Protein AF-L1KXN4-F1 (afdb_monomer_lite)

Foldseek 3Di:
DVVVVVVCVVVCVVVLAADEDDDAACLVPQVVLLVVLQVRLVVDGAAEYEHCLLSLVSNDVSSQVSHQEYAHEDAFPDQVLSCVVPVDGCVSSVVNVVVCVVVVHHYAYDYDDDPPRRVDVCRVPVNPPDDPPDDHDPPDPDDDDDDDDDDDDDDDDDDDDDDDDDDDDDDDDDDDDDDDDDDDDDDDDDDDDDDDDDDDDDDDDDDDDDDDDDDDDDDDDDDDDPPPDPCPDDDPQQDPLNLVLLLLLLLQLLLLLLLQQFALDDSLCPDADALVRTDPAGWAWQQCQSVLSNVQSLLLQVCAVPVAAEAEQDLCQSNVSNLLSQCVQLCLLCVQVVCLHQFRNSSSLSNNQRCHVVHDDSGCALNFQRDLYGNPPHQLQLLLQLLQFAQPQRYEYEGEHELQSCVDPNNVVSLLSLQQAFLARTHAYAYEYQLQQDDQAGGGDLNPDDPVVNCVVLVVSLAHEQEQADQDSSRSSSSSNSLVVVQVVVSVVSSCCVHPVVPLARHHHYYYYYHYHGSRLAPQDDPNHGCTSHSNSTIPVQRQLSPDVVSVVSSSVSSCVSVVCVQADPRNHGDVSSCVSGHDACSGSSRPCLQQQLVVADAQPQDDCVVLWDDPPAFFPDKDQQQLSVLLSVLVSLQSCVVVLQEAEEEAQCCVVLNNCSNLVNFFERGSDDDDPPDPRYDVSGRYYYHNDLSSRQSSQSSSQSSHGDYEYEYAQLCNVVCLPVVQVLLVSLVVLVVSPVRRWTQEHHYEHECAQLRVQPFKQSSHANCSVVSQVVGDLVAEWEFADQHNLLSSLLVVCNSRDTSHHYYYYAYRGIAIDGDGNVRSNVCVVLQKDWDPVLWLDPPPDDFLEEEEEGHRVLLVQSSLLSVLCCVQPVVGGYIYMYGTTLQLLADCVRHVNHDHLCRNCVRGNLDHAYEYEYAHDFVVSLVRNVPHNNSVRYDYFYDDSFMTNAESQVSCLRRLSGSLSSNLVSCVRRPPSCVVCVVSNVVSVVQSVVQVVCCVVPVYGDCCVVVPGRDD

Radius of gyration: 36.79 Å; chains: 1; bounding box: 131×95×92 Å

Sequence (1020 aa):
MMTEIDKYRPFITTADGGVTLTGGEPLLQPAFTGAVLRRCKEAGPHTALDTSGSLGARATDALLADTDLVLLDIKSFDVAAYRRLTGGSFAPTLSFATRLDRLGLPLHVRYILVPGWTDDPEAMTASAPSWPGWATSTGSTSCRSTSSEPTSTTPSACPSFCATTRRPTGNRPSACASSSGNTACGHCDPPRVVRTALSGTRERAEGGKNGPHAPPTDAPTRKGLSMSVDTRQAPAALADEELKTLDAHWRAANYLAVGQIYLMANPLLTEPLRPEHVKPRLLGHWGTSPGLNLVYTHLNRVIKARDLDALCIWGPGHGGPAVVANSWLEGSYTQTYPDVTRDADGMARLFKQFSFPGGVPSHVAPETPGSIHEGGELGYALSHAYGAAFDNPGLLVACVIGDGEAETGPLAASWHSDKFLDPVHDGAVLPILHLNGYKIANPTVLARLPESELDELLRGYGHEPLHVTGDEPATVHRAMARAMDTAVERIAAIQRAAREEDVTQRPRWPMIVLRTPKGWTGPAEVDGLPVEGTWRSHQVPLAAVRDNPEHLRQLEDWLRSYRPEELFDEHGGPRPHVLACVPDNSRRLGATPHANGGLLLRELPLPPLERYAVEVDKPGATLHEPTRVLGDMLEDVMRATADRRDFRLVGPDETASNRLQAVYAASGKAWQAGTLDVDEHLDRHGRVMEILSEHTCQGWLEGYLLTGRHGLFSCYEAFVHIVDSMVNQHIKWLRVTRRLPWRAPIASLNYLLTSHVWRQDHNGFSHQDPGFVDHILNKSPEAVRVYLPPDANTLLSVAEHALRSRDYVNVIVAGKQPCFDWLSMEQATVHCARGAGIWDWAGTEDGSREPDAVLACAGDVPTQEVLAAAQLLRRHLPELCVRVVNVVDIARLMPREEHPHGMTDFEYDGLFTADKPVVFAYHGYPWLIHRLAYRRTGHQHVHVRGYKEIGTTTTPFDMVVRNDLDRYRLVMDVIDRVPGLAVRAAAVRQRMEDVRLRHHDWIRVHGTDLPEVADWTWDG

Structure (mmCIF, N/CA/C/O backbone):
data_AF-L1KXN4-F1
#
_entry.id   AF-L1KXN4-F1
#
loop_
_atom_site.group_PDB
_atom_site.id
_atom_site.type_symbol
_atom_site.label_atom_id
_atom_site.label_alt_id
_atom_site.label_comp_id
_atom_site.label_asym_id
_atom_site.label_entity_id
_atom_site.label_seq_id
_atom_site.pdbx_PDB_ins_code
_atom_site.Cartn_x
_atom_site.Cartn_y
_atom_site.Cartn_z
_atom_site.occupancy
_atom_site.B_iso_or_equiv
_atom_site.auth_seq_id
_atom_site.auth_comp_id
_atom_site.auth_asym_id
_atom_site.auth_atom_id
_atom_site.pdbx_PDB_model_num
ATOM 1 N N . MET A 1 1 ? 26.985 12.124 17.632 1.00 84.19 1 MET A N 1
ATOM 2 C CA . MET A 1 1 ? 27.385 13.149 16.644 1.00 84.19 1 MET A CA 1
ATOM 3 C C . MET A 1 1 ? 28.810 12.923 16.161 1.00 84.19 1 MET A C 1
ATOM 5 O O . MET A 1 1 ? 28.918 12.315 15.114 1.00 84.19 1 MET A O 1
ATOM 9 N N . MET A 1 2 ? 29.882 13.267 16.897 1.00 90.75 2 MET A N 1
ATOM 10 C CA . MET A 1 2 ? 31.261 12.998 16.417 1.00 90.75 2 MET A CA 1
ATOM 11 C C . MET A 1 2 ? 31.479 11.533 16.003 1.00 90.75 2 MET A C 1
ATOM 13 O O . MET A 1 2 ? 31.871 11.283 14.878 1.00 90.75 2 MET A O 1
ATOM 17 N N . THR A 1 3 ? 31.044 10.572 16.825 1.00 90.50 3 THR A N 1
ATOM 18 C CA . THR A 1 3 ? 31.072 9.123 16.529 1.00 90.50 3 THR A CA 1
ATOM 19 C C . THR A 1 3 ? 30.309 8.698 15.261 1.00 90.50 3 THR A C 1
ATOM 21 O O . THR A 1 3 ? 30.517 7.597 14.768 1.00 90.50 3 THR A O 1
ATOM 24 N N . GLU A 1 4 ? 29.418 9.543 14.734 1.00 89.38 4 GLU A N 1
ATOM 25 C CA . GLU A 1 4 ? 28.760 9.335 13.436 1.00 89.38 4 GLU A CA 1
ATOM 26 C C . GLU A 1 4 ? 29.577 9.972 12.307 1.00 89.38 4 GLU A C 1
ATOM 28 O O . GLU A 1 4 ? 29.833 9.317 11.305 1.00 89.38 4 GLU A O 1
ATOM 33 N N . ILE A 1 5 ? 30.055 11.207 12.501 1.00 88.12 5 ILE A N 1
ATOM 34 C CA . ILE A 1 5 ? 30.943 11.923 11.567 1.00 88.12 5 ILE A CA 1
ATOM 35 C C . ILE A 1 5 ? 32.223 11.111 11.302 1.00 88.12 5 ILE A C 1
ATOM 37 O O . ILE A 1 5 ? 32.634 10.961 10.153 1.00 88.12 5 ILE A O 1
ATOM 41 N N . ASP A 1 6 ? 32.808 10.509 12.341 1.00 85.69 6 ASP A N 1
ATOM 42 C CA . ASP A 1 6 ? 34.013 9.679 12.251 1.00 85.69 6 ASP A CA 1
ATOM 43 C C . ASP A 1 6 ? 33.841 8.437 11.356 1.00 85.69 6 ASP A C 1
ATOM 45 O O . ASP A 1 6 ? 34.822 7.988 10.766 1.00 85.69 6 ASP A O 1
ATOM 49 N N . LYS A 1 7 ? 32.616 7.917 11.169 1.00 91.00 7 LYS A N 1
ATOM 50 C CA . LYS A 1 7 ? 32.350 6.808 10.226 1.00 91.00 7 LYS A CA 1
ATOM 51 C C . LYS A 1 7 ? 32.603 7.221 8.775 1.00 91.00 7 LYS A C 1
ATOM 53 O O . LYS A 1 7 ? 33.029 6.403 7.968 1.00 91.00 7 LYS A O 1
ATOM 58 N N . TYR A 1 8 ? 32.375 8.496 8.462 1.00 88.19 8 TYR A N 1
ATOM 59 C CA . TYR A 1 8 ? 32.579 9.079 7.136 1.00 88.19 8 TYR A CA 1
ATOM 60 C C . TYR A 1 8 ? 33.971 9.698 6.967 1.00 88.19 8 TYR A C 1
ATOM 62 O O . TYR A 1 8 ? 34.303 10.137 5.868 1.00 88.19 8 TYR A O 1
ATOM 70 N N . ARG A 1 9 ? 34.815 9.704 8.012 1.00 84.31 9 ARG A N 1
ATOM 71 C CA . ARG A 1 9 ? 36.174 10.268 7.971 1.00 84.31 9 ARG A CA 1
ATOM 72 C C . ARG A 1 9 ? 37.007 9.786 6.771 1.00 84.31 9 ARG A C 1
ATOM 74 O O . ARG A 1 9 ? 37.610 10.653 6.148 1.00 84.31 9 ARG A O 1
ATOM 81 N N . PRO A 1 10 ? 37.027 8.491 6.379 1.00 83.25 10 PRO A N 1
ATOM 82 C CA . PRO A 1 10 ? 37.775 8.061 5.196 1.00 83.25 10 PRO A CA 1
ATOM 83 C C . PRO A 1 10 ? 37.299 8.763 3.918 1.00 83.25 10 PRO A C 1
ATOM 85 O O . PRO A 1 10 ? 38.115 9.305 3.184 1.00 83.25 10 PRO A O 1
ATOM 88 N N . PHE A 1 11 ? 35.982 8.837 3.698 1.00 86.50 11 PHE A N 1
ATOM 89 C CA . PHE A 1 11 ? 35.392 9.529 2.548 1.00 86.50 11 PHE A CA 1
ATOM 90 C C . PHE A 1 11 ? 35.696 11.035 2.567 1.00 86.50 11 PHE A C 1
ATOM 92 O O . PHE A 1 11 ? 36.148 11.579 1.564 1.00 86.50 11 PHE A O 1
ATOM 99 N N . ILE A 1 12 ? 35.513 11.691 3.719 1.00 86.56 12 ILE A N 1
ATOM 100 C CA . ILE A 1 12 ? 35.782 13.126 3.895 1.00 86.56 12 ILE A CA 1
ATOM 101 C C . ILE A 1 12 ? 37.258 13.438 3.600 1.00 86.56 12 ILE A C 1
ATOM 103 O O . ILE A 1 12 ? 37.541 14.386 2.876 1.00 86.56 12 ILE A O 1
ATOM 107 N N . THR A 1 13 ? 38.198 12.627 4.094 1.00 79.44 13 THR A N 1
ATOM 108 C CA . THR A 1 13 ? 39.636 12.818 3.840 1.00 79.44 13 THR A CA 1
ATOM 109 C C . THR A 1 13 ? 40.038 12.478 2.400 1.00 79.44 13 THR A C 1
ATOM 111 O O . THR A 1 13 ? 40.861 13.186 1.831 1.00 79.44 13 THR A O 1
ATOM 114 N N . THR A 1 14 ? 39.462 11.447 1.772 1.00 82.31 14 THR A N 1
ATOM 115 C CA . THR A 1 14 ? 39.746 11.114 0.360 1.00 82.31 14 THR A CA 1
ATOM 116 C C . THR A 1 14 ? 39.189 12.154 -0.620 1.00 82.31 14 THR A C 1
ATOM 118 O O . THR A 1 14 ? 39.760 12.333 -1.692 1.00 82.31 14 THR A O 1
ATOM 121 N N . ALA A 1 15 ? 38.108 12.852 -0.265 1.00 78.31 15 ALA A N 1
ATOM 122 C CA . ALA A 1 15 ? 37.477 13.878 -1.097 1.00 78.31 15 ALA A CA 1
ATOM 123 C C . ALA A 1 15 ? 37.996 15.315 -0.856 1.00 78.31 15 ALA A C 1
ATOM 125 O O . ALA A 1 15 ? 37.424 16.245 -1.419 1.00 78.31 15 ALA A O 1
ATOM 126 N N . ASP A 1 16 ? 39.012 15.504 0.002 1.00 82.00 16 ASP A N 1
ATOM 127 C CA . ASP A 1 16 ? 39.456 16.816 0.530 1.00 82.00 16 ASP A CA 1
ATOM 128 C C . ASP A 1 16 ? 38.283 17.673 1.063 1.00 82.00 16 ASP A C 1
ATOM 130 O O . ASP A 1 16 ? 38.155 18.874 0.826 1.00 82.00 16 ASP A O 1
ATOM 134 N N . GLY A 1 17 ? 37.342 16.994 1.726 1.00 83.56 17 GLY A N 1
ATOM 135 C CA . GLY A 1 17 ? 36.028 17.513 2.081 1.00 83.56 17 GLY A CA 1
ATOM 136 C C . GLY A 1 17 ? 35.914 18.066 3.502 1.00 83.56 17 GLY A C 1
ATOM 137 O O . GLY A 1 17 ? 36.846 18.065 4.309 1.00 83.56 17 GLY A O 1
ATOM 138 N N . GLY A 1 18 ? 34.699 18.501 3.836 1.00 92.38 18 GLY A N 1
ATOM 139 C CA . GLY A 1 18 ? 34.385 19.108 5.125 1.00 92.38 18 GLY A CA 1
ATOM 140 C C . GLY A 1 18 ? 33.033 18.703 5.704 1.00 92.38 18 GLY A C 1
ATOM 141 O O . GLY A 1 18 ? 32.212 18.059 5.052 1.00 92.38 18 GLY A O 1
ATOM 142 N N . VAL A 1 19 ? 32.801 19.114 6.950 1.00 94.06 19 VAL A N 1
ATOM 143 C CA . VAL A 1 19 ? 31.538 18.940 7.673 1.00 94.06 19 VAL A CA 1
ATOM 144 C C . VAL A 1 19 ? 30.748 20.245 7.618 1.00 94.06 19 VAL A C 1
ATOM 146 O O . VAL A 1 19 ? 31.140 21.240 8.230 1.00 94.06 19 VAL A O 1
ATOM 149 N N . THR A 1 20 ? 29.609 20.226 6.925 1.00 95.19 20 THR A N 1
ATOM 150 C CA . THR A 1 20 ? 28.641 21.333 6.920 1.00 95.19 20 THR A CA 1
ATOM 151 C C . THR A 1 20 ? 27.549 21.080 7.952 1.00 95.19 20 THR A C 1
ATOM 153 O O . THR A 1 20 ? 26.843 20.074 7.871 1.00 95.19 20 THR A O 1
ATOM 156 N N . LEU A 1 21 ? 27.358 22.001 8.898 1.00 94.56 21 LEU A N 1
ATOM 157 C CA . LEU A 1 21 ? 26.180 22.002 9.765 1.00 94.56 21 LEU A CA 1
ATOM 158 C C . LEU A 1 21 ? 25.050 22.784 9.098 1.00 94.56 21 LEU A C 1
ATOM 160 O O . LEU A 1 21 ? 25.175 23.984 8.872 1.00 94.56 21 LEU A O 1
ATOM 164 N N . THR A 1 22 ? 23.962 22.076 8.799 1.00 89.19 22 THR A N 1
ATOM 165 C CA . THR A 1 22 ? 22.744 22.552 8.125 1.00 89.19 22 THR A CA 1
ATOM 166 C C . THR A 1 22 ? 21.505 21.888 8.754 1.00 89.19 22 THR A C 1
ATOM 168 O O . THR A 1 22 ? 21.629 21.155 9.738 1.00 89.19 22 THR A O 1
ATOM 171 N N . GLY A 1 23 ? 20.313 22.138 8.208 1.00 68.88 23 GLY A N 1
ATOM 172 C CA . GLY A 1 23 ? 19.037 21.597 8.691 1.00 68.88 23 GLY A CA 1
ATOM 173 C C . GLY A 1 23 ? 18.215 22.632 9.460 1.00 68.88 23 GLY A C 1
ATOM 174 O O . GLY A 1 23 ? 18.159 22.620 10.689 1.00 68.88 23 GLY A O 1
ATOM 175 N N . GLY A 1 24 ? 17.563 23.538 8.727 1.00 80.88 24 GLY A N 1
ATOM 176 C CA . GLY A 1 24 ? 16.800 24.646 9.303 1.00 80.88 24 GLY A CA 1
ATOM 177 C C . GLY A 1 24 ? 17.697 25.843 9.611 1.00 80.88 24 GLY A C 1
ATOM 178 O O . GLY A 1 24 ? 18.089 26.563 8.701 1.00 80.88 24 GLY A O 1
ATOM 179 N N . GLU A 1 25 ? 18.007 26.073 10.888 1.00 91.88 25 GLU A N 1
ATOM 180 C CA . GLU A 1 25 ? 18.867 27.181 11.326 1.00 91.88 25 GLU A CA 1
ATOM 181 C C . GLU A 1 25 ? 19.748 26.736 12.512 1.00 91.88 25 GLU A C 1
ATOM 183 O O . GLU A 1 25 ? 19.285 26.733 13.659 1.00 91.88 25 GLU A O 1
ATOM 188 N N . PRO A 1 26 ? 21.022 26.360 12.282 1.00 94.88 26 PRO A N 1
ATOM 189 C CA . PRO A 1 26 ? 21.930 25.886 13.331 1.00 94.88 26 PRO A CA 1
ATOM 190 C C . PRO A 1 26 ? 22.189 26.903 14.452 1.00 94.88 26 PRO A C 1
ATOM 192 O O . PRO A 1 26 ? 22.537 26.515 15.572 1.00 94.88 26 PRO A O 1
ATOM 195 N N . LEU A 1 27 ? 21.983 28.202 14.207 1.00 95.25 27 LEU A N 1
ATOM 196 C CA . LEU A 1 27 ? 22.088 29.241 15.239 1.00 95.25 27 LEU A CA 1
ATOM 197 C C . LEU A 1 27 ? 20.867 29.298 16.185 1.00 95.25 27 LEU A C 1
ATOM 199 O O . LEU A 1 27 ? 20.845 30.094 17.129 1.00 95.25 27 LEU A O 1
ATOM 203 N N . LEU A 1 28 ? 19.881 28.407 16.022 1.00 95.00 28 LEU A N 1
ATOM 204 C CA . LEU A 1 28 ? 18.921 28.083 17.085 1.00 95.00 28 LEU A CA 1
ATOM 205 C C . LEU A 1 28 ? 19.582 27.331 18.254 1.00 95.00 28 LEU A C 1
ATOM 207 O O . LEU A 1 28 ? 19.151 27.515 19.391 1.00 95.00 28 LEU A O 1
ATOM 211 N N . GLN A 1 29 ? 20.643 26.552 18.003 1.00 94.81 29 GLN A N 1
ATOM 212 C CA . GLN A 1 29 ? 21.349 25.736 19.005 1.00 94.81 29 GLN A CA 1
ATOM 213 C C . GLN A 1 29 ? 22.859 26.068 19.072 1.00 94.81 29 GLN A C 1
ATOM 215 O O . GLN A 1 29 ? 23.698 25.171 18.974 1.00 94.81 29 GLN A O 1
ATOM 220 N N . PRO A 1 30 ? 23.256 27.345 19.255 1.00 94.25 30 PRO A N 1
ATOM 221 C CA . PRO A 1 30 ? 24.624 27.812 18.998 1.00 94.25 30 PRO A CA 1
ATOM 222 C C . PRO A 1 30 ? 25.695 27.103 19.845 1.00 94.25 30 PRO A C 1
ATOM 224 O O . PRO A 1 30 ? 26.805 26.886 19.369 1.00 94.25 30 PRO A O 1
ATOM 227 N N . ALA A 1 31 ? 25.364 26.683 21.072 1.00 93.31 31 ALA A N 1
ATOM 228 C CA . ALA A 1 31 ? 26.278 25.931 21.933 1.00 93.31 31 ALA A CA 1
ATOM 229 C C . ALA A 1 31 ? 26.578 24.514 21.404 1.00 93.31 31 ALA A C 1
ATOM 231 O O . ALA A 1 31 ? 27.713 24.053 21.506 1.00 93.31 31 ALA A O 1
ATOM 232 N N . PHE A 1 32 ? 25.590 23.836 20.808 1.00 94.75 32 PHE A N 1
ATOM 233 C CA . PHE A 1 32 ? 25.787 22.539 20.154 1.00 94.75 32 PHE A CA 1
ATOM 234 C C . PHE A 1 32 ? 26.562 22.712 18.844 1.00 94.75 32 PHE A C 1
ATOM 236 O O . PHE A 1 32 ? 27.570 22.041 18.633 1.00 94.75 32 PHE A O 1
ATOM 243 N N . THR A 1 33 ? 26.137 23.667 18.014 1.00 96.19 33 THR A N 1
ATOM 244 C CA . THR A 1 33 ? 26.753 24.006 16.723 1.00 96.19 33 THR A CA 1
ATOM 245 C C . THR A 1 33 ? 28.246 24.314 16.886 1.00 96.19 33 THR A C 1
ATOM 247 O O . THR A 1 33 ? 29.072 23.666 16.247 1.00 96.19 33 THR A O 1
ATOM 250 N N . GLY A 1 34 ? 28.621 25.193 17.825 1.00 96.06 34 GLY A N 1
ATOM 251 C CA . GLY A 1 34 ? 30.028 25.480 18.131 1.00 96.06 34 GLY A CA 1
ATOM 252 C C . GLY A 1 34 ? 30.796 24.278 18.691 1.00 96.06 34 GLY A C 1
ATOM 253 O O . GLY A 1 34 ? 31.924 24.030 18.280 1.00 96.06 34 GLY A O 1
ATOM 254 N N . ALA A 1 35 ? 30.188 23.477 19.575 1.00 96.19 35 ALA A N 1
ATOM 255 C CA . ALA A 1 35 ? 30.838 22.289 20.137 1.00 96.19 35 ALA A CA 1
ATOM 256 C C . ALA A 1 35 ? 31.085 21.167 19.108 1.00 96.19 35 ALA A C 1
ATOM 258 O O . ALA A 1 35 ? 31.990 20.355 19.309 1.00 96.19 35 ALA A O 1
ATOM 259 N N . VAL A 1 36 ? 30.302 21.102 18.024 1.00 95.81 36 VAL A N 1
ATOM 260 C CA . VAL A 1 36 ? 30.531 20.169 16.909 1.00 95.81 36 VAL A CA 1
ATOM 261 C C . VAL A 1 36 ? 31.548 20.735 15.920 1.00 95.81 36 VAL A C 1
ATOM 263 O O . VAL A 1 36 ? 32.497 20.024 15.598 1.00 95.81 36 VAL A O 1
ATOM 266 N N . LEU A 1 37 ? 31.412 22.001 15.499 1.00 96.44 37 LEU A N 1
ATOM 267 C CA . LEU A 1 37 ? 32.368 22.666 14.598 1.00 96.44 37 LEU A CA 1
ATOM 268 C C . LEU A 1 37 ? 33.790 22.604 15.162 1.00 96.44 37 LEU A C 1
ATOM 270 O O . LEU A 1 37 ? 34.678 22.053 14.516 1.00 96.44 37 LEU A O 1
ATOM 274 N N . ARG A 1 38 ? 33.974 23.005 16.426 1.00 96.50 38 ARG A N 1
ATOM 275 C CA . ARG A 1 38 ? 35.261 22.926 17.126 1.00 96.50 38 ARG A CA 1
ATOM 276 C C . ARG A 1 38 ? 35.869 21.526 17.106 1.00 96.50 38 ARG A C 1
ATOM 278 O O . ARG A 1 38 ? 37.051 21.371 16.832 1.00 96.50 38 ARG A O 1
ATOM 285 N N . ARG A 1 39 ? 35.070 20.490 17.373 1.00 95.69 39 ARG A N 1
ATOM 286 C CA . ARG A 1 39 ? 35.558 19.101 17.378 1.00 95.69 39 ARG A CA 1
ATOM 287 C C . ARG A 1 39 ? 35.838 18.558 15.979 1.00 95.69 39 ARG A C 1
ATOM 289 O O . ARG A 1 39 ? 36.599 17.606 15.865 1.00 95.69 39 ARG A O 1
ATOM 296 N N . CYS A 1 40 ? 35.249 19.137 14.932 1.00 94.00 40 CYS A N 1
ATOM 297 C CA . CYS A 1 40 ? 35.631 18.868 13.545 1.00 94.00 40 CYS A CA 1
ATOM 298 C C . CYS A 1 40 ? 36.953 19.580 13.205 1.00 94.00 40 CYS A C 1
ATOM 300 O O . CYS A 1 40 ? 37.860 18.944 12.677 1.00 94.00 40 CYS A O 1
ATOM 302 N N . LYS A 1 41 ? 37.111 20.841 13.628 1.00 92.44 41 LYS A N 1
ATOM 303 C CA . LYS A 1 41 ? 38.340 21.641 13.501 1.00 92.44 41 LYS A CA 1
ATOM 304 C C . LYS A 1 41 ? 39.542 20.970 14.182 1.00 92.44 41 LYS A C 1
ATOM 306 O O . LYS A 1 41 ? 40.568 20.741 13.553 1.00 92.44 41 LYS A O 1
ATOM 311 N N . GLU A 1 42 ? 39.377 20.557 15.442 1.00 92.81 42 GLU A N 1
ATOM 312 C CA . GLU A 1 42 ? 40.351 19.775 16.227 1.00 92.81 42 GLU A CA 1
ATOM 313 C C . GLU A 1 42 ? 40.647 18.391 15.605 1.00 92.81 42 GLU A C 1
ATOM 315 O O . GLU A 1 42 ? 41.668 17.781 15.916 1.00 92.81 42 GLU A O 1
ATOM 320 N N . ALA A 1 43 ? 39.768 17.889 14.730 1.00 87.69 43 ALA A N 1
ATOM 321 C CA . ALA A 1 43 ? 39.870 16.582 14.086 1.00 87.69 43 ALA A CA 1
ATOM 322 C C . ALA A 1 43 ? 40.461 16.601 12.664 1.00 87.69 43 ALA A C 1
ATOM 324 O O . ALA A 1 43 ? 40.741 15.513 12.146 1.00 87.69 43 ALA A O 1
ATOM 325 N N . GLY A 1 44 ? 40.615 17.769 12.030 1.00 87.00 44 GLY A N 1
ATOM 326 C CA . GLY A 1 44 ? 41.202 17.937 10.693 1.00 87.00 44 GLY A CA 1
ATOM 327 C C . GLY A 1 44 ? 40.257 18.368 9.554 1.00 87.00 44 GLY A C 1
ATOM 328 O O . GLY A 1 44 ? 40.695 19.188 8.750 1.00 87.00 44 GLY A O 1
ATOM 329 N N . PRO A 1 45 ? 39.006 17.868 9.428 1.00 90.06 45 PRO A N 1
ATOM 330 C CA . PRO A 1 45 ? 38.104 18.278 8.348 1.00 90.06 45 PRO A CA 1
ATOM 331 C C . PRO A 1 45 ? 37.785 19.776 8.320 1.00 90.06 45 PRO A C 1
ATOM 333 O O . PRO A 1 45 ? 37.546 20.388 9.362 1.00 90.06 45 PRO A O 1
ATOM 336 N N . HIS A 1 46 ? 37.668 20.322 7.107 1.00 94.50 46 HIS A N 1
ATOM 337 C CA . HIS A 1 46 ? 37.149 21.668 6.860 1.00 94.50 46 HIS A CA 1
ATOM 338 C C . HIS A 1 46 ? 35.738 21.827 7.457 1.00 94.50 46 HIS A C 1
ATOM 340 O O . HIS A 1 46 ? 34.921 20.904 7.417 1.00 94.50 46 HIS A O 1
ATOM 346 N N . THR A 1 47 ? 35.418 23.000 7.998 1.00 96.75 47 THR A N 1
ATOM 347 C CA . THR A 1 47 ? 34.181 23.242 8.759 1.00 96.75 47 THR A CA 1
ATOM 348 C C . THR A 1 47 ? 33.290 24.293 8.097 1.00 96.75 47 THR A C 1
ATOM 350 O O . THR A 1 47 ? 33.751 25.374 7.739 1.00 96.75 47 THR A O 1
ATOM 353 N N . ALA A 1 48 ? 31.996 24.005 7.930 1.00 97.00 48 ALA A N 1
ATOM 354 C CA . ALA A 1 48 ? 31.065 24.935 7.292 1.00 97.00 48 ALA A CA 1
ATOM 355 C C . ALA A 1 48 ? 29.764 25.140 8.084 1.00 97.00 48 ALA A C 1
ATOM 357 O O . ALA A 1 48 ? 29.187 24.197 8.632 1.00 97.00 48 ALA A O 1
ATOM 358 N N . LEU A 1 49 ? 29.283 26.384 8.105 1.00 97.38 49 LEU A N 1
ATOM 359 C CA . LEU A 1 49 ? 28.022 26.792 8.725 1.00 97.38 49 LEU A CA 1
ATOM 360 C C . LEU A 1 49 ? 27.023 27.228 7.647 1.00 97.38 49 LEU A C 1
ATOM 362 O O . LEU A 1 49 ? 27.229 28.232 6.969 1.00 97.38 49 LEU A O 1
ATOM 366 N N . ASP A 1 50 ? 25.922 26.498 7.525 1.00 96.50 50 ASP A N 1
ATOM 367 C CA . ASP A 1 50 ? 24.772 26.848 6.691 1.00 96.50 50 ASP A CA 1
ATOM 368 C C . ASP A 1 50 ? 23.752 27.628 7.535 1.00 96.50 50 ASP A C 1
ATOM 370 O O . ASP A 1 50 ? 23.345 27.158 8.597 1.00 96.50 50 ASP A O 1
ATOM 374 N N . THR A 1 51 ? 23.394 28.852 7.135 1.00 94.50 51 THR A N 1
ATOM 375 C CA . THR A 1 51 ? 22.529 29.728 7.946 1.00 94.50 51 THR A CA 1
ATOM 376 C C . THR A 1 51 ? 21.814 30.796 7.114 1.00 94.50 51 THR A C 1
ATOM 378 O O . THR A 1 51 ? 22.316 31.276 6.096 1.00 94.50 51 THR A O 1
ATOM 381 N N . SER A 1 52 ? 20.651 31.244 7.594 1.00 92.44 52 SER A N 1
ATOM 382 C CA . SER A 1 52 ? 19.955 32.436 7.081 1.00 92.44 52 SER A CA 1
ATOM 383 C C . SER A 1 52 ? 20.623 33.755 7.497 1.00 92.44 52 SER A C 1
ATOM 385 O O . SER A 1 52 ? 20.187 34.837 7.099 1.00 92.44 52 SER A O 1
ATOM 387 N N . GLY A 1 53 ? 21.601 33.700 8.409 1.00 92.56 53 GLY A N 1
ATOM 388 C CA . GLY A 1 53 ? 22.227 34.859 9.051 1.00 92.56 53 GLY A CA 1
ATOM 389 C C . GLY A 1 53 ? 21.307 35.667 9.972 1.00 92.56 53 GLY A C 1
ATOM 390 O O . GLY A 1 53 ? 21.795 36.517 10.716 1.00 92.56 53 GLY A O 1
ATOM 391 N N . SER A 1 54 ? 19.999 35.391 9.991 1.00 92.81 54 SER A N 1
ATOM 392 C CA . SER A 1 54 ? 19.011 36.140 10.779 1.00 92.81 54 SER A CA 1
ATOM 393 C C . SER A 1 54 ? 19.267 36.047 12.288 1.00 92.81 54 SER A C 1
ATOM 395 O O . SER A 1 54 ? 19.012 36.992 13.035 1.00 92.81 54 SER A O 1
ATOM 397 N N . LEU A 1 55 ? 19.852 34.927 12.725 1.00 94.44 55 LEU A N 1
ATOM 398 C CA . LEU A 1 55 ? 20.315 34.675 14.088 1.00 94.44 55 LEU A CA 1
ATOM 399 C C . LEU A 1 55 ? 21.830 34.878 14.265 1.00 94.44 55 LEU A C 1
ATOM 401 O O . LEU A 1 55 ? 22.379 34.466 15.284 1.00 94.44 55 LEU A O 1
ATOM 405 N N . GLY A 1 56 ? 22.515 35.550 13.334 1.00 93.19 56 GLY A N 1
ATOM 406 C CA . GLY A 1 56 ? 23.972 35.752 13.326 1.00 93.19 56 GLY A CA 1
ATOM 407 C C . GLY A 1 56 ? 24.566 36.417 14.577 1.00 93.19 56 GLY A C 1
ATOM 408 O O . GLY A 1 56 ? 25.742 36.231 14.887 1.00 93.19 56 GLY A O 1
ATOM 409 N N . ALA A 1 57 ? 23.749 37.126 15.364 1.00 94.25 57 ALA A N 1
ATOM 410 C CA . ALA A 1 57 ? 24.126 37.633 16.688 1.00 94.25 57 ALA A CA 1
ATOM 411 C C . ALA A 1 57 ? 24.375 36.521 17.736 1.00 94.25 57 ALA A C 1
ATOM 413 O O . ALA A 1 57 ? 25.003 36.775 18.759 1.00 94.25 57 ALA A O 1
ATOM 414 N N . ARG A 1 58 ? 23.897 35.292 17.491 1.00 96.06 58 ARG A N 1
ATOM 415 C CA . ARG A 1 58 ? 24.105 34.106 18.341 1.00 96.06 58 ARG A CA 1
ATOM 416 C C . ARG A 1 58 ? 25.367 33.315 17.987 1.00 96.06 58 ARG A C 1
ATOM 418 O O . ARG A 1 58 ? 25.791 32.483 18.786 1.00 96.06 58 ARG A O 1
ATOM 425 N N . ALA A 1 59 ? 25.968 33.557 16.821 1.00 95.69 59 ALA A N 1
ATOM 426 C CA . ALA A 1 59 ? 27.281 33.014 16.492 1.00 95.69 59 ALA A CA 1
ATOM 427 C C . ALA A 1 59 ? 28.337 33.746 17.335 1.00 95.69 59 ALA A C 1
ATOM 429 O O . ALA A 1 59 ? 28.558 34.945 17.152 1.00 95.69 59 ALA A O 1
ATOM 430 N N . THR A 1 60 ? 28.967 33.064 18.288 1.00 94.56 60 THR A N 1
ATOM 431 C CA . THR A 1 60 ? 30.068 33.636 19.079 1.00 94.56 60 THR A CA 1
ATOM 432 C C . THR A 1 60 ? 31.343 33.713 18.239 1.00 94.56 60 THR A C 1
ATOM 434 O O . THR A 1 60 ? 31.499 32.952 17.287 1.00 94.56 60 THR A O 1
ATOM 437 N N . ASP A 1 61 ? 32.280 34.602 18.580 1.00 92.06 61 ASP A N 1
ATOM 438 C CA . ASP A 1 61 ? 33.549 34.689 17.835 1.00 92.06 61 ASP A CA 1
ATOM 439 C C . ASP A 1 61 ? 34.367 33.387 17.931 1.00 92.06 61 ASP A C 1
ATOM 441 O O . ASP A 1 61 ? 35.071 33.039 16.992 1.00 92.06 61 ASP A O 1
ATOM 445 N N . ALA A 1 62 ? 34.198 32.612 19.012 1.00 92.19 62 ALA A N 1
ATOM 446 C CA . ALA A 1 62 ? 34.761 31.266 19.130 1.00 92.19 62 ALA A CA 1
ATOM 447 C C . ALA A 1 62 ? 34.163 30.292 18.096 1.00 92.19 62 ALA A C 1
ATOM 449 O O . ALA A 1 62 ? 34.909 29.632 17.385 1.00 92.19 62 ALA A O 1
ATOM 450 N N . LEU A 1 63 ? 32.829 30.264 17.943 1.00 96.31 63 LEU A N 1
ATOM 451 C CA . LEU A 1 63 ? 32.158 29.446 16.923 1.00 96.31 63 LEU A CA 1
ATOM 452 C C . LEU A 1 63 ? 32.632 29.815 15.511 1.00 96.31 63 LEU A C 1
ATOM 454 O O . LEU A 1 63 ? 32.840 28.930 14.686 1.00 96.31 63 LEU A O 1
ATOM 458 N N . LEU A 1 64 ? 32.820 31.110 15.241 1.00 96.25 64 LEU A N 1
ATOM 459 C CA . LEU A 1 64 ? 33.293 31.596 13.943 1.00 96.25 64 LEU A CA 1
ATOM 460 C C . LEU A 1 64 ? 34.780 31.288 13.698 1.00 96.25 64 LEU A C 1
ATOM 462 O O . LEU A 1 64 ? 35.130 30.965 12.572 1.00 96.25 64 LEU A O 1
ATOM 466 N N . ALA A 1 65 ? 35.639 31.309 14.723 1.00 94.56 65 ALA A N 1
ATOM 467 C CA . ALA A 1 65 ? 37.029 30.848 14.608 1.00 94.56 65 ALA A CA 1
ATOM 468 C C . ALA A 1 65 ? 37.123 29.330 14.334 1.00 94.56 65 ALA A C 1
ATOM 470 O O . ALA A 1 65 ? 37.992 28.872 13.590 1.00 94.56 65 ALA A O 1
ATOM 471 N N . ASP A 1 66 ? 36.181 28.562 14.885 1.00 97.19 66 ASP A N 1
ATOM 472 C CA . ASP A 1 66 ? 35.988 27.134 14.621 1.00 97.19 66 ASP A CA 1
ATOM 473 C C . ASP A 1 66 ? 35.220 26.851 13.303 1.00 97.19 66 ASP A C 1
ATOM 475 O O . ASP A 1 66 ? 34.822 25.713 13.070 1.00 97.19 66 ASP A O 1
ATOM 479 N N . THR A 1 67 ? 35.017 27.854 12.432 1.00 97.12 67 THR A N 1
ATOM 480 C CA . THR A 1 67 ? 34.361 27.746 11.109 1.00 97.12 67 THR A CA 1
ATOM 481 C C . THR A 1 67 ? 35.347 28.127 9.990 1.00 97.12 67 THR A C 1
ATOM 483 O O . THR A 1 67 ? 36.099 29.083 10.142 1.00 97.12 67 THR A O 1
ATOM 486 N N . ASP A 1 68 ? 35.376 27.406 8.865 1.00 96.44 68 ASP A N 1
ATOM 487 C CA . ASP A 1 68 ? 36.175 27.752 7.670 1.00 96.44 68 ASP A CA 1
ATOM 488 C C . ASP A 1 68 ? 35.350 28.473 6.593 1.00 96.44 68 ASP A C 1
ATOM 490 O O . ASP A 1 68 ? 35.880 29.322 5.884 1.00 96.44 68 ASP A O 1
ATOM 494 N N . LEU A 1 69 ? 34.052 28.167 6.477 1.00 96.12 69 LEU A N 1
ATOM 495 C CA . LEU A 1 69 ? 33.153 28.733 5.464 1.00 96.12 69 LEU A CA 1
ATOM 496 C C . LEU A 1 69 ? 31.742 28.971 6.014 1.00 96.12 69 LEU A C 1
ATOM 498 O O . LEU A 1 69 ? 31.168 28.104 6.673 1.00 96.12 69 LEU A O 1
ATOM 502 N N . VAL A 1 70 ? 31.127 30.100 5.665 1.00 96.94 70 VAL A N 1
ATOM 503 C CA . VAL A 1 70 ? 29.684 30.315 5.858 1.00 96.94 70 VAL A CA 1
ATOM 504 C C . VAL A 1 70 ? 28.950 30.230 4.521 1.00 96.94 70 VAL A C 1
ATOM 506 O O . VAL A 1 70 ? 29.285 30.933 3.567 1.00 96.94 70 VAL A O 1
ATOM 509 N N . LEU A 1 71 ? 27.909 29.397 4.467 1.00 96.19 71 LEU A N 1
ATOM 510 C CA . LEU A 1 71 ? 26.923 29.366 3.388 1.00 96.19 71 LEU A CA 1
ATOM 511 C C . LEU A 1 71 ? 25.730 30.230 3.820 1.00 96.19 71 LEU A C 1
ATOM 513 O O . LEU A 1 71 ? 24.863 29.778 4.570 1.00 96.19 71 LEU A O 1
ATOM 517 N N . LEU A 1 72 ? 25.715 31.492 3.388 1.00 94.50 72 LEU A N 1
ATOM 518 C CA . LEU A 1 72 ? 24.734 32.486 3.821 1.00 94.50 72 LEU A CA 1
ATOM 519 C C . LEU A 1 72 ? 23.570 32.572 2.835 1.00 94.50 72 LEU A C 1
ATOM 521 O O . LEU A 1 72 ? 23.746 32.967 1.685 1.00 94.50 72 LEU A O 1
ATOM 525 N N . ASP A 1 73 ? 22.374 32.228 3.291 1.00 91.00 73 ASP A N 1
ATOM 526 C CA . ASP A 1 73 ? 21.157 32.262 2.481 1.00 91.00 73 ASP A CA 1
ATOM 527 C C . ASP A 1 73 ? 20.486 33.649 2.529 1.00 91.00 73 ASP A C 1
ATOM 529 O O . ASP A 1 73 ? 20.000 34.080 3.579 1.00 91.00 73 ASP A O 1
ATOM 533 N N . ILE A 1 74 ? 20.460 34.357 1.394 1.00 88.88 74 ILE A N 1
ATOM 534 C CA . ILE A 1 74 ? 19.811 35.668 1.246 1.00 88.88 74 ILE A CA 1
ATOM 535 C C . ILE A 1 74 ? 18.560 35.516 0.376 1.00 88.88 74 ILE A C 1
ATOM 537 O O . ILE A 1 74 ? 18.641 35.284 -0.826 1.00 88.88 74 ILE A O 1
ATOM 541 N N . LYS A 1 75 ? 17.383 35.696 0.990 1.00 87.19 75 LYS A N 1
ATOM 542 C CA . LYS A 1 75 ? 16.076 35.530 0.322 1.00 87.19 75 LYS A CA 1
ATOM 543 C C . LYS A 1 75 ? 15.674 36.686 -0.596 1.00 87.19 75 LYS A C 1
ATOM 545 O O . LYS A 1 75 ? 14.878 36.488 -1.499 1.00 87.19 75 LYS A O 1
ATOM 550 N N . SER A 1 76 ? 16.185 37.890 -0.351 1.00 85.62 76 SER A N 1
ATOM 551 C CA . SER A 1 76 ? 16.111 39.038 -1.261 1.00 85.62 76 SER A CA 1
ATOM 552 C C . SER A 1 76 ? 17.054 40.137 -0.771 1.00 85.62 76 SER A C 1
ATOM 554 O O . SER A 1 76 ? 17.324 40.222 0.426 1.00 85.62 76 SER A O 1
ATOM 556 N N . PHE A 1 77 ? 17.528 40.987 -1.680 1.00 82.44 77 PHE A N 1
ATOM 557 C CA . PHE A 1 77 ? 18.252 42.212 -1.333 1.00 82.44 77 PHE A CA 1
ATOM 558 C C . PHE A 1 77 ? 17.322 43.435 -1.236 1.00 82.44 77 PHE A C 1
ATOM 560 O O . PHE A 1 77 ? 17.660 44.396 -0.545 1.00 82.44 77 PHE A O 1
ATOM 567 N N . ASP A 1 78 ? 16.134 43.394 -1.856 1.00 83.25 78 ASP A N 1
ATOM 568 C CA . ASP A 1 78 ? 15.082 44.376 -1.578 1.00 83.25 78 ASP A CA 1
ATOM 569 C C . ASP A 1 78 ? 14.449 44.082 -0.212 1.00 83.25 78 ASP A C 1
ATOM 571 O O . ASP A 1 78 ? 13.958 42.984 0.060 1.00 83.25 78 ASP A O 1
ATOM 575 N N . VAL A 1 79 ? 14.413 45.099 0.647 1.00 84.00 79 VAL A N 1
ATOM 576 C CA . VAL A 1 79 ? 13.885 45.007 2.012 1.00 84.00 79 VAL A CA 1
ATOM 577 C C . VAL A 1 79 ? 12.377 44.724 2.016 1.00 84.00 79 VAL A C 1
ATOM 579 O O . VAL A 1 79 ? 11.891 44.025 2.911 1.00 84.00 79 VAL A O 1
ATOM 582 N N . ALA A 1 80 ? 11.621 45.216 1.027 1.00 82.88 80 ALA A N 1
ATOM 583 C CA . ALA A 1 80 ? 10.179 44.979 0.952 1.00 82.88 80 ALA A CA 1
ATOM 584 C C . ALA A 1 80 ? 9.853 43.550 0.480 1.00 82.88 80 ALA A C 1
ATOM 586 O O . ALA A 1 80 ? 8.957 42.906 1.029 1.00 82.88 80 ALA A O 1
ATOM 587 N N . ALA A 1 81 ? 10.573 43.021 -0.509 1.00 83.19 81 ALA A N 1
ATOM 588 C CA . ALA A 1 81 ? 10.512 41.627 -0.940 1.00 83.19 81 ALA A CA 1
ATOM 589 C C . ALA A 1 81 ? 10.985 40.683 0.172 1.00 83.19 81 ALA A C 1
ATOM 591 O O . ALA A 1 81 ? 10.241 39.774 0.528 1.00 83.19 81 ALA A O 1
ATOM 592 N N . TYR A 1 82 ? 12.133 40.947 0.810 1.00 87.56 82 TYR A N 1
ATOM 593 C CA . TYR A 1 82 ? 12.632 40.140 1.932 1.00 87.56 82 TYR A CA 1
ATOM 594 C C . TYR A 1 82 ? 11.588 40.021 3.048 1.00 87.56 82 TYR A C 1
ATOM 596 O O . TYR A 1 82 ? 11.318 38.924 3.540 1.00 87.56 82 TYR A O 1
ATOM 604 N N . ARG A 1 83 ? 10.950 41.139 3.425 1.00 88.62 83 ARG A N 1
ATOM 605 C CA . ARG A 1 83 ? 9.912 41.151 4.465 1.00 88.62 83 ARG A CA 1
ATOM 606 C C . ARG A 1 83 ? 8.627 40.433 4.041 1.00 88.62 83 ARG A C 1
ATOM 608 O O . ARG A 1 83 ? 8.001 39.804 4.888 1.00 88.62 83 ARG A O 1
ATOM 615 N N . ARG A 1 84 ? 8.241 40.492 2.759 1.00 87.69 84 ARG A N 1
ATOM 616 C CA . ARG A 1 84 ? 7.109 39.718 2.207 1.00 87.69 84 ARG A CA 1
ATOM 617 C C . ARG A 1 84 ? 7.396 38.212 2.186 1.00 87.69 84 ARG A C 1
ATOM 619 O O . ARG A 1 84 ? 6.525 37.438 2.556 1.00 87.69 84 ARG A O 1
ATOM 626 N N . LEU A 1 85 ? 8.611 37.819 1.801 1.00 86.50 85 LEU A N 1
ATOM 627 C CA . LEU A 1 85 ? 9.052 36.424 1.672 1.00 86.50 85 LEU A CA 1
ATOM 628 C C . LEU A 1 85 ? 9.284 35.726 3.019 1.00 86.50 85 LEU A C 1
ATOM 630 O O . LEU A 1 85 ? 9.000 34.543 3.155 1.00 86.50 85 LEU A O 1
ATOM 634 N N . THR A 1 86 ? 9.831 36.440 4.008 1.00 87.06 86 THR A N 1
ATOM 635 C CA . THR A 1 86 ? 10.286 35.841 5.280 1.00 87.06 86 THR A CA 1
ATOM 636 C C . THR A 1 86 ? 9.446 36.232 6.497 1.00 87.06 86 THR A C 1
ATOM 638 O O . THR A 1 86 ? 9.645 35.682 7.577 1.00 87.06 86 THR A O 1
ATOM 641 N N . GLY A 1 87 ? 8.589 37.253 6.379 1.00 88.56 87 GLY A N 1
ATOM 642 C CA . GLY A 1 87 ? 7.967 37.944 7.518 1.00 88.56 87 GLY A CA 1
ATOM 643 C C . GLY A 1 87 ? 8.941 38.764 8.386 1.00 88.56 87 GLY A C 1
ATOM 644 O O . GLY A 1 87 ? 8.501 39.558 9.220 1.00 88.56 87 GLY A O 1
ATOM 645 N N . GLY A 1 88 ? 10.255 38.600 8.198 1.00 87.12 88 GLY A N 1
ATOM 646 C CA . GLY A 1 88 ? 11.310 39.155 9.040 1.00 87.12 88 GLY A CA 1
ATOM 647 C C . GLY A 1 88 ? 11.914 40.468 8.537 1.00 87.12 88 GLY A C 1
ATOM 648 O O . GLY A 1 88 ? 11.455 41.093 7.582 1.00 87.12 88 GLY A O 1
ATOM 649 N N . SER A 1 89 ? 12.989 40.889 9.206 1.00 89.94 89 SER A N 1
ATOM 650 C CA . SER A 1 89 ? 13.838 42.010 8.788 1.00 89.94 89 SER A CA 1
ATOM 651 C C . SER A 1 89 ? 15.113 41.487 8.131 1.00 89.94 89 SER A C 1
ATOM 653 O O . SER A 1 89 ? 15.673 40.496 8.594 1.00 89.94 89 SER A O 1
ATOM 655 N N . PHE A 1 90 ? 15.598 42.176 7.097 1.00 90.69 90 PHE A N 1
ATOM 656 C CA . PHE A 1 90 ? 16.870 41.865 6.434 1.00 90.69 90 PHE A CA 1
ATOM 657 C C . PHE A 1 90 ? 18.095 42.318 7.254 1.00 90.69 90 PHE A C 1
ATOM 659 O O . PHE A 1 90 ? 19.180 41.749 7.143 1.00 90.69 90 PHE A O 1
ATOM 666 N N . ALA A 1 91 ? 17.925 43.320 8.125 1.00 91.06 91 ALA A N 1
ATOM 667 C CA . ALA A 1 91 ? 19.027 43.960 8.846 1.00 91.06 91 ALA A CA 1
ATOM 668 C C . ALA A 1 91 ? 19.902 43.017 9.713 1.00 91.06 91 ALA A C 1
ATOM 670 O O . ALA A 1 91 ? 21.112 43.242 9.743 1.00 91.06 91 ALA A O 1
ATOM 671 N N . PRO A 1 92 ? 19.382 41.967 10.389 1.00 93.06 92 PRO A N 1
ATOM 672 C CA . PRO A 1 92 ? 20.218 41.021 11.135 1.00 93.06 92 PRO A CA 1
ATOM 673 C C . PRO A 1 92 ? 21.138 40.193 10.226 1.00 93.06 92 PRO A C 1
ATOM 675 O O . PRO A 1 92 ? 22.336 40.114 10.489 1.00 93.06 92 PRO A O 1
ATOM 678 N N . THR A 1 93 ? 20.601 39.657 9.123 1.00 92.38 93 THR A N 1
ATOM 679 C CA . THR A 1 93 ? 21.360 38.927 8.090 1.00 92.38 93 THR A CA 1
ATOM 680 C C . THR A 1 93 ? 22.439 39.814 7.472 1.00 92.38 93 THR A C 1
ATOM 682 O O . THR A 1 93 ? 23.589 39.396 7.349 1.00 92.38 93 THR A O 1
ATOM 685 N N . LEU A 1 94 ? 22.105 41.073 7.173 1.00 89.56 94 LEU A N 1
ATOM 686 C CA . LEU A 1 94 ? 23.049 42.050 6.633 1.00 89.56 94 LEU A CA 1
ATOM 687 C C . LEU A 1 94 ? 24.162 42.395 7.638 1.00 89.56 94 LEU A C 1
ATOM 689 O O . LEU A 1 94 ? 25.342 42.387 7.297 1.00 89.56 94 LEU A O 1
ATOM 693 N N . SER A 1 95 ? 23.797 42.627 8.903 1.00 91.06 95 SER A N 1
ATOM 694 C CA . SER A 1 95 ? 24.743 42.885 9.996 1.00 91.06 95 SER A CA 1
ATOM 695 C C . SER A 1 95 ? 25.693 41.704 10.229 1.00 91.06 95 SER A C 1
ATOM 697 O O . SER A 1 95 ? 26.874 41.912 10.524 1.00 91.06 95 SER A O 1
ATOM 699 N N . PHE A 1 96 ? 25.203 40.473 10.049 1.00 95.00 96 PHE A N 1
ATOM 700 C CA . PHE A 1 96 ? 26.021 39.267 10.104 1.00 95.00 96 PHE A CA 1
ATOM 701 C C . PHE A 1 96 ? 26.978 39.166 8.911 1.00 95.00 96 PHE A C 1
ATOM 703 O O . PHE A 1 96 ? 28.169 38.980 9.141 1.00 95.00 96 PHE A O 1
ATOM 710 N N . ALA A 1 97 ? 26.523 39.403 7.675 1.00 91.31 97 ALA A N 1
ATOM 711 C CA . ALA A 1 97 ? 27.399 39.456 6.498 1.00 91.31 97 ALA A CA 1
ATOM 712 C C . ALA A 1 97 ? 28.551 40.463 6.693 1.00 91.31 97 ALA A C 1
ATOM 714 O O . ALA A 1 97 ? 29.720 40.099 6.591 1.00 91.31 97 ALA A O 1
ATOM 715 N N . THR A 1 98 ? 28.243 41.694 7.121 1.00 88.62 98 THR A N 1
ATOM 716 C CA . THR A 1 98 ? 29.252 42.721 7.448 1.00 88.62 98 THR A CA 1
ATOM 717 C C . THR A 1 98 ? 30.128 42.354 8.657 1.00 88.62 98 THR A C 1
ATOM 719 O O . THR A 1 98 ? 31.179 42.955 8.862 1.00 88.62 98 THR A O 1
ATOM 722 N N . ARG A 1 99 ? 29.739 41.403 9.516 1.00 93.25 99 ARG A N 1
ATOM 723 C CA . ARG A 1 99 ? 30.604 40.875 10.589 1.00 93.25 99 ARG A CA 1
ATOM 724 C C . ARG A 1 99 ? 31.556 39.797 10.071 1.00 93.25 99 ARG A C 1
ATOM 726 O O . ARG A 1 99 ? 32.718 39.842 10.450 1.00 93.25 99 ARG A O 1
ATOM 733 N N . LEU A 1 100 ? 31.094 38.885 9.216 1.00 93.75 100 LEU A N 1
ATOM 734 C CA . LEU A 1 100 ? 31.934 37.853 8.594 1.00 93.75 100 LEU A CA 1
ATOM 735 C C . LEU A 1 100 ? 33.024 38.480 7.717 1.00 93.75 100 LEU A C 1
ATOM 737 O O . LEU A 1 100 ? 34.198 38.158 7.872 1.00 93.75 100 LEU A O 1
ATOM 741 N N . ASP A 1 101 ? 32.633 39.463 6.906 1.00 88.12 101 ASP A N 1
ATOM 742 C CA . ASP A 1 101 ? 33.505 40.304 6.082 1.00 88.12 101 ASP A CA 1
ATOM 743 C C . ASP A 1 101 ? 34.643 40.948 6.904 1.00 88.12 101 ASP A C 1
ATOM 745 O O . ASP A 1 101 ? 35.823 40.727 6.636 1.00 88.12 101 ASP A O 1
ATOM 749 N N . ARG A 1 102 ? 34.303 41.626 8.012 1.00 88.81 102 ARG A N 1
ATOM 750 C CA . ARG A 1 102 ? 35.281 42.220 8.948 1.00 88.81 102 ARG A CA 1
ATOM 751 C C . ARG A 1 102 ? 36.146 41.208 9.707 1.00 88.81 102 ARG A C 1
ATOM 753 O O . ARG A 1 102 ? 37.177 41.603 10.245 1.00 88.81 102 ARG A O 1
ATOM 760 N N . LEU A 1 103 ? 35.725 39.947 9.795 1.00 89.50 103 LEU A N 1
ATOM 761 C CA . LEU A 1 103 ? 36.516 38.852 10.369 1.00 89.50 103 LEU A CA 1
ATOM 762 C C . LEU A 1 103 ? 37.397 38.155 9.316 1.00 89.50 103 LEU A C 1
ATOM 764 O O . LEU A 1 103 ? 38.194 37.297 9.682 1.00 89.50 103 LEU A O 1
ATOM 768 N N . GLY A 1 104 ? 37.267 38.507 8.030 1.00 89.00 104 GLY A N 1
ATOM 769 C CA . GLY A 1 104 ? 37.947 37.829 6.926 1.00 89.00 104 GLY A CA 1
ATOM 770 C C . GLY A 1 104 ? 37.468 36.392 6.701 1.00 89.00 104 GLY A C 1
ATOM 771 O O . GLY A 1 104 ? 38.202 35.597 6.117 1.00 89.00 104 GLY A O 1
ATOM 772 N N . LEU A 1 105 ? 36.274 36.036 7.191 1.00 91.44 105 LEU A N 1
ATOM 773 C CA . LEU A 1 105 ? 35.771 34.665 7.137 1.00 91.44 105 LEU A CA 1
ATOM 774 C C . LEU A 1 105 ? 35.189 34.362 5.741 1.00 91.44 105 LEU A C 1
ATOM 776 O O . LEU A 1 105 ? 34.319 35.115 5.292 1.00 91.44 105 LEU A O 1
ATOM 780 N N . PRO A 1 106 ? 35.610 33.277 5.060 1.00 92.94 106 PRO A N 1
ATOM 781 C CA . PRO A 1 106 ? 35.062 32.896 3.762 1.00 92.94 106 PRO A CA 1
ATOM 782 C C . PRO A 1 106 ? 33.534 32.768 3.768 1.00 92.94 106 PRO A C 1
ATOM 784 O O . PRO A 1 106 ? 32.927 32.200 4.681 1.00 92.94 106 PRO A O 1
ATOM 787 N N . LEU A 1 107 ? 32.912 33.307 2.720 1.00 90.56 107 LEU A N 1
ATOM 788 C CA . LEU A 1 107 ? 31.470 33.501 2.624 1.00 90.56 107 LEU A CA 1
ATOM 789 C C . LEU A 1 107 ? 30.980 33.169 1.212 1.00 90.56 107 LEU A C 1
ATOM 791 O O . LEU A 1 107 ? 31.344 33.844 0.252 1.00 90.56 107 LEU A O 1
ATOM 795 N N . HIS A 1 108 ? 30.100 32.177 1.091 1.00 92.06 108 HIS A N 1
ATOM 796 C CA . HIS A 1 108 ? 29.321 31.944 -0.124 1.00 92.06 108 HIS A CA 1
ATOM 797 C C . HIS A 1 108 ? 27.882 32.403 0.108 1.00 92.06 108 HIS A C 1
ATOM 799 O O . HIS A 1 108 ? 27.139 31.793 0.880 1.00 92.06 108 HIS A O 1
ATOM 805 N N . VAL A 1 109 ? 27.481 33.475 -0.576 1.00 88.50 109 VAL A N 1
ATOM 806 C CA . VAL A 1 109 ? 26.080 33.905 -0.616 1.00 88.50 109 VAL A CA 1
ATOM 807 C C . VAL A 1 109 ? 25.304 32.974 -1.544 1.00 88.50 109 VAL A C 1
ATOM 809 O O . VAL A 1 109 ? 25.672 32.793 -2.703 1.00 88.50 109 VAL A O 1
ATOM 812 N N . ARG A 1 110 ? 24.210 32.402 -1.042 1.00 88.62 110 ARG A N 1
ATOM 813 C CA . ARG A 1 110 ? 23.246 31.620 -1.821 1.00 88.62 110 ARG A CA 1
ATOM 814 C C . ARG A 1 110 ? 21.961 32.423 -1.971 1.00 88.62 110 ARG A C 1
ATOM 816 O O . ARG A 1 110 ? 21.493 33.035 -1.013 1.00 88.62 110 ARG A O 1
ATOM 823 N N . TYR A 1 111 ? 21.393 32.382 -3.168 1.00 83.38 111 TYR A N 1
ATOM 824 C CA . TYR A 1 111 ? 20.176 33.092 -3.540 1.00 83.38 111 TYR A CA 1
ATOM 825 C C . TYR A 1 111 ? 19.308 32.131 -4.357 1.00 83.38 111 TYR A C 1
ATOM 827 O O . TYR A 1 111 ? 19.800 31.521 -5.305 1.00 83.38 111 TYR A O 1
ATOM 835 N N . ILE A 1 112 ? 18.048 31.943 -3.964 1.00 82.31 112 ILE A N 1
ATOM 836 C CA . ILE A 1 112 ? 17.141 30.982 -4.609 1.00 82.31 112 ILE A CA 1
ATOM 837 C C . ILE A 1 112 ? 16.249 31.738 -5.590 1.00 82.31 112 ILE A C 1
ATOM 839 O O . ILE A 1 112 ? 15.558 32.671 -5.185 1.00 82.31 112 ILE A O 1
ATOM 843 N N . LEU A 1 113 ? 16.237 31.311 -6.853 1.00 83.75 113 LEU A N 1
ATOM 844 C CA . LEU A 1 113 ? 15.350 31.846 -7.886 1.00 83.75 113 LEU A CA 1
ATOM 845 C C . LEU A 1 113 ? 13.995 31.131 -7.827 1.00 83.75 113 LEU A C 1
ATOM 847 O O . LEU A 1 113 ? 13.927 29.912 -7.976 1.00 83.75 113 LEU A O 1
ATOM 851 N N . VAL A 1 114 ? 12.924 31.890 -7.607 1.00 82.38 114 VAL A N 1
ATOM 852 C CA . VAL A 1 114 ? 11.537 31.412 -7.554 1.00 82.38 114 VAL A CA 1
ATOM 853 C C . VAL A 1 114 ? 10.710 32.265 -8.522 1.00 82.38 114 VAL A C 1
ATOM 855 O O . VAL A 1 114 ? 10.643 33.481 -8.314 1.00 82.38 114 VAL A O 1
ATOM 858 N N . PRO A 1 115 ? 10.084 31.670 -9.558 1.00 83.19 115 PRO A N 1
ATOM 859 C CA . PRO A 1 115 ? 9.327 32.414 -10.563 1.00 83.19 115 PRO A CA 1
ATOM 860 C C . PRO A 1 115 ? 8.231 33.313 -9.976 1.00 83.19 115 PRO A C 1
ATOM 862 O O . PRO A 1 115 ? 7.399 32.856 -9.189 1.00 83.19 115 PRO A O 1
ATOM 865 N N . GLY A 1 116 ? 8.225 34.588 -10.361 1.00 80.31 116 GLY A N 1
ATOM 866 C CA . GLY A 1 116 ? 7.313 35.621 -9.861 1.00 80.31 116 GLY A CA 1
ATOM 867 C C . GLY A 1 116 ? 7.596 36.134 -8.440 1.00 80.31 116 GLY A C 1
ATOM 868 O O . GLY A 1 116 ? 6.764 36.867 -7.901 1.00 80.31 116 GLY A O 1
ATOM 869 N N . TRP A 1 117 ? 8.721 35.760 -7.818 1.00 78.44 117 TRP A N 1
ATOM 870 C CA . TRP A 1 117 ? 9.038 36.092 -6.416 1.00 78.44 117 TRP A CA 1
ATOM 871 C C . TRP A 1 117 ? 10.486 36.548 -6.184 1.00 78.44 117 TRP A C 1
ATOM 873 O O . TRP A 1 117 ? 10.707 37.488 -5.416 1.00 78.44 117 TRP A O 1
ATOM 883 N N . THR A 1 118 ? 11.462 35.883 -6.806 1.00 81.69 118 THR A N 1
ATOM 884 C CA . THR A 1 118 ? 12.911 36.158 -6.673 1.00 81.69 118 THR A CA 1
ATOM 885 C C . THR A 1 118 ? 13.676 35.915 -7.982 1.00 81.69 118 THR A C 1
ATOM 887 O O . THR A 1 118 ? 14.874 35.661 -7.979 1.00 81.69 118 THR A O 1
ATOM 890 N N . ASP A 1 119 ? 12.988 35.969 -9.117 1.00 83.25 119 ASP A N 1
ATOM 891 C CA . ASP A 1 119 ? 13.517 35.796 -10.475 1.00 83.25 119 ASP A CA 1
ATOM 892 C C . ASP A 1 119 ? 13.750 37.124 -11.226 1.00 83.25 119 ASP A C 1
ATOM 894 O O . ASP A 1 119 ? 14.233 37.110 -12.355 1.00 83.25 119 ASP A O 1
ATOM 898 N N . ASP A 1 120 ? 13.431 38.263 -10.601 1.00 79.62 120 ASP A N 1
ATOM 899 C CA . ASP A 1 120 ? 13.594 39.613 -11.154 1.00 79.62 120 ASP A CA 1
ATOM 900 C C . ASP A 1 120 ? 15.081 39.954 -11.436 1.00 79.62 120 ASP A C 1
ATOM 902 O O . ASP A 1 120 ? 15.867 40.139 -10.494 1.00 79.62 120 ASP A O 1
ATOM 906 N N . PRO A 1 121 ? 15.488 40.105 -12.716 1.00 72.00 121 PRO A N 1
ATOM 907 C CA . PRO A 1 121 ? 16.871 40.413 -13.072 1.00 72.00 121 PRO A CA 1
ATOM 908 C C . PRO A 1 121 ? 17.336 41.801 -12.610 1.00 72.00 121 PRO A C 1
ATOM 910 O O . PRO A 1 121 ? 18.535 41.989 -12.381 1.00 72.00 121 PRO A O 1
ATOM 913 N N . GLU A 1 122 ? 16.434 42.778 -12.449 1.00 68.25 122 GLU A N 1
ATOM 914 C CA . GLU A 1 122 ? 16.786 44.098 -11.910 1.00 68.25 122 GLU A CA 1
ATOM 915 C C . GLU A 1 122 ? 17.081 44.001 -10.408 1.00 68.25 122 GLU A C 1
ATOM 917 O O . GLU A 1 122 ? 18.115 44.497 -9.959 1.00 68.25 122 GLU A O 1
ATOM 922 N N . ALA A 1 123 ? 16.279 43.262 -9.634 1.00 64.75 123 ALA A N 1
ATOM 923 C CA . ALA A 1 123 ? 16.571 42.988 -8.221 1.00 64.75 123 ALA A CA 1
ATOM 924 C C . ALA A 1 123 ? 17.889 42.202 -8.012 1.00 64.75 123 ALA A C 1
ATOM 926 O O . ALA A 1 123 ? 18.623 42.444 -7.044 1.00 64.75 123 ALA A O 1
ATOM 927 N N . MET A 1 124 ? 18.229 41.292 -8.932 1.00 62.12 124 MET A N 1
ATOM 928 C CA . MET A 1 124 ? 19.496 40.544 -8.916 1.00 62.12 124 MET A CA 1
ATOM 929 C C . MET A 1 124 ? 20.719 41.396 -9.289 1.00 62.12 124 MET A C 1
ATOM 931 O O . MET A 1 124 ? 21.820 41.104 -8.829 1.00 62.12 124 MET A O 1
ATOM 935 N N . THR A 1 125 ? 20.559 42.439 -10.110 1.00 58.75 125 THR A N 1
ATOM 936 C CA . THR A 1 125 ? 21.685 43.267 -10.591 1.00 58.75 125 THR A CA 1
ATOM 937 C C . THR A 1 125 ? 21.863 44.565 -9.807 1.00 58.75 125 THR A C 1
ATOM 939 O O . THR A 1 125 ? 22.999 44.975 -9.564 1.00 58.75 125 THR A O 1
ATOM 942 N N . ALA A 1 126 ? 20.782 45.176 -9.319 1.00 53.44 126 ALA A N 1
ATOM 943 C CA . ALA A 1 126 ? 20.820 46.378 -8.483 1.00 53.44 126 ALA A CA 1
ATOM 944 C C . ALA A 1 126 ? 21.433 46.144 -7.087 1.00 53.44 126 ALA A C 1
ATOM 946 O O . ALA A 1 126 ? 21.795 47.099 -6.403 1.00 53.44 126 ALA A O 1
ATOM 947 N N . SER A 1 127 ? 21.571 44.885 -6.663 1.00 52.72 127 SER A N 1
ATOM 948 C CA . SER A 1 127 ? 22.137 44.496 -5.365 1.00 52.72 127 SER A CA 1
ATOM 949 C C . SER A 1 127 ? 23.669 44.373 -5.342 1.00 52.72 127 SER A C 1
ATOM 951 O O . SER A 1 127 ? 24.268 44.419 -4.267 1.00 52.72 127 SER A O 1
ATOM 953 N N . ALA A 1 128 ? 24.317 44.261 -6.506 1.00 43.44 128 ALA A N 1
ATOM 954 C CA . ALA A 1 128 ? 25.764 44.071 -6.624 1.00 43.44 128 ALA A CA 1
ATOM 955 C C . ALA A 1 128 ? 26.649 45.342 -6.467 1.00 43.44 128 ALA A C 1
ATOM 957 O O . ALA A 1 128 ? 27.722 45.242 -5.863 1.00 43.44 128 ALA A O 1
ATOM 958 N N . PRO A 1 129 ? 26.292 46.538 -6.990 1.00 35.75 129 PRO A N 1
ATOM 959 C CA . PRO A 1 129 ? 27.253 47.631 -7.159 1.00 35.75 129 PRO A CA 1
ATOM 960 C C . PRO A 1 129 ? 27.439 48.499 -5.899 1.00 35.75 129 PRO A C 1
ATOM 962 O O . PRO A 1 129 ? 26.962 49.631 -5.852 1.00 35.75 129 PRO A O 1
ATOM 965 N N . SER A 1 130 ? 28.156 47.989 -4.887 1.00 41.06 130 SER A N 1
ATOM 966 C CA . SER A 1 130 ? 28.983 48.786 -3.933 1.00 41.06 130 SER A CA 1
ATOM 967 C C . SER A 1 130 ? 29.615 47.995 -2.766 1.00 41.06 130 SER A C 1
ATOM 969 O O . SER A 1 130 ? 30.261 48.607 -1.918 1.00 41.06 130 SER A O 1
ATOM 971 N N . TRP A 1 131 ? 29.502 46.662 -2.710 1.00 50.06 131 TRP A N 1
ATOM 972 C CA . TRP A 1 131 ? 30.100 45.843 -1.639 1.00 50.06 131 TRP A CA 1
ATOM 973 C C . TRP A 1 131 ? 31.596 45.556 -1.902 1.00 50.06 131 TRP A C 1
ATOM 975 O O . TRP A 1 131 ? 31.908 44.815 -2.839 1.00 50.06 131 TRP A O 1
ATOM 985 N N . PRO A 1 132 ? 32.555 46.131 -1.142 1.00 33.50 132 PRO A N 1
ATOM 986 C CA . PRO A 1 132 ? 33.971 46.045 -1.499 1.00 33.50 132 PRO A CA 1
ATOM 987 C C . PRO A 1 132 ? 34.580 44.697 -1.090 1.00 33.50 132 PRO A C 1
ATOM 989 O O . PRO A 1 132 ? 34.754 44.433 0.092 1.00 33.50 132 PRO A O 1
ATOM 992 N N . GLY A 1 133 ? 34.969 43.879 -2.073 1.00 43.44 133 GLY A N 1
ATOM 993 C CA . GLY A 1 133 ? 35.743 42.644 -1.863 1.00 43.44 133 GLY A CA 1
ATOM 994 C C . GLY A 1 133 ? 35.021 41.335 -2.199 1.00 43.44 133 GLY A C 1
ATOM 995 O O . GLY A 1 133 ? 35.645 40.278 -2.165 1.00 43.44 133 GLY A O 1
ATOM 996 N N . TRP A 1 134 ? 33.734 41.375 -2.551 1.00 48.19 134 TRP A N 1
ATOM 997 C CA . TRP A 1 134 ? 32.933 40.164 -2.756 1.00 48.19 134 TRP A CA 1
ATOM 998 C C . TRP A 1 134 ? 33.047 39.618 -4.187 1.00 48.19 134 TRP A C 1
ATOM 1000 O O . TRP A 1 134 ? 32.529 40.207 -5.136 1.00 48.19 134 TRP A O 1
ATOM 1010 N N . ALA A 1 135 ? 33.686 38.456 -4.340 1.00 35.44 135 ALA A N 1
ATOM 1011 C CA . ALA A 1 135 ? 33.680 37.695 -5.587 1.00 35.44 135 ALA A CA 1
ATOM 1012 C C . ALA A 1 135 ? 32.386 36.869 -5.695 1.00 35.44 135 ALA A C 1
ATOM 1014 O O . ALA A 1 135 ? 32.163 35.944 -4.917 1.00 35.44 135 ALA A O 1
ATOM 1015 N N . THR A 1 136 ? 31.524 37.197 -6.658 1.00 35.97 136 THR A N 1
ATOM 1016 C CA . THR A 1 136 ? 30.258 36.488 -6.896 1.00 35.97 136 THR A CA 1
ATOM 1017 C C . THR A 1 136 ? 30.429 35.366 -7.919 1.00 35.97 136 THR A C 1
ATOM 1019 O O . THR A 1 136 ? 30.660 35.609 -9.101 1.00 35.97 136 THR A O 1
ATOM 1022 N N . SER A 1 137 ? 30.274 34.118 -7.477 1.00 33.75 137 SER A N 1
ATOM 1023 C CA . SER A 1 137 ? 30.165 32.944 -8.347 1.00 33.75 137 SER A CA 1
ATOM 1024 C C . SER A 1 137 ? 28.694 32.663 -8.672 1.00 33.75 137 SER A C 1
ATOM 1026 O O . SER A 1 137 ? 27.978 31.994 -7.927 1.00 33.75 137 SER A O 1
ATOM 1028 N N . THR A 1 138 ? 28.213 33.174 -9.807 1.00 32.03 138 THR A N 1
ATOM 1029 C CA . THR A 1 138 ? 26.870 32.861 -10.318 1.00 32.03 138 THR A CA 1
ATOM 1030 C C . THR A 1 138 ? 26.812 31.418 -10.826 1.00 32.03 138 THR A C 1
ATOM 1032 O O . THR A 1 138 ? 27.131 31.124 -11.976 1.00 32.03 138 THR A O 1
ATOM 1035 N N . GLY A 1 139 ? 26.398 30.501 -9.949 1.00 27.03 139 GLY A N 1
ATOM 1036 C CA . GLY A 1 139 ? 26.249 29.071 -10.233 1.00 27.03 139 GLY A CA 1
ATOM 1037 C C . GLY A 1 139 ? 25.093 28.741 -11.185 1.00 27.03 139 GLY A C 1
ATOM 1038 O O . GLY A 1 139 ? 24.129 28.097 -10.785 1.00 27.03 139 GLY A O 1
ATOM 1039 N N . SER A 1 140 ? 25.184 29.163 -12.447 1.00 24.78 140 SER A N 1
ATOM 1040 C CA . SER A 1 140 ? 24.290 28.711 -13.517 1.00 24.78 140 SER A CA 1
ATOM 1041 C C . SER A 1 140 ? 24.690 27.307 -13.975 1.00 24.78 140 SER A C 1
ATOM 1043 O O . SER A 1 140 ? 25.737 27.139 -14.608 1.00 24.78 140 SER A O 1
ATOM 1045 N N . THR A 1 141 ? 23.855 26.304 -13.704 1.00 24.33 141 THR A N 1
ATOM 1046 C CA . THR A 1 141 ? 24.074 24.914 -14.135 1.00 24.33 141 THR A CA 1
ATOM 1047 C C . THR A 1 141 ? 23.889 24.767 -15.651 1.00 24.33 141 THR A C 1
ATOM 1049 O O . THR A 1 141 ? 22.867 24.286 -16.130 1.00 24.33 141 THR A O 1
ATOM 1052 N N . SER A 1 142 ? 24.889 25.191 -16.425 1.00 23.09 142 SER A N 1
ATOM 1053 C CA . SER A 1 142 ? 24.969 24.950 -17.869 1.00 23.09 142 SER A CA 1
ATOM 1054 C C . SER A 1 142 ? 26.016 23.875 -18.160 1.00 23.09 142 SER A C 1
ATOM 1056 O O . SER A 1 142 ? 27.130 23.904 -17.639 1.00 23.09 142 SER A O 1
ATOM 1058 N N . CYS A 1 143 ? 25.638 22.874 -18.951 1.00 22.50 143 CYS A N 1
ATOM 1059 C CA . CYS A 1 143 ? 26.466 21.695 -19.173 1.00 22.50 143 CYS A CA 1
ATOM 1060 C C . CYS A 1 143 ? 27.494 21.936 -20.291 1.00 22.50 143 CYS A C 1
ATOM 1062 O O . CYS A 1 143 ? 27.101 22.106 -21.453 1.00 22.50 143 CYS A O 1
ATOM 1064 N N . ARG A 1 144 ? 28.800 21.885 -19.971 1.00 23.05 144 ARG A N 1
ATOM 1065 C CA . ARG A 1 144 ? 29.832 21.512 -20.956 1.00 23.05 144 ARG A CA 1
ATOM 1066 C C . ARG A 1 144 ? 31.194 21.111 -20.363 1.00 23.05 144 ARG A C 1
ATOM 1068 O O . ARG A 1 144 ? 31.835 21.890 -19.674 1.00 23.05 144 ARG A O 1
ATOM 1075 N N . SER A 1 145 ? 31.611 19.896 -20.727 1.00 23.50 145 SER A N 1
ATOM 1076 C CA . SER A 1 145 ? 32.988 19.444 -21.010 1.00 23.50 145 SER A CA 1
ATOM 1077 C C . SER A 1 145 ? 34.165 20.031 -20.213 1.00 23.50 145 SER A C 1
ATOM 1079 O O . SER A 1 145 ? 34.644 21.129 -20.502 1.00 23.50 145 SER A O 1
ATOM 1081 N N . THR A 1 146 ? 34.777 19.197 -19.373 1.00 22.09 146 THR A N 1
ATOM 1082 C CA . THR A 1 146 ? 36.215 19.279 -19.096 1.00 22.09 146 THR A CA 1
ATOM 1083 C C . THR A 1 146 ? 37.020 18.784 -20.303 1.00 22.09 146 THR A C 1
ATOM 1085 O O . THR A 1 146 ? 36.766 17.706 -20.835 1.00 22.09 146 THR A O 1
ATOM 1088 N N . SER A 1 147 ? 38.032 19.548 -20.712 1.00 24.19 147 SER A N 1
ATOM 1089 C CA . SER A 1 147 ? 39.117 19.083 -21.585 1.00 24.19 147 SER A CA 1
ATOM 1090 C C . SER A 1 147 ? 40.439 19.601 -21.023 1.00 24.19 147 SER A C 1
ATOM 1092 O O . SER A 1 147 ? 40.725 20.796 -21.098 1.00 24.19 147 SER A O 1
ATOM 1094 N N . SER A 1 148 ? 41.212 18.717 -20.402 1.00 24.66 148 SER A N 1
ATOM 1095 C CA . SER A 1 148 ? 42.512 19.015 -19.797 1.00 24.66 148 SER A CA 1
ATOM 1096 C C . SER A 1 148 ? 43.653 18.758 -20.776 1.00 24.66 148 SER A C 1
ATOM 1098 O O . SER A 1 148 ? 43.637 17.697 -21.390 1.00 24.66 148 SER A O 1
ATOM 1100 N N . GLU A 1 149 ? 44.629 19.675 -20.859 1.00 24.83 149 GLU A N 1
ATOM 1101 C CA . GLU A 1 149 ? 46.094 19.475 -21.019 1.00 24.83 149 GLU A CA 1
ATOM 1102 C C . GLU A 1 149 ? 46.785 20.819 -21.417 1.00 24.83 149 GLU A C 1
ATOM 1104 O O . GLU A 1 149 ? 46.079 21.821 -21.556 1.00 24.83 149 GLU A O 1
ATOM 1109 N N . PRO A 1 150 ? 48.127 20.989 -21.332 1.00 29.59 150 PRO A N 1
ATOM 1110 C CA . PRO A 1 150 ? 48.705 21.563 -20.117 1.00 29.59 150 PRO A CA 1
ATOM 1111 C C . PRO A 1 150 ? 49.526 22.851 -20.357 1.00 29.59 150 PRO A C 1
ATOM 1113 O O . PRO A 1 150 ? 49.708 23.337 -21.472 1.00 29.59 150 PRO A O 1
ATOM 1116 N N . THR A 1 151 ? 50.054 23.423 -19.274 1.00 26.06 151 THR A N 1
ATOM 1117 C CA . THR A 1 151 ? 50.839 24.668 -19.280 1.00 26.06 151 THR A CA 1
ATOM 1118 C C . THR A 1 151 ? 52.200 24.551 -19.976 1.00 26.06 151 THR A C 1
ATOM 1120 O O . THR A 1 151 ? 52.993 23.673 -19.642 1.00 26.06 151 THR A O 1
ATOM 1123 N N . SER A 1 152 ? 52.545 25.541 -20.808 1.00 23.53 152 SER A N 1
ATOM 1124 C CA . SER A 1 152 ? 53.935 25.885 -21.157 1.00 23.53 152 SER A CA 1
ATOM 1125 C C . SER A 1 152 ? 54.105 27.412 -21.279 1.00 23.53 152 SER A C 1
ATOM 1127 O O . SER A 1 152 ? 53.116 28.147 -21.325 1.00 23.53 152 SER A O 1
ATOM 1129 N N . THR A 1 153 ? 55.342 27.917 -21.235 1.00 25.44 153 THR A N 1
ATOM 1130 C CA . THR A 1 153 ? 55.635 29.276 -20.740 1.00 25.44 153 THR A CA 1
ATOM 1131 C C . THR A 1 153 ? 56.256 30.255 -21.752 1.00 25.44 153 THR A C 1
ATOM 1133 O O . THR A 1 153 ? 57.434 30.109 -22.064 1.00 25.44 153 THR A O 1
ATOM 1136 N N . THR A 1 154 ? 55.559 31.376 -22.031 1.00 24.86 154 THR A N 1
ATOM 1137 C CA . THR A 1 154 ? 56.112 32.749 -22.288 1.00 24.86 154 THR A CA 1
ATOM 1138 C C . THR A 1 154 ? 57.067 32.964 -23.500 1.00 24.86 154 THR A C 1
ATOM 1140 O O . THR A 1 154 ? 57.515 31.980 -24.076 1.00 24.86 154 THR A O 1
ATOM 1143 N N . PRO A 1 155 ? 57.449 34.209 -23.913 1.00 38.47 155 PRO A N 1
ATOM 1144 C CA . PRO A 1 155 ? 57.060 35.567 -23.474 1.00 38.47 155 PRO A CA 1
ATOM 1145 C C . PRO A 1 155 ? 56.606 36.523 -24.636 1.00 38.47 155 PRO A C 1
ATOM 1147 O O . PRO A 1 155 ? 56.236 36.080 -25.714 1.00 38.47 155 PRO A O 1
ATOM 1150 N N . SER A 1 156 ? 56.690 37.847 -24.391 1.00 22.97 156 SER A N 1
ATOM 1151 C CA . SER A 1 156 ? 56.781 39.005 -25.330 1.00 22.97 156 SER A CA 1
ATOM 1152 C C . SER A 1 156 ? 55.544 39.581 -26.068 1.00 22.97 156 SER A C 1
ATOM 1154 O O . SER A 1 156 ? 55.351 39.360 -27.255 1.00 22.97 156 SER A O 1
ATOM 1156 N N . ALA A 1 157 ? 54.809 40.444 -25.351 1.00 25.45 157 ALA A N 1
ATOM 1157 C CA . ALA A 1 157 ? 54.509 41.873 -25.624 1.00 25.45 157 ALA A CA 1
ATOM 1158 C C . ALA A 1 157 ? 54.142 42.451 -27.029 1.00 25.45 157 ALA A C 1
ATOM 1160 O O . ALA A 1 157 ? 54.813 42.219 -28.028 1.00 25.45 157 ALA A O 1
ATOM 1161 N N . CYS A 1 158 ? 53.240 43.456 -26.971 1.00 21.81 158 CYS A N 1
ATOM 1162 C CA . CYS A 1 158 ? 52.879 44.494 -27.969 1.00 21.81 158 CYS A CA 1
ATOM 1163 C C . CYS A 1 158 ? 51.969 44.098 -29.161 1.00 21.81 158 CYS A C 1
ATOM 1165 O O . CYS A 1 158 ? 51.943 42.933 -29.542 1.00 21.81 158 CYS A O 1
ATOM 1167 N N . PRO A 1 159 ? 51.244 45.067 -29.786 1.00 37.62 159 PRO A N 1
ATOM 1168 C CA . PRO A 1 159 ? 51.213 46.517 -29.515 1.00 37.62 159 PRO A CA 1
ATOM 1169 C C . PRO A 1 159 ? 49.836 47.097 -29.112 1.00 37.62 159 PRO A C 1
ATOM 1171 O O . PRO A 1 159 ? 48.785 46.642 -29.555 1.00 37.62 159 PRO A O 1
ATOM 1174 N N . SER A 1 160 ? 49.860 48.212 -28.375 1.00 28.88 160 SER A N 1
ATOM 1175 C CA . SER A 1 160 ? 48.731 49.155 -28.273 1.00 28.88 160 SER A CA 1
ATOM 1176 C C . SER A 1 160 ? 48.879 50.245 -29.343 1.00 28.88 160 SER A C 1
ATOM 1178 O O . SER A 1 160 ? 49.990 50.732 -29.548 1.00 28.88 160 SER A O 1
ATOM 1180 N N . PHE A 1 161 ? 47.794 50.668 -30.001 1.00 23.22 161 PHE A N 1
ATOM 1181 C CA . PHE A 1 161 ? 47.837 51.698 -31.056 1.00 23.22 161 PHE A CA 1
ATOM 1182 C C . PHE A 1 161 ? 46.752 52.775 -30.896 1.00 23.22 161 PHE A C 1
ATOM 1184 O O . PHE A 1 161 ? 45.778 52.585 -30.172 1.00 23.22 161 PHE A O 1
ATOM 1191 N N . CYS A 1 162 ? 46.937 53.926 -31.553 1.00 23.31 162 CYS A N 1
ATOM 1192 C CA . CYS A 1 162 ? 46.134 55.134 -31.344 1.00 23.31 162 CYS A CA 1
ATOM 1193 C C . CYS A 1 162 ? 45.828 55.892 -32.659 1.00 23.31 162 CYS A C 1
ATOM 1195 O O . CYS A 1 162 ? 46.581 55.791 -33.622 1.00 23.31 162 CYS A O 1
ATOM 1197 N N . ALA A 1 163 ? 44.774 56.720 -32.613 1.00 27.58 163 ALA A N 1
ATOM 1198 C CA . ALA A 1 163 ? 44.464 57.877 -33.473 1.00 27.58 163 ALA A CA 1
ATOM 1199 C C . ALA A 1 163 ? 43.890 57.704 -34.913 1.00 27.58 163 ALA A C 1
ATOM 1201 O O . ALA A 1 163 ? 44.579 57.381 -35.870 1.00 27.58 163 ALA A O 1
ATOM 1202 N N . THR A 1 164 ? 42.656 58.223 -35.070 1.00 26.06 164 THR A N 1
ATOM 1203 C CA . THR A 1 164 ? 42.132 59.047 -36.198 1.00 26.06 164 THR A CA 1
ATOM 1204 C C . THR A 1 164 ? 41.912 58.471 -37.611 1.00 26.06 164 THR A C 1
ATOM 1206 O O . THR A 1 164 ? 42.855 58.124 -38.310 1.00 26.06 164 THR A O 1
ATOM 1209 N N . THR A 1 165 ? 40.683 58.633 -38.141 1.00 23.86 165 THR A N 1
ATOM 1210 C CA . THR A 1 165 ? 40.343 59.624 -39.211 1.00 23.86 165 THR A CA 1
ATOM 1211 C C . THR A 1 165 ? 38.806 59.726 -39.448 1.00 23.86 165 THR A C 1
ATOM 1213 O O . THR A 1 165 ? 38.057 59.527 -38.495 1.00 23.86 165 THR A O 1
ATOM 1216 N N . ARG A 1 166 ? 38.307 60.200 -40.612 1.00 25.62 166 ARG A N 1
ATOM 1217 C CA . ARG A 1 166 ? 36.989 60.874 -40.798 1.00 25.62 166 ARG A CA 1
ATOM 1218 C C . ARG A 1 166 ? 36.056 60.220 -41.852 1.00 25.62 166 ARG A C 1
ATOM 1220 O O . ARG A 1 166 ? 36.562 59.751 -42.856 1.00 25.62 166 ARG A O 1
ATOM 1227 N N . ARG A 1 167 ? 34.723 60.340 -41.622 1.00 24.45 167 ARG A N 1
ATOM 1228 C CA . ARG A 1 167 ? 33.549 60.719 -42.497 1.00 24.45 167 ARG A CA 1
ATOM 1229 C C . ARG A 1 167 ? 33.644 60.693 -44.055 1.00 24.45 167 ARG A C 1
ATOM 1231 O O . ARG A 1 167 ? 34.744 60.860 -44.560 1.00 24.45 167 ARG A O 1
ATOM 1238 N N . PRO A 1 168 ? 32.510 60.782 -44.822 1.00 49.59 168 PRO A N 1
ATOM 1239 C CA . PRO A 1 168 ? 31.068 60.812 -44.449 1.00 49.59 168 PRO A CA 1
ATOM 1240 C C . PRO A 1 168 ? 30.154 59.818 -45.225 1.00 49.59 168 PRO A C 1
ATOM 1242 O O . PRO A 1 168 ? 30.499 59.339 -46.298 1.00 49.59 168 PRO A O 1
ATOM 1245 N N . THR A 1 169 ? 28.948 59.501 -44.730 1.00 29.58 169 THR A N 1
ATOM 1246 C CA . THR A 1 169 ? 27.600 60.064 -45.087 1.00 29.58 169 THR A CA 1
ATOM 1247 C C . THR A 1 169 ? 26.523 59.269 -44.289 1.00 29.58 169 THR A C 1
ATOM 1249 O O . THR A 1 169 ? 26.924 58.431 -43.489 1.00 29.58 169 THR A O 1
ATOM 1252 N N . GLY A 1 170 ? 25.185 59.423 -44.337 1.00 26.41 170 GLY A N 1
ATOM 1253 C CA . GLY A 1 170 ? 24.173 60.286 -45.002 1.00 26.41 170 GLY A CA 1
ATOM 1254 C C . GLY A 1 170 ? 22.792 59.570 -44.909 1.00 26.41 170 GLY A C 1
ATOM 1255 O O . GLY A 1 170 ? 22.786 58.368 -44.685 1.00 26.41 170 GLY A O 1
ATOM 1256 N N . ASN A 1 171 ? 21.593 60.164 -45.024 1.00 25.20 171 ASN A N 1
ATOM 1257 C CA . ASN A 1 171 ? 21.145 61.559 -45.175 1.00 25.20 171 ASN A CA 1
ATOM 1258 C C . ASN A 1 171 ? 19.838 61.798 -44.342 1.00 25.20 171 ASN A C 1
ATOM 1260 O O . ASN A 1 171 ? 19.314 60.869 -43.737 1.00 25.20 171 ASN A O 1
ATOM 1264 N N . ARG A 1 172 ? 19.337 63.041 -44.260 1.00 25.22 172 ARG A N 1
ATOM 1265 C CA . ARG A 1 172 ? 18.164 63.508 -43.453 1.00 25.22 172 ARG A CA 1
ATOM 1266 C C . ARG A 1 172 ? 16.809 63.408 -44.227 1.00 25.22 172 ARG A C 1
ATOM 1268 O O . ARG A 1 172 ? 16.916 63.118 -45.418 1.00 25.22 172 ARG A O 1
ATOM 1275 N N . PRO A 1 173 ? 15.585 63.673 -43.659 1.00 40.66 173 PRO A N 1
ATOM 1276 C CA . PRO A 1 173 ? 15.274 64.671 -42.600 1.00 40.66 173 PRO A CA 1
ATOM 1277 C C . PRO A 1 173 ? 14.100 64.451 -41.582 1.00 40.66 173 PRO A C 1
ATOM 1279 O O . PRO A 1 173 ? 13.197 63.656 -41.791 1.00 40.66 173 PRO A O 1
ATOM 1282 N N . SER A 1 174 ? 14.074 65.348 -40.568 1.00 25.50 174 SER A N 1
ATOM 1283 C CA . SER A 1 174 ? 12.907 66.026 -39.911 1.00 25.50 174 SER A CA 1
ATOM 1284 C C . SER A 1 174 ? 11.833 65.270 -39.088 1.00 25.50 174 SER A C 1
ATOM 1286 O O . SER A 1 174 ? 11.543 64.123 -39.381 1.00 25.50 174 SER A O 1
ATOM 1288 N N . ALA A 1 175 ? 11.107 65.891 -38.130 1.00 26.42 175 ALA A N 1
ATOM 1289 C CA . ALA A 1 175 ? 11.338 67.061 -37.235 1.00 26.42 175 ALA A CA 1
ATOM 1290 C C . ALA A 1 175 ? 10.137 67.262 -36.254 1.00 26.42 175 ALA A C 1
ATOM 1292 O O . ALA A 1 175 ? 9.038 66.823 -36.570 1.00 26.42 175 ALA A O 1
ATOM 1293 N N . CYS A 1 176 ? 10.331 68.052 -35.174 1.00 23.12 176 CYS A N 1
ATOM 1294 C CA . CYS A 1 176 ? 9.294 68.696 -34.318 1.00 23.12 176 CYS A CA 1
ATOM 1295 C C . CYS A 1 176 ? 8.407 67.790 -33.413 1.00 23.12 176 CYS A C 1
ATOM 1297 O O . CYS A 1 176 ? 8.280 66.605 -33.679 1.00 23.12 176 CYS A O 1
ATOM 1299 N N . ALA A 1 177 ? 7.737 68.272 -32.344 1.00 25.33 177 ALA A N 1
ATOM 1300 C CA . ALA A 1 177 ? 7.981 69.404 -31.415 1.00 25.33 177 ALA A CA 1
ATOM 1301 C C . ALA A 1 177 ? 7.011 69.362 -30.186 1.00 25.33 177 ALA A C 1
ATOM 1303 O O . ALA A 1 177 ? 6.061 68.590 -30.170 1.00 25.33 177 ALA A O 1
ATOM 1304 N N . SER A 1 178 ? 7.238 70.256 -29.205 1.00 26.19 178 SER A N 1
ATOM 1305 C CA . SER A 1 178 ? 6.265 70.856 -28.248 1.00 26.19 178 SER A CA 1
ATOM 1306 C C . SER A 1 178 ? 5.424 69.996 -27.273 1.00 26.19 178 SER A C 1
ATOM 1308 O O . SER A 1 178 ? 4.313 69.583 -27.574 1.00 26.19 178 SER A O 1
ATOM 1310 N N . SER A 1 179 ? 5.913 69.905 -26.030 1.00 26.61 179 SER A N 1
ATOM 1311 C CA . SER A 1 179 ? 5.323 70.472 -24.789 1.00 26.61 179 SER A CA 1
ATOM 1312 C C . SER A 1 179 ? 3.800 70.653 -24.565 1.00 26.61 179 SER A C 1
ATOM 1314 O O . SER A 1 179 ? 3.111 71.286 -25.362 1.00 26.61 179 SER A O 1
ATOM 1316 N N . SER A 1 180 ? 3.436 70.448 -23.285 1.00 27.80 180 SER A N 1
ATOM 1317 C CA . SER A 1 180 ? 2.360 71.090 -22.484 1.00 27.80 180 SER A CA 1
ATOM 1318 C C . SER A 1 180 ? 0.915 70.572 -22.614 1.00 27.80 180 SER A C 1
ATOM 1320 O O . SER A 1 180 ? 0.551 69.962 -23.609 1.00 27.80 180 SER A O 1
ATOM 1322 N N . GLY A 1 181 ? 0.090 70.867 -21.595 1.00 25.48 181 GLY A N 1
ATOM 1323 C CA . GLY A 1 181 ? -1.375 70.713 -21.626 1.00 25.48 181 GLY A CA 1
ATOM 1324 C C . GLY A 1 181 ? -1.958 70.057 -20.369 1.00 25.48 181 GLY A C 1
ATOM 1325 O O . GLY A 1 181 ? -1.668 68.902 -20.082 1.00 25.48 181 GLY A O 1
ATOM 1326 N N . ASN A 1 182 ? -2.781 70.791 -19.616 1.00 27.28 182 ASN A N 1
ATOM 1327 C CA . ASN A 1 182 ? -3.431 70.319 -18.387 1.00 27.28 182 ASN A CA 1
ATOM 1328 C C . ASN A 1 182 ? -4.914 69.956 -18.639 1.00 27.28 182 ASN A C 1
ATOM 1330 O O . ASN A 1 182 ? -5.545 70.539 -19.516 1.00 27.28 182 ASN A O 1
ATOM 1334 N N . THR A 1 183 ? -5.480 69.097 -17.782 1.00 27.19 183 THR A N 1
ATOM 1335 C CA . THR A 1 183 ? -6.929 68.937 -17.474 1.00 27.19 183 THR A CA 1
ATOM 1336 C C . THR A 1 183 ? -7.973 68.525 -18.546 1.00 27.19 183 THR A C 1
ATOM 1338 O O . THR A 1 183 ? -8.370 69.320 -19.386 1.00 27.19 183 THR A O 1
ATOM 1341 N N . ALA A 1 184 ? -8.610 67.374 -18.256 1.00 26.61 184 ALA A N 1
ATOM 1342 C CA . ALA A 1 184 ? -10.072 67.147 -18.150 1.00 26.61 184 ALA A CA 1
ATOM 1343 C C . ALA A 1 184 ? -10.929 66.584 -19.324 1.00 26.61 184 ALA A C 1
ATOM 1345 O O . ALA A 1 184 ? -11.017 67.144 -20.406 1.00 26.61 184 ALA A O 1
ATOM 1346 N N . CYS A 1 185 ? -11.710 65.550 -18.952 1.00 24.05 185 CYS A N 1
ATOM 1347 C CA . CYS A 1 185 ? -12.997 65.060 -19.493 1.00 24.05 185 CYS A CA 1
ATOM 1348 C C . CYS A 1 185 ? -13.101 64.507 -20.937 1.00 24.05 185 CYS A C 1
ATOM 1350 O O . CYS A 1 185 ? -13.155 65.251 -21.908 1.00 24.05 185 CYS A O 1
ATOM 1352 N N . GLY A 1 186 ? -13.348 63.190 -21.042 1.00 24.81 186 GLY A N 1
ATOM 1353 C CA . GLY A 1 186 ? -13.852 62.498 -22.241 1.00 24.81 186 GLY A CA 1
ATOM 1354 C C . GLY A 1 186 ? -14.295 61.058 -21.918 1.00 24.81 186 GLY A C 1
ATOM 1355 O O . GLY A 1 186 ? -13.554 60.334 -21.263 1.00 24.81 186 GLY A O 1
ATOM 1356 N N . HIS A 1 187 ? -15.517 60.666 -22.299 1.00 27.38 187 HIS A N 1
ATOM 1357 C CA . HIS A 1 187 ? -16.121 59.346 -22.010 1.00 27.38 187 HIS A CA 1
ATOM 1358 C C . HIS A 1 187 ? -15.532 58.194 -22.851 1.00 27.38 187 HIS A C 1
ATOM 1360 O O . HIS A 1 187 ? -15.161 58.425 -24.001 1.00 27.38 187 HIS A O 1
ATOM 1366 N N . CYS A 1 188 ? -15.596 56.951 -22.345 1.00 25.78 188 CYS A N 1
ATOM 1367 C CA . CYS A 1 188 ? -16.492 55.887 -22.865 1.00 25.78 188 CYS A CA 1
ATOM 1368 C C . CYS A 1 188 ? -16.450 54.607 -21.994 1.00 25.78 188 CYS A C 1
ATOM 1370 O O . CYS A 1 188 ? -15.495 54.381 -21.253 1.00 25.78 188 CYS A O 1
ATOM 1372 N N . ASP A 1 189 ? -17.521 53.808 -22.052 1.00 27.78 189 ASP A N 1
ATOM 1373 C CA . ASP A 1 189 ? -17.916 52.841 -21.012 1.00 27.78 189 ASP A CA 1
ATOM 1374 C C . ASP A 1 189 ? -17.307 51.424 -21.093 1.00 27.78 189 ASP A C 1
ATOM 1376 O O . ASP A 1 189 ? -17.057 50.902 -22.182 1.00 27.78 189 ASP A O 1
ATOM 1380 N N . PRO A 1 190 ? -17.239 50.716 -19.946 1.00 30.06 190 PRO A N 1
ATOM 1381 C CA . PRO A 1 190 ? -17.344 49.262 -19.852 1.00 30.06 190 PRO A CA 1
ATOM 1382 C C . PRO A 1 190 ? -18.741 48.816 -19.342 1.00 30.06 190 PRO A C 1
ATOM 1384 O O . PRO A 1 190 ? -19.275 49.413 -18.403 1.00 30.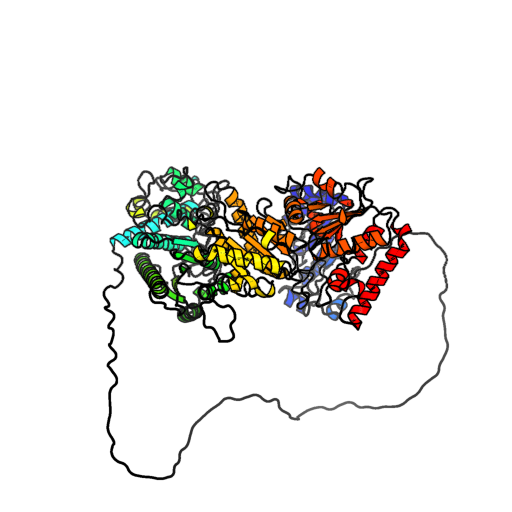06 190 PRO A O 1
ATOM 1387 N N . PRO A 1 191 ? -19.340 47.727 -19.862 1.00 33.28 191 PRO A N 1
ATOM 1388 C CA . PRO A 1 191 ? -20.633 47.243 -19.375 1.00 33.28 191 PRO A CA 1
ATOM 1389 C C . PRO A 1 191 ? -20.519 46.440 -18.063 1.00 33.28 191 PRO A C 1
ATOM 1391 O O . PRO A 1 191 ? -19.705 45.524 -17.938 1.00 33.28 191 PRO A O 1
ATOM 1394 N N . ARG A 1 192 ? -21.415 46.711 -17.104 1.00 28.02 192 ARG A N 1
ATOM 1395 C CA . ARG A 1 192 ? -21.725 45.825 -15.963 1.00 28.02 192 ARG A CA 1
ATOM 1396 C C . ARG A 1 192 ? -23.232 45.578 -15.878 1.00 28.02 192 ARG A C 1
ATOM 1398 O O . ARG A 1 192 ? -24.028 46.490 -16.071 1.00 28.02 192 ARG A O 1
ATOM 1405 N N . VAL A 1 193 ? -23.611 44.341 -15.558 1.00 26.50 193 VAL A N 1
ATOM 1406 C CA . VAL A 1 193 ? -25.013 43.914 -15.408 1.00 26.50 193 VAL A CA 1
ATOM 1407 C C . VAL A 1 193 ? -25.576 44.370 -14.055 1.00 26.50 193 VAL A C 1
ATOM 1409 O O . VAL A 1 193 ? -24.874 44.339 -13.044 1.00 26.50 193 VAL A O 1
ATOM 1412 N N . VAL A 1 194 ? -26.851 44.771 -14.030 1.00 25.84 194 VAL A N 1
ATOM 1413 C CA . VAL A 1 194 ? -27.550 45.316 -12.852 1.00 25.84 194 VAL A CA 1
ATOM 1414 C C . VAL A 1 194 ? -28.766 44.455 -12.487 1.00 25.84 194 VAL A C 1
ATOM 1416 O O . VAL A 1 194 ? -29.509 44.013 -13.359 1.00 25.84 194 VAL A O 1
ATOM 1419 N N . ARG A 1 195 ? -28.993 44.252 -11.181 1.00 26.59 195 ARG A N 1
ATOM 1420 C CA . ARG A 1 195 ? -30.261 43.767 -10.603 1.00 26.59 195 ARG A CA 1
ATOM 1421 C C . ARG A 1 195 ? -31.089 44.951 -10.096 1.00 26.59 195 ARG A C 1
ATOM 1423 O O . ARG A 1 195 ? -30.540 45.729 -9.324 1.00 26.59 195 ARG A O 1
ATOM 1430 N N . THR A 1 196 ? -32.398 44.950 -10.354 1.00 25.42 196 THR A N 1
ATOM 1431 C CA . THR A 1 196 ? -33.473 45.263 -9.378 1.00 25.42 196 THR A CA 1
ATOM 1432 C C . THR A 1 196 ? -34.849 44.938 -9.982 1.00 25.42 196 THR A C 1
ATOM 1434 O O . THR A 1 196 ? -34.950 44.599 -11.158 1.00 25.42 196 THR A O 1
ATOM 1437 N N . ALA A 1 197 ? -35.909 44.984 -9.170 1.00 27.61 197 ALA A N 1
ATOM 1438 C CA . ALA A 1 197 ? -37.297 44.722 -9.566 1.00 27.61 197 ALA A CA 1
ATOM 1439 C C . ALA A 1 197 ? -38.224 45.843 -9.063 1.00 27.61 197 ALA A C 1
ATOM 1441 O O . ALA A 1 197 ? -37.826 46.538 -8.129 1.00 27.61 197 ALA A O 1
ATOM 1442 N N . LEU A 1 198 ? -39.450 45.961 -9.612 1.00 27.53 198 LEU A N 1
ATOM 1443 C CA . LEU A 1 198 ? -40.716 46.100 -8.849 1.00 27.53 198 LEU A CA 1
ATOM 1444 C C . LEU A 1 198 ? -41.986 46.303 -9.725 1.00 27.53 198 LEU A C 1
ATOM 1446 O O . LEU A 1 198 ? -41.952 46.927 -10.777 1.00 27.53 198 LEU A O 1
ATOM 1450 N N . SER A 1 199 ? -43.109 45.767 -9.224 1.00 27.42 199 SER A N 1
ATOM 1451 C CA . SER A 1 199 ? -44.527 46.187 -9.382 1.00 27.42 199 SER A CA 1
ATOM 1452 C C . SER A 1 199 ? -45.086 46.766 -10.710 1.00 27.42 199 SER A C 1
ATOM 1454 O O . SER A 1 199 ? -45.097 47.975 -10.908 1.00 27.42 199 SER A O 1
ATOM 1456 N N . GLY A 1 200 ? -45.762 45.914 -11.498 1.00 25.42 200 GLY A N 1
ATOM 1457 C CA . GLY A 1 200 ? -47.242 45.827 -11.576 1.00 25.42 200 GLY A CA 1
ATOM 1458 C C . GLY A 1 200 ? -48.123 46.975 -12.132 1.00 25.42 200 GLY A C 1
ATOM 1459 O O . GLY A 1 200 ? -48.089 48.107 -11.662 1.00 25.42 200 GLY A O 1
ATOM 1460 N N . THR A 1 201 ? -49.072 46.625 -13.018 1.00 27.44 201 THR A N 1
ATOM 1461 C CA . THR A 1 201 ? -50.378 47.313 -13.223 1.00 27.44 201 THR A CA 1
ATOM 1462 C C . THR A 1 201 ? -51.388 46.381 -13.938 1.00 27.44 201 THR A C 1
ATOM 1464 O O . THR A 1 201 ? -51.069 45.216 -14.178 1.00 27.44 201 THR A O 1
ATOM 1467 N N . ARG A 1 202 ? -52.631 46.827 -14.200 1.00 27.94 202 ARG A N 1
ATOM 1468 C CA . ARG A 1 202 ? -53.758 46.016 -14.728 1.00 27.94 202 ARG A CA 1
ATOM 1469 C C . ARG A 1 202 ? -54.263 46.518 -16.090 1.00 27.94 202 ARG A C 1
ATOM 1471 O O . ARG A 1 202 ? -54.191 47.715 -16.318 1.00 27.94 202 ARG A O 1
ATOM 1478 N N . GLU A 1 203 ? -54.895 45.610 -16.854 1.00 27.41 203 GLU A N 1
ATOM 1479 C CA . GLU A 1 203 ? -56.177 45.715 -17.613 1.00 27.41 203 GLU A CA 1
ATOM 1480 C C . GLU A 1 203 ? -56.133 44.956 -18.964 1.00 27.41 203 GLU A C 1
ATOM 1482 O O . GLU A 1 203 ? -55.051 44.664 -19.456 1.00 27.41 203 GLU A O 1
ATOM 1487 N N . ARG A 1 204 ? -57.237 44.688 -19.688 1.00 29.19 204 ARG A N 1
ATOM 1488 C CA . ARG A 1 204 ? -58.498 43.922 -19.454 1.00 29.19 204 ARG A CA 1
ATOM 1489 C C . ARG A 1 204 ? -59.429 44.166 -20.671 1.00 29.19 204 ARG A C 1
ATOM 1491 O O . ARG A 1 204 ? -59.889 45.290 -20.808 1.00 29.19 204 ARG A O 1
ATOM 1498 N N . ALA A 1 205 ? -59.744 43.145 -21.484 1.00 28.98 205 ALA A N 1
ATOM 1499 C CA . ALA A 1 205 ? -60.904 43.032 -22.413 1.00 28.98 205 ALA A CA 1
ATOM 1500 C C . ALA A 1 205 ? -60.687 41.842 -23.389 1.00 28.98 205 ALA A C 1
ATOM 1502 O O . ALA A 1 205 ? -59.539 41.578 -23.725 1.00 28.98 205 ALA A O 1
ATOM 1503 N N . GLU A 1 206 ? -61.678 41.094 -23.902 1.00 31.59 206 GLU A N 1
ATOM 1504 C CA . GLU A 1 206 ? -63.081 40.871 -23.492 1.00 31.59 206 GLU A CA 1
ATOM 1505 C C . GLU A 1 206 ? -63.646 39.559 -24.115 1.00 31.59 206 GLU A C 1
ATOM 1507 O O . GLU A 1 206 ? -63.125 39.087 -25.120 1.00 31.59 206 GLU A O 1
ATOM 1512 N N . GLY A 1 207 ? -64.749 39.017 -23.565 1.00 25.88 207 GLY A N 1
ATOM 1513 C CA . GLY A 1 207 ? -65.605 37.978 -24.192 1.00 25.88 207 GLY A CA 1
ATOM 1514 C C . GLY A 1 207 ? -65.192 36.491 -24.027 1.00 25.88 207 GLY A C 1
ATOM 1515 O O . GLY A 1 207 ? -64.019 36.157 -24.087 1.00 25.88 207 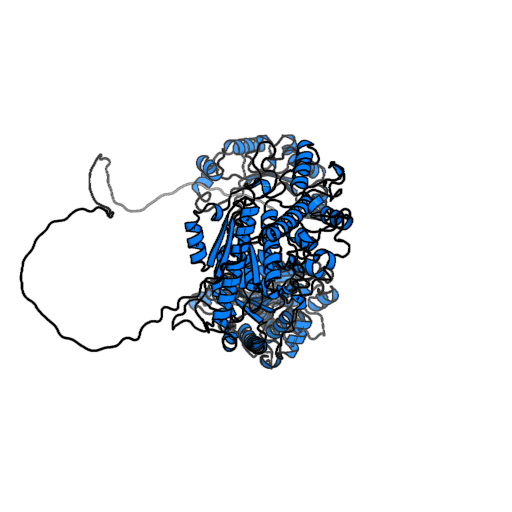GLY A O 1
ATOM 1516 N N . GLY A 1 208 ? -66.108 35.525 -23.819 1.00 26.61 208 GLY A N 1
ATOM 1517 C CA . GLY A 1 208 ? -67.533 35.668 -23.478 1.00 26.61 208 GLY A CA 1
ATOM 1518 C C . GLY A 1 208 ? -68.370 34.364 -23.401 1.00 26.61 208 GLY A C 1
ATOM 1519 O O . GLY A 1 208 ? -68.559 33.705 -24.411 1.00 26.61 208 GLY A O 1
ATOM 1520 N N . LYS A 1 209 ? -68.996 34.130 -22.229 1.00 31.64 209 LYS A N 1
ATOM 1521 C CA . LYS A 1 209 ? -70.273 33.405 -21.952 1.00 31.64 209 LYS A CA 1
ATOM 1522 C C . LYS A 1 209 ? -70.451 31.874 -22.190 1.00 31.64 209 LYS A C 1
ATOM 1524 O O . LYS A 1 209 ? -70.122 31.329 -23.229 1.00 31.64 209 LYS A O 1
ATOM 1529 N N . ASN A 1 210 ? -71.225 31.297 -21.249 1.00 29.34 210 ASN A N 1
ATOM 1530 C CA . ASN A 1 210 ? -72.062 30.073 -21.278 1.00 29.34 210 ASN A CA 1
ATOM 1531 C C . ASN A 1 210 ? -71.431 28.667 -21.082 1.00 29.34 210 ASN A C 1
ATOM 1533 O O . ASN A 1 210 ? -70.488 28.275 -21.755 1.00 29.34 210 ASN A O 1
ATOM 1537 N N . GLY A 1 211 ? -72.066 27.879 -20.196 1.00 27.17 211 GLY A N 1
ATOM 1538 C CA . GLY A 1 211 ? -72.121 26.398 -20.205 1.00 27.17 211 GLY A CA 1
ATOM 1539 C C . GLY A 1 211 ? -73.564 25.935 -20.526 1.00 27.17 211 GLY A C 1
ATOM 1540 O O . GLY A 1 211 ? -74.276 26.743 -21.130 1.00 27.17 211 GLY A O 1
ATOM 1541 N N . PRO A 1 212 ? -74.070 24.750 -20.088 1.00 52.03 212 PRO A N 1
ATOM 1542 C CA . PRO A 1 212 ? -73.495 23.755 -19.158 1.00 52.03 212 PRO A CA 1
ATOM 1543 C C . PRO A 1 212 ? -73.620 22.259 -19.613 1.00 52.03 212 PRO A C 1
ATOM 1545 O O . PRO A 1 212 ? -74.074 21.977 -20.712 1.00 52.03 212 PRO A O 1
ATOM 1548 N N . HIS A 1 213 ? -73.316 21.326 -18.690 1.00 29.20 213 HIS A N 1
ATOM 1549 C CA . HIS A 1 213 ? -73.665 19.879 -18.639 1.00 29.20 213 HIS A CA 1
ATOM 1550 C C . HIS A 1 213 ? -72.998 18.829 -19.573 1.00 29.20 213 HIS A C 1
ATOM 1552 O O . HIS A 1 213 ? -73.220 18.823 -20.772 1.00 29.20 213 HIS A O 1
ATOM 1558 N N . ALA A 1 214 ? -72.361 17.839 -18.911 1.00 31.64 214 ALA A N 1
ATOM 1559 C CA . ALA A 1 214 ? -72.267 16.381 -19.187 1.00 31.64 214 ALA A CA 1
ATOM 1560 C C . ALA A 1 214 ? -71.739 15.854 -20.550 1.00 31.64 214 ALA A C 1
ATOM 1562 O O . ALA A 1 214 ? -72.143 16.309 -21.615 1.00 31.64 214 ALA A O 1
ATOM 1563 N N . PRO A 1 215 ? -70.890 14.803 -20.515 1.00 34.19 215 PRO A N 1
ATOM 1564 C CA . PRO A 1 215 ? -71.412 13.426 -20.651 1.00 34.19 215 PRO A CA 1
ATOM 1565 C C . PRO A 1 215 ? -70.805 12.395 -19.652 1.00 34.19 215 PRO A C 1
ATOM 1567 O O . PRO A 1 215 ? -69.909 12.757 -18.888 1.00 34.19 215 PRO A O 1
ATOM 1570 N N . PRO A 1 216 ? -71.293 11.131 -19.612 1.00 44.03 216 PRO A N 1
ATOM 1571 C CA . PRO A 1 216 ? -70.880 10.103 -18.640 1.00 44.03 216 PRO A CA 1
ATOM 1572 C C . PRO A 1 216 ? -70.111 8.895 -19.237 1.00 44.03 216 PRO A C 1
ATOM 1574 O O . PRO A 1 216 ? -70.084 8.716 -20.451 1.00 44.03 216 PRO A O 1
ATOM 1577 N N . THR A 1 217 ?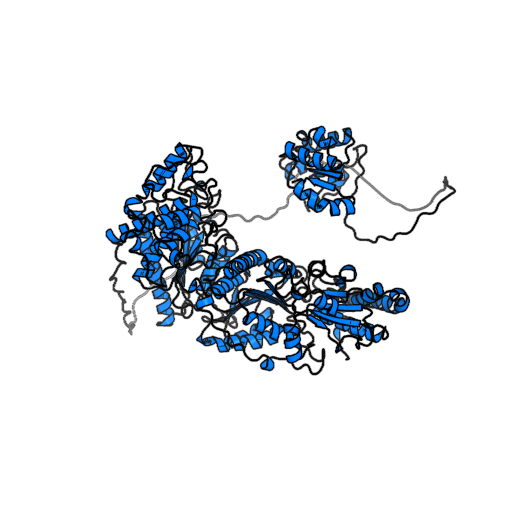 -69.654 7.994 -18.343 1.00 30.80 217 THR A N 1
ATOM 1578 C CA . THR A 1 217 ? -69.260 6.569 -18.566 1.00 30.80 217 THR A CA 1
ATOM 1579 C C . THR A 1 217 ? -68.028 6.285 -19.462 1.00 30.80 217 THR A C 1
ATOM 1581 O O . THR A 1 217 ? -67.735 7.038 -20.379 1.00 30.80 217 THR A O 1
ATOM 1584 N N . ASP A 1 218 ? -67.223 5.233 -19.241 1.00 27.64 218 ASP A N 1
ATOM 1585 C CA . ASP A 1 218 ? -67.383 4.080 -18.331 1.00 27.64 218 ASP A CA 1
ATOM 1586 C C . ASP A 1 218 ? -66.072 3.632 -17.624 1.00 27.64 218 ASP A C 1
ATOM 1588 O O . ASP A 1 218 ? -64.993 4.169 -17.877 1.00 27.64 218 ASP A O 1
ATOM 1592 N N . ALA A 1 219 ? -66.184 2.685 -16.685 1.00 29.05 219 ALA A N 1
ATOM 1593 C CA . ALA A 1 219 ? -65.154 2.278 -15.703 1.00 29.05 219 ALA A CA 1
ATOM 1594 C C . ALA A 1 219 ? -64.475 0.909 -16.055 1.00 29.05 219 ALA A C 1
ATOM 1596 O O . ALA A 1 219 ? -64.809 0.353 -17.101 1.00 29.05 219 ALA A O 1
ATOM 1597 N N . PRO A 1 220 ? -63.583 0.285 -15.228 1.00 33.91 220 PRO A N 1
ATOM 1598 C CA . PRO A 1 220 ? -63.064 0.696 -13.912 1.00 33.91 220 PRO A CA 1
ATOM 1599 C C . PRO A 1 220 ? -61.545 0.507 -13.658 1.00 33.91 220 PRO A C 1
ATOM 1601 O O . PRO A 1 220 ? -60.926 -0.483 -14.048 1.00 33.91 220 PRO A O 1
ATOM 1604 N N . THR A 1 221 ? -60.962 1.371 -12.821 1.00 27.86 221 THR A N 1
ATOM 1605 C CA . THR A 1 221 ? -59.687 1.084 -12.140 1.00 27.86 221 THR A CA 1
ATOM 1606 C C . THR A 1 221 ? -59.894 0.119 -10.964 1.00 27.86 221 THR A C 1
ATOM 1608 O O . THR A 1 221 ? -60.786 0.299 -10.132 1.00 27.86 221 THR A O 1
ATOM 1611 N N . ARG A 1 222 ? -59.060 -0.927 -10.856 1.00 31.31 222 ARG A N 1
ATOM 1612 C CA . ARG A 1 222 ? -59.059 -1.810 -9.677 1.00 31.31 222 ARG A CA 1
ATOM 1613 C C . ARG A 1 222 ? -58.249 -1.186 -8.540 1.00 31.31 222 ARG A C 1
ATOM 1615 O O . ARG A 1 222 ? -57.094 -0.827 -8.720 1.00 31.31 222 ARG A O 1
ATOM 1622 N N . LYS A 1 223 ? -58.898 -1.110 -7.373 1.00 29.00 223 LYS A N 1
ATOM 1623 C CA . LYS A 1 223 ? -58.368 -0.718 -6.057 1.00 29.00 223 LYS A CA 1
ATOM 1624 C C . LYS A 1 223 ? -56.876 -1.032 -5.880 1.00 29.00 223 LYS A C 1
ATOM 1626 O O . LYS A 1 223 ? -56.503 -2.203 -5.879 1.00 29.00 223 LYS A O 1
ATOM 1631 N N . GLY A 1 224 ? -56.069 -0.011 -5.590 1.00 27.67 224 GLY A N 1
ATOM 1632 C CA . GLY A 1 224 ? -54.801 -0.234 -4.903 1.00 27.67 224 GLY A CA 1
ATOM 1633 C C . GLY A 1 224 ? -55.082 -0.784 -3.504 1.00 27.67 224 GLY A C 1
ATOM 1634 O O . GLY A 1 224 ? -55.860 -0.189 -2.754 1.00 27.67 224 GLY A O 1
ATOM 1635 N N . LEU A 1 225 ? -54.486 -1.925 -3.154 1.00 28.50 225 LEU A N 1
ATOM 1636 C CA . LEU A 1 225 ? -54.429 -2.349 -1.760 1.00 28.50 225 LEU A CA 1
ATOM 1637 C C . LEU A 1 225 ? -53.414 -1.460 -1.044 1.00 28.50 225 LEU A C 1
ATOM 1639 O O . LEU A 1 225 ? -52.238 -1.448 -1.400 1.00 28.50 225 LEU A O 1
ATOM 1643 N N . SER A 1 226 ? -53.867 -0.760 -0.006 1.00 28.56 226 SER A N 1
ATOM 1644 C CA . SER A 1 226 ? -52.954 -0.267 1.020 1.00 28.56 226 SER A CA 1
ATOM 1645 C C . SER A 1 226 ? -52.381 -1.485 1.743 1.00 28.56 226 SER A C 1
ATOM 1647 O O . SER A 1 226 ? -53.056 -2.090 2.576 1.00 28.56 226 SER A O 1
ATOM 1649 N N . MET A 1 227 ? -51.163 -1.882 1.374 1.00 28.48 227 MET A N 1
ATOM 1650 C CA . MET A 1 227 ? -50.375 -2.861 2.119 1.00 28.48 227 MET A CA 1
ATOM 1651 C C . MET A 1 227 ? -49.907 -2.193 3.412 1.00 28.48 227 MET A C 1
ATOM 1653 O O . MET A 1 227 ? -48.823 -1.616 3.479 1.00 28.48 227 MET A O 1
ATOM 1657 N N . SER A 1 228 ? -50.756 -2.231 4.439 1.00 27.34 228 SER A N 1
ATOM 1658 C CA . SER A 1 228 ? -50.380 -1.835 5.792 1.00 27.34 228 SER A CA 1
ATOM 1659 C C . SER A 1 228 ? -49.323 -2.808 6.311 1.00 27.34 228 SER A C 1
ATOM 1661 O O . SER A 1 228 ? -49.662 -3.902 6.766 1.00 27.34 228 SER A O 1
ATOM 1663 N N . VAL A 1 229 ? -48.052 -2.418 6.212 1.00 30.70 229 VAL A N 1
ATOM 1664 C CA . VAL A 1 229 ? -46.931 -3.136 6.829 1.00 30.70 229 VAL A CA 1
ATOM 1665 C C . VAL A 1 229 ? -47.220 -3.256 8.323 1.00 30.70 229 VAL A C 1
ATOM 1667 O O . VAL A 1 229 ? -47.430 -2.247 8.996 1.00 30.70 229 VAL A O 1
ATOM 1670 N N . ASP A 1 230 ? -47.284 -4.485 8.834 1.00 28.17 230 ASP A N 1
ATOM 1671 C CA . ASP A 1 230 ? -47.641 -4.732 10.229 1.00 28.17 230 ASP A CA 1
ATOM 1672 C C . ASP A 1 230 ? -46.466 -4.346 11.137 1.00 28.17 230 ASP A C 1
ATOM 1674 O O . ASP A 1 230 ? -45.470 -5.063 11.245 1.00 28.17 230 ASP A O 1
ATOM 1678 N N . THR A 1 231 ? -46.552 -3.168 11.759 1.00 38.12 231 THR A N 1
ATOM 1679 C CA . THR A 1 231 ? -45.500 -2.587 12.603 1.00 38.12 231 THR A CA 1
ATOM 1680 C C . THR A 1 231 ? -45.408 -3.312 13.950 1.00 38.12 231 THR A C 1
ATOM 1682 O O . THR A 1 231 ? -45.801 -2.772 14.987 1.00 38.12 231 THR A O 1
ATOM 1685 N N . ARG A 1 232 ? -44.916 -4.558 13.939 1.00 41.91 232 ARG A N 1
ATOM 1686 C CA . ARG A 1 232 ? -44.853 -5.446 15.112 1.00 41.91 232 ARG A CA 1
ATOM 1687 C C . ARG A 1 232 ? -43.511 -6.155 15.314 1.00 41.91 232 ARG A C 1
ATOM 1689 O O . ARG A 1 232 ? -43.465 -7.340 15.612 1.00 41.91 232 ARG A O 1
ATOM 1696 N N . GLN A 1 233 ? -42.442 -5.367 15.330 1.00 31.34 233 GLN A N 1
ATOM 1697 C CA . GLN A 1 233 ? -41.741 -5.085 16.591 1.00 31.34 233 GLN A CA 1
ATOM 1698 C C . GLN A 1 233 ? -40.823 -3.872 16.401 1.00 31.34 233 GLN A C 1
ATOM 1700 O O . GLN A 1 233 ? -40.121 -3.770 15.401 1.00 31.34 233 GLN A O 1
ATOM 1705 N N . ALA A 1 234 ? -40.830 -2.939 17.355 1.00 37.91 234 ALA A N 1
ATOM 1706 C CA . ALA A 1 234 ? -39.693 -2.035 17.502 1.00 37.91 234 ALA A CA 1
ATOM 1707 C C . ALA A 1 234 ? -38.513 -2.855 18.060 1.00 37.91 234 ALA A C 1
ATOM 1709 O O . ALA A 1 234 ? -38.779 -3.740 18.884 1.00 37.91 234 ALA A O 1
ATOM 1710 N N . PRO A 1 235 ? -37.251 -2.575 17.675 1.00 49.44 235 PRO A N 1
ATOM 1711 C CA . PRO A 1 235 ? -36.089 -3.221 18.278 1.00 49.44 235 PRO A CA 1
ATOM 1712 C C . PRO A 1 235 ? -36.194 -3.152 19.801 1.00 49.44 235 PRO A C 1
ATOM 1714 O O . PRO A 1 235 ? -36.430 -2.073 20.357 1.00 49.44 235 PRO A O 1
ATOM 1717 N N . ALA A 1 236 ? -36.111 -4.311 20.460 1.00 57.50 236 ALA A N 1
ATOM 1718 C CA . ALA A 1 236 ? -36.378 -4.416 21.888 1.00 57.50 236 ALA A CA 1
ATOM 1719 C C . ALA A 1 236 ? -35.477 -3.436 22.651 1.00 57.50 236 ALA A C 1
ATOM 1721 O O . ALA A 1 236 ? -34.265 -3.398 22.443 1.00 57.50 236 ALA A O 1
ATOM 1722 N N . ALA A 1 237 ? -36.075 -2.600 23.503 1.00 67.81 237 ALA A N 1
ATOM 1723 C CA . ALA A 1 237 ? -35.314 -1.609 24.247 1.00 67.81 237 ALA A CA 1
ATOM 1724 C C . ALA A 1 237 ? -34.302 -2.327 25.152 1.00 67.81 237 ALA A C 1
ATOM 1726 O O . ALA A 1 237 ? -34.715 -3.081 26.032 1.00 67.81 237 ALA A O 1
ATOM 1727 N N . LEU A 1 238 ? -33.008 -2.081 24.900 1.00 82.69 238 LEU A N 1
ATOM 1728 C CA . LEU A 1 238 ? -31.864 -2.669 25.605 1.00 82.69 238 LEU A CA 1
ATOM 1729 C C . LEU A 1 238 ? -32.150 -2.768 27.110 1.00 82.69 238 LEU A C 1
ATOM 1731 O O . LEU A 1 238 ? -32.334 -1.739 27.770 1.00 82.69 238 LEU A O 1
ATOM 1735 N N . ALA A 1 239 ? -32.221 -3.996 27.622 1.00 87.12 239 ALA A N 1
ATOM 1736 C CA . ALA A 1 239 ? -32.665 -4.249 28.987 1.00 87.12 239 ALA A CA 1
ATOM 1737 C C . ALA A 1 239 ? -31.655 -3.696 30.002 1.00 87.12 239 ALA A C 1
ATOM 1739 O O . ALA A 1 239 ? -30.450 -3.719 29.760 1.00 87.12 239 ALA A O 1
ATOM 1740 N N . ASP A 1 240 ? -32.119 -3.248 31.170 1.00 88.38 240 ASP A N 1
ATOM 1741 C CA . ASP A 1 240 ? -31.227 -2.612 32.151 1.00 88.38 240 ASP A CA 1
ATOM 1742 C C . ASP A 1 240 ? -30.158 -3.569 32.716 1.00 88.38 240 ASP A C 1
ATOM 1744 O O . ASP A 1 240 ? -29.088 -3.114 33.107 1.00 88.38 240 ASP A O 1
ATOM 1748 N N . GLU A 1 241 ? -30.386 -4.889 32.708 1.00 88.56 241 GLU A N 1
ATOM 1749 C CA . GLU A 1 241 ? -29.332 -5.871 33.019 1.00 88.56 241 GLU A CA 1
ATOM 1750 C C . GLU A 1 241 ? -28.322 -6.031 31.870 1.00 88.56 241 GLU A C 1
ATOM 1752 O O . GLU A 1 241 ? -27.120 -6.099 32.113 1.00 88.56 241 GLU A O 1
ATOM 1757 N N . GLU A 1 242 ? -28.779 -6.024 30.614 1.00 93.06 242 GLU A N 1
ATOM 1758 C CA . GLU A 1 242 ? -27.897 -6.077 29.441 1.00 93.06 242 GLU A CA 1
ATOM 1759 C C . GLU A 1 242 ? -27.003 -4.829 29.387 1.00 93.06 242 GLU A C 1
ATOM 1761 O O . GLU A 1 242 ? -25.786 -4.941 29.232 1.00 93.06 242 GLU A O 1
ATOM 1766 N N . LEU A 1 243 ? -27.579 -3.649 29.638 1.00 96.06 243 LEU A N 1
ATOM 1767 C CA . LEU A 1 243 ? -26.854 -2.385 29.746 1.00 96.06 243 LEU A CA 1
ATOM 1768 C C . LEU A 1 243 ? -25.717 -2.446 30.776 1.00 96.06 243 LEU A C 1
ATOM 1770 O O . LEU A 1 243 ? -24.615 -2.003 30.466 1.00 96.06 243 LEU A O 1
ATOM 1774 N N . LYS A 1 244 ? -25.947 -3.030 31.963 1.00 95.75 244 LYS A N 1
ATOM 1775 C CA . LYS A 1 244 ? -24.886 -3.214 32.973 1.00 95.75 244 LYS A CA 1
ATOM 1776 C C . LYS A 1 244 ? -23.751 -4.098 32.461 1.00 95.75 244 LYS A C 1
ATOM 1778 O O . LYS A 1 244 ? -22.596 -3.819 32.763 1.00 95.75 244 LYS A O 1
ATOM 1783 N N . THR A 1 245 ? -24.047 -5.149 31.689 1.00 96.62 245 THR A N 1
ATOM 1784 C CA . THR A 1 245 ? -22.987 -6.010 31.128 1.00 96.62 245 THR A CA 1
ATOM 1785 C C . THR A 1 245 ? -22.155 -5.298 30.061 1.00 96.62 245 THR A C 1
ATOM 1787 O O . THR A 1 245 ? -20.939 -5.475 30.024 1.00 96.62 245 THR A O 1
ATOM 1790 N N . LEU A 1 246 ? -22.778 -4.441 29.242 1.00 98.31 246 LEU A N 1
ATOM 1791 C CA . LEU A 1 246 ? -22.074 -3.640 28.235 1.00 98.31 246 LEU A CA 1
ATOM 1792 C C . LEU A 1 246 ? -21.235 -2.527 28.879 1.00 98.31 246 LEU A C 1
ATOM 1794 O O . LEU A 1 246 ? -20.074 -2.370 28.513 1.00 98.31 246 LEU A O 1
ATOM 1798 N N . ASP A 1 247 ? -21.774 -1.822 29.878 1.00 98.50 247 ASP A N 1
ATOM 1799 C CA . ASP A 1 247 ? -21.023 -0.858 30.699 1.00 98.50 247 ASP A CA 1
ATOM 1800 C C . ASP A 1 247 ? -19.804 -1.525 31.358 1.00 98.50 247 ASP A C 1
ATOM 1802 O O . ASP A 1 247 ? -18.685 -1.029 31.245 1.00 98.50 247 ASP A O 1
ATOM 1806 N N . ALA A 1 248 ? -19.984 -2.698 31.972 1.00 98.69 248 ALA A N 1
ATOM 1807 C CA . ALA A 1 248 ? -18.898 -3.443 32.603 1.00 98.69 248 ALA A CA 1
ATOM 1808 C C . ALA A 1 248 ? -17.812 -3.892 31.602 1.00 98.69 248 ALA A C 1
ATOM 1810 O O . ALA A 1 248 ? -16.624 -3.722 31.879 1.00 98.69 248 ALA A O 1
ATOM 1811 N N . HIS A 1 249 ? -18.186 -4.409 30.424 1.00 98.81 249 HIS A N 1
ATOM 1812 C CA . HIS A 1 249 ? -17.225 -4.753 29.365 1.00 98.81 249 HIS A CA 1
ATOM 1813 C C . HIS A 1 249 ? -16.448 -3.521 28.880 1.00 98.81 249 HIS A C 1
ATOM 1815 O O . HIS A 1 249 ? -15.219 -3.548 28.793 1.00 98.81 249 HIS A O 1
ATOM 1821 N N . TRP A 1 250 ? -17.155 -2.416 28.635 1.00 98.81 250 TRP A N 1
ATOM 1822 C CA . TRP A 1 250 ? -16.567 -1.165 28.164 1.00 98.81 250 TRP A CA 1
ATOM 1823 C C . TRP A 1 250 ? -15.607 -0.548 29.191 1.00 98.81 250 TRP A C 1
ATOM 1825 O O . TRP A 1 250 ? -14.476 -0.194 28.851 1.00 98.81 250 TRP A O 1
ATOM 1835 N N . ARG A 1 251 ? -16.006 -0.502 30.468 1.00 98.81 251 ARG A N 1
ATOM 1836 C CA . ARG A 1 251 ? -15.160 -0.067 31.592 1.00 98.81 251 ARG A CA 1
ATOM 1837 C C . ARG A 1 251 ? -13.935 -0.959 31.771 1.00 98.81 251 ARG A C 1
ATOM 1839 O O . ARG A 1 251 ? -12.853 -0.431 32.014 1.00 98.81 251 ARG A O 1
ATOM 1846 N N . ALA A 1 252 ? -14.064 -2.277 31.604 1.00 98.88 252 ALA A N 1
ATOM 1847 C CA . ALA A 1 252 ? -12.927 -3.197 31.672 1.00 98.88 252 ALA A CA 1
ATOM 1848 C C . ALA A 1 252 ? -11.932 -2.939 30.531 1.00 98.88 252 ALA A C 1
ATOM 1850 O O . ALA A 1 252 ? -10.730 -2.834 30.773 1.00 98.88 252 ALA A O 1
ATOM 1851 N N . ALA A 1 253 ? -12.420 -2.751 29.302 1.00 98.88 253 ALA A N 1
ATOM 1852 C CA . ALA A 1 253 ? -11.578 -2.408 28.159 1.00 98.88 253 ALA A CA 1
ATOM 1853 C C . ALA A 1 253 ? -10.910 -1.024 28.313 1.00 98.88 253 ALA A C 1
ATOM 1855 O O . ALA A 1 253 ? -9.740 -0.861 27.961 1.00 98.88 253 ALA A O 1
ATOM 1856 N N . ASN A 1 254 ? -11.610 -0.038 28.889 1.00 98.88 254 ASN A N 1
ATOM 1857 C CA . ASN A 1 254 ? -11.047 1.278 29.213 1.00 98.88 254 ASN A CA 1
ATOM 1858 C C . ASN A 1 254 ? -9.951 1.169 30.287 1.00 98.88 254 ASN A C 1
ATOM 1860 O O . ASN A 1 254 ? -8.840 1.649 30.064 1.00 98.88 254 ASN A O 1
ATOM 1864 N N . TYR A 1 255 ? -10.213 0.475 31.398 1.00 98.88 255 TYR A N 1
ATOM 1865 C CA . TYR A 1 255 ? -9.240 0.220 32.467 1.00 98.88 255 TYR A CA 1
ATOM 1866 C C . TYR A 1 255 ? -7.960 -0.443 31.932 1.00 98.88 255 TYR A C 1
ATOM 1868 O O . TYR A 1 255 ? -6.853 0.046 32.167 1.00 98.88 255 TYR A O 1
ATOM 1876 N N . LEU A 1 256 ? -8.105 -1.507 31.134 1.00 98.88 256 LEU A N 1
ATOM 1877 C CA . LEU A 1 256 ? -6.980 -2.209 30.511 1.00 98.88 256 LEU A CA 1
ATOM 1878 C C . LEU A 1 256 ? -6.215 -1.328 29.506 1.00 98.88 256 LEU A C 1
ATOM 1880 O O . LEU A 1 256 ? -4.999 -1.472 29.367 1.00 98.88 256 LEU A O 1
ATOM 1884 N N . ALA A 1 257 ? -6.887 -0.409 28.805 1.00 98.75 257 ALA A N 1
ATOM 1885 C CA . ALA A 1 257 ? -6.239 0.548 27.907 1.00 98.75 257 ALA A CA 1
ATOM 1886 C C . ALA A 1 257 ? -5.409 1.598 28.674 1.00 98.75 257 ALA A C 1
ATOM 1888 O O . ALA A 1 257 ? -4.289 1.906 28.264 1.00 98.75 257 ALA A O 1
ATOM 1889 N N . VAL A 1 258 ? -5.897 2.100 29.816 1.00 98.69 258 VAL A N 1
ATOM 1890 C CA . VAL A 1 258 ? -5.118 2.995 30.696 1.00 98.69 258 VAL A CA 1
ATOM 1891 C C . VAL A 1 258 ? -3.937 2.242 31.319 1.00 98.69 258 VAL A C 1
ATOM 1893 O O . VAL A 1 258 ? -2.805 2.727 31.267 1.00 98.69 258 VAL A O 1
ATOM 1896 N N . GLY A 1 259 ? -4.158 1.022 31.819 1.00 98.62 259 GLY A N 1
ATOM 1897 C CA . GLY A 1 259 ? -3.100 0.160 32.353 1.00 98.62 259 GLY A CA 1
ATOM 1898 C C . GLY A 1 259 ? -1.962 -0.077 31.354 1.00 98.62 259 GLY A C 1
ATOM 1899 O O . GLY A 1 259 ? -0.795 0.093 31.701 1.00 98.62 259 GLY A O 1
ATOM 1900 N N . GLN A 1 260 ? -2.286 -0.347 30.085 1.00 98.75 260 GLN A N 1
ATOM 1901 C CA . GLN A 1 260 ? -1.302 -0.454 28.999 1.00 98.75 260 GLN A CA 1
ATOM 1902 C C . GLN A 1 260 ? -0.508 0.833 28.739 1.00 98.75 260 GLN A C 1
ATOM 1904 O O . GLN A 1 260 ? 0.680 0.748 28.429 1.00 98.75 260 GLN A O 1
ATOM 1909 N N . ILE A 1 261 ? -1.102 2.021 28.866 1.00 98.56 261 ILE A N 1
ATOM 1910 C CA . ILE A 1 261 ? -0.384 3.286 28.625 1.00 98.56 261 ILE A CA 1
ATOM 1911 C C . ILE A 1 261 ? 0.563 3.621 29.792 1.00 98.56 261 ILE A C 1
ATOM 1913 O O . ILE A 1 261 ? 1.691 4.060 29.555 1.00 98.56 261 ILE A O 1
ATOM 1917 N N . TYR A 1 262 ? 0.135 3.395 31.040 1.00 98.62 262 TYR A N 1
ATOM 1918 C CA . TYR A 1 262 ? 0.821 3.921 32.229 1.00 98.62 262 TYR A CA 1
ATOM 1919 C C . TYR A 1 262 ? 1.581 2.889 33.076 1.00 98.62 262 TYR A C 1
ATOM 1921 O O . TYR A 1 262 ? 2.637 3.226 33.616 1.00 98.62 262 TYR A O 1
ATOM 1929 N N . LEU A 1 263 ? 1.084 1.658 33.232 1.00 98.56 263 LEU A N 1
ATOM 1930 C CA . LEU A 1 263 ? 1.545 0.733 34.279 1.00 98.56 263 LEU A CA 1
ATOM 1931 C C . LEU A 1 263 ? 2.545 -0.321 33.780 1.00 98.56 263 LEU A C 1
ATOM 1933 O O . LEU A 1 263 ? 2.498 -0.792 32.647 1.00 98.56 263 LEU A O 1
ATOM 1937 N N . MET A 1 264 ? 3.447 -0.733 34.670 1.00 97.75 264 MET A N 1
ATOM 1938 C CA . MET A 1 264 ? 4.359 -1.872 34.489 1.00 97.75 264 MET A CA 1
ATOM 1939 C C . MET A 1 264 ? 4.405 -2.834 35.692 1.00 97.75 264 MET A C 1
ATOM 1941 O O . MET A 1 264 ? 5.143 -3.820 35.648 1.00 97.75 264 MET A O 1
ATOM 1945 N N . ALA A 1 265 ? 3.634 -2.548 36.746 1.00 97.62 265 ALA A N 1
ATOM 1946 C CA . ALA A 1 265 ? 3.356 -3.401 37.905 1.00 97.62 265 ALA A CA 1
ATOM 1947 C C . ALA A 1 265 ? 2.035 -2.949 38.574 1.00 97.62 265 ALA A C 1
ATOM 1949 O O . ALA A 1 265 ? 1.464 -1.942 38.158 1.00 97.62 265 ALA A O 1
ATOM 1950 N N . ASN A 1 266 ? 1.570 -3.671 39.605 1.00 97.88 266 ASN A N 1
ATOM 1951 C CA . ASN A 1 266 ? 0.324 -3.394 40.350 1.00 97.88 266 ASN A CA 1
ATOM 1952 C C . ASN A 1 266 ? -0.931 -3.238 39.448 1.00 97.88 266 ASN A C 1
ATOM 1954 O O . ASN A 1 266 ? -1.609 -2.211 39.496 1.00 97.88 266 ASN A O 1
ATOM 1958 N N . PRO A 1 267 ? -1.261 -4.237 38.602 1.00 97.81 267 PRO A N 1
ATOM 1959 C CA . PRO A 1 267 ? -2.310 -4.109 37.584 1.00 97.81 267 PRO A CA 1
ATOM 1960 C C . PRO A 1 267 ? -3.745 -4.067 38.142 1.00 97.81 267 PRO A C 1
ATOM 1962 O O . PRO A 1 267 ? -4.663 -3.726 37.404 1.00 97.81 267 PRO A O 1
ATOM 1965 N N . LEU A 1 268 ? -3.948 -4.403 39.422 1.00 97.69 268 LEU A N 1
ATOM 1966 C CA . LEU A 1 268 ? -5.258 -4.462 40.094 1.00 97.69 268 LEU A CA 1
ATOM 1967 C C . LEU A 1 268 ? -5.416 -3.427 41.227 1.00 97.69 268 LEU A C 1
ATOM 1969 O O . LEU A 1 268 ? -6.412 -3.454 41.945 1.00 97.69 268 LEU A O 1
ATOM 1973 N N . LEU A 1 269 ? -4.439 -2.530 41.418 1.00 97.06 269 LEU A N 1
ATOM 1974 C CA . LEU A 1 269 ? -4.432 -1.504 42.475 1.00 97.06 269 LEU A CA 1
ATOM 1975 C C . LEU A 1 269 ? -4.647 -2.048 43.905 1.00 97.06 269 LEU A C 1
ATOM 1977 O O . LEU A 1 269 ? -5.272 -1.386 44.745 1.00 97.06 269 LEU A O 1
ATOM 1981 N N . THR A 1 270 ? -4.119 -3.246 44.180 1.00 95.19 270 THR A N 1
ATOM 1982 C CA . THR A 1 270 ? -4.188 -3.934 45.487 1.00 95.19 270 THR A CA 1
ATOM 1983 C C . THR A 1 270 ? -3.415 -3.202 46.585 1.00 95.19 270 THR A C 1
ATOM 1985 O O . THR A 1 270 ? -3.659 -3.401 47.771 1.00 95.19 270 THR A O 1
ATOM 1988 N N . GLU A 1 271 ? -2.486 -2.342 46.181 1.00 96.19 271 GLU A N 1
ATOM 1989 C CA . GLU A 1 271 ? -1.824 -1.329 47.000 1.00 96.19 271 GLU A CA 1
ATOM 1990 C C . GLU A 1 271 ? -1.928 0.039 46.288 1.00 96.19 271 GLU A C 1
ATOM 1992 O O . GLU A 1 271 ? -2.137 0.058 45.068 1.00 96.19 271 GLU A O 1
ATOM 1997 N N . PRO A 1 272 ? -1.788 1.178 46.997 1.00 96.88 272 PRO A N 1
ATOM 1998 C CA . PRO A 1 272 ? -1.746 2.502 46.369 1.00 96.88 272 PRO A CA 1
ATOM 1999 C C . PRO A 1 272 ? -0.640 2.611 45.313 1.00 96.88 272 PRO A C 1
ATOM 2001 O O . PRO A 1 272 ? 0.409 1.962 45.436 1.00 96.88 272 PRO A O 1
ATOM 2004 N N . LEU A 1 273 ? -0.851 3.440 44.290 1.00 97.81 273 LEU A N 1
ATOM 2005 C CA . LEU A 1 273 ? 0.129 3.638 43.230 1.00 97.81 273 LEU A CA 1
ATOM 2006 C C . LEU A 1 273 ? 1.391 4.328 43.753 1.00 97.81 273 LEU A C 1
ATOM 2008 O O . LEU A 1 273 ? 1.360 5.248 44.571 1.00 97.81 273 LEU A O 1
ATOM 2012 N N . ARG A 1 274 ? 2.530 3.885 43.221 1.00 97.88 274 ARG A N 1
ATOM 2013 C CA . ARG A 1 274 ? 3.850 4.473 43.454 1.00 97.88 274 ARG A CA 1
ATOM 2014 C C . ARG A 1 274 ? 4.573 4.715 42.123 1.00 97.88 274 ARG A C 1
ATOM 2016 O O . ARG A 1 274 ? 4.281 4.016 41.147 1.00 97.88 274 ARG A O 1
ATOM 2023 N N . PRO A 1 275 ? 5.555 5.635 42.057 1.00 97.38 275 PRO A N 1
ATOM 2024 C CA . PRO A 1 275 ? 6.321 5.906 40.835 1.00 97.38 275 PRO A CA 1
ATOM 2025 C C . PRO A 1 275 ? 6.981 4.667 40.200 1.00 97.38 275 PRO A C 1
ATOM 2027 O O . PRO A 1 275 ? 7.194 4.631 38.986 1.00 97.38 275 PRO A O 1
ATOM 2030 N N . GLU A 1 276 ? 7.275 3.622 40.980 1.00 97.06 276 GLU A N 1
ATOM 2031 C CA . GLU A 1 276 ? 7.865 2.368 40.489 1.00 97.06 276 GLU A CA 1
ATOM 2032 C C . GLU A 1 276 ? 6.859 1.481 39.739 1.00 97.06 276 GLU A C 1
ATOM 2034 O O . GLU A 1 276 ? 7.271 0.696 38.884 1.00 97.06 276 GLU A O 1
ATOM 2039 N N . HIS A 1 277 ? 5.554 1.614 40.012 1.00 98.31 277 HIS A N 1
ATOM 2040 C CA . HIS A 1 277 ? 4.500 0.920 39.258 1.00 98.31 277 HIS A CA 1
ATOM 2041 C C . HIS A 1 277 ? 4.297 1.526 37.865 1.00 98.31 277 HIS A C 1
ATOM 2043 O O . HIS A 1 277 ? 3.820 0.842 36.960 1.00 98.31 277 HIS A O 1
ATOM 2049 N N . VAL A 1 278 ? 4.678 2.793 37.687 1.00 98.25 278 VAL A N 1
ATOM 2050 C CA . VAL A 1 278 ? 4.513 3.570 36.455 1.00 98.25 278 VAL A CA 1
ATOM 2051 C C . VAL A 1 278 ? 5.712 3.387 35.517 1.00 98.25 278 VAL A C 1
ATOM 2053 O O . VAL A 1 278 ? 6.873 3.410 35.944 1.00 98.25 278 VAL A O 1
ATOM 2056 N N . LYS A 1 279 ? 5.436 3.260 34.213 1.00 98.06 279 LYS A N 1
ATOM 2057 C CA . LYS A 1 279 ? 6.448 3.185 33.148 1.00 98.06 279 LYS A CA 1
ATOM 2058 C C . LYS A 1 279 ? 7.371 4.421 33.155 1.00 98.06 279 LYS A C 1
ATOM 2060 O O . LYS A 1 279 ? 6.875 5.544 33.166 1.00 98.06 279 LYS A O 1
ATOM 2065 N N . PRO A 1 280 ? 8.706 4.261 33.021 1.00 95.19 280 PRO A N 1
ATOM 2066 C CA . PRO A 1 280 ? 9.644 5.387 32.897 1.00 95.19 280 PRO A CA 1
ATOM 2067 C C . PRO A 1 280 ? 9.446 6.261 31.648 1.00 95.19 280 PRO A C 1
ATOM 2069 O O . PRO A 1 280 ? 10.013 7.345 31.562 1.00 95.19 280 PRO A O 1
ATOM 2072 N N . ARG A 1 281 ? 8.703 5.768 30.650 1.00 95.50 281 ARG A N 1
ATOM 2073 C CA . ARG A 1 281 ? 8.296 6.500 29.447 1.00 95.50 281 ARG A CA 1
ATOM 2074 C C . ARG A 1 281 ? 6.851 6.131 29.136 1.00 95.50 281 ARG A C 1
ATOM 2076 O O . ARG A 1 281 ? 6.563 4.958 28.909 1.00 95.50 281 ARG A O 1
ATOM 2083 N N . LEU A 1 282 ? 5.975 7.126 29.118 1.00 96.19 282 LEU A N 1
ATOM 2084 C CA . LEU A 1 282 ? 4.563 6.968 28.782 1.00 96.19 282 LEU A CA 1
ATOM 2085 C C . LEU A 1 282 ? 4.421 7.038 27.259 1.00 96.19 282 LEU A C 1
ATOM 2087 O O . LEU A 1 282 ? 4.879 8.000 26.642 1.00 96.19 282 LEU A O 1
ATOM 2091 N N . LEU A 1 283 ? 3.850 6.001 26.649 1.00 95.31 283 LEU A N 1
ATOM 2092 C CA . LEU A 1 283 ? 3.726 5.859 25.197 1.00 95.31 283 LEU A CA 1
ATOM 2093 C C . LEU A 1 283 ? 2.392 5.181 24.868 1.00 95.31 283 LEU A C 1
ATOM 2095 O O . LEU A 1 283 ? 2.066 4.146 25.445 1.00 95.31 283 LEU A O 1
ATOM 2099 N N . GLY A 1 284 ? 1.631 5.769 23.944 1.00 94.62 284 GLY A N 1
ATOM 2100 C CA . GLY A 1 284 ? 0.292 5.322 23.556 1.00 94.62 284 GLY A CA 1
ATOM 2101 C C . GLY A 1 284 ? -0.661 6.495 23.319 1.00 94.62 284 GLY A C 1
ATOM 2102 O O . GLY A 1 284 ? -0.263 7.657 23.426 1.00 94.62 284 GLY A O 1
ATOM 2103 N N . HIS A 1 285 ? -1.919 6.181 23.002 1.00 98.06 285 HIS A N 1
ATOM 2104 C CA . HIS A 1 285 ? -2.955 7.170 22.698 1.00 98.06 285 HIS A CA 1
ATOM 2105 C C . HIS A 1 285 ? -4.241 6.879 23.473 1.00 98.06 285 HIS A C 1
ATOM 2107 O O . HIS A 1 285 ? -4.932 5.888 23.222 1.00 98.06 285 HIS A O 1
ATOM 2113 N N . TRP A 1 286 ? -4.594 7.768 24.399 1.00 98.38 286 TRP A N 1
ATOM 2114 C CA . TRP A 1 286 ? -5.869 7.695 25.103 1.00 98.38 286 TRP A CA 1
ATOM 2115 C C . TRP A 1 286 ? -7.030 8.163 24.225 1.00 98.38 286 TRP A C 1
ATOM 2117 O O . TRP A 1 286 ? -8.038 7.475 24.136 1.00 98.38 286 TRP A O 1
ATOM 2127 N N . GLY A 1 287 ? -6.891 9.303 23.541 1.00 97.75 287 GLY A N 1
ATOM 2128 C CA . GLY A 1 287 ? -8.034 10.092 23.066 1.00 97.75 287 GLY A CA 1
ATOM 2129 C C . GLY A 1 287 ? -9.037 9.389 22.142 1.00 97.75 287 GLY A C 1
ATOM 2130 O O . GLY A 1 287 ? -10.196 9.791 22.115 1.00 97.75 287 GLY A O 1
ATOM 2131 N N . THR A 1 288 ? -8.631 8.350 21.404 1.00 98.38 288 THR A N 1
ATOM 2132 C CA . THR A 1 288 ? -9.553 7.538 20.584 1.00 98.38 288 THR A CA 1
ATOM 2133 C C . THR A 1 288 ? -10.050 6.271 21.296 1.00 98.38 288 THR A C 1
ATOM 2135 O O . THR A 1 288 ? -11.115 5.755 20.961 1.00 98.38 288 THR A O 1
ATOM 2138 N N . SER A 1 289 ? -9.302 5.758 22.276 1.00 98.56 289 SER A N 1
ATOM 2139 C CA . SER A 1 289 ? -9.488 4.421 22.853 1.00 98.56 289 SER A CA 1
ATOM 2140 C C . SER A 1 289 ? -10.882 4.176 23.467 1.00 98.56 289 SER A C 1
ATOM 2142 O O . SER A 1 289 ? -11.446 3.125 23.169 1.00 98.56 289 SER A O 1
ATOM 2144 N N . PRO A 1 290 ? -11.515 5.119 24.199 1.00 98.56 290 PRO A N 1
ATOM 2145 C CA . PRO A 1 290 ? -12.888 4.962 24.703 1.00 98.56 290 PRO A CA 1
ATOM 2146 C C . PRO A 1 290 ? -13.933 4.703 23.616 1.00 98.56 290 PRO A C 1
ATOM 2148 O O . PRO A 1 290 ? -14.780 3.823 23.767 1.00 98.56 290 PRO A O 1
ATOM 2151 N N . GLY A 1 291 ? -13.860 5.440 22.502 1.00 98.62 291 GLY A N 1
ATOM 2152 C CA . GLY A 1 291 ? -14.777 5.272 21.373 1.00 98.62 291 GLY A CA 1
ATOM 2153 C C . GLY A 1 291 ? -14.545 3.955 20.632 1.00 98.62 291 GLY A C 1
ATOM 2154 O O . GLY A 1 291 ? -15.506 3.276 20.276 1.00 98.62 291 GLY A O 1
ATOM 2155 N N . LEU A 1 292 ? -13.282 3.533 20.480 1.00 98.81 292 LEU A N 1
ATOM 2156 C CA . LEU A 1 292 ? -12.960 2.218 19.910 1.00 98.81 292 LEU A CA 1
ATOM 2157 C C . LEU A 1 292 ? -13.465 1.078 20.810 1.00 98.81 292 LEU A C 1
ATOM 2159 O O . LEU A 1 292 ? -14.087 0.140 20.315 1.00 98.81 292 LEU A O 1
ATOM 2163 N N . ASN A 1 293 ? -13.276 1.192 22.128 1.00 98.88 293 ASN A N 1
ATOM 2164 C CA . ASN A 1 293 ? -13.799 0.245 23.114 1.00 98.88 293 ASN A CA 1
ATOM 2165 C C . ASN A 1 293 ? -15.334 0.178 23.082 1.00 98.88 293 ASN A C 1
ATOM 2167 O O . ASN A 1 293 ? -15.893 -0.915 23.176 1.00 98.88 293 ASN A O 1
ATOM 2171 N N . LEU A 1 294 ? -16.031 1.310 22.915 1.00 98.88 294 LEU A N 1
ATOM 2172 C CA . LEU A 1 294 ? -17.494 1.336 22.784 1.00 98.88 294 LEU A CA 1
ATOM 2173 C C . LEU A 1 294 ? -17.936 0.570 21.529 1.00 98.88 294 LEU A C 1
ATOM 2175 O O . LEU A 1 294 ? -18.839 -0.266 21.600 1.00 98.88 294 LEU A O 1
ATOM 2179 N N . VAL A 1 295 ? -17.282 0.821 20.389 1.00 98.88 295 VAL A N 1
ATOM 2180 C CA . VAL A 1 295 ? -17.562 0.099 19.141 1.00 98.88 295 VAL A CA 1
ATOM 2181 C C . VAL A 1 295 ? -17.319 -1.400 19.319 1.00 98.88 295 VAL A C 1
ATOM 2183 O O . VAL A 1 295 ? -18.221 -2.174 19.018 1.00 98.88 295 VAL A O 1
ATOM 2186 N N . TYR A 1 296 ? -16.174 -1.819 19.870 1.00 98.88 296 TYR A N 1
ATOM 2187 C CA . TYR A 1 296 ? -15.871 -3.239 20.108 1.00 98.88 296 TYR A CA 1
ATOM 2188 C C . TYR A 1 296 ? -16.931 -3.896 21.011 1.00 98.88 296 TYR A C 1
ATOM 2190 O O . TYR A 1 296 ? -17.470 -4.946 20.668 1.00 98.88 296 TYR A O 1
ATOM 2198 N N . THR A 1 297 ? -17.315 -3.232 22.108 1.00 98.88 297 THR A N 1
ATOM 2199 C CA . THR A 1 297 ? -18.357 -3.698 23.044 1.00 98.88 297 THR A CA 1
ATOM 2200 C C . THR A 1 297 ? -19.693 -3.954 22.338 1.00 98.88 297 THR A C 1
ATOM 2202 O O . THR A 1 297 ? -20.324 -4.998 22.523 1.00 98.88 297 THR A O 1
ATOM 2205 N N . HIS A 1 298 ? -20.139 -3.012 21.501 1.00 98.81 298 HIS A N 1
ATOM 2206 C CA . HIS A 1 298 ? -21.413 -3.140 20.796 1.00 98.81 298 HIS A CA 1
ATOM 2207 C C . HIS A 1 298 ? -21.343 -4.070 19.576 1.00 98.81 298 HIS A C 1
ATOM 2209 O O . HIS A 1 298 ? -22.356 -4.715 19.286 1.00 98.81 298 HIS A O 1
ATOM 2215 N N . LEU A 1 299 ? -20.179 -4.203 18.924 1.00 98.81 299 LEU A N 1
ATOM 2216 C CA . LEU A 1 299 ? -19.932 -5.225 17.904 1.00 98.81 299 LEU A CA 1
ATOM 2217 C C . LEU A 1 299 ? -20.023 -6.622 18.524 1.00 98.81 299 LEU A C 1
ATOM 2219 O O . LEU A 1 299 ? -20.814 -7.427 18.045 1.00 98.81 299 LEU A O 1
ATOM 2223 N N . ASN A 1 300 ? -19.325 -6.873 19.637 1.00 98.69 300 ASN A N 1
ATOM 2224 C CA . ASN A 1 300 ? -19.417 -8.120 20.404 1.00 98.69 300 ASN A CA 1
ATOM 2225 C C . ASN A 1 300 ? -20.885 -8.507 20.665 1.00 98.69 300 ASN A C 1
ATOM 2227 O O . ASN A 1 300 ? -21.310 -9.601 20.288 1.00 98.69 300 ASN A O 1
ATOM 2231 N N . ARG A 1 301 ? -21.695 -7.570 21.185 1.00 98.31 301 ARG A N 1
ATOM 2232 C CA . ARG A 1 301 ? -23.143 -7.770 21.390 1.00 98.31 301 ARG A CA 1
ATOM 2233 C C . ARG A 1 301 ? -23.878 -8.186 20.110 1.00 98.31 301 ARG A C 1
ATOM 2235 O O . ARG A 1 301 ? -24.581 -9.191 20.130 1.00 98.31 301 ARG A O 1
ATOM 2242 N N . VAL A 1 302 ? -23.769 -7.419 19.018 1.00 98.06 302 VAL A N 1
ATOM 2243 C CA . VAL A 1 302 ? -24.585 -7.666 17.809 1.00 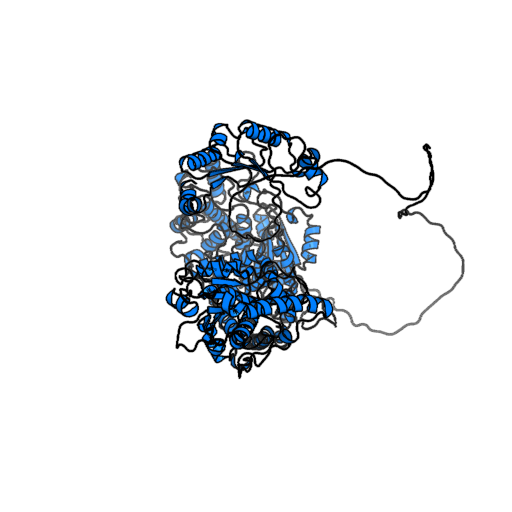98.06 302 VAL A CA 1
ATOM 2244 C C . VAL A 1 302 ? -24.122 -8.908 17.040 1.00 98.06 302 VAL A C 1
ATOM 2246 O O . VAL A 1 302 ? -24.960 -9.637 16.515 1.00 98.06 302 VAL A O 1
ATOM 2249 N N . ILE A 1 303 ? -22.818 -9.203 17.057 1.00 98.56 303 ILE A N 1
ATOM 2250 C CA . ILE A 1 303 ? -22.241 -10.447 16.537 1.00 98.56 303 ILE A CA 1
ATOM 2251 C C . ILE A 1 303 ? -22.801 -11.642 17.311 1.00 98.56 303 ILE A C 1
ATOM 2253 O O . ILE A 1 303 ? -23.335 -12.562 16.699 1.00 98.56 303 ILE A O 1
ATOM 2257 N N . LYS A 1 304 ? -22.750 -11.614 18.651 1.00 97.75 304 LYS A N 1
ATOM 2258 C CA . LYS A 1 304 ? -23.263 -12.703 19.497 1.00 97.75 304 LYS A CA 1
ATOM 2259 C C . LYS A 1 304 ? -24.776 -12.891 19.366 1.00 97.75 304 LYS A C 1
ATOM 2261 O O . LYS A 1 304 ? -25.249 -14.020 19.318 1.00 97.75 304 LYS A O 1
ATOM 2266 N N . ALA A 1 305 ? -25.534 -11.797 19.299 1.00 96.56 305 ALA A N 1
ATOM 2267 C CA . ALA A 1 305 ? -26.994 -11.832 19.231 1.00 96.56 305 ALA A CA 1
ATOM 2268 C C . ALA A 1 305 ? -27.549 -12.310 17.875 1.00 96.56 305 ALA A C 1
ATOM 2270 O O . ALA A 1 305 ? -28.722 -12.676 17.805 1.00 96.56 305 ALA A O 1
ATOM 2271 N N . ARG A 1 306 ? -26.744 -12.280 16.801 1.00 96.25 306 ARG A N 1
ATOM 2272 C CA . ARG A 1 306 ? -27.176 -12.592 15.423 1.00 96.25 306 ARG A CA 1
ATOM 2273 C C . ARG A 1 306 ? -26.277 -13.607 14.690 1.00 96.25 306 ARG A C 1
ATOM 2275 O O . ARG A 1 306 ? -26.488 -13.831 13.506 1.00 96.25 306 ARG A O 1
ATOM 2282 N N . ASP A 1 307 ? -25.303 -14.202 15.385 1.00 97.12 307 ASP A N 1
ATOM 2283 C CA . ASP A 1 307 ? -24.297 -15.157 14.878 1.00 97.12 307 ASP A CA 1
ATOM 2284 C C . ASP A 1 307 ? -23.570 -14.709 13.588 1.00 97.12 307 ASP A C 1
ATOM 2286 O O . ASP A 1 307 ? -23.444 -15.451 12.616 1.00 97.12 307 ASP A O 1
ATOM 2290 N N . LEU A 1 308 ? -23.113 -13.453 13.569 1.00 97.69 308 LEU A N 1
ATOM 2291 C CA . LEU A 1 308 ? -22.535 -12.823 12.375 1.00 97.69 308 LEU A CA 1
ATOM 2292 C C . LEU A 1 308 ? -21.076 -13.239 12.138 1.00 97.69 308 LEU A C 1
ATOM 2294 O O . LEU A 1 308 ? -20.258 -13.166 13.055 1.00 97.69 308 LEU A O 1
ATOM 2298 N N . ASP A 1 309 ? -20.710 -13.532 10.888 1.00 97.94 309 ASP A N 1
ATOM 2299 C CA . ASP A 1 309 ? -19.312 -13.406 10.466 1.00 97.94 309 ASP A CA 1
ATOM 2300 C C . ASP A 1 309 ? -18.953 -11.925 10.356 1.00 97.94 309 ASP A C 1
ATOM 2302 O O . ASP A 1 309 ? -19.607 -11.153 9.650 1.00 97.94 309 ASP A O 1
ATOM 2306 N N . ALA A 1 310 ? -17.913 -11.520 11.083 1.00 98.56 310 ALA A N 1
ATOM 2307 C CA . ALA A 1 310 ? -17.522 -10.126 11.190 1.00 98.56 310 ALA A CA 1
ATOM 2308 C C . ALA A 1 310 ? -16.005 -9.924 11.143 1.00 98.56 310 ALA A C 1
ATOM 2310 O O . ALA A 1 310 ? -15.210 -10.785 11.532 1.00 98.56 310 ALA A O 1
ATOM 2311 N N . LEU A 1 311 ? -15.631 -8.731 10.691 1.00 98.69 311 LEU A N 1
ATOM 2312 C CA . LEU A 1 311 ? -14.287 -8.167 10.719 1.00 98.69 311 LEU A CA 1
ATOM 2313 C C . LEU A 1 311 ? -14.411 -6.684 11.096 1.00 98.69 311 LEU A C 1
ATOM 2315 O O . LEU A 1 311 ? -15.407 -6.044 10.756 1.00 98.69 311 LEU A O 1
ATOM 2319 N N . CYS A 1 312 ? -13.418 -6.120 11.786 1.00 98.75 312 CYS A N 1
ATOM 2320 C CA . CYS A 1 312 ? -13.400 -4.691 12.095 1.00 98.75 312 CYS A CA 1
ATOM 2321 C C . CYS A 1 312 ? -12.087 -4.045 11.646 1.00 98.75 312 CYS A C 1
ATOM 2323 O O . CYS A 1 312 ? -11.009 -4.445 12.083 1.00 98.75 312 CYS A O 1
ATOM 2325 N N . ILE A 1 313 ? -12.193 -3.021 10.800 1.00 98.88 313 ILE A N 1
ATOM 2326 C CA . ILE A 1 313 ? -11.084 -2.155 10.405 1.00 98.88 313 ILE A CA 1
ATOM 2327 C C . ILE A 1 313 ? -11.019 -0.967 11.365 1.00 98.88 313 ILE A C 1
ATOM 2329 O O . ILE A 1 313 ? -12.022 -0.293 11.614 1.00 98.88 313 ILE A O 1
ATOM 2333 N N . TRP A 1 314 ? -9.829 -0.716 11.905 1.00 98.62 314 TRP A N 1
ATOM 2334 C CA . TRP A 1 314 ? -9.573 0.298 12.927 1.00 98.62 314 TRP A CA 1
ATOM 2335 C C . TRP A 1 314 ? -8.729 1.435 12.336 1.00 98.62 314 TRP A C 1
ATOM 2337 O O . TRP A 1 314 ? -7.525 1.495 12.571 1.00 98.62 314 TRP A O 1
ATOM 2347 N N . GLY A 1 315 ? -9.349 2.329 11.559 1.00 98.44 315 GLY A N 1
ATOM 2348 C CA . GLY A 1 315 ? -8.665 3.461 10.913 1.00 98.44 315 GLY A CA 1
ATOM 2349 C C . GLY A 1 315 ? -7.904 4.362 11.896 1.00 98.44 315 GLY A C 1
ATOM 2350 O O . GLY A 1 315 ? -6.721 4.622 11.684 1.00 98.44 315 GLY A O 1
ATOM 2351 N N . PRO A 1 316 ? -8.480 4.718 13.065 1.00 98.12 316 PRO A N 1
ATOM 2352 C CA . PRO A 1 316 ? -7.754 5.287 14.209 1.00 98.12 316 PRO A CA 1
ATOM 2353 C C . PRO A 1 316 ? -6.779 4.307 14.899 1.00 98.12 316 PRO A C 1
ATOM 2355 O O . PRO A 1 316 ? -6.741 4.234 16.128 1.00 98.12 316 PRO A O 1
ATOM 2358 N N . GLY A 1 317 ? -5.991 3.543 14.140 1.00 97.19 317 GLY A N 1
ATOM 2359 C CA . GLY A 1 317 ? -5.194 2.406 14.615 1.00 97.19 317 GLY A CA 1
ATOM 2360 C C . GLY A 1 317 ? -4.087 2.765 15.605 1.00 97.19 317 GLY A C 1
ATOM 2361 O O . GLY A 1 317 ? -3.638 1.911 16.361 1.00 97.19 317 GLY A O 1
ATOM 2362 N N . HIS A 1 318 ? -3.737 4.046 15.732 1.00 97.06 318 HIS A N 1
ATOM 2363 C CA . HIS A 1 318 ? -2.975 4.586 16.866 1.00 97.06 318 HIS A CA 1
ATOM 2364 C C . HIS A 1 318 ? -3.624 4.318 18.246 1.00 97.06 318 HIS A C 1
ATOM 2366 O O . HIS A 1 318 ? -2.946 4.397 19.271 1.00 97.06 318 HIS A O 1
ATOM 2372 N N . GLY A 1 319 ? -4.912 3.958 18.278 1.00 97.31 319 GLY A N 1
ATOM 2373 C CA . GLY A 1 319 ? -5.663 3.424 19.419 1.00 97.31 319 GLY A CA 1
ATOM 2374 C C . GLY A 1 319 ? -5.425 1.939 19.729 1.00 97.31 319 GLY A C 1
ATOM 2375 O O . GLY A 1 319 ? -6.322 1.281 20.255 1.00 97.31 319 GLY A O 1
ATOM 2376 N N . GLY A 1 320 ? -4.228 1.413 19.449 1.00 97.62 320 GLY A N 1
ATOM 2377 C CA . GLY A 1 320 ? -3.822 0.033 19.756 1.00 97.62 320 GLY A CA 1
ATOM 2378 C C . GLY A 1 320 ? -4.231 -0.509 21.143 1.00 97.62 320 GLY A C 1
ATOM 2379 O O . GLY A 1 320 ? -4.725 -1.639 21.188 1.00 97.62 320 GLY A O 1
ATOM 2380 N N . PRO A 1 321 ? -4.137 0.259 22.260 1.00 98.31 321 PRO A N 1
ATOM 2381 C CA . PRO A 1 321 ? -4.535 -0.216 23.590 1.00 98.31 321 PRO A CA 1
ATOM 2382 C C . PRO A 1 321 ? -5.968 -0.745 23.669 1.00 98.31 321 PRO A C 1
ATOM 2384 O O . PRO A 1 321 ? -6.221 -1.692 24.410 1.00 98.31 321 PRO A O 1
ATOM 2387 N N . ALA A 1 322 ? -6.897 -0.150 22.912 1.00 98.56 322 ALA A N 1
ATOM 2388 C CA . ALA A 1 322 ? -8.301 -0.546 22.888 1.00 98.56 322 ALA A CA 1
ATOM 2389 C C . ALA A 1 322 ? -8.484 -1.932 22.254 1.00 98.56 322 ALA A C 1
ATOM 2391 O O . ALA A 1 322 ? -9.043 -2.841 22.867 1.00 98.56 322 ALA A O 1
ATOM 2392 N N . VAL A 1 323 ? -7.963 -2.131 21.041 1.00 98.50 323 VAL A N 1
ATOM 2393 C CA . VAL A 1 323 ? -8.112 -3.404 20.315 1.00 98.50 323 VAL A CA 1
ATOM 2394 C C . VAL A 1 323 ? -7.385 -4.533 21.052 1.00 98.50 323 VAL A C 1
ATOM 2396 O O . VAL A 1 323 ? -7.951 -5.612 21.230 1.00 98.50 323 VAL A O 1
ATOM 2399 N N . VAL A 1 324 ? -6.187 -4.257 21.584 1.00 98.69 324 VAL A N 1
ATOM 2400 C CA . VAL A 1 324 ? -5.433 -5.206 22.415 1.00 98.69 324 VAL A CA 1
ATOM 2401 C C . VAL A 1 324 ? -6.201 -5.557 23.699 1.00 98.69 324 VAL A C 1
ATOM 2403 O O . VAL A 1 324 ? -6.373 -6.743 23.980 1.00 98.69 324 VAL A O 1
ATOM 2406 N N . ALA A 1 325 ? -6.751 -4.575 24.427 1.00 98.75 325 ALA A N 1
ATOM 2407 C CA . ALA A 1 325 ? -7.549 -4.819 25.636 1.00 98.75 325 ALA A CA 1
ATOM 2408 C C . ALA A 1 325 ? -8.755 -5.737 25.378 1.00 98.75 325 ALA A C 1
ATOM 2410 O O . ALA A 1 325 ? -8.958 -6.707 26.108 1.00 98.75 325 ALA A O 1
ATOM 2411 N N . ASN A 1 326 ? -9.531 -5.469 24.323 1.00 98.75 326 ASN A N 1
ATOM 2412 C CA . ASN A 1 326 ? -10.692 -6.294 23.986 1.00 98.75 326 ASN A CA 1
ATOM 2413 C C . ASN A 1 326 ? -10.277 -7.704 23.536 1.00 98.75 326 ASN A C 1
ATOM 2415 O O . ASN A 1 326 ? -10.856 -8.673 24.022 1.00 98.75 326 ASN A O 1
ATOM 2419 N N . SER A 1 327 ? -9.235 -7.836 22.699 1.00 98.38 327 SER A N 1
ATOM 2420 C CA . SER A 1 327 ? -8.706 -9.147 22.272 1.00 98.38 327 SER A CA 1
ATOM 2421 C C . SER A 1 327 ? -8.224 -10.006 23.457 1.00 98.38 327 SER A C 1
ATOM 2423 O O . SER A 1 327 ? -8.355 -11.233 23.449 1.00 98.38 327 SER A O 1
ATOM 2425 N N . TRP A 1 328 ? -7.720 -9.374 24.524 1.00 98.69 328 TRP A N 1
ATOM 2426 C CA . TRP A 1 328 ? -7.376 -10.053 25.774 1.00 98.69 328 TRP A CA 1
ATOM 2427 C C . TRP A 1 328 ? -8.617 -10.432 26.591 1.00 98.69 328 TRP A C 1
ATOM 2429 O O . TRP A 1 328 ? -8.704 -11.575 27.034 1.00 98.69 328 TRP A O 1
ATOM 2439 N N . LEU A 1 329 ? -9.620 -9.552 26.718 1.00 98.62 329 LEU A N 1
ATOM 2440 C CA . LEU A 1 329 ? -10.889 -9.880 27.388 1.00 98.62 329 LEU A CA 1
ATOM 2441 C C . LEU A 1 329 ? -11.581 -11.087 26.736 1.00 98.62 329 LEU A C 1
ATOM 2443 O O . LEU A 1 329 ? -11.906 -12.056 27.425 1.00 98.62 329 LEU A O 1
ATOM 2447 N N . GLU A 1 330 ? -11.739 -11.093 25.410 1.00 97.25 330 GLU A N 1
ATOM 2448 C CA . GLU A 1 330 ? -12.337 -12.223 24.679 1.00 97.25 330 GLU A CA 1
ATOM 2449 C C . GLU A 1 330 ? -11.416 -13.461 24.592 1.00 97.25 330 GLU A C 1
ATOM 2451 O O . GLU A 1 330 ? -11.849 -14.542 24.183 1.00 97.25 330 GLU A O 1
ATOM 2456 N N . GLY A 1 331 ? -10.148 -13.328 24.993 1.00 98.06 331 GLY A N 1
ATOM 2457 C CA . GLY A 1 331 ? -9.166 -14.410 25.067 1.00 98.06 331 GLY A CA 1
ATOM 2458 C C . GLY A 1 331 ? -8.561 -14.841 23.734 1.00 98.06 331 GLY A C 1
ATOM 2459 O O . GLY A 1 331 ? -7.855 -15.847 23.708 1.00 98.06 331 GLY A O 1
ATOM 2460 N N . SER A 1 332 ? -8.794 -14.113 22.639 1.00 98.19 332 SER A N 1
ATOM 2461 C CA . SER A 1 332 ? -8.064 -14.339 21.386 1.00 98.19 332 SER A CA 1
ATOM 2462 C C . SER A 1 332 ? -6.578 -14.007 21.551 1.00 98.19 332 SER A C 1
ATOM 2464 O O . SER A 1 332 ? -5.729 -14.791 21.137 1.00 98.19 332 SER A O 1
ATOM 2466 N N . TYR A 1 333 ? -6.247 -12.936 22.281 1.00 98.50 333 TYR A N 1
ATOM 2467 C CA . TYR A 1 333 ? -4.860 -12.569 22.576 1.00 98.50 333 TYR A CA 1
ATOM 2468 C C . TYR A 1 333 ? -4.100 -13.676 23.315 1.00 98.50 333 TYR A C 1
ATOM 2470 O O . TYR A 1 333 ? -2.985 -14.009 22.932 1.00 98.50 333 TYR A O 1
ATOM 2478 N N . THR A 1 334 ? -4.712 -14.300 24.326 1.00 98.25 334 THR A N 1
ATOM 2479 C CA . THR A 1 334 ? -4.114 -15.427 25.064 1.00 98.25 334 THR A CA 1
ATOM 2480 C C . THR A 1 334 ? -4.017 -16.699 24.214 1.00 98.25 334 THR A C 1
ATOM 2482 O O . THR A 1 334 ? -3.102 -17.491 24.403 1.00 98.25 334 THR A O 1
ATOM 2485 N N . GLN A 1 335 ? -4.922 -16.909 23.252 1.00 97.31 335 GLN A N 1
ATOM 2486 C CA . GLN A 1 335 ? -4.823 -18.031 22.307 1.00 97.31 335 GLN A CA 1
ATOM 2487 C C . GLN A 1 335 ? -3.643 -17.857 21.337 1.00 97.31 335 GLN A C 1
ATOM 2489 O O . GLN A 1 335 ? -2.973 -18.834 21.012 1.00 97.31 335 GLN A O 1
ATOM 2494 N N . THR A 1 336 ? -3.357 -16.622 20.915 1.00 97.31 336 THR A N 1
ATOM 2495 C CA . THR A 1 336 ? -2.196 -16.283 20.075 1.00 97.31 336 THR A CA 1
ATOM 2496 C C . THR A 1 336 ? -0.885 -16.200 20.869 1.00 97.31 336 THR A C 1
ATOM 2498 O O . THR A 1 336 ? 0.169 -16.589 20.367 1.00 97.31 336 THR A O 1
ATOM 2501 N N . TYR A 1 337 ? -0.946 -15.720 22.113 1.00 97.69 337 TYR A N 1
ATOM 2502 C CA . TYR A 1 337 ? 0.189 -15.490 23.008 1.00 97.69 337 TYR A CA 1
ATOM 2503 C C . TYR A 1 337 ? -0.065 -16.155 24.379 1.00 97.69 337 TYR A C 1
ATOM 2505 O O . TYR A 1 337 ? -0.457 -15.466 25.324 1.00 97.69 337 TYR A O 1
ATOM 2513 N N . PRO A 1 338 ? 0.168 -17.480 24.517 1.00 97.69 338 PRO A N 1
ATOM 2514 C CA . PRO A 1 338 ? -0.200 -18.255 25.712 1.00 97.69 338 PRO A CA 1
ATOM 2515 C C . PRO A 1 338 ? 0.366 -17.736 27.038 1.00 97.69 338 PRO A C 1
ATOM 2517 O O . PRO A 1 338 ? -0.305 -17.825 28.062 1.00 97.69 338 PRO A O 1
ATOM 2520 N N . ASP A 1 339 ? 1.562 -17.141 27.022 1.00 97.00 339 ASP A N 1
ATOM 2521 C CA . ASP A 1 339 ? 2.176 -16.515 28.198 1.00 97.00 339 ASP A CA 1
ATOM 2522 C C . ASP A 1 339 ? 1.418 -15.282 28.743 1.00 97.00 339 ASP A C 1
ATOM 2524 O O . ASP A 1 339 ? 1.774 -14.756 29.800 1.00 97.00 339 ASP A O 1
ATOM 2528 N N . VAL A 1 340 ? 0.459 -14.735 27.991 1.00 98.25 340 VAL A N 1
ATOM 2529 C CA . VAL A 1 340 ? -0.316 -13.540 28.358 1.00 98.25 340 VAL A CA 1
ATOM 2530 C C . VAL A 1 340 ? -1.715 -13.995 28.763 1.00 98.25 340 VAL A C 1
ATOM 2532 O O . VAL A 1 340 ? -2.712 -13.791 28.065 1.00 98.25 340 VAL A O 1
ATOM 2535 N N . THR A 1 341 ? -1.740 -14.693 29.894 1.00 98.44 341 THR A N 1
ATOM 2536 C CA . THR A 1 341 ? -2.903 -15.315 30.531 1.00 98.44 341 THR A CA 1
ATOM 2537 C C . THR A 1 341 ? -3.995 -14.306 30.909 1.00 98.44 341 THR A C 1
ATOM 2539 O O . THR A 1 341 ? -3.775 -13.094 30.908 1.00 98.44 341 THR A O 1
ATOM 2542 N N . ARG A 1 342 ? -5.206 -14.794 31.218 1.00 97.62 342 ARG A N 1
ATOM 2543 C CA . ARG A 1 342 ? -6.343 -13.962 31.665 1.00 97.62 342 ARG A CA 1
ATOM 2544 C C . ARG A 1 342 ? -6.465 -13.945 33.189 1.00 97.62 342 ARG A C 1
ATOM 2546 O O . ARG A 1 342 ? -7.479 -14.360 33.739 1.00 97.62 342 ARG A O 1
ATOM 2553 N N . ASP A 1 343 ? -5.392 -13.505 33.830 1.00 98.19 343 ASP A N 1
ATOM 2554 C CA . ASP A 1 343 ? -5.210 -13.380 35.278 1.00 98.19 343 ASP A CA 1
ATOM 2555 C C . ASP A 1 343 ? -4.311 -12.164 35.589 1.00 98.19 343 ASP A C 1
ATOM 2557 O O . ASP A 1 343 ? -3.928 -11.413 34.688 1.00 98.19 343 ASP A O 1
ATOM 2561 N N . ALA A 1 344 ? -3.977 -11.945 36.862 1.00 98.12 344 ALA A N 1
ATOM 2562 C CA . ALA A 1 344 ? -3.181 -10.808 37.317 1.00 98.12 344 ALA A CA 1
ATOM 2563 C C . ALA A 1 344 ? -1.754 -10.766 36.729 1.00 98.12 344 ALA A C 1
ATOM 2565 O O . ALA A 1 344 ? -1.263 -9.676 36.420 1.00 98.12 344 ALA A O 1
ATOM 2566 N N . ASP A 1 345 ? -1.098 -11.914 36.537 1.00 98.25 345 ASP A N 1
ATOM 2567 C CA . ASP A 1 345 ? 0.264 -11.981 35.986 1.00 98.25 345 ASP A CA 1
ATOM 2568 C C . ASP A 1 345 ? 0.254 -11.714 34.475 1.00 98.25 345 ASP A C 1
ATOM 2570 O O . ASP A 1 345 ? 1.054 -10.920 33.962 1.00 98.25 345 ASP A O 1
ATOM 2574 N N . GLY A 1 346 ? -0.712 -12.295 33.762 1.00 98.44 346 GLY A N 1
ATOM 2575 C CA . GLY A 1 346 ? -0.955 -12.014 32.352 1.00 98.44 346 GLY A CA 1
ATOM 2576 C C . GLY A 1 346 ? -1.376 -10.563 32.105 1.00 98.44 346 GLY A C 1
ATOM 2577 O O . GLY A 1 346 ? -0.884 -9.943 31.163 1.00 98.44 346 GLY A O 1
ATOM 2578 N N . MET A 1 347 ? -2.184 -9.968 32.991 1.00 98.69 347 MET A N 1
ATOM 2579 C CA . MET A 1 347 ? -2.542 -8.543 32.954 1.00 98.69 347 MET A CA 1
ATOM 2580 C C . MET A 1 347 ? -1.324 -7.643 33.229 1.00 98.69 347 MET A C 1
ATOM 2582 O O . MET A 1 347 ? -1.113 -6.660 32.516 1.00 98.69 347 MET A O 1
ATOM 2586 N N . ALA A 1 348 ? -0.461 -7.994 34.192 1.00 98.50 348 ALA A N 1
ATOM 2587 C CA . ALA A 1 348 ? 0.800 -7.285 34.424 1.00 98.50 348 ALA A CA 1
ATOM 2588 C C . ALA A 1 348 ? 1.719 -7.338 33.190 1.00 98.50 348 ALA A C 1
ATOM 2590 O O . ALA A 1 348 ? 2.328 -6.325 32.827 1.00 98.50 348 ALA A O 1
ATOM 2591 N N . ARG A 1 349 ? 1.799 -8.495 32.517 1.00 98.50 349 ARG A N 1
ATOM 2592 C CA . ARG A 1 349 ? 2.564 -8.668 31.274 1.00 98.50 349 ARG A CA 1
ATOM 2593 C C . ARG A 1 349 ? 1.958 -7.870 30.117 1.00 98.50 349 ARG A C 1
ATOM 2595 O O . ARG A 1 349 ? 2.707 -7.158 29.449 1.00 98.50 349 ARG A O 1
ATOM 2602 N N . LEU A 1 350 ? 0.634 -7.906 29.943 1.00 98.50 350 LEU A N 1
ATOM 2603 C CA . LEU A 1 350 ? -0.122 -7.112 28.964 1.00 98.50 350 LEU A CA 1
ATOM 2604 C C . LEU A 1 350 ? 0.166 -5.612 29.121 1.00 98.50 350 LEU A C 1
ATOM 2606 O O . LEU A 1 350 ? 0.518 -4.940 28.151 1.00 98.50 350 LEU A O 1
ATOM 2610 N N . PHE A 1 351 ? 0.085 -5.098 30.352 1.00 98.62 351 PHE A N 1
ATOM 2611 C CA . PHE A 1 351 ? 0.363 -3.692 30.644 1.00 98.62 351 PHE A CA 1
ATOM 2612 C C . PHE A 1 351 ? 1.822 -3.353 30.349 1.00 98.62 351 PHE A C 1
ATOM 2614 O O . PHE A 1 351 ? 2.112 -2.446 29.566 1.00 98.62 351 PHE A O 1
ATOM 2621 N N . LYS A 1 352 ? 2.757 -4.127 30.912 1.00 98.19 352 LYS A N 1
ATOM 2622 C CA . LYS A 1 352 ? 4.195 -3.876 30.794 1.00 98.19 352 LYS A CA 1
ATOM 2623 C C . LYS A 1 352 ? 4.701 -3.937 29.352 1.00 98.19 352 LYS A C 1
ATOM 2625 O O . LYS A 1 352 ? 5.545 -3.116 29.011 1.00 98.19 352 LYS A O 1
ATOM 2630 N N . GLN A 1 353 ? 4.212 -4.861 28.521 1.00 97.88 353 GLN A N 1
ATOM 2631 C CA . GLN A 1 353 ? 4.730 -5.070 27.161 1.00 97.88 353 GLN A CA 1
ATOM 2632 C C . GLN A 1 353 ? 4.243 -4.034 26.135 1.00 97.88 353 GLN A C 1
ATOM 2634 O O . GLN A 1 353 ? 4.917 -3.827 25.127 1.00 97.88 353 GLN A O 1
ATOM 2639 N N . PHE A 1 354 ? 3.111 -3.360 26.363 1.00 98.19 354 PHE A N 1
ATOM 2640 C CA . PHE A 1 354 ? 2.596 -2.369 25.413 1.00 98.19 354 PHE A CA 1
ATOM 2641 C C . PHE A 1 354 ? 3.567 -1.185 25.228 1.00 98.19 354 PHE A C 1
ATOM 2643 O O . PHE A 1 354 ? 3.949 -0.533 26.204 1.00 98.19 354 PHE A O 1
ATOM 2650 N N . SER A 1 355 ? 3.959 -0.886 23.985 1.00 96.75 355 SER A N 1
ATOM 2651 C CA . SER A 1 355 ? 4.902 0.193 23.631 1.00 96.75 355 SER A CA 1
ATOM 2652 C C . SER A 1 355 ? 6.244 0.161 24.389 1.00 96.75 355 SER A C 1
ATOM 2654 O O . SER A 1 355 ? 6.875 1.199 24.604 1.00 96.75 355 SER A O 1
ATOM 2656 N N . PHE A 1 356 ? 6.692 -1.023 24.817 1.00 96.62 356 PHE A N 1
ATOM 2657 C CA . PHE A 1 356 ? 7.890 -1.211 25.643 1.00 96.62 356 PHE A CA 1
ATOM 2658 C C . PHE A 1 356 ? 9.025 -1.882 24.842 1.00 96.62 356 PHE A C 1
ATOM 2660 O O . PHE A 1 356 ? 8.739 -2.669 23.939 1.00 96.62 356 PHE A O 1
ATOM 2667 N N . PRO A 1 357 ? 10.318 -1.622 25.134 1.00 95.62 357 PRO A N 1
ATOM 2668 C CA . PRO A 1 357 ? 11.425 -2.302 24.455 1.00 95.62 357 PRO A CA 1
ATOM 2669 C C . PRO A 1 357 ? 11.336 -3.833 24.566 1.00 95.62 357 PRO A C 1
ATOM 2671 O O . PRO A 1 357 ? 11.345 -4.376 25.668 1.00 95.62 357 PRO A O 1
ATOM 2674 N N . GLY A 1 358 ? 11.251 -4.521 23.422 1.00 91.56 358 GLY A N 1
ATOM 2675 C CA . GLY A 1 358 ? 11.050 -5.977 23.354 1.00 91.56 358 GLY A CA 1
ATOM 2676 C C . GLY A 1 358 ? 9.610 -6.450 23.609 1.00 91.56 358 GLY A C 1
ATOM 2677 O O . GLY A 1 358 ? 9.393 -7.650 23.744 1.00 91.56 358 GLY A O 1
ATOM 2678 N N . GLY A 1 359 ? 8.649 -5.527 23.705 1.00 93.75 359 GLY A N 1
ATOM 2679 C CA . GLY A 1 359 ? 7.215 -5.801 23.783 1.00 93.75 359 GLY A CA 1
ATOM 2680 C C . GLY A 1 359 ? 6.500 -5.584 22.444 1.00 93.75 359 GLY A C 1
ATOM 2681 O O . GLY A 1 359 ? 7.069 -5.855 21.389 1.00 93.75 359 GLY A O 1
ATOM 2682 N N . VAL A 1 360 ? 5.256 -5.094 22.486 1.00 94.69 360 VAL A N 1
ATOM 2683 C CA . VAL A 1 360 ? 4.381 -4.942 21.302 1.00 94.69 360 VAL A CA 1
ATOM 2684 C C . VAL A 1 360 ? 4.234 -3.480 20.843 1.00 94.69 360 VAL A C 1
ATOM 2686 O O . VAL A 1 360 ? 4.445 -2.571 21.658 1.00 94.69 360 VAL A O 1
ATOM 2689 N N . PRO A 1 361 ? 3.867 -3.224 19.568 1.00 96.19 361 PRO A N 1
ATOM 2690 C CA . PRO A 1 361 ? 3.683 -1.873 19.030 1.00 96.19 361 PRO A CA 1
ATOM 2691 C C . PRO A 1 361 ? 2.611 -1.027 19.733 1.00 96.19 361 PRO A C 1
ATOM 2693 O O . PRO A 1 361 ? 1.830 -1.502 20.553 1.00 96.19 361 PRO A O 1
ATOM 2696 N N . SER A 1 362 ? 2.567 0.258 19.371 1.00 95.44 362 SER A N 1
ATOM 2697 C CA . SER A 1 362 ? 1.576 1.225 19.864 1.00 95.44 362 SER A CA 1
ATOM 2698 C C . SER A 1 362 ? 0.267 1.263 19.063 1.00 95.44 362 SER A C 1
ATOM 2700 O O . SER A 1 362 ? -0.688 1.911 19.493 1.00 95.44 362 SER A O 1
ATOM 2702 N N . HIS A 1 363 ? 0.242 0.610 17.900 1.00 97.69 363 HIS A N 1
ATOM 2703 C CA . HIS A 1 363 ? -0.849 0.633 16.925 1.00 97.69 363 HIS A CA 1
ATOM 2704 C C . HIS A 1 363 ? -1.547 -0.734 16.825 1.00 97.69 363 HIS A C 1
ATOM 2706 O O . HIS A 1 363 ? -1.101 -1.700 17.444 1.00 97.69 363 HIS A O 1
ATOM 2712 N N . VAL A 1 364 ? -2.605 -0.844 16.013 1.00 97.56 364 VAL A N 1
ATOM 2713 C CA . VAL A 1 364 ? -3.313 -2.104 15.681 1.00 97.56 364 VAL A CA 1
ATOM 2714 C C . VAL A 1 364 ? -2.497 -2.936 14.665 1.00 97.56 364 VAL A C 1
ATOM 2716 O O . VAL A 1 364 ? -2.980 -3.401 13.636 1.00 97.56 364 VAL A O 1
ATOM 2719 N N . ALA A 1 365 ? -1.206 -3.081 14.956 1.00 97.50 365 ALA A N 1
ATOM 2720 C CA . ALA A 1 365 ? -0.157 -3.686 14.139 1.00 97.50 365 ALA A CA 1
ATOM 2721 C C . ALA A 1 365 ? -0.422 -5.179 13.829 1.00 97.50 365 ALA A C 1
ATOM 2723 O O . ALA A 1 365 ? -1.264 -5.785 14.501 1.00 97.50 365 ALA A O 1
ATOM 2724 N N . PRO A 1 366 ? 0.266 -5.802 12.848 1.00 98.00 366 PRO A N 1
ATOM 2725 C CA . PRO A 1 366 ? 0.052 -7.207 12.464 1.00 98.00 366 PRO A CA 1
ATOM 2726 C C . PRO A 1 366 ? 0.180 -8.235 13.602 1.00 98.00 366 PRO A C 1
ATOM 2728 O O . PRO A 1 366 ? -0.417 -9.311 13.505 1.00 98.00 366 PRO A O 1
ATOM 2731 N N . GLU A 1 367 ? 0.890 -7.910 14.685 1.00 97.50 367 GLU A N 1
ATOM 2732 C CA . GLU A 1 367 ? 0.943 -8.672 15.942 1.00 97.50 367 GLU A CA 1
ATOM 2733 C C . GLU A 1 367 ? -0.406 -8.738 16.684 1.00 97.50 367 GLU A C 1
ATOM 2735 O O . GLU A 1 367 ? -0.583 -9.573 17.566 1.00 97.50 367 GLU A O 1
ATOM 2740 N N . THR A 1 368 ? -1.368 -7.877 16.351 1.00 98.31 368 THR A N 1
ATOM 2741 C CA . THR A 1 368 ? -2.689 -7.815 16.992 1.00 98.31 368 THR A CA 1
ATOM 2742 C C . THR A 1 368 ? -3.634 -8.837 16.349 1.00 98.31 368 THR A C 1
ATOM 2744 O O . THR A 1 368 ? -3.929 -8.716 15.152 1.00 98.31 368 THR A O 1
ATOM 2747 N N . PRO A 1 369 ? -4.163 -9.821 17.101 1.00 98.12 369 PRO A N 1
ATOM 2748 C CA . PRO A 1 369 ? -5.208 -10.709 16.599 1.00 98.12 369 PRO A CA 1
ATOM 2749 C C . PRO A 1 369 ? -6.450 -9.901 16.206 1.00 98.12 369 PRO A C 1
ATOM 2751 O O . PRO A 1 369 ? -6.826 -8.953 16.895 1.00 98.12 369 PRO A O 1
ATOM 2754 N N . GLY A 1 370 ? -7.069 -10.240 15.075 1.00 97.38 370 GLY A N 1
ATOM 2755 C CA . GLY A 1 370 ? -8.178 -9.466 14.498 1.00 97.38 370 GLY A CA 1
ATOM 2756 C C . GLY A 1 370 ? -7.768 -8.318 13.570 1.00 97.38 370 GLY A C 1
ATOM 2757 O O . GLY A 1 370 ? -8.625 -7.777 12.876 1.00 97.38 370 GLY A O 1
ATOM 2758 N N . SER A 1 371 ? -6.482 -7.950 13.505 1.00 98.56 371 SER A N 1
ATOM 2759 C CA . SER A 1 371 ? -6.021 -6.901 12.586 1.00 98.56 371 SER A CA 1
ATOM 2760 C C . SER A 1 371 ? -5.740 -7.421 11.173 1.00 98.56 371 SER A C 1
ATOM 2762 O O . SER A 1 371 ? -5.031 -8.419 11.006 1.00 98.56 371 SER A O 1
ATOM 2764 N N . ILE A 1 372 ? -6.204 -6.656 10.177 1.00 98.69 372 ILE A N 1
ATOM 2765 C CA . ILE A 1 372 ? -5.645 -6.587 8.811 1.00 98.69 372 ILE A CA 1
ATOM 2766 C C . ILE A 1 372 ? -5.285 -5.145 8.397 1.00 98.69 372 ILE A C 1
ATOM 2768 O O . ILE A 1 372 ? -5.157 -4.839 7.215 1.00 98.69 372 ILE A O 1
ATOM 2772 N N . HIS A 1 373 ? -5.205 -4.214 9.350 1.00 98.75 373 HIS A N 1
ATOM 2773 C CA . HIS A 1 373 ? -5.011 -2.793 9.063 1.00 98.75 373 HIS A CA 1
ATOM 2774 C C . HIS A 1 373 ? -4.420 -2.086 10.287 1.00 98.75 373 HIS A C 1
ATOM 2776 O O . HIS A 1 373 ? -5.064 -2.010 11.332 1.00 98.75 373 HIS A O 1
ATOM 2782 N N . GLU A 1 374 ? -3.201 -1.555 10.156 1.00 98.56 374 GLU A N 1
ATOM 2783 C CA . GLU A 1 374 ? -2.465 -0.962 11.282 1.00 98.56 374 GLU A CA 1
ATOM 2784 C C . GLU A 1 374 ? -2.967 0.434 11.695 1.00 98.56 374 GLU A C 1
ATOM 2786 O O . GLU A 1 374 ? -2.820 0.812 12.858 1.00 98.56 374 GLU A O 1
ATOM 2791 N N . GLY A 1 375 ? -3.554 1.206 10.769 1.00 96.00 375 GLY A N 1
ATOM 2792 C CA . GLY A 1 375 ? -4.080 2.556 11.031 1.00 96.00 375 GLY A CA 1
ATOM 2793 C C . GLY A 1 375 ? -3.041 3.548 11.580 1.00 96.00 375 GLY A C 1
ATOM 2794 O O . GLY A 1 375 ? -3.371 4.421 12.388 1.00 96.00 375 GLY A O 1
ATOM 2795 N N . GLY A 1 376 ? -1.770 3.374 11.195 1.00 93.75 376 GLY A N 1
ATOM 2796 C CA . GLY A 1 376 ? -0.668 4.293 11.510 1.00 93.75 376 GLY A CA 1
ATOM 2797 C C . GLY A 1 376 ? -0.481 5.381 10.454 1.00 93.75 376 GLY A C 1
ATOM 2798 O O . GLY A 1 376 ? -0.406 6.562 10.783 1.00 93.75 376 GLY A O 1
ATOM 2799 N N . GLU A 1 377 ? -0.471 4.998 9.175 1.00 97.94 377 GLU A N 1
ATOM 2800 C CA . GLU A 1 377 ? -0.705 5.932 8.073 1.00 97.94 377 GLU A CA 1
ATOM 2801 C C . GLU A 1 377 ? -2.208 5.938 7.775 1.00 97.94 377 GLU A C 1
ATOM 2803 O O . GLU A 1 377 ? -2.789 4.899 7.466 1.00 97.94 377 GLU A O 1
ATOM 2808 N N . LEU A 1 378 ? -2.841 7.094 7.973 1.00 97.31 378 LEU A N 1
ATOM 2809 C CA . LEU A 1 378 ? -4.295 7.248 7.947 1.00 97.31 378 LEU A CA 1
ATOM 2810 C C . LEU A 1 378 ? -4.803 7.469 6.518 1.00 97.31 378 LEU A C 1
ATOM 2812 O O . LEU A 1 378 ? -4.200 8.235 5.769 1.00 97.31 378 LEU A O 1
ATOM 2816 N N . GLY A 1 379 ? -5.951 6.875 6.184 1.00 98.00 379 GLY A N 1
ATOM 2817 C CA . GLY A 1 379 ? -6.685 7.172 4.948 1.00 98.00 379 GLY A CA 1
ATOM 2818 C C . GLY A 1 379 ? -7.179 5.951 4.175 1.00 98.00 379 GLY A C 1
ATOM 2819 O O . GLY A 1 379 ? -8.058 6.084 3.329 1.00 98.00 379 GLY A O 1
ATOM 2820 N N . TYR A 1 380 ? -6.653 4.759 4.463 1.00 98.00 380 TYR A N 1
ATOM 2821 C CA . TYR A 1 380 ? -6.937 3.548 3.676 1.00 98.00 380 TYR A CA 1
ATOM 2822 C C . TYR A 1 380 ? -8.004 2.642 4.302 1.00 98.00 380 TYR A C 1
ATOM 2824 O O . TYR A 1 380 ? -8.422 1.670 3.674 1.00 98.00 380 TYR A O 1
ATOM 2832 N N . ALA A 1 381 ? -8.462 2.948 5.521 1.00 98.81 381 ALA A N 1
ATOM 2833 C CA . ALA A 1 381 ? -9.348 2.090 6.307 1.00 98.81 381 ALA A CA 1
ATOM 2834 C C . ALA A 1 381 ? -10.600 1.644 5.534 1.00 98.81 381 ALA A C 1
ATOM 2836 O O . ALA A 1 381 ? -10.909 0.454 5.472 1.00 98.81 381 ALA A O 1
ATOM 2837 N N . LEU A 1 382 ? -11.290 2.587 4.888 1.00 98.88 382 LEU A N 1
ATOM 2838 C CA . LEU A 1 382 ? -12.527 2.288 4.174 1.00 98.88 382 LEU A CA 1
ATOM 2839 C C . LEU A 1 382 ? -12.269 1.517 2.866 1.00 98.88 382 LEU A C 1
ATOM 2841 O O . LEU A 1 382 ? -12.984 0.556 2.595 1.00 98.88 382 LEU A O 1
ATOM 2845 N N . SER A 1 383 ? -11.206 1.827 2.113 1.00 98.88 383 SER A N 1
ATOM 2846 C CA . SER A 1 383 ? -10.805 1.025 0.942 1.00 98.88 383 SER A CA 1
ATOM 2847 C C . SER A 1 383 ? -10.472 -0.422 1.329 1.00 98.88 383 SER A C 1
ATOM 2849 O O . SER A 1 383 ? -10.964 -1.349 0.687 1.00 98.88 383 SER A O 1
ATOM 2851 N N . HIS A 1 384 ? -9.731 -0.634 2.425 1.00 98.94 384 HIS A N 1
ATOM 2852 C CA . HIS A 1 384 ? -9.440 -1.978 2.944 1.00 98.94 384 HIS A CA 1
ATOM 2853 C C . HIS A 1 384 ? -10.725 -2.695 3.390 1.00 98.94 384 HIS A C 1
ATOM 2855 O O . HIS A 1 384 ? -10.853 -3.901 3.186 1.00 98.94 384 HIS A O 1
ATOM 2861 N N . ALA A 1 385 ? -11.699 -1.967 3.952 1.00 98.94 385 ALA A N 1
ATOM 2862 C CA . ALA A 1 385 ? -12.978 -2.535 4.369 1.00 98.94 385 ALA A CA 1
ATOM 2863 C C . ALA A 1 385 ? -13.830 -3.030 3.186 1.00 98.94 385 ALA A C 1
ATOM 2865 O O . ALA A 1 385 ? -14.371 -4.132 3.247 1.00 98.94 385 ALA A O 1
ATOM 2866 N N . TYR A 1 386 ? -13.914 -2.257 2.096 1.00 98.94 386 TYR A N 1
ATOM 2867 C CA . TYR A 1 386 ? -14.583 -2.704 0.868 1.00 98.94 386 TYR A CA 1
ATOM 2868 C C . TYR A 1 386 ? -13.816 -3.845 0.187 1.00 98.94 386 TYR A C 1
ATOM 2870 O O . TYR A 1 386 ? -14.429 -4.844 -0.179 1.00 98.94 386 TYR A O 1
ATOM 2878 N N . GLY A 1 387 ? -12.481 -3.765 0.132 1.00 98.88 387 GLY A N 1
ATOM 2879 C CA . GLY A 1 387 ? -11.612 -4.845 -0.348 1.00 98.88 387 GLY A CA 1
ATOM 2880 C C . GLY A 1 387 ? -11.851 -6.185 0.354 1.00 98.88 387 GLY A C 1
ATOM 2881 O O . GLY A 1 387 ? -11.946 -7.223 -0.295 1.00 98.88 387 GLY A O 1
ATOM 2882 N N . ALA A 1 388 ? -12.013 -6.143 1.679 1.00 98.94 388 ALA A N 1
ATOM 2883 C CA . ALA A 1 388 ? -12.355 -7.293 2.511 1.00 98.94 388 ALA A CA 1
ATOM 2884 C C . ALA A 1 388 ? -13.795 -7.805 2.301 1.00 98.94 388 ALA A C 1
ATOM 2886 O O . ALA A 1 388 ? -14.044 -9.004 2.436 1.00 98.94 388 ALA A O 1
ATOM 2887 N N . ALA A 1 389 ? -14.747 -6.920 1.988 1.00 98.88 389 ALA A N 1
ATOM 2888 C CA . ALA A 1 389 ? -16.150 -7.280 1.774 1.00 98.88 389 ALA A CA 1
ATOM 2889 C C . ALA A 1 389 ? -16.415 -7.902 0.391 1.00 98.88 389 ALA A C 1
ATOM 2891 O O . ALA A 1 389 ? -17.312 -8.741 0.276 1.00 98.88 389 ALA A O 1
ATOM 2892 N N . PHE A 1 390 ? -15.660 -7.523 -0.646 1.00 98.81 390 PHE A N 1
ATOM 2893 C CA . PHE A 1 390 ? -15.827 -8.073 -1.995 1.00 98.81 390 PHE A CA 1
ATOM 2894 C C . PHE A 1 390 ? -15.729 -9.606 -1.996 1.00 98.81 390 PHE A C 1
ATOM 2896 O O . PHE A 1 390 ? -14.868 -10.175 -1.327 1.00 98.81 390 PHE A O 1
ATOM 2903 N N . ASP A 1 391 ? -16.641 -10.249 -2.728 1.00 98.62 391 ASP A N 1
ATOM 2904 C CA . ASP A 1 391 ? -16.986 -11.680 -2.798 1.00 98.62 391 ASP A CA 1
ATOM 2905 C C . ASP A 1 391 ? -16.954 -12.479 -1.472 1.00 98.62 391 ASP A C 1
ATOM 2907 O O . ASP A 1 391 ? -16.728 -13.691 -1.475 1.00 98.62 391 ASP A O 1
ATOM 2911 N N . ASN A 1 392 ? -17.207 -11.824 -0.332 1.00 98.06 392 ASN A N 1
ATOM 2912 C CA . ASN A 1 392 ? -17.422 -12.456 0.976 1.00 98.06 392 ASN A CA 1
ATOM 2913 C C . ASN A 1 392 ? -18.894 -12.264 1.427 1.00 98.06 392 ASN A C 1
ATOM 2915 O O . ASN A 1 392 ? -19.154 -11.490 2.350 1.00 98.06 392 ASN A O 1
ATOM 2919 N N . PRO A 1 393 ? -19.888 -12.952 0.823 1.00 97.50 393 PRO A N 1
ATOM 2920 C CA . PRO A 1 393 ? -21.309 -12.573 0.906 1.00 97.50 393 PRO A CA 1
ATOM 2921 C C . PRO A 1 393 ? -21.952 -12.651 2.300 1.00 97.50 393 PRO A C 1
ATOM 2923 O O . PRO A 1 393 ? -23.020 -12.069 2.511 1.00 97.50 393 PRO A O 1
ATOM 2926 N N . GLY A 1 394 ? -21.335 -13.368 3.244 1.00 96.81 394 GLY A N 1
ATOM 2927 C CA . GLY A 1 394 ? -21.770 -13.453 4.644 1.00 96.81 394 GLY A CA 1
ATOM 2928 C C . GLY A 1 394 ? -21.063 -12.487 5.604 1.00 96.81 394 GLY A C 1
ATOM 2929 O O . GLY A 1 394 ? -21.450 -12.420 6.767 1.00 96.81 394 GLY A O 1
ATOM 2930 N N . LEU A 1 395 ? -20.034 -11.758 5.153 1.00 98.69 395 LEU A N 1
ATOM 2931 C CA . LEU A 1 395 ? -19.155 -10.975 6.024 1.00 98.69 395 LEU A CA 1
ATOM 2932 C C . LEU A 1 395 ? -19.675 -9.548 6.251 1.00 98.69 395 LEU A C 1
ATOM 2934 O O . LEU A 1 395 ? -19.861 -8.778 5.304 1.00 98.69 395 LEU A O 1
ATOM 2938 N N . LEU A 1 396 ? -19.812 -9.167 7.522 1.00 98.88 396 LEU A N 1
ATOM 2939 C CA . LEU A 1 396 ? -19.981 -7.779 7.948 1.00 98.88 396 LEU A CA 1
ATOM 2940 C C . LEU A 1 396 ? -18.615 -7.158 8.277 1.00 98.88 396 LEU A C 1
ATOM 2942 O O . LEU A 1 396 ? -17.992 -7.496 9.284 1.00 98.88 396 LEU A O 1
ATOM 2946 N N . VAL A 1 397 ? -18.167 -6.202 7.466 1.00 98.94 397 VAL A N 1
ATOM 2947 C CA . VAL A 1 397 ? -16.942 -5.437 7.723 1.00 98.94 397 VAL A CA 1
ATOM 2948 C C . VAL A 1 397 ? -17.299 -4.099 8.369 1.00 98.94 397 VAL A C 1
ATOM 2950 O O . VAL A 1 397 ? -17.678 -3.135 7.702 1.00 98.94 397 VAL A O 1
ATOM 2953 N N . ALA A 1 398 ? -17.175 -4.020 9.692 1.00 98.88 398 ALA A N 1
ATOM 2954 C CA . ALA A 1 398 ? -17.244 -2.746 10.396 1.00 98.88 398 ALA A CA 1
ATOM 2955 C C . ALA A 1 398 ? -15.983 -1.921 10.089 1.00 98.88 398 ALA A C 1
ATOM 2957 O O . ALA A 1 398 ? -14.871 -2.446 10.117 1.00 98.88 398 ALA A O 1
ATOM 2958 N N . CYS A 1 399 ? -16.131 -0.630 9.801 1.00 98.94 399 CYS A N 1
ATOM 2959 C CA . CYS A 1 399 ? -15.006 0.248 9.483 1.00 98.94 399 CYS A CA 1
ATOM 2960 C C . CYS A 1 399 ? -15.049 1.502 10.353 1.00 98.94 399 CYS A C 1
ATOM 2962 O O . CYS A 1 399 ? -15.779 2.447 10.050 1.00 98.94 399 CYS A O 1
ATOM 2964 N N . VAL A 1 400 ? -14.263 1.527 11.431 1.00 98.94 400 VAL A N 1
ATOM 2965 C CA . VAL A 1 400 ? -14.131 2.722 12.270 1.00 98.94 400 VAL A CA 1
ATOM 2966 C C . VAL A 1 400 ? -13.198 3.706 11.583 1.00 98.94 400 VAL A C 1
ATOM 2968 O O . VAL A 1 400 ? -12.037 3.395 11.333 1.00 98.94 400 VAL A O 1
ATOM 2971 N N . ILE A 1 401 ? -13.721 4.893 11.298 1.00 98.88 401 ILE A N 1
ATOM 2972 C CA . ILE A 1 401 ? -13.058 5.970 10.562 1.00 98.88 401 ILE A CA 1
ATOM 2973 C C . ILE A 1 401 ? -12.731 7.098 11.530 1.00 98.88 401 ILE A C 1
ATOM 2975 O O . ILE A 1 401 ? -13.612 7.563 12.258 1.00 98.88 401 ILE A O 1
ATOM 2979 N N . GLY A 1 402 ? -11.490 7.582 11.516 1.00 98.69 402 GLY A N 1
ATOM 2980 C CA . GLY A 1 402 ? -11.144 8.806 12.235 1.00 98.69 402 GLY A CA 1
ATOM 2981 C C . GLY A 1 402 ? -11.770 10.030 11.572 1.00 98.69 402 GLY A C 1
ATOM 2982 O O . GLY A 1 402 ? -11.664 10.218 10.365 1.00 98.69 402 GLY A O 1
ATOM 2983 N N . ASP A 1 403 ? -12.351 10.938 12.344 1.00 98.31 403 ASP A N 1
ATOM 2984 C CA . ASP A 1 403 ? -12.819 12.223 11.815 1.00 98.31 403 ASP A CA 1
ATOM 2985 C C . ASP A 1 403 ? -11.686 13.137 11.315 1.00 98.31 403 ASP A C 1
ATOM 2987 O O . ASP A 1 403 ? -11.910 13.969 10.440 1.00 98.31 403 ASP A O 1
ATOM 2991 N N . GLY A 1 404 ? -10.464 12.950 11.822 1.00 98.25 404 GLY A N 1
ATOM 2992 C CA . GLY A 1 404 ? -9.238 13.522 11.251 1.00 98.25 404 GLY A CA 1
ATOM 2993 C C . GLY A 1 404 ? -8.622 12.708 10.105 1.00 98.25 404 GLY A C 1
ATOM 2994 O O . GLY A 1 404 ? -7.830 13.247 9.342 1.00 98.25 404 GLY A O 1
ATOM 2995 N N . GLU A 1 405 ? -8.982 11.431 9.968 1.00 98.69 405 GLU A N 1
ATOM 2996 C CA . GLU A 1 405 ? -8.614 10.579 8.826 1.00 98.69 405 GLU A CA 1
ATOM 2997 C C . GLU A 1 405 ? -9.511 10.879 7.614 1.00 98.69 405 GLU A C 1
ATOM 2999 O O . GLU A 1 405 ? -9.045 10.881 6.477 1.00 98.69 405 GLU A O 1
ATOM 3004 N N . ALA A 1 406 ? -10.773 11.243 7.853 1.00 98.50 406 ALA A N 1
ATOM 3005 C CA . ALA A 1 406 ? -11.732 11.679 6.839 1.00 98.50 406 ALA A CA 1
ATOM 3006 C C . ALA A 1 406 ? -11.392 13.025 6.165 1.00 98.50 406 ALA A C 1
ATOM 3008 O O . ALA A 1 406 ? -12.102 13.451 5.258 1.00 98.50 406 ALA A O 1
ATOM 3009 N N . GLU A 1 407 ? -10.307 13.685 6.581 1.00 98.44 407 GLU A N 1
ATOM 3010 C CA . GLU A 1 407 ? -9.720 14.846 5.897 1.00 98.44 407 GLU A CA 1
ATOM 3011 C C . GLU A 1 407 ? -8.664 14.449 4.846 1.00 98.44 407 GLU A C 1
ATOM 3013 O O . GLU A 1 407 ? -8.168 15.309 4.118 1.00 98.44 407 GLU A O 1
ATOM 3018 N N . THR A 1 408 ? -8.290 13.167 4.763 1.00 98.75 408 THR A N 1
ATOM 3019 C CA . THR A 1 408 ? -7.293 12.667 3.805 1.00 98.75 408 THR A CA 1
ATOM 3020 C C . THR A 1 408 ? -7.913 12.409 2.428 1.00 98.75 408 THR A C 1
ATOM 3022 O O . THR A 1 408 ? -9.042 11.929 2.318 1.00 98.75 408 THR A O 1
ATOM 3025 N N . GLY A 1 409 ? -7.155 12.690 1.361 1.00 98.56 409 GLY A N 1
ATOM 3026 C CA . GLY A 1 409 ? -7.573 12.425 -0.023 1.00 98.56 409 GLY A CA 1
ATOM 3027 C C . GLY A 1 409 ? -7.976 10.964 -0.293 1.00 98.56 409 GLY A C 1
ATOM 3028 O O . GLY A 1 409 ? -9.050 10.751 -0.858 1.00 98.56 409 GLY A O 1
ATOM 3029 N N . PRO A 1 410 ? -7.191 9.959 0.153 1.00 98.62 410 PRO A N 1
ATOM 3030 C CA . PRO A 1 410 ? -7.540 8.547 0.003 1.00 98.62 410 PRO A CA 1
ATOM 3031 C C . PRO A 1 410 ? -8.887 8.192 0.636 1.00 98.62 410 PRO A C 1
ATOM 3033 O O . PRO A 1 410 ? -9.726 7.581 -0.030 1.00 98.62 410 PRO A O 1
ATOM 3036 N N . LEU A 1 411 ? -9.160 8.641 1.872 1.00 98.69 411 LEU A N 1
ATOM 3037 C CA . LEU A 1 411 ? -10.445 8.322 2.492 1.00 98.69 411 LEU A CA 1
ATOM 3038 C C . LEU A 1 411 ? -11.597 9.088 1.830 1.00 98.69 411 LEU A C 1
ATOM 3040 O O . LEU A 1 411 ? -12.663 8.510 1.623 1.00 98.69 411 LEU A O 1
ATOM 3044 N N . ALA A 1 412 ? -11.388 10.353 1.452 1.00 98.44 412 ALA A N 1
ATOM 3045 C CA . ALA A 1 412 ? -12.388 11.148 0.741 1.00 98.44 412 ALA A CA 1
ATOM 3046 C C . ALA A 1 412 ? -12.850 10.465 -0.563 1.00 98.44 412 ALA A C 1
ATOM 3048 O O . ALA A 1 412 ? -14.052 10.384 -0.812 1.00 98.44 412 ALA A O 1
ATOM 3049 N N . ALA A 1 413 ? -11.921 9.895 -1.340 1.00 98.56 413 ALA A N 1
ATOM 3050 C CA . ALA A 1 413 ? -12.240 9.104 -2.531 1.00 98.56 413 ALA A CA 1
ATOM 3051 C C . ALA A 1 413 ? -12.920 7.761 -2.190 1.00 98.56 413 ALA A C 1
ATOM 3053 O O . ALA A 1 413 ? -13.891 7.372 -2.840 1.00 98.56 413 ALA A O 1
ATOM 3054 N N . SER A 1 414 ? -12.466 7.071 -1.138 1.00 98.69 414 SER A N 1
ATOM 3055 C CA . SER A 1 414 ? -12.948 5.727 -0.778 1.00 98.69 414 SER A CA 1
ATOM 3056 C C . SER A 1 414 ? -14.452 5.637 -0.456 1.00 98.69 414 SER A C 1
ATOM 3058 O O . SER A 1 414 ? -15.044 4.568 -0.631 1.00 98.69 414 SER A O 1
ATOM 3060 N N . TRP A 1 415 ? -15.111 6.750 -0.093 1.00 98.69 415 TRP A N 1
ATOM 3061 C CA . TRP A 1 415 ? -16.579 6.853 0.036 1.00 98.69 415 TRP A CA 1
ATOM 3062 C C . TRP A 1 415 ? -17.345 6.626 -1.284 1.00 98.69 415 TRP A C 1
ATOM 3064 O O . TRP A 1 415 ? -18.575 6.626 -1.299 1.00 98.69 415 TRP A O 1
ATOM 3074 N N . HIS A 1 416 ? -16.652 6.434 -2.409 1.00 98.56 416 HIS A N 1
ATOM 3075 C CA . HIS A 1 416 ? -17.246 6.010 -3.678 1.00 98.56 416 HIS A CA 1
ATOM 3076 C C . HIS A 1 416 ? -17.298 4.485 -3.870 1.00 98.56 416 HIS A C 1
ATOM 3078 O O . HIS A 1 416 ? -17.878 4.021 -4.849 1.00 98.56 416 HIS A O 1
ATOM 3084 N N . SER A 1 417 ? -16.776 3.693 -2.931 1.00 98.69 417 SER A N 1
ATOM 3085 C CA . SER A 1 417 ? -16.715 2.228 -3.054 1.00 98.69 417 SER A CA 1
ATOM 3086 C C . SER A 1 417 ? -18.078 1.517 -2.992 1.00 98.69 417 SER A C 1
ATOM 3088 O O . SER A 1 417 ? -18.227 0.434 -3.553 1.00 98.69 417 SER A O 1
ATOM 3090 N N . ASP A 1 418 ? -19.114 2.122 -2.400 1.00 97.69 418 ASP A N 1
ATOM 3091 C CA . ASP A 1 418 ? -20.482 1.571 -2.398 1.00 97.69 418 ASP A CA 1
ATOM 3092 C C . ASP A 1 418 ? -21.109 1.489 -3.801 1.00 97.69 418 ASP A C 1
ATOM 3094 O O . ASP A 1 418 ? -22.053 0.729 -4.013 1.00 97.69 418 ASP A O 1
ATOM 3098 N N . LYS A 1 419 ? -20.584 2.252 -4.773 1.00 98.31 419 LYS A N 1
ATOM 3099 C CA . LYS A 1 419 ? -21.000 2.174 -6.182 1.00 98.31 419 LYS A CA 1
ATOM 3100 C C . LYS A 1 419 ? -20.409 0.950 -6.897 1.00 98.31 419 LYS A C 1
ATOM 3102 O O . LYS A 1 419 ? -20.757 0.723 -8.051 1.00 98.31 419 LYS A O 1
ATOM 3107 N N . PHE A 1 420 ? -19.589 0.154 -6.208 1.00 98.44 420 PHE A N 1
ATOM 3108 C CA . PHE A 1 420 ? -18.948 -1.063 -6.711 1.00 98.44 420 PHE A CA 1
ATOM 3109 C C . PHE A 1 420 ? -19.291 -2.316 -5.881 1.00 98.44 420 PHE A C 1
ATOM 3111 O O . PHE A 1 420 ? -19.076 -3.424 -6.361 1.00 98.44 420 PHE A O 1
ATOM 3118 N N . LEU A 1 421 ? -19.847 -2.155 -4.670 1.00 98.19 421 LEU A N 1
ATOM 3119 C CA . LEU A 1 421 ? -20.228 -3.252 -3.770 1.00 98.19 421 LEU A CA 1
ATOM 3120 C C . LEU A 1 421 ? -21.540 -3.923 -4.215 1.00 98.19 421 LEU A C 1
ATOM 3122 O O . LEU A 1 421 ? -22.611 -3.320 -4.126 1.00 98.19 421 LEU A O 1
ATOM 3126 N N . ASP A 1 422 ? -21.458 -5.174 -4.659 1.00 97.56 422 ASP A N 1
ATOM 3127 C CA . ASP A 1 422 ? -22.587 -6.006 -5.079 1.00 97.56 422 ASP A CA 1
ATOM 3128 C C . ASP A 1 422 ? -23.302 -6.659 -3.880 1.00 97.56 422 ASP A C 1
ATOM 3130 O O . ASP A 1 422 ? -22.754 -7.584 -3.280 1.00 97.56 422 ASP A O 1
ATOM 3134 N N . PRO A 1 423 ? -24.547 -6.275 -3.537 1.00 97.50 423 PRO A N 1
ATOM 3135 C CA . PRO A 1 423 ? -25.277 -6.903 -2.434 1.00 97.50 423 PRO A CA 1
ATOM 3136 C C . PRO A 1 423 ? -25.589 -8.395 -2.659 1.00 97.50 423 PRO A C 1
ATOM 3138 O O . PRO A 1 423 ? -25.965 -9.071 -1.698 1.00 97.50 423 PRO A O 1
ATOM 3141 N N . VAL A 1 424 ? -25.442 -8.936 -3.877 1.00 97.44 424 VAL A N 1
ATOM 3142 C CA . VAL A 1 424 ? -25.589 -10.374 -4.151 1.00 97.44 424 VAL A CA 1
ATOM 3143 C C . VAL A 1 424 ? -24.336 -11.139 -3.722 1.00 97.44 424 VAL A C 1
ATOM 3145 O O . VAL A 1 424 ? -24.416 -11.926 -2.777 1.00 97.44 424 VAL A O 1
ATOM 3148 N N . HIS A 1 425 ? -23.191 -10.912 -4.375 1.00 97.62 425 HIS A N 1
ATOM 3149 C CA . HIS A 1 425 ? -21.975 -11.704 -4.142 1.00 97.62 425 HIS A CA 1
ATOM 3150 C C . HIS A 1 425 ? -21.051 -11.142 -3.058 1.00 97.62 425 HIS A C 1
ATOM 3152 O O . HIS A 1 425 ? -20.305 -11.913 -2.457 1.00 97.62 425 HIS A O 1
ATOM 3158 N N . ASP A 1 426 ? -21.084 -9.839 -2.788 1.00 98.62 426 ASP A N 1
ATOM 3159 C CA . ASP A 1 426 ? -20.232 -9.209 -1.783 1.00 98.62 426 ASP A CA 1
ATOM 3160 C C . ASP A 1 426 ? -20.917 -9.174 -0.404 1.00 98.62 426 ASP A C 1
ATOM 3162 O O . ASP A 1 426 ? -22.130 -9.371 -0.256 1.00 98.62 426 ASP A O 1
ATOM 3166 N N . GLY A 1 427 ? -20.114 -8.957 0.636 1.00 98.44 427 GLY A N 1
ATOM 3167 C CA . GLY A 1 427 ? -20.567 -8.766 2.011 1.00 98.44 427 GLY A CA 1
ATOM 3168 C C . GLY A 1 427 ? -21.213 -7.397 2.226 1.00 98.44 427 GLY A C 1
ATOM 3169 O O . GLY A 1 427 ? -21.910 -6.860 1.365 1.00 98.44 427 GLY A O 1
ATOM 3170 N N . ALA A 1 428 ? -20.993 -6.808 3.398 1.00 98.75 428 ALA A N 1
ATOM 3171 C CA . ALA A 1 428 ? -21.447 -5.453 3.687 1.00 98.75 428 ALA A CA 1
ATOM 3172 C C . ALA A 1 428 ? -20.405 -4.674 4.484 1.00 98.75 428 ALA A C 1
ATOM 3174 O O . ALA A 1 428 ? -19.860 -5.180 5.464 1.00 98.75 428 ALA A O 1
ATOM 3175 N N . VAL A 1 429 ? -20.179 -3.416 4.103 1.00 98.94 429 VAL A N 1
ATOM 3176 C CA . VAL A 1 429 ? -19.379 -2.477 4.895 1.00 98.94 429 VAL A CA 1
ATOM 3177 C C . VAL A 1 429 ? -20.309 -1.631 5.759 1.00 98.94 429 VAL A C 1
ATOM 3179 O O . VAL A 1 429 ? -21.283 -1.068 5.260 1.00 98.94 429 VAL A O 1
ATOM 3182 N N . LEU A 1 430 ? -19.987 -1.509 7.048 1.00 98.94 430 LEU A N 1
ATOM 3183 C CA . LEU A 1 430 ? -20.642 -0.595 7.985 1.00 98.94 430 LEU A CA 1
ATOM 3184 C C . LEU A 1 430 ? -19.641 0.486 8.427 1.00 98.94 430 LEU A C 1
ATOM 3186 O O . LEU A 1 430 ? -18.867 0.252 9.361 1.00 98.94 430 LEU A O 1
ATOM 3190 N N . PRO A 1 431 ? -19.622 1.667 7.778 1.00 98.94 431 PRO A N 1
ATOM 3191 C CA . PRO A 1 431 ? -18.764 2.769 8.195 1.00 98.94 431 PRO A CA 1
ATOM 3192 C C . PRO A 1 431 ? -19.244 3.354 9.527 1.00 98.94 431 PRO A C 1
ATOM 3194 O O . PRO A 1 431 ? -20.434 3.619 9.714 1.00 98.94 431 PRO A O 1
ATOM 3197 N N . ILE A 1 432 ? -18.310 3.590 10.444 1.00 98.94 432 ILE A N 1
ATOM 3198 C CA . ILE A 1 432 ? -18.538 4.218 11.747 1.00 98.94 432 ILE A CA 1
ATOM 3199 C C . ILE A 1 432 ? -17.618 5.439 11.827 1.00 98.94 432 ILE A C 1
ATOM 3201 O O . ILE A 1 432 ? -16.436 5.323 12.153 1.00 98.94 432 ILE A O 1
ATOM 3205 N N . LEU A 1 433 ? -18.151 6.617 11.504 1.00 98.88 433 LEU A N 1
ATOM 3206 C CA . LEU A 1 433 ? -17.429 7.884 11.593 1.00 98.88 433 LEU A CA 1
ATOM 3207 C C . LEU A 1 433 ? -17.280 8.270 13.070 1.00 98.88 433 LEU A C 1
ATOM 3209 O O . LEU A 1 433 ? -18.239 8.710 13.705 1.00 98.88 433 LEU A O 1
ATOM 3213 N N . HIS A 1 434 ? -16.077 8.095 13.615 1.00 98.75 434 HIS A N 1
ATOM 3214 C CA . HIS A 1 434 ? -15.743 8.404 15.002 1.00 98.75 434 HIS A CA 1
ATOM 3215 C C . HIS A 1 434 ? -15.488 9.911 15.160 1.00 98.75 434 HIS A C 1
ATOM 3217 O O . HIS A 1 434 ? -14.352 10.386 15.191 1.00 98.75 434 HIS A O 1
ATOM 3223 N N . LEU A 1 435 ? -16.585 10.660 15.246 1.00 98.50 435 LEU A N 1
ATOM 3224 C CA . LEU A 1 435 ? -16.680 12.117 15.233 1.00 98.50 435 LEU A CA 1
ATOM 3225 C C . LEU A 1 435 ? -16.374 12.745 16.604 1.00 98.50 435 LEU A C 1
ATOM 3227 O O . LEU A 1 435 ? -17.172 13.509 17.149 1.00 98.50 435 LEU A O 1
ATOM 3231 N N . ASN A 1 436 ? -15.209 12.406 17.167 1.00 98.31 436 ASN A N 1
ATOM 3232 C CA . ASN A 1 436 ? -14.789 12.839 18.506 1.00 98.31 436 ASN A CA 1
ATOM 3233 C C . ASN A 1 436 ? -14.341 14.314 18.593 1.00 98.31 436 ASN A C 1
ATOM 3235 O O . ASN A 1 436 ? -14.138 14.851 19.686 1.00 98.31 436 ASN A O 1
ATOM 3239 N N . GLY A 1 437 ? -14.231 14.993 17.451 1.00 98.00 437 GLY A N 1
ATOM 3240 C CA . GLY A 1 437 ? -14.147 16.445 17.338 1.00 98.00 437 GLY A CA 1
ATOM 3241 C C . GLY A 1 437 ? -12.752 17.005 17.094 1.00 98.00 437 GLY A C 1
ATOM 3242 O O . GLY A 1 437 ? -12.634 18.207 16.828 1.00 98.00 437 GLY A O 1
ATOM 3243 N N . TYR A 1 438 ? -11.703 16.181 17.208 1.00 98.62 438 TYR A N 1
ATOM 3244 C CA . TYR A 1 438 ? -10.315 16.641 17.219 1.00 98.62 438 TYR A CA 1
ATOM 3245 C C . TYR A 1 438 ? -9.327 15.624 16.638 1.00 98.62 438 TYR A C 1
ATOM 3247 O O . TYR A 1 438 ? -9.359 14.436 16.943 1.00 98.62 438 TYR A O 1
ATOM 3255 N N . LYS A 1 439 ? -8.330 16.130 15.908 1.00 97.12 439 LYS A N 1
ATOM 3256 C CA . LYS A 1 439 ? -7.128 15.395 15.488 1.00 97.12 439 LYS A CA 1
ATOM 3257 C C . LYS A 1 439 ? -6.001 15.588 16.518 1.00 97.12 439 LYS A C 1
ATOM 3259 O O . LYS A 1 439 ? -6.280 15.493 17.714 1.00 97.12 439 LYS A O 1
ATOM 3264 N N . ILE A 1 440 ? -4.750 15.805 16.099 1.00 95.94 440 ILE A N 1
ATOM 3265 C CA . ILE A 1 440 ? -3.586 15.858 17.013 1.00 95.94 440 ILE A CA 1
ATOM 3266 C C . ILE A 1 440 ? -3.614 17.102 17.915 1.00 95.94 440 ILE A C 1
ATOM 3268 O O . ILE A 1 440 ? -3.546 16.988 19.133 1.00 95.94 440 ILE A O 1
ATOM 3272 N N . ALA A 1 441 ? -3.724 18.287 17.308 1.00 96.25 441 ALA A N 1
ATOM 3273 C CA . ALA A 1 441 ? -3.679 19.589 17.990 1.00 96.25 441 ALA A CA 1
ATOM 3274 C C . ALA A 1 441 ? -4.711 20.590 17.428 1.00 96.25 441 ALA A C 1
ATOM 3276 O O . ALA A 1 441 ? -4.591 21.799 17.595 1.00 96.25 441 ALA A O 1
ATOM 3277 N N . ASN A 1 442 ? -5.710 20.082 16.702 1.00 97.94 442 ASN A N 1
ATOM 3278 C CA . ASN A 1 442 ? -6.711 20.863 15.978 1.00 97.94 442 ASN A CA 1
ATOM 3279 C C . ASN A 1 442 ? -8.083 20.178 16.058 1.00 97.94 442 ASN A C 1
ATOM 3281 O O . ASN A 1 442 ? -8.126 18.954 16.214 1.00 97.94 442 ASN A O 1
ATOM 3285 N N . PRO A 1 443 ? -9.194 20.922 15.905 1.00 98.19 443 PRO A N 1
ATOM 3286 C CA . PRO A 1 443 ? -10.491 20.320 15.620 1.00 98.19 443 PRO A CA 1
ATOM 3287 C C . PRO A 1 443 ? -10.500 19.632 14.246 1.00 98.19 443 PRO A C 1
ATOM 3289 O O . PRO A 1 443 ? -9.588 19.831 13.436 1.00 98.19 443 PRO A O 1
ATOM 3292 N N . THR A 1 444 ? -11.529 18.837 13.976 1.00 98.62 444 THR A N 1
ATOM 3293 C CA . THR A 1 444 ? -11.745 18.146 12.693 1.00 98.62 444 THR A CA 1
ATOM 3294 C C . THR A 1 444 ? -12.824 18.826 11.855 1.00 98.62 444 THR A C 1
ATOM 3296 O O . THR A 1 444 ? -13.773 19.387 12.402 1.00 98.62 444 THR A O 1
ATOM 3299 N N . VAL A 1 445 ? -12.680 18.814 10.526 1.00 98.31 445 VAL A N 1
ATOM 3300 C CA . VAL A 1 445 ? -13.575 19.544 9.604 1.00 98.31 445 VAL A CA 1
ATOM 3301 C C . VAL A 1 445 ? -15.017 19.056 9.748 1.00 98.31 445 VAL A C 1
ATOM 3303 O O . VAL A 1 445 ? -15.900 19.845 10.080 1.00 98.31 445 VAL A O 1
ATOM 3306 N N . LEU A 1 446 ? -15.247 17.747 9.595 1.00 98.25 446 LEU A N 1
ATOM 3307 C CA . LEU A 1 446 ? -16.589 17.154 9.640 1.00 98.25 446 LEU A CA 1
ATOM 3308 C C . LEU A 1 446 ? -17.293 17.353 10.989 1.00 98.25 446 LEU A C 1
ATOM 3310 O O . LEU A 1 446 ? -18.515 17.468 11.037 1.00 98.25 446 LEU A O 1
ATOM 3314 N N . ALA A 1 447 ? -16.546 17.442 12.094 1.00 98.00 447 ALA A N 1
ATOM 3315 C CA . ALA A 1 447 ? -17.138 17.655 13.412 1.00 98.00 447 ALA A CA 1
ATOM 3316 C C . ALA A 1 447 ? -17.627 19.093 13.635 1.00 98.00 447 ALA A C 1
ATOM 3318 O O . ALA A 1 447 ? -18.401 19.325 14.567 1.00 98.00 447 ALA A O 1
ATOM 3319 N N . ARG A 1 448 ? -17.164 20.049 12.815 1.00 98.25 448 ARG A N 1
ATOM 3320 C CA . ARG A 1 448 ? -17.521 21.475 12.884 1.00 98.25 448 ARG A CA 1
ATOM 3321 C C . ARG A 1 448 ? -18.528 21.914 11.821 1.00 98.25 448 ARG A C 1
ATOM 3323 O O . ARG A 1 448 ? -18.982 23.053 11.891 1.00 98.25 448 ARG A O 1
ATOM 3330 N N . LEU A 1 449 ? -18.907 21.027 10.900 1.00 97.75 449 LEU A N 1
ATOM 3331 C CA . LEU A 1 449 ? -20.069 21.231 10.038 1.00 97.75 449 LEU A CA 1
ATOM 3332 C C . LEU A 1 449 ? -21.370 21.185 10.867 1.00 97.75 449 LEU A C 1
ATOM 3334 O O . LEU A 1 449 ? -21.463 20.390 11.813 1.00 97.75 449 LEU A O 1
ATOM 3338 N N . PRO A 1 450 ? -22.397 21.977 10.509 1.00 97.69 450 PRO A N 1
ATOM 3339 C CA . PRO A 1 450 ? -23.773 21.723 10.918 1.00 97.69 450 PRO A CA 1
ATOM 3340 C C . PRO A 1 450 ? -24.193 20.291 10.575 1.00 97.69 450 PRO A C 1
ATOM 3342 O O . PRO A 1 450 ? -23.808 19.749 9.539 1.00 97.69 450 PRO A O 1
ATOM 3345 N N . GLU A 1 451 ? -25.016 19.680 11.428 1.00 97.56 451 GLU A N 1
ATOM 3346 C CA . GLU A 1 451 ? -25.420 18.279 11.258 1.00 97.56 451 GLU A CA 1
ATOM 3347 C C . GLU A 1 451 ? -26.108 18.027 9.910 1.00 97.56 451 GLU A C 1
ATOM 3349 O O . GLU A 1 451 ? -25.829 17.015 9.281 1.00 97.56 451 GLU A O 1
ATOM 3354 N N . SER A 1 452 ? -26.897 18.990 9.415 1.00 98.19 452 SER A N 1
ATOM 3355 C CA . SER A 1 452 ? -27.537 18.949 8.095 1.00 98.19 452 SER A CA 1
ATOM 3356 C C . SER A 1 452 ? -26.551 18.915 6.922 1.00 98.19 452 SER A C 1
ATOM 3358 O O . SER A 1 452 ? -26.793 18.194 5.962 1.00 98.19 452 SER A O 1
ATOM 3360 N N . GLU A 1 453 ? -25.436 19.649 6.990 1.00 98.56 453 GLU A N 1
ATOM 3361 C CA . GLU A 1 453 ? -24.425 19.671 5.918 1.00 98.56 453 GLU A CA 1
ATOM 3362 C C . GLU A 1 453 ? -23.640 18.351 5.875 1.00 98.56 453 GLU A C 1
ATOM 3364 O O . GLU A 1 453 ? -23.366 17.812 4.802 1.00 98.56 453 GLU A O 1
ATOM 3369 N N . LEU A 1 454 ? -23.337 17.782 7.049 1.00 98.50 454 LEU A N 1
ATOM 3370 C CA . LEU A 1 454 ? -22.754 16.444 7.164 1.00 98.50 454 LEU A CA 1
ATOM 3371 C C . LEU A 1 454 ? -23.726 15.361 6.656 1.00 98.50 454 LEU A C 1
ATOM 3373 O O . LEU A 1 454 ? -23.318 14.444 5.944 1.00 98.50 454 LEU A O 1
ATOM 3377 N N . ASP A 1 455 ? -25.013 15.487 6.981 1.00 98.56 455 ASP A N 1
ATOM 3378 C CA . ASP A 1 455 ? -26.090 14.610 6.514 1.00 98.56 455 ASP A CA 1
ATOM 3379 C C . ASP A 1 455 ? -26.272 14.659 4.987 1.00 98.56 455 ASP A C 1
ATOM 3381 O O . ASP A 1 455 ? -26.488 13.622 4.356 1.00 98.56 455 ASP A O 1
ATOM 3385 N N . GLU A 1 456 ? -26.189 15.848 4.382 1.00 98.69 456 GLU A N 1
ATOM 3386 C CA . GLU A 1 456 ? -26.235 16.040 2.928 1.00 98.69 456 GLU A CA 1
ATOM 3387 C C . GLU A 1 456 ? -25.007 15.430 2.244 1.00 98.69 456 GLU A C 1
ATOM 3389 O O . GLU A 1 456 ? -25.168 14.696 1.267 1.00 98.69 456 GLU A O 1
ATOM 3394 N N . LEU A 1 457 ? -23.804 15.637 2.791 1.00 98.56 457 LEU A N 1
ATOM 3395 C CA . LEU A 1 457 ? -22.564 15.038 2.289 1.00 98.56 457 LEU A CA 1
ATOM 3396 C C . LEU A 1 457 ? -22.617 13.500 2.319 1.00 98.56 457 LEU A C 1
ATOM 3398 O O . LEU A 1 457 ? -22.379 12.848 1.302 1.00 98.56 457 LEU A O 1
ATOM 3402 N N . LEU A 1 458 ? -22.984 12.908 3.460 1.00 98.56 458 LEU A N 1
ATOM 3403 C CA . LEU A 1 458 ? -23.048 11.450 3.629 1.00 98.56 458 LEU A CA 1
ATOM 3404 C C . LEU A 1 458 ? -24.147 10.813 2.761 1.00 98.56 458 LEU A C 1
ATOM 3406 O O . LEU A 1 458 ? -23.935 9.744 2.185 1.00 98.56 458 LEU A O 1
ATOM 3410 N N . ARG A 1 459 ? -25.294 11.486 2.588 1.00 98.44 459 ARG A N 1
ATOM 3411 C CA . ARG A 1 459 ? -26.343 11.050 1.646 1.00 98.44 459 ARG A CA 1
ATOM 3412 C C . ARG A 1 459 ? -25.960 11.273 0.182 1.00 98.44 459 ARG A C 1
ATOM 3414 O O . ARG A 1 459 ? -26.413 10.502 -0.663 1.00 98.44 459 ARG A O 1
ATOM 3421 N N . GLY A 1 460 ? -25.114 12.258 -0.118 1.00 98.00 460 GLY A N 1
ATOM 3422 C CA . GLY A 1 460 ? -24.486 12.470 -1.426 1.00 98.00 460 GLY A CA 1
ATOM 3423 C C . GLY A 1 460 ? -23.524 11.337 -1.789 1.00 98.00 460 GLY A C 1
ATOM 3424 O O . GLY A 1 460 ? -23.612 10.782 -2.884 1.00 98.00 460 GLY A O 1
ATOM 3425 N N . TYR A 1 461 ? -22.718 10.877 -0.825 1.00 97.94 461 TYR A N 1
ATOM 3426 C CA . TYR A 1 461 ? -21.973 9.619 -0.935 1.00 97.94 461 TYR A CA 1
ATOM 3427 C C . TYR A 1 461 ? -22.882 8.377 -0.980 1.00 97.94 461 TYR A C 1
ATOM 3429 O O . TYR A 1 461 ? -22.396 7.292 -1.262 1.00 97.94 461 TYR A O 1
ATOM 3437 N N . GLY A 1 462 ? -24.199 8.499 -0.810 1.00 97.31 462 GLY A N 1
ATOM 3438 C CA . GLY A 1 462 ? -25.137 7.383 -0.951 1.00 97.31 462 GLY A CA 1
ATOM 3439 C C . GLY A 1 462 ? -25.366 6.573 0.322 1.00 97.31 462 GLY A C 1
ATOM 3440 O O . GLY A 1 462 ? -26.068 5.570 0.260 1.00 97.31 462 GLY A O 1
ATOM 3441 N N . HIS A 1 463 ? -24.846 7.009 1.468 1.00 98.50 463 HIS A N 1
ATOM 3442 C CA . HIS A 1 463 ? -25.122 6.373 2.751 1.00 98.50 463 HIS A CA 1
ATOM 3443 C C . HIS A 1 463 ? -26.429 6.873 3.392 1.00 98.50 463 HIS A C 1
ATOM 3445 O O . HIS A 1 463 ? -26.992 7.905 3.011 1.00 98.50 463 HIS A O 1
ATOM 3451 N N . GLU A 1 464 ? -26.914 6.146 4.399 1.00 98.31 464 GLU A N 1
ATOM 3452 C CA . GLU A 1 464 ? -27.940 6.635 5.323 1.00 98.31 464 GLU A CA 1
ATOM 3453 C C . GLU A 1 464 ? -27.349 6.783 6.742 1.00 98.31 464 GLU A C 1
ATOM 3455 O O . GLU A 1 464 ? -27.055 5.766 7.377 1.00 98.31 464 GLU A O 1
ATOM 3460 N N . PRO A 1 465 ? -27.132 8.018 7.239 1.00 98.56 465 PRO A N 1
ATOM 3461 C CA . PRO A 1 465 ? -26.482 8.244 8.528 1.00 98.56 465 PRO A CA 1
ATOM 3462 C C . PRO A 1 465 ? -27.408 7.959 9.720 1.00 98.56 465 PRO A C 1
ATOM 3464 O O . PRO A 1 465 ? -28.555 8.408 9.769 1.00 98.56 465 PRO A O 1
ATOM 3467 N N . LEU A 1 466 ? -26.869 7.243 10.706 1.00 98.81 466 LEU A N 1
ATOM 3468 C CA . LEU A 1 466 ? -27.466 6.943 12.006 1.00 98.81 466 LEU A CA 1
ATOM 3469 C C . LEU A 1 466 ? -26.631 7.623 13.101 1.00 98.81 466 LEU A C 1
ATOM 3471 O O . LEU A 1 466 ? -25.515 7.193 13.397 1.00 98.81 466 LEU A O 1
ATOM 3475 N N . HIS A 1 467 ? -27.153 8.696 13.695 1.00 98.62 467 HIS A N 1
ATOM 3476 C CA . HIS A 1 467 ? -26.419 9.485 14.692 1.00 98.62 467 HIS A CA 1
ATOM 3477 C C . HIS A 1 467 ? -26.472 8.863 16.093 1.00 98.62 467 HIS A C 1
ATOM 3479 O O . HIS A 1 467 ? -27.537 8.512 16.606 1.00 98.62 467 HIS A O 1
ATOM 3485 N N . VAL A 1 468 ? -25.306 8.780 16.729 1.00 98.62 468 VAL A N 1
ATOM 3486 C CA . VAL A 1 468 ? -25.095 8.376 18.123 1.00 98.62 468 VAL A CA 1
ATOM 3487 C C . VAL A 1 468 ? -24.300 9.492 18.795 1.00 98.62 468 VAL A C 1
ATOM 3489 O O . VAL A 1 468 ? -23.072 9.519 18.745 1.00 98.62 468 VAL A O 1
ATOM 3492 N N . THR A 1 469 ? -25.021 10.442 19.389 1.00 97.75 469 THR A N 1
ATOM 3493 C CA . THR A 1 469 ? -24.462 11.667 19.979 1.00 97.75 469 THR A CA 1
ATOM 3494 C C . THR A 1 469 ? -24.675 11.677 21.489 1.00 97.75 469 THR A C 1
ATOM 3496 O O . THR A 1 469 ? -25.800 11.469 21.946 1.00 97.75 469 THR A O 1
ATOM 3499 N N . GLY A 1 470 ? -23.619 11.949 22.260 1.00 96.62 470 GLY A N 1
ATOM 3500 C CA . GLY A 1 470 ? -23.711 12.142 23.710 1.00 96.62 470 GLY A CA 1
ATOM 3501 C C . GLY A 1 470 ? -22.423 11.841 24.478 1.00 96.62 470 GLY A C 1
ATOM 3502 O O . GLY A 1 470 ? -21.428 11.385 23.918 1.00 96.62 470 GLY A O 1
ATOM 3503 N N . ASP A 1 471 ? -22.482 12.100 25.778 1.00 95.44 471 ASP A N 1
ATOM 3504 C CA . ASP A 1 471 ? -21.411 11.981 26.774 1.00 95.44 471 ASP A CA 1
ATOM 3505 C C . ASP A 1 471 ? -21.847 11.225 28.051 1.00 95.44 471 ASP A C 1
ATOM 3507 O O . ASP A 1 471 ? -21.001 10.789 28.824 1.00 95.44 471 ASP A O 1
ATOM 3511 N N . GLU A 1 472 ? -23.148 10.997 28.254 1.00 97.56 472 GLU A N 1
ATOM 3512 C CA . GLU A 1 472 ? -23.699 10.160 29.330 1.00 97.56 472 GLU A CA 1
ATOM 3513 C C . GLU A 1 472 ? -23.720 8.664 28.923 1.00 97.56 472 GLU A C 1
ATOM 3515 O O . GLU A 1 472 ? -24.523 8.287 28.052 1.00 97.56 472 GLU A O 1
ATOM 3520 N N . PRO A 1 473 ? -22.892 7.781 29.529 1.00 96.31 473 PRO A N 1
ATOM 3521 C CA . PRO A 1 473 ? -22.726 6.391 29.091 1.00 96.31 473 PRO A CA 1
ATOM 3522 C C . PRO A 1 473 ? -24.026 5.591 28.987 1.00 96.31 473 PRO A C 1
ATOM 3524 O O . PRO A 1 473 ? -24.255 4.912 27.982 1.00 96.31 473 PRO A O 1
ATOM 3527 N N . ALA A 1 474 ? -24.931 5.708 29.964 1.00 96.06 474 ALA A N 1
ATOM 3528 C CA . ALA A 1 474 ? -26.184 4.947 29.972 1.00 96.06 474 ALA A CA 1
ATOM 3529 C C . ALA A 1 474 ? -27.152 5.374 28.848 1.00 96.06 474 ALA A C 1
ATOM 3531 O O . ALA A 1 474 ? -28.065 4.622 28.481 1.00 96.06 474 ALA A O 1
ATOM 3532 N N . THR A 1 475 ? -26.957 6.568 28.283 1.00 96.56 475 THR A N 1
ATOM 3533 C CA . THR A 1 475 ? -27.693 7.066 27.113 1.00 96.56 475 THR A CA 1
ATOM 3534 C C . THR A 1 475 ? -26.999 6.645 25.819 1.00 96.56 475 THR A C 1
ATOM 3536 O O . THR A 1 475 ? -27.656 6.109 24.920 1.00 96.56 475 THR A O 1
ATOM 3539 N N . VAL A 1 476 ? -25.673 6.810 25.746 1.00 98.25 476 VAL A N 1
ATOM 3540 C CA . VAL A 1 476 ? -24.857 6.461 24.572 1.00 98.25 476 VAL A CA 1
ATOM 3541 C C . VAL A 1 476 ? -24.904 4.959 24.278 1.00 98.25 476 VAL A C 1
ATOM 3543 O O . VAL A 1 476 ? -25.163 4.595 23.134 1.00 98.25 476 VAL A O 1
ATOM 3546 N N . HIS A 1 477 ? -24.782 4.076 25.277 1.00 98.50 477 HIS A N 1
ATOM 3547 C CA . HIS A 1 477 ? -24.922 2.624 25.081 1.00 98.50 477 HIS A CA 1
ATOM 3548 C C . HIS A 1 477 ? -26.285 2.247 24.476 1.00 98.50 477 HIS A C 1
ATOM 3550 O O . HIS A 1 477 ? -26.361 1.487 23.508 1.00 98.50 477 HIS A O 1
ATOM 3556 N N . ARG A 1 478 ? -27.386 2.814 24.995 1.00 97.75 478 ARG A N 1
ATOM 3557 C CA . ARG A 1 478 ? -28.736 2.560 24.458 1.00 97.75 478 ARG A CA 1
ATOM 3558 C C . ARG A 1 478 ? -28.910 3.117 23.038 1.00 97.75 478 ARG A C 1
ATOM 3560 O O . ARG A 1 478 ? -29.668 2.542 22.259 1.00 97.75 478 ARG A O 1
ATOM 3567 N N . ALA A 1 479 ? -28.232 4.210 22.686 1.00 98.19 479 ALA A N 1
ATOM 3568 C CA . ALA A 1 479 ? -28.226 4.755 21.328 1.00 98.19 479 ALA A CA 1
ATOM 3569 C C . ALA A 1 479 ? -27.385 3.902 20.361 1.00 98.19 479 ALA A C 1
ATOM 3571 O O . ALA A 1 479 ? -27.885 3.531 19.300 1.00 98.19 479 ALA A O 1
ATOM 3572 N N . MET A 1 480 ? -26.165 3.518 20.751 1.00 98.56 480 MET A N 1
ATOM 3573 C CA . MET A 1 480 ? -25.254 2.698 19.945 1.00 98.56 480 MET A CA 1
ATOM 3574 C C . MET A 1 480 ? -25.812 1.296 19.684 1.00 98.56 480 MET A C 1
ATOM 3576 O O . MET A 1 480 ? -25.683 0.781 18.574 1.00 98.56 480 MET A O 1
ATOM 3580 N N . ALA A 1 481 ? -26.502 0.703 20.667 1.00 98.44 481 ALA A N 1
ATOM 3581 C CA . ALA A 1 481 ? -27.223 -0.554 20.481 1.00 98.44 481 ALA A CA 1
ATOM 3582 C C . ALA A 1 481 ? -28.259 -0.443 19.349 1.00 98.44 481 ALA A C 1
ATOM 3584 O O . ALA A 1 481 ? -28.127 -1.136 18.339 1.00 98.44 481 ALA A O 1
ATOM 3585 N N . ARG A 1 482 ? -29.206 0.504 19.464 1.00 98.19 482 ARG A N 1
ATOM 3586 C CA . ARG A 1 482 ? -30.243 0.753 18.445 1.00 98.19 482 ARG A CA 1
ATOM 3587 C C . ARG A 1 482 ? -29.657 1.077 17.071 1.00 98.19 482 ARG A C 1
ATOM 3589 O O . ARG A 1 482 ? -30.192 0.602 16.074 1.00 98.19 482 ARG A O 1
ATOM 3596 N N . ALA A 1 483 ? -28.585 1.869 17.007 1.00 98.75 483 ALA A N 1
ATOM 3597 C CA . ALA A 1 483 ? -27.933 2.225 15.749 1.00 98.75 483 ALA A CA 1
ATOM 3598 C C . ALA A 1 483 ? -27.326 0.994 15.057 1.00 98.75 483 ALA A C 1
ATOM 3600 O O . ALA A 1 483 ? -27.571 0.793 13.870 1.00 98.75 483 ALA A O 1
ATOM 3601 N N . MET A 1 484 ? -26.612 0.131 15.792 1.00 98.62 484 MET A N 1
ATOM 3602 C CA . MET A 1 484 ? -26.086 -1.119 15.231 1.00 98.62 484 MET A CA 1
ATOM 3603 C C . MET A 1 484 ? -27.190 -2.102 14.831 1.00 98.62 484 MET A C 1
ATOM 3605 O O . MET A 1 484 ? -27.096 -2.687 13.758 1.00 98.62 484 MET A O 1
ATOM 3609 N N . ASP A 1 485 ? -28.238 -2.268 15.645 1.00 98.56 485 ASP A N 1
ATOM 3610 C CA . ASP A 1 485 ? -29.358 -3.157 15.300 1.00 98.56 485 ASP A CA 1
ATOM 3611 C C . ASP A 1 485 ? -30.064 -2.682 14.023 1.00 98.56 485 ASP A C 1
ATOM 3613 O O . ASP A 1 485 ? -30.215 -3.455 13.079 1.00 98.56 485 ASP A O 1
ATOM 3617 N N . THR A 1 486 ? -30.371 -1.383 13.937 1.00 98.69 486 THR A N 1
ATOM 3618 C CA . THR A 1 486 ? -30.970 -0.756 12.745 1.00 98.69 486 THR A CA 1
ATOM 3619 C C . THR A 1 486 ? -30.065 -0.893 11.515 1.00 98.69 486 THR A C 1
ATOM 3621 O O . THR A 1 486 ? -30.554 -1.140 10.413 1.00 98.69 486 THR A O 1
ATOM 3624 N N . ALA A 1 487 ? -28.745 -0.743 11.675 1.00 98.81 487 ALA A N 1
ATOM 3625 C CA . ALA A 1 487 ? -27.789 -0.893 10.581 1.00 98.81 487 ALA A CA 1
ATOM 3626 C C . ALA A 1 487 ? -27.722 -2.340 10.066 1.00 98.81 487 ALA A C 1
ATOM 3628 O O . ALA A 1 487 ? -27.822 -2.558 8.860 1.00 98.81 487 ALA A O 1
ATOM 3629 N N . VAL A 1 488 ? -27.612 -3.328 10.959 1.00 98.62 488 VAL A N 1
ATOM 3630 C CA . VAL A 1 488 ? -27.549 -4.750 10.580 1.00 98.62 488 VAL A CA 1
ATOM 3631 C C . VAL A 1 488 ? -28.877 -5.227 9.985 1.00 98.62 488 VAL A C 1
ATOM 3633 O O . VAL A 1 488 ? -28.870 -5.952 8.994 1.00 98.62 488 VAL A O 1
ATOM 3636 N N . GLU A 1 489 ? -30.020 -4.772 10.504 1.00 98.50 489 GLU A N 1
ATOM 3637 C CA . GLU A 1 489 ? -31.343 -5.077 9.934 1.00 98.50 489 GLU A CA 1
ATOM 3638 C C . GLU A 1 489 ? -31.516 -4.506 8.525 1.00 98.50 489 GLU A C 1
ATOM 3640 O O . GLU A 1 489 ? -32.048 -5.182 7.644 1.00 98.50 489 GLU A O 1
ATOM 3645 N N . ARG A 1 490 ? -31.012 -3.291 8.279 1.00 98.50 490 ARG A N 1
ATOM 3646 C CA . ARG A 1 490 ? -31.002 -2.678 6.944 1.00 98.50 490 ARG A CA 1
ATOM 3647 C C . ARG A 1 490 ? -30.059 -3.395 5.986 1.00 98.50 490 ARG A C 1
ATOM 3649 O O . ARG A 1 490 ? -30.461 -3.650 4.858 1.00 98.50 490 ARG A O 1
ATOM 3656 N N . ILE A 1 491 ? -28.858 -3.766 6.429 1.00 98.69 491 ILE A N 1
ATOM 3657 C CA . ILE A 1 491 ? -27.908 -4.570 5.642 1.00 98.69 491 ILE A CA 1
ATOM 3658 C C . ILE A 1 491 ? -28.538 -5.910 5.241 1.00 98.69 491 ILE A C 1
ATOM 3660 O O . ILE A 1 491 ? -28.558 -6.241 4.058 1.00 98.69 491 ILE A O 1
ATOM 3664 N N . ALA A 1 492 ? -29.134 -6.631 6.194 1.00 98.31 492 ALA A N 1
ATOM 3665 C CA . ALA A 1 492 ? -29.806 -7.900 5.928 1.00 98.31 492 ALA A CA 1
ATOM 3666 C C . ALA A 1 492 ? -31.021 -7.735 4.994 1.00 98.31 492 ALA A C 1
ATOM 3668 O O . ALA A 1 492 ? -31.243 -8.573 4.124 1.00 98.31 492 ALA A O 1
ATOM 3669 N N . ALA A 1 493 ? -31.790 -6.648 5.125 1.00 98.25 493 ALA A N 1
ATOM 3670 C CA . ALA A 1 493 ? -32.897 -6.346 4.219 1.00 98.25 493 ALA A CA 1
ATOM 3671 C C . ALA A 1 493 ? -32.423 -6.007 2.793 1.00 98.25 493 ALA A C 1
ATOM 3673 O O . ALA A 1 493 ? -33.035 -6.474 1.838 1.00 98.25 493 ALA A O 1
ATOM 3674 N N . ILE A 1 494 ? -31.330 -5.248 2.646 1.00 98.25 494 ILE A N 1
ATOM 3675 C CA . ILE A 1 494 ? -30.694 -4.930 1.356 1.00 98.25 494 ILE A CA 1
ATOM 3676 C C . ILE A 1 494 ? -30.196 -6.211 0.676 1.00 98.25 494 ILE A C 1
ATOM 3678 O O . ILE A 1 494 ? -30.535 -6.469 -0.477 1.00 98.25 494 ILE A O 1
ATOM 3682 N N . GLN A 1 495 ? -29.428 -7.032 1.398 1.00 98.06 495 GLN A N 1
ATOM 3683 C CA . GLN A 1 495 ? -28.887 -8.286 0.872 1.00 98.06 495 GLN A CA 1
ATOM 3684 C C . GLN A 1 495 ? -30.005 -9.272 0.514 1.00 98.06 495 GLN A C 1
ATOM 3686 O O . GLN A 1 495 ? -29.957 -9.862 -0.561 1.00 98.06 495 GLN A O 1
ATOM 3691 N N . ARG A 1 496 ? -31.051 -9.412 1.342 1.00 97.75 496 ARG A N 1
ATOM 3692 C CA . ARG A 1 496 ? -32.207 -10.260 1.005 1.00 97.75 496 ARG A CA 1
ATOM 3693 C C . ARG A 1 496 ? -32.945 -9.748 -0.233 1.00 97.75 496 ARG A C 1
ATOM 3695 O O . ARG A 1 496 ? -33.212 -10.532 -1.135 1.00 97.75 496 ARG A O 1
ATOM 3702 N N . ALA A 1 497 ? -33.219 -8.446 -0.319 1.00 97.44 497 ALA A N 1
ATOM 3703 C CA . ALA A 1 497 ? -33.909 -7.869 -1.470 1.00 97.44 497 ALA A CA 1
ATOM 3704 C C . ALA A 1 497 ? -33.131 -8.085 -2.784 1.00 97.44 497 ALA A C 1
ATOM 3706 O O . ALA A 1 497 ? -33.730 -8.383 -3.813 1.00 97.44 497 ALA A O 1
ATOM 3707 N N . ALA A 1 498 ? -31.798 -8.014 -2.750 1.00 97.00 498 ALA A N 1
ATOM 3708 C CA . ALA A 1 498 ? -30.966 -8.328 -3.910 1.00 97.00 498 ALA A CA 1
ATOM 3709 C C . ALA A 1 498 ? -30.916 -9.837 -4.236 1.00 97.00 498 ALA A C 1
ATOM 3711 O O . ALA A 1 498 ? -30.958 -10.209 -5.403 1.00 97.00 498 ALA A O 1
ATOM 3712 N N . ARG A 1 499 ? -30.823 -10.708 -3.219 1.00 96.75 499 ARG A N 1
ATOM 3713 C CA . ARG A 1 499 ? -30.582 -12.160 -3.375 1.00 96.75 499 ARG A CA 1
ATOM 3714 C C . ARG A 1 499 ? -31.848 -13.000 -3.587 1.00 96.75 499 ARG A C 1
ATOM 3716 O O . ARG A 1 499 ? -31.766 -14.065 -4.188 1.00 96.75 499 ARG A O 1
ATOM 3723 N N . GLU A 1 500 ? -32.994 -12.551 -3.077 1.00 97.00 500 GLU A N 1
ATOM 3724 C CA . GLU A 1 500 ? -34.275 -13.281 -3.102 1.00 97.00 500 GLU A CA 1
ATOM 3725 C C . GLU A 1 500 ? -35.378 -12.541 -3.878 1.00 97.00 500 GLU A C 1
ATOM 3727 O O . GLU A 1 500 ? -36.292 -13.181 -4.395 1.00 97.00 500 GLU A O 1
ATOM 3732 N N . GLU A 1 501 ? -35.310 -11.205 -3.960 1.00 94.31 501 GLU A N 1
ATOM 3733 C CA . GLU A 1 501 ? -36.365 -10.348 -4.532 1.00 94.31 501 GLU A CA 1
ATOM 3734 C C . GLU A 1 501 ? -35.932 -9.659 -5.859 1.00 94.31 501 GLU A C 1
ATOM 3736 O O . GLU A 1 501 ? -36.702 -8.878 -6.417 1.00 94.31 501 GLU A O 1
ATOM 3741 N N . ASP A 1 502 ? -34.725 -9.960 -6.373 1.00 91.38 502 ASP A N 1
ATOM 3742 C CA . ASP A 1 502 ? -34.094 -9.415 -7.603 1.00 91.38 502 ASP A CA 1
ATOM 3743 C C . ASP A 1 502 ? -34.060 -7.867 -7.679 1.00 91.38 502 ASP A C 1
ATOM 3745 O O . ASP A 1 502 ? -34.203 -7.232 -8.730 1.00 91.38 502 ASP A O 1
ATOM 3749 N N . VAL A 1 503 ? -33.891 -7.210 -6.525 1.00 92.44 503 VAL A N 1
ATOM 3750 C CA . VAL A 1 503 ? -33.871 -5.742 -6.433 1.00 92.44 503 VAL A CA 1
ATOM 3751 C C . VAL A 1 503 ? -32.508 -5.190 -6.857 1.00 92.44 503 VAL A C 1
ATOM 3753 O O . VAL A 1 503 ? -31.599 -4.996 -6.055 1.00 92.44 503 VAL A O 1
ATOM 3756 N N . THR A 1 504 ? -32.403 -4.855 -8.142 1.00 86.19 504 THR A N 1
ATOM 3757 C CA . THR A 1 504 ? -31.202 -4.293 -8.794 1.00 86.19 504 THR A CA 1
ATOM 3758 C C . THR A 1 504 ? -30.976 -2.786 -8.574 1.00 86.19 504 THR A C 1
ATOM 3760 O O . THR A 1 504 ? -30.047 -2.206 -9.139 1.00 86.19 504 THR A O 1
ATOM 3763 N N . GLN A 1 505 ? -31.801 -2.106 -7.768 1.00 89.88 505 GLN A N 1
ATOM 3764 C CA . GLN A 1 505 ? -31.616 -0.678 -7.469 1.00 89.88 505 GLN A CA 1
ATOM 3765 C C . GLN A 1 505 ? -30.504 -0.471 -6.433 1.00 89.88 505 GLN A C 1
ATOM 3767 O O . GLN A 1 505 ? -30.533 -1.093 -5.373 1.00 89.88 505 GLN A O 1
ATOM 3772 N N . ARG A 1 506 ? -29.559 0.452 -6.689 1.00 92.88 506 ARG A N 1
ATOM 3773 C CA . ARG A 1 506 ? -28.476 0.749 -5.732 1.00 92.88 506 ARG A CA 1
ATOM 3774 C C . ARG A 1 506 ? -29.063 1.190 -4.380 1.00 92.88 506 ARG A C 1
ATOM 3776 O O . ARG A 1 506 ? -29.750 2.217 -4.337 1.00 92.88 506 ARG A O 1
ATOM 3783 N N . PRO A 1 507 ? -28.785 0.466 -3.283 1.00 94.06 507 PRO A N 1
ATOM 3784 C CA . PRO A 1 507 ? -29.315 0.790 -1.966 1.00 94.06 507 PRO A CA 1
ATOM 3785 C C . PRO A 1 507 ? -28.641 2.039 -1.386 1.00 94.06 507 PRO A C 1
ATOM 3787 O O . PRO A 1 507 ? -27.610 2.503 -1.878 1.00 94.06 507 PRO A O 1
ATOM 3790 N N . ARG A 1 508 ? -29.193 2.555 -0.280 1.00 95.81 508 ARG A N 1
ATOM 3791 C CA . ARG A 1 508 ? -28.448 3.447 0.617 1.00 95.81 508 ARG A CA 1
ATOM 3792 C C . ARG A 1 508 ? -27.911 2.642 1.789 1.00 95.81 508 ARG A C 1
ATOM 3794 O O . ARG A 1 508 ? -28.680 2.221 2.649 1.00 95.81 508 ARG A O 1
ATOM 3801 N N . TRP A 1 509 ? -26.604 2.405 1.808 1.00 98.44 509 TRP A N 1
ATOM 3802 C CA . TRP A 1 509 ? -25.975 1.607 2.859 1.00 98.44 509 TRP A CA 1
ATOM 3803 C C . TRP A 1 509 ? -25.957 2.380 4.187 1.00 98.44 509 TRP A C 1
ATOM 3805 O O . TRP A 1 509 ? -25.529 3.540 4.202 1.00 98.44 509 TRP A O 1
ATOM 3815 N N . PRO A 1 510 ? -26.402 1.787 5.308 1.00 98.75 510 PRO A N 1
ATOM 3816 C CA . PRO A 1 510 ? -26.394 2.469 6.596 1.00 98.75 510 PRO A CA 1
ATOM 3817 C C . PRO A 1 510 ? -24.959 2.750 7.052 1.00 98.75 510 PRO A C 1
ATOM 3819 O O . PRO A 1 510 ? -24.058 1.938 6.851 1.00 98.75 510 PRO A O 1
ATOM 3822 N N . MET A 1 511 ? -24.753 3.892 7.700 1.00 98.88 511 MET A N 1
ATOM 3823 C CA . MET A 1 511 ? -23.497 4.230 8.373 1.00 98.88 511 MET A CA 1
ATOM 3824 C C . MET A 1 511 ? -23.793 4.886 9.722 1.00 98.88 511 MET A C 1
ATOM 3826 O O . MET A 1 511 ? -24.876 5.438 9.917 1.00 98.88 511 MET A O 1
ATOM 3830 N N . ILE A 1 512 ? -22.861 4.809 10.670 1.00 98.94 512 ILE A N 1
ATOM 3831 C CA . ILE A 1 512 ? -23.028 5.378 12.014 1.00 98.94 512 ILE A CA 1
ATOM 3832 C C . ILE A 1 512 ? -22.156 6.627 12.154 1.00 98.94 512 ILE A C 1
ATOM 3834 O O . ILE A 1 512 ? -20.960 6.592 11.863 1.00 98.94 512 ILE A O 1
ATOM 3838 N N . VAL A 1 513 ? -22.737 7.717 12.654 1.00 98.88 513 VAL A N 1
ATOM 3839 C CA . VAL A 1 513 ? -22.003 8.913 13.091 1.00 98.88 513 VAL A CA 1
ATOM 3840 C C . VAL A 1 513 ? -21.905 8.869 14.614 1.00 98.88 513 VAL A C 1
ATOM 3842 O O . VAL A 1 513 ? -22.890 9.113 15.308 1.00 98.88 513 VAL A O 1
ATOM 3845 N N . LEU A 1 514 ? -20.728 8.529 15.141 1.00 98.81 514 LEU A N 1
ATOM 3846 C CA . LEU A 1 514 ? -20.476 8.401 16.578 1.00 98.81 514 LEU A CA 1
ATOM 3847 C C . LEU A 1 514 ? -19.843 9.691 17.117 1.00 98.81 514 LEU A C 1
ATOM 3849 O O . LEU A 1 514 ? -18.634 9.890 16.998 1.00 98.81 514 LEU A O 1
ATOM 3853 N N . ARG A 1 515 ? -20.658 10.571 17.706 1.00 98.62 515 ARG A N 1
ATOM 3854 C CA . ARG A 1 515 ? -20.257 11.885 18.230 1.00 98.62 515 ARG A CA 1
ATOM 3855 C C . ARG A 1 515 ? -20.175 11.857 19.765 1.00 98.62 515 ARG A C 1
ATOM 3857 O O . ARG A 1 515 ? -21.077 12.324 20.461 1.00 98.62 515 ARG A O 1
ATOM 3864 N N . THR A 1 516 ? -19.076 11.302 20.271 1.00 98.50 516 THR A N 1
ATOM 3865 C CA . THR A 1 516 ? -18.711 11.200 21.702 1.00 98.50 516 THR A CA 1
ATOM 3866 C C . THR A 1 516 ? -17.445 12.017 22.007 1.00 98.50 516 THR A C 1
ATOM 3868 O O . THR A 1 516 ? -16.636 12.192 21.098 1.00 98.50 516 THR A O 1
ATOM 3871 N N . PRO A 1 517 ? -17.194 12.497 23.241 1.00 98.25 517 PRO A N 1
ATOM 3872 C CA . PRO A 1 517 ? -16.007 13.307 23.546 1.00 98.25 517 PRO A CA 1
ATOM 3873 C C . PRO A 1 517 ? -14.670 12.622 23.201 1.00 98.25 517 PRO A C 1
ATOM 3875 O O . PRO A 1 517 ? -14.491 11.424 23.426 1.00 98.25 517 PRO A O 1
ATOM 3878 N N . LYS A 1 518 ? -13.670 13.376 22.722 1.00 98.56 518 LYS A N 1
ATOM 3879 C CA . LYS A 1 518 ? -12.304 12.835 22.618 1.00 98.56 518 LYS A CA 1
ATOM 3880 C C . LYS A 1 518 ? -11.715 12.608 24.011 1.00 98.56 518 LYS A C 1
ATOM 3882 O O . LYS A 1 518 ? -11.725 13.514 24.843 1.00 98.56 518 LYS A O 1
ATOM 3887 N N . GLY A 1 519 ? -11.204 11.403 24.259 1.00 97.56 519 GLY A N 1
ATOM 3888 C CA . GLY A 1 519 ? -10.686 10.997 25.567 1.00 97.56 519 GLY A CA 1
ATOM 3889 C C . GLY A 1 519 ? -11.750 10.822 26.649 1.00 97.56 519 GLY A C 1
ATOM 3890 O O . GLY A 1 519 ? -11.407 10.939 27.823 1.00 97.56 519 GLY A O 1
ATOM 3891 N N . TRP A 1 520 ? -12.999 10.564 26.250 1.00 97.81 520 TRP A N 1
ATOM 3892 C CA . TRP A 1 520 ? -14.156 10.339 27.121 1.00 97.81 520 TRP A CA 1
ATOM 3893 C C . TRP A 1 520 ? -13.874 9.364 28.278 1.00 97.81 520 TRP A C 1
ATOM 3895 O O . TRP A 1 520 ? -13.202 8.353 28.081 1.00 97.81 520 TRP A O 1
ATOM 3905 N N . THR A 1 521 ? -14.382 9.643 29.480 1.00 97.31 521 THR A N 1
ATOM 3906 C CA . THR A 1 521 ? -14.066 8.954 30.755 1.00 97.31 521 THR A CA 1
ATOM 3907 C C . THR A 1 521 ? -12.612 9.106 31.231 1.00 97.31 521 THR A C 1
ATOM 3909 O O . THR A 1 521 ? -12.185 8.448 32.178 1.00 97.31 521 THR A O 1
ATOM 3912 N N . GLY A 1 522 ? -11.836 9.984 30.587 1.00 96.69 522 GLY A N 1
ATOM 3913 C CA . GLY A 1 522 ? -10.511 10.419 31.033 1.00 96.69 522 GLY A CA 1
ATOM 3914 C C . GLY A 1 522 ? -10.558 11.517 32.106 1.00 96.69 522 GLY A C 1
ATOM 3915 O O . GLY A 1 522 ? -11.633 11.917 32.548 1.00 96.69 522 GLY A O 1
ATOM 3916 N N . PRO A 1 523 ? -9.396 12.069 32.499 1.00 97.00 523 PRO A N 1
ATOM 3917 C CA . PRO A 1 523 ? -9.343 13.287 33.301 1.00 97.00 523 PRO A CA 1
ATOM 3918 C C . PRO A 1 523 ? -9.994 14.457 32.547 1.00 97.00 523 PRO A C 1
ATOM 3920 O O . PRO A 1 523 ? -9.551 14.822 31.453 1.00 97.00 523 PRO A O 1
ATOM 3923 N N . ALA A 1 524 ? -11.035 15.053 33.131 1.00 96.31 524 ALA A N 1
ATOM 3924 C CA . ALA A 1 524 ? -11.744 16.186 32.534 1.00 96.31 524 ALA A CA 1
ATOM 3925 C C . ALA A 1 524 ? -10.856 17.440 32.436 1.00 96.31 524 ALA A C 1
ATOM 3927 O O . ALA A 1 524 ? -10.830 18.120 31.408 1.00 96.31 524 ALA A O 1
ATOM 3928 N N . GLU A 1 525 ? -10.071 17.703 33.482 1.00 97.12 525 GLU A N 1
ATOM 3929 C CA . GLU A 1 525 ? -9.134 18.821 33.594 1.00 97.12 525 GLU A CA 1
ATOM 3930 C C . GLU A 1 525 ? -7.789 18.324 34.144 1.00 97.12 525 GLU A C 1
ATOM 3932 O O . GLU A 1 525 ? -7.758 17.461 35.020 1.00 97.12 525 GLU A O 1
ATOM 3937 N N . VAL A 1 526 ? -6.683 18.876 33.638 1.00 96.94 526 VAL A N 1
ATOM 3938 C CA . VAL A 1 526 ? -5.319 18.663 34.150 1.00 96.94 526 VAL A CA 1
ATOM 3939 C C . VAL A 1 526 ? -4.618 20.021 34.188 1.00 96.94 526 VAL A C 1
ATOM 3941 O O . VAL A 1 526 ? -4.682 20.772 33.216 1.00 96.94 526 VAL A O 1
ATOM 3944 N N . ASP A 1 527 ? -3.973 20.354 35.307 1.00 95.94 527 ASP A N 1
ATOM 3945 C CA . ASP A 1 527 ? -3.241 21.616 35.523 1.00 95.94 527 ASP A CA 1
ATOM 3946 C C . ASP A 1 527 ? -4.044 22.898 35.178 1.00 95.94 527 ASP A C 1
ATOM 3948 O O . ASP A 1 527 ? -3.493 23.884 34.684 1.00 95.94 527 ASP A O 1
ATOM 3952 N N . GLY A 1 528 ? -5.362 22.896 35.424 1.00 95.88 528 GLY A N 1
ATOM 3953 C CA . GLY A 1 528 ? -6.257 24.020 35.108 1.00 95.88 528 GLY A CA 1
ATOM 3954 C C . GLY A 1 528 ? -6.671 24.120 33.633 1.00 95.88 528 GLY A C 1
ATOM 3955 O O . GLY A 1 528 ? -7.170 25.161 33.202 1.00 95.88 528 GLY A O 1
ATOM 3956 N N . LEU A 1 529 ? -6.424 23.079 32.828 1.00 97.38 529 LEU A N 1
ATOM 3957 C CA . LEU A 1 529 ? -6.728 23.034 31.397 1.00 97.38 529 LEU A CA 1
ATOM 3958 C C . LEU A 1 529 ? -7.667 21.861 31.064 1.00 97.38 529 LEU A C 1
ATOM 3960 O O . LEU A 1 529 ? -7.377 20.731 31.457 1.00 97.38 529 LEU A O 1
ATOM 3964 N N . PRO A 1 530 ? -8.741 22.067 30.275 1.00 97.38 530 PRO A N 1
ATOM 3965 C CA . PRO A 1 530 ? -9.631 20.980 29.874 1.00 97.38 530 PRO A CA 1
ATOM 3966 C C . PRO A 1 530 ? -8.910 19.992 28.948 1.00 97.38 530 PRO A C 1
ATOM 3968 O O . PRO A 1 530 ? -8.202 20.406 28.017 1.00 97.38 530 PRO A O 1
ATOM 3971 N N . VAL A 1 531 ? -9.097 18.695 29.198 1.00 97.94 531 VAL A N 1
ATOM 3972 C CA . VAL A 1 531 ? -8.429 17.591 28.492 1.00 97.94 531 VAL A CA 1
ATOM 3973 C C . VAL A 1 531 ? -9.438 16.688 27.788 1.00 97.94 531 VAL A C 1
ATOM 3975 O O . VAL A 1 531 ? -9.349 16.557 26.561 1.00 97.94 531 VAL A O 1
ATOM 3978 N N . GLU A 1 532 ? -10.408 16.129 28.513 1.00 97.75 532 GLU A N 1
ATOM 3979 C CA . GLU A 1 532 ? -11.579 15.460 27.928 1.00 97.75 532 GLU A CA 1
ATOM 3980 C C . GLU A 1 532 ? -12.349 16.414 27.000 1.00 97.75 532 GLU A C 1
ATOM 3982 O O . GLU A 1 532 ? -12.408 17.623 27.227 1.00 97.75 532 GLU A O 1
ATOM 3987 N N . GLY A 1 533 ? -12.889 15.892 25.896 1.00 97.88 533 GLY A N 1
ATOM 3988 C CA . GLY A 1 533 ? -13.566 16.711 24.890 1.00 97.88 533 GLY A CA 1
ATOM 3989 C C . GLY A 1 533 ? -12.629 17.673 24.148 1.00 97.88 533 GLY A C 1
ATOM 3990 O O . GLY A 1 533 ? -13.101 18.593 23.484 1.00 97.88 533 GLY A O 1
ATOM 3991 N N . THR A 1 534 ? -11.305 17.484 24.236 1.00 98.25 534 THR A N 1
ATOM 3992 C CA . THR A 1 534 ? -10.307 18.301 23.528 1.00 98.25 534 THR A CA 1
ATOM 3993 C C . THR A 1 534 ? -9.212 17.457 22.873 1.00 98.25 534 THR A C 1
ATOM 3995 O O . THR A 1 534 ? -9.012 16.281 23.186 1.00 98.25 534 THR A O 1
ATOM 3998 N N . TRP A 1 535 ? -8.424 18.097 22.006 1.00 98.00 535 TRP A N 1
ATOM 3999 C CA . TRP A 1 535 ? -7.221 17.516 21.407 1.00 98.00 535 TRP A CA 1
ATOM 4000 C C . TRP A 1 535 ? -6.139 17.112 22.427 1.00 98.00 535 TRP A C 1
ATOM 4002 O O . TRP A 1 535 ? -5.355 16.216 22.122 1.00 98.00 535 TRP A O 1
ATOM 4012 N N . ARG A 1 536 ? -6.096 17.696 23.639 1.00 97.81 536 ARG A N 1
ATOM 4013 C CA . ARG A 1 536 ? -5.062 17.368 24.648 1.00 97.81 536 ARG A CA 1
ATOM 4014 C C . ARG A 1 536 ? -5.099 15.901 25.075 1.00 97.81 536 ARG A C 1
ATOM 4016 O O . ARG A 1 536 ? -4.060 15.324 25.373 1.00 97.81 536 ARG A O 1
ATOM 4023 N N . SER A 1 537 ? -6.278 15.282 25.041 1.00 97.38 537 SER A N 1
ATOM 4024 C CA . SER A 1 537 ? -6.458 13.861 25.353 1.00 97.38 537 SER A CA 1
ATOM 4025 C C . SER A 1 537 ? -5.803 12.897 24.351 1.00 97.38 537 SER A C 1
ATOM 4027 O O . SER A 1 537 ? -5.733 11.701 24.624 1.00 97.38 537 SER A O 1
ATOM 4029 N N . HIS A 1 538 ? -5.353 13.369 23.180 1.00 97.38 538 HIS A N 1
ATOM 4030 C CA . HIS A 1 538 ? -4.993 12.510 22.050 1.00 97.38 538 HIS A CA 1
ATOM 4031 C C . HIS A 1 538 ? -3.875 11.498 22.345 1.00 97.38 538 HIS A C 1
ATOM 4033 O O . HIS A 1 538 ? -4.037 10.333 21.987 1.00 97.38 538 HIS A O 1
ATOM 4039 N N . GLN A 1 539 ? -2.783 11.923 22.989 1.00 94.00 539 GLN A N 1
ATOM 4040 C CA . GLN A 1 539 ? -1.670 11.046 23.377 1.00 94.00 539 GLN A CA 1
ATOM 4041 C C . GLN A 1 539 ? -1.824 10.579 24.831 1.00 94.00 539 GLN A C 1
ATOM 4043 O O . GLN A 1 539 ? -2.633 9.695 25.109 1.00 94.00 539 GLN A O 1
ATOM 4048 N N . VAL A 1 540 ? -1.078 11.179 25.760 1.00 96.06 540 VAL A N 1
ATOM 4049 C CA . VAL A 1 540 ? -1.036 10.808 27.180 1.00 96.06 540 VAL A CA 1
ATOM 4050 C C . VAL A 1 540 ? -1.576 11.983 28.010 1.00 96.06 540 VAL A C 1
ATOM 4052 O O . VAL A 1 540 ? -0.875 12.986 28.130 1.00 96.06 540 VAL A O 1
ATOM 4055 N N . PRO A 1 541 ? -2.801 11.891 28.573 1.00 94.56 541 PRO A N 1
ATOM 4056 C CA . PRO A 1 541 ? -3.414 12.957 29.375 1.00 94.56 541 PRO A CA 1
ATOM 4057 C C . PRO A 1 541 ? -2.570 13.477 30.548 1.00 94.56 541 PRO A C 1
ATOM 4059 O O . PRO A 1 541 ? -2.548 14.679 30.791 1.00 94.56 541 PRO A O 1
ATOM 4062 N N . LEU A 1 542 ? -1.878 12.586 31.267 1.00 95.88 542 LEU A N 1
ATOM 4063 C CA . LEU A 1 542 ? -1.122 12.905 32.481 1.00 95.88 542 LEU A CA 1
ATOM 4064 C C . LEU A 1 542 ? 0.375 12.666 32.235 1.00 95.88 542 LEU A C 1
ATOM 4066 O O . LEU A 1 542 ? 0.910 11.593 32.507 1.00 95.88 542 LEU A O 1
ATOM 4070 N N . ALA A 1 543 ? 1.067 13.656 31.672 1.00 91.69 543 ALA A N 1
ATOM 4071 C CA . ALA A 1 543 ? 2.440 13.476 31.191 1.00 91.69 543 ALA A CA 1
ATOM 4072 C C . ALA A 1 543 ? 3.499 13.278 32.301 1.00 91.69 543 ALA A C 1
ATOM 4074 O O . ALA A 1 543 ? 4.553 12.710 32.022 1.00 91.69 543 ALA A O 1
ATOM 4075 N N . ALA A 1 544 ? 3.240 13.733 33.536 1.00 92.31 544 ALA A N 1
ATOM 4076 C CA . ALA A 1 544 ? 4.233 13.791 34.618 1.00 92.31 544 ALA A CA 1
ATOM 4077 C C . ALA A 1 544 ? 3.887 12.935 35.857 1.00 92.31 544 ALA A C 1
ATOM 4079 O O . ALA A 1 544 ? 4.425 13.175 36.936 1.00 92.31 544 ALA A O 1
ATOM 4080 N N . VAL A 1 545 ? 3.041 11.902 35.718 1.00 94.25 545 VAL A N 1
ATOM 4081 C CA . VAL A 1 545 ? 2.588 11.007 36.819 1.00 94.25 545 VAL A CA 1
ATOM 4082 C C . VAL A 1 545 ? 3.697 10.375 37.670 1.00 94.25 545 VAL A C 1
ATOM 4084 O O . VAL A 1 545 ? 3.417 9.864 38.747 1.00 94.25 545 VAL A O 1
ATOM 4087 N N . ARG A 1 546 ? 4.948 10.359 37.203 1.00 94.25 546 ARG A N 1
ATOM 4088 C CA . ARG A 1 546 ? 6.076 9.759 37.928 1.00 94.25 546 ARG A CA 1
ATOM 4089 C C . ARG A 1 546 ? 6.792 10.739 38.859 1.00 94.25 546 ARG A C 1
ATOM 4091 O O . ARG A 1 546 ? 7.335 10.315 39.874 1.00 94.25 546 ARG A O 1
ATOM 4098 N N . ASP A 1 547 ? 6.752 12.024 38.515 1.00 94.81 547 ASP A N 1
ATOM 4099 C CA . ASP A 1 547 ? 7.496 13.102 39.177 1.00 94.81 547 ASP A CA 1
ATOM 4100 C C . ASP A 1 547 ? 6.561 14.105 39.886 1.00 94.81 547 ASP A C 1
ATOM 4102 O O . ASP A 1 547 ? 6.995 14.844 40.769 1.00 94.81 547 ASP A O 1
ATOM 4106 N N . ASN A 1 548 ? 5.269 14.116 39.532 1.00 96.62 548 ASN A N 1
ATOM 4107 C CA . ASN A 1 548 ? 4.224 14.929 40.151 1.00 96.62 548 ASN A CA 1
ATOM 4108 C C . ASN A 1 548 ? 3.228 14.044 40.941 1.00 96.62 548 ASN A C 1
ATOM 4110 O O . ASN A 1 548 ? 2.416 13.349 40.320 1.00 96.62 548 ASN A O 1
ATOM 4114 N N . PRO A 1 549 ? 3.220 14.098 42.290 1.00 96.69 549 PRO A N 1
ATOM 4115 C CA . PRO A 1 549 ? 2.295 13.324 43.124 1.00 96.69 549 PRO A CA 1
ATOM 4116 C C . PRO A 1 549 ? 0.808 13.593 42.858 1.00 96.69 549 PRO A C 1
ATOM 4118 O O . PRO A 1 549 ? -0.010 12.697 43.043 1.00 96.69 549 PRO A O 1
ATOM 4121 N N . GLU A 1 550 ? 0.442 14.795 42.403 1.00 96.75 550 GLU A N 1
ATOM 4122 C CA . GLU A 1 550 ? -0.950 15.119 42.067 1.00 96.75 550 GLU A CA 1
ATOM 4123 C C . GLU A 1 550 ? -1.381 14.444 40.756 1.00 96.75 550 GLU A C 1
ATOM 4125 O O . GLU A 1 550 ? -2.484 13.911 40.674 1.00 96.75 550 GLU A O 1
ATOM 4130 N N . HIS A 1 551 ? -0.494 14.360 39.757 1.00 97.81 551 HIS A N 1
ATOM 4131 C CA . HIS A 1 551 ? -0.768 13.568 38.549 1.00 97.81 551 HIS A CA 1
ATOM 4132 C C . HIS A 1 551 ? -0.827 12.069 38.876 1.00 97.81 551 HIS A C 1
ATOM 4134 O O . HIS A 1 551 ? -1.693 11.377 38.348 1.00 97.81 551 HIS A O 1
ATOM 4140 N N . LEU A 1 552 ? 0.033 11.565 39.773 1.00 98.06 552 LEU A N 1
ATOM 4141 C CA . LEU A 1 552 ? -0.028 10.172 40.242 1.00 98.06 552 LEU A CA 1
ATOM 4142 C C . LEU A 1 552 ? -1.376 9.857 40.910 1.00 98.06 552 LEU A C 1
ATOM 4144 O O . LEU A 1 552 ? -1.982 8.829 40.611 1.00 98.06 552 LEU A O 1
ATOM 4148 N N . ARG A 1 553 ? -1.868 10.765 41.763 1.00 97.62 553 ARG A N 1
ATOM 4149 C CA . ARG A 1 553 ? -3.188 10.661 42.397 1.00 97.62 553 ARG A CA 1
ATOM 4150 C C . ARG A 1 553 ? -4.311 10.671 41.359 1.00 97.62 553 ARG A C 1
ATOM 4152 O O . ARG A 1 553 ? -5.162 9.792 41.398 1.00 97.62 553 ARG A O 1
ATOM 4159 N N . GLN A 1 554 ? -4.280 11.597 40.397 1.00 98.06 554 GLN A N 1
ATOM 4160 C CA . GLN A 1 554 ? -5.265 11.648 39.308 1.00 98.06 554 GLN A CA 1
ATOM 4161 C C . GLN A 1 554 ? -5.264 10.371 38.452 1.00 98.06 554 GLN A C 1
ATOM 4163 O O . GLN A 1 554 ? -6.328 9.942 38.017 1.00 98.06 554 GLN A O 1
ATOM 4168 N N . LEU A 1 555 ? -4.106 9.732 38.239 1.00 98.56 555 LEU A N 1
ATOM 4169 C CA . LEU A 1 555 ? -4.021 8.428 37.574 1.00 98.56 555 LEU A CA 1
ATOM 4170 C C . LEU A 1 555 ? -4.656 7.308 38.416 1.00 98.56 555 LEU A C 1
ATOM 4172 O O . LEU A 1 555 ? -5.360 6.467 37.858 1.00 98.56 555 LEU A O 1
ATOM 4176 N N . GLU A 1 556 ? -4.434 7.286 39.735 1.00 98.50 556 GLU A N 1
ATOM 4177 C CA . GLU A 1 556 ? -5.064 6.294 40.615 1.00 98.50 556 GLU A CA 1
ATOM 4178 C C . GLU A 1 556 ? -6.585 6.490 40.689 1.00 98.50 556 GLU A C 1
ATOM 4180 O O . GLU A 1 556 ? -7.326 5.534 40.470 1.00 98.50 556 GLU A O 1
ATOM 4185 N N . ASP A 1 557 ? -7.057 7.718 40.915 1.00 98.38 557 ASP A N 1
ATOM 4186 C CA . ASP A 1 557 ? -8.486 8.054 40.966 1.00 98.38 557 ASP A CA 1
ATOM 4187 C C . ASP A 1 557 ? -9.194 7.715 39.642 1.00 98.38 557 ASP A C 1
ATOM 4189 O O . ASP A 1 557 ? -10.304 7.181 39.640 1.00 98.38 557 ASP A O 1
ATOM 4193 N N . TRP A 1 558 ? -8.533 7.964 38.507 1.00 98.56 558 TRP A N 1
ATOM 4194 C CA . TRP A 1 558 ? -9.038 7.626 37.176 1.00 98.56 558 TRP A CA 1
ATOM 4195 C C . TRP A 1 558 ? -9.083 6.115 36.919 1.00 98.56 558 TRP A C 1
ATOM 4197 O O . TRP A 1 558 ? -10.077 5.614 36.401 1.00 98.56 558 TRP A O 1
ATOM 4207 N N . LEU A 1 559 ? -8.060 5.353 37.312 1.00 98.69 559 LEU A N 1
ATOM 4208 C CA . LEU A 1 559 ? -8.117 3.892 37.216 1.00 98.69 559 LEU A CA 1
ATOM 4209 C C . LEU A 1 559 ? -9.180 3.305 38.166 1.00 98.69 559 LEU A C 1
ATOM 4211 O O . LEU A 1 559 ? -9.871 2.354 37.798 1.00 98.69 559 LEU A O 1
ATOM 4215 N N . ARG A 1 560 ? -9.363 3.887 39.359 1.00 98.56 560 ARG A N 1
ATOM 4216 C CA . ARG A 1 560 ? -10.397 3.475 40.324 1.00 98.56 560 ARG A CA 1
ATOM 4217 C C . ARG A 1 560 ? -11.816 3.876 39.908 1.00 98.56 560 ARG A C 1
ATOM 4219 O O . ARG A 1 560 ? -12.748 3.178 40.299 1.00 98.56 560 ARG A O 1
ATOM 4226 N N . SER A 1 561 ? -12.019 4.909 39.085 1.00 98.44 561 SER A N 1
ATOM 4227 C CA . SER A 1 561 ? -13.369 5.315 38.643 1.00 98.44 561 SER A CA 1
ATOM 4228 C C . SER A 1 561 ? -14.082 4.237 37.809 1.00 98.44 561 SER A C 1
ATOM 4230 O O . SER A 1 561 ? -15.309 4.121 37.860 1.00 98.44 561 SER A O 1
ATOM 4232 N N . TYR A 1 562 ? -13.324 3.369 37.129 1.00 98.62 562 TYR A N 1
ATOM 4233 C CA . TYR A 1 562 ? -13.862 2.193 36.438 1.00 98.62 562 TYR A CA 1
ATOM 4234 C C . TYR A 1 562 ? -14.344 1.080 37.385 1.00 98.62 562 TYR A C 1
ATOM 4236 O O . TYR A 1 562 ? -15.069 0.197 36.918 1.00 98.62 562 TYR A O 1
ATOM 4244 N N . ARG A 1 563 ? -14.003 1.129 38.685 1.00 98.38 563 ARG A N 1
ATOM 4245 C CA . ARG A 1 563 ? -14.299 0.115 39.721 1.00 98.38 563 ARG A CA 1
ATOM 4246 C C . ARG A 1 563 ? -13.778 -1.285 39.345 1.00 98.38 563 ARG A C 1
ATOM 4248 O O . ARG A 1 563 ? -14.582 -2.196 39.133 1.00 98.38 563 ARG A O 1
ATOM 4255 N N . PRO A 1 564 ? -12.451 -1.473 39.179 1.00 98.06 564 PRO A N 1
ATOM 4256 C CA . PRO A 1 564 ? -11.863 -2.734 38.711 1.00 98.06 564 PRO A CA 1
ATOM 4257 C C . PRO A 1 564 ? -12.222 -3.953 39.573 1.00 98.06 564 PRO A C 1
ATOM 4259 O O . PRO A 1 564 ? -12.289 -5.058 39.046 1.00 98.06 564 PRO A O 1
ATOM 4262 N N . GLU A 1 565 ? -12.522 -3.770 40.857 1.00 97.19 565 GLU A N 1
ATOM 4263 C CA . GLU A 1 565 ? -12.988 -4.809 41.781 1.00 97.19 565 GLU A CA 1
ATOM 4264 C C . GLU A 1 565 ? -14.357 -5.415 41.409 1.00 97.19 565 GLU A C 1
ATOM 4266 O O . GLU A 1 565 ? -14.622 -6.587 41.703 1.00 97.19 565 GLU A O 1
ATOM 4271 N N . GLU A 1 566 ? -15.214 -4.657 40.713 1.00 97.94 566 GLU A N 1
ATOM 4272 C CA . GLU A 1 566 ? -16.444 -5.181 40.106 1.00 97.94 566 GLU A CA 1
ATOM 4273 C C . GLU A 1 566 ? -16.138 -6.023 38.858 1.00 97.94 566 GLU A C 1
ATOM 4275 O O . GLU A 1 566 ? -16.863 -6.970 38.563 1.00 97.94 566 GLU A O 1
ATOM 4280 N N . LEU A 1 567 ? -15.068 -5.692 38.133 1.00 98.62 567 LEU A N 1
ATOM 4281 C CA . LEU A 1 567 ? -14.791 -6.171 36.775 1.00 98.62 567 LEU A CA 1
ATOM 4282 C C . LEU A 1 567 ? -13.874 -7.400 36.743 1.00 98.62 567 LEU A C 1
ATOM 4284 O O . LEU A 1 567 ? -14.050 -8.292 35.910 1.00 98.62 567 LEU A O 1
ATOM 4288 N N . PHE A 1 568 ? -12.922 -7.466 37.671 1.00 98.69 568 PHE A N 1
ATOM 4289 C CA . PHE A 1 568 ? -11.953 -8.547 37.812 1.00 98.69 568 PHE A CA 1
ATOM 4290 C C . PHE A 1 568 ? -12.092 -9.219 39.178 1.00 98.69 568 PHE A C 1
ATOM 4292 O O . PHE A 1 568 ? -12.492 -8.588 40.159 1.00 98.69 568 PHE A O 1
ATOM 4299 N N . ASP A 1 569 ? -11.797 -10.513 39.237 1.00 97.81 569 ASP A N 1
ATOM 4300 C CA . ASP A 1 569 ? -11.714 -11.265 40.485 1.00 97.81 569 ASP A CA 1
ATOM 4301 C C . ASP A 1 569 ? -10.379 -11.068 41.221 1.00 97.81 569 ASP A C 1
ATOM 4303 O O . ASP A 1 569 ? -9.453 -10.405 40.753 1.00 97.81 569 ASP A O 1
ATOM 4307 N N . GLU A 1 570 ? -10.300 -11.640 42.417 1.00 95.38 570 GLU A N 1
ATOM 4308 C CA . GLU A 1 570 ? -9.131 -11.663 43.300 1.00 95.38 570 GLU A CA 1
ATOM 4309 C C . GLU A 1 570 ? -7.882 -12.345 42.697 1.00 95.38 570 GLU A C 1
ATOM 4311 O O . GLU A 1 570 ? -6.793 -12.240 43.264 1.00 95.38 570 GLU A O 1
ATOM 4316 N N . HIS A 1 571 ? -8.014 -13.008 41.546 1.00 96.56 571 HIS A N 1
ATOM 4317 C CA . HIS A 1 571 ? -6.920 -13.566 40.749 1.00 96.56 571 HIS A CA 1
ATOM 4318 C C . HIS A 1 571 ? -6.662 -12.769 39.455 1.00 96.56 571 HIS A C 1
ATOM 4320 O O . HIS A 1 571 ? -5.778 -13.132 38.680 1.00 96.56 571 HIS A O 1
ATOM 4326 N N . GLY A 1 572 ? -7.386 -11.669 39.220 1.00 96.88 572 GLY A N 1
ATOM 4327 C CA . GLY A 1 572 ? -7.312 -10.837 38.016 1.00 96.88 572 GLY A CA 1
ATOM 4328 C C . GLY A 1 572 ? -8.094 -11.373 36.815 1.00 96.88 572 GLY A C 1
ATOM 4329 O O . GLY A 1 572 ? -7.971 -10.821 35.719 1.00 96.88 572 GLY A O 1
ATOM 4330 N N . GLY A 1 573 ? -8.894 -12.426 36.995 1.00 98.19 573 GLY A N 1
ATOM 4331 C CA . GLY A 1 573 ? -9.754 -12.979 35.956 1.00 98.19 573 GLY A CA 1
ATOM 4332 C C . GLY A 1 573 ? -10.945 -12.058 35.655 1.00 98.19 573 GLY A C 1
ATOM 4333 O O . GLY A 1 573 ? -11.568 -11.544 36.586 1.00 98.19 573 GLY A O 1
ATOM 4334 N N . PRO A 1 574 ? -11.301 -11.809 34.379 1.00 98.25 574 PRO A N 1
ATOM 4335 C CA . PRO A 1 574 ? -12.483 -11.015 34.039 1.00 98.25 574 PRO A CA 1
ATOM 4336 C C . PRO A 1 574 ? -13.767 -11.732 34.483 1.00 98.25 574 PRO A C 1
ATOM 4338 O O . PRO A 1 574 ? -14.030 -12.868 34.076 1.00 98.25 574 PRO A O 1
ATOM 4341 N N . ARG A 1 575 ? -14.589 -11.070 35.309 1.00 98.31 575 ARG A N 1
ATOM 4342 C CA . ARG A 1 575 ? -15.789 -11.685 35.901 1.00 98.31 575 ARG A CA 1
ATOM 4343 C C . ARG A 1 575 ? -16.831 -12.043 34.822 1.00 98.31 575 ARG A C 1
ATOM 4345 O O . ARG A 1 575 ? -16.939 -11.337 33.819 1.00 98.31 575 ARG A O 1
ATOM 4352 N N . PRO A 1 576 ? -17.682 -13.074 35.021 1.00 97.56 576 PRO A N 1
ATOM 4353 C CA . PRO A 1 576 ? -18.565 -13.591 33.965 1.00 97.56 576 PRO A CA 1
ATOM 4354 C C . PRO A 1 576 ? -19.485 -12.562 33.289 1.00 97.56 576 PRO A C 1
ATOM 4356 O O . PRO A 1 576 ? -19.762 -12.682 32.100 1.00 97.56 576 PRO A O 1
ATOM 4359 N N . HIS A 1 577 ? -19.935 -11.532 34.014 1.00 97.25 577 HIS A N 1
ATOM 4360 C CA . HIS A 1 577 ? -20.797 -10.488 33.453 1.00 97.25 577 HIS A CA 1
ATOM 4361 C C . HIS A 1 577 ? -20.045 -9.520 32.518 1.00 97.25 577 HIS A C 1
ATOM 4363 O O . HIS A 1 577 ? -20.652 -8.993 31.592 1.00 97.25 577 HIS A O 1
ATOM 4369 N N . VAL A 1 578 ? -18.728 -9.343 32.701 1.00 98.31 578 VAL A N 1
ATOM 4370 C CA . VAL A 1 578 ? -17.843 -8.600 31.781 1.00 98.31 578 VAL A CA 1
ATOM 4371 C C . VAL A 1 578 ? -17.701 -9.351 30.456 1.00 98.31 578 VAL A C 1
ATOM 4373 O O . VAL A 1 578 ? -17.538 -8.740 29.408 1.0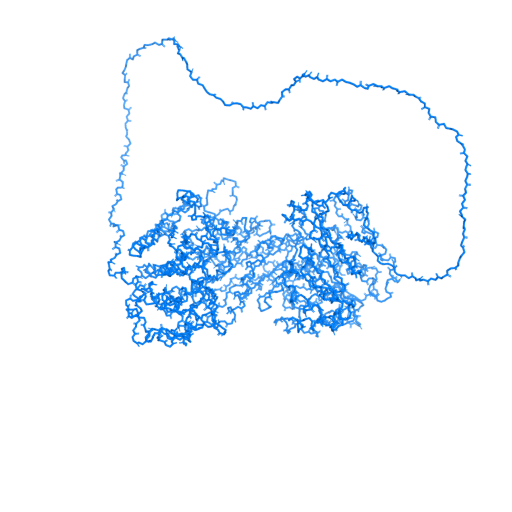0 98.31 578 VAL A O 1
ATOM 4376 N N . LEU A 1 579 ? -17.800 -10.683 30.468 1.00 98.25 579 LEU A N 1
ATOM 4377 C CA . LEU A 1 579 ? -17.719 -11.517 29.264 1.00 98.25 579 LEU A CA 1
ATOM 4378 C C . LEU A 1 579 ? -19.086 -11.808 28.617 1.00 98.25 579 LEU A C 1
ATOM 4380 O O . LEU A 1 579 ? -19.138 -12.469 27.582 1.00 98.25 579 LEU A O 1
ATOM 4384 N N . ALA A 1 580 ? -20.199 -11.325 29.181 1.00 97.31 580 ALA A N 1
ATOM 4385 C CA . ALA A 1 580 ? -21.542 -11.728 28.752 1.00 97.31 580 ALA A CA 1
ATOM 4386 C C . ALA A 1 580 ? -21.824 -11.429 27.266 1.00 97.31 580 ALA A C 1
ATOM 4388 O O . ALA A 1 580 ? -22.362 -12.285 26.558 1.00 97.31 580 ALA A O 1
ATOM 4389 N N . CYS A 1 581 ? -21.397 -10.262 26.773 1.00 96.44 581 CYS A N 1
ATOM 4390 C CA . CYS A 1 581 ? -21.570 -9.848 25.378 1.00 96.44 581 CYS A CA 1
ATOM 4391 C C . CYS A 1 581 ? -20.560 -10.464 24.394 1.00 96.44 581 CYS A C 1
ATOM 4393 O O . CYS A 1 581 ? -20.743 -10.316 23.193 1.00 96.44 581 CYS A O 1
ATOM 4395 N N . VAL A 1 582 ? -19.502 -11.135 24.863 1.00 98.12 582 VAL A N 1
ATOM 4396 C CA . VAL A 1 582 ? -18.417 -11.655 24.009 1.00 98.12 582 VAL A CA 1
ATOM 4397 C C . VAL A 1 582 ? -18.901 -12.854 23.176 1.00 98.12 582 VAL A C 1
ATOM 4399 O O . VAL A 1 582 ? -19.431 -13.794 23.776 1.00 98.12 582 VAL A O 1
ATOM 4402 N N . PRO A 1 583 ? -18.736 -12.866 21.836 1.00 97.50 583 PRO A N 1
ATOM 4403 C CA . PRO A 1 583 ? -19.071 -14.013 20.988 1.00 97.50 583 PRO A CA 1
ATOM 4404 C C . PRO A 1 583 ? -18.233 -15.261 21.295 1.00 97.50 583 PRO A C 1
ATOM 4406 O O . PRO A 1 583 ? -17.184 -15.187 21.931 1.00 97.50 583 PRO A O 1
ATOM 4409 N N . ASP A 1 584 ? -18.652 -16.412 20.778 1.00 93.31 584 ASP A N 1
ATOM 4410 C CA . ASP A 1 584 ? -17.932 -17.673 20.954 1.00 93.31 584 ASP A CA 1
ATOM 4411 C C . ASP A 1 584 ? -16.997 -17.997 19.769 1.00 93.31 584 ASP A C 1
ATOM 4413 O O . ASP A 1 584 ? -17.185 -17.548 18.636 1.00 93.31 584 ASP A O 1
ATOM 4417 N N . ASN A 1 585 ? -15.975 -18.818 20.031 1.00 93.25 585 ASN A N 1
ATOM 4418 C CA . ASN A 1 585 ? -15.093 -19.430 19.026 1.00 93.25 585 ASN A CA 1
ATOM 4419 C C . ASN A 1 585 ? -14.515 -18.437 17.993 1.00 93.25 585 ASN A C 1
ATOM 4421 O O . ASN A 1 585 ? -13.756 -17.545 18.378 1.00 93.25 585 ASN A O 1
ATOM 4425 N N . SER A 1 586 ? -14.816 -18.608 16.703 1.00 95.31 586 SER A N 1
ATOM 4426 C CA . SER A 1 586 ? -14.317 -17.800 15.580 1.00 95.31 586 SER A CA 1
ATOM 4427 C C . SER A 1 586 ? -15.164 -16.563 15.263 1.00 95.31 586 SER A C 1
ATOM 4429 O O . SER A 1 586 ? -14.767 -15.778 14.411 1.00 95.31 586 SER A O 1
ATOM 4431 N N . ARG A 1 587 ? -16.306 -16.352 15.937 1.00 97.81 587 ARG A N 1
ATOM 4432 C CA . ARG A 1 587 ? -17.114 -15.124 15.780 1.00 97.81 587 ARG A CA 1
ATOM 4433 C C . ARG A 1 587 ? -16.483 -13.914 16.488 1.00 97.81 587 ARG A C 1
ATOM 4435 O O . ARG A 1 587 ? -16.792 -12.771 16.175 1.00 97.81 587 ARG A O 1
ATOM 4442 N N . ARG A 1 588 ? -15.592 -14.167 17.452 1.00 98.38 588 ARG A N 1
ATOM 4443 C CA . ARG A 1 588 ? -14.783 -13.161 18.160 1.00 98.38 588 ARG A CA 1
ATOM 4444 C C . ARG A 1 588 ? -13.906 -12.370 17.189 1.00 98.38 588 ARG A C 1
ATOM 4446 O O . ARG A 1 588 ? -13.238 -12.968 16.345 1.00 98.38 588 ARG A O 1
ATOM 4453 N N . LEU A 1 589 ? -13.856 -11.046 17.331 1.00 98.12 589 LEU A N 1
ATOM 4454 C CA . LEU A 1 589 ? -13.196 -10.164 16.357 1.00 98.12 589 LEU A CA 1
ATOM 4455 C C . LEU A 1 589 ? -11.682 -10.401 16.262 1.00 98.12 589 LEU A C 1
ATOM 4457 O O . LEU A 1 589 ? -11.112 -10.244 15.186 1.00 98.12 589 LEU A O 1
ATOM 4461 N N . GLY A 1 590 ? -11.029 -10.824 17.345 1.00 97.56 590 GLY A N 1
ATOM 4462 C CA . GLY A 1 590 ? -9.624 -11.230 17.354 1.00 97.56 590 GLY A CA 1
ATOM 4463 C C . GLY A 1 590 ? -9.356 -12.658 16.861 1.00 97.56 590 GLY A C 1
ATOM 4464 O O . GLY A 1 590 ? -8.196 -13.015 16.669 1.00 97.56 590 GLY A O 1
ATOM 4465 N N . ALA A 1 591 ? -10.392 -13.479 16.652 1.00 98.12 591 ALA A N 1
ATOM 4466 C CA . ALA A 1 591 ? -10.287 -14.885 16.234 1.00 98.12 591 ALA A CA 1
ATOM 4467 C C . ALA A 1 591 ? -11.011 -15.212 14.909 1.00 98.12 591 ALA A C 1
ATOM 4469 O O . ALA A 1 591 ? -11.046 -16.377 14.505 1.00 98.12 591 ALA A O 1
ATOM 4470 N N . THR A 1 592 ? -11.575 -14.209 14.229 1.00 97.94 592 THR A N 1
ATOM 4471 C CA . THR A 1 592 ? -12.187 -14.354 12.900 1.00 97.94 592 THR A CA 1
ATOM 4472 C C . THR A 1 592 ? -11.142 -14.783 11.859 1.00 97.94 592 THR A C 1
ATOM 4474 O O . THR A 1 592 ? -10.080 -14.157 11.766 1.00 97.94 592 THR A O 1
ATOM 4477 N N . PRO A 1 593 ? -11.388 -15.832 11.048 1.00 97.88 593 PRO A N 1
ATOM 4478 C CA . PRO A 1 593 ? -10.407 -16.309 10.071 1.00 97.88 593 PRO A CA 1
ATOM 4479 C C . PRO A 1 593 ? -10.158 -15.284 8.956 1.00 97.88 593 PRO A C 1
ATOM 4481 O O . PRO A 1 593 ? -9.072 -15.260 8.383 1.00 97.88 593 PRO A O 1
ATOM 4484 N N . HIS A 1 594 ? -11.104 -14.371 8.710 1.00 98.38 594 HIS A N 1
ATOM 4485 C CA . HIS A 1 594 ? -10.931 -13.246 7.787 1.00 98.38 594 HIS A CA 1
ATOM 4486 C C . HIS A 1 594 ? -9.833 -12.266 8.236 1.00 98.38 594 HIS A C 1
ATOM 4488 O O . HIS A 1 594 ? -9.255 -11.584 7.396 1.00 98.38 594 HIS A O 1
ATOM 4494 N N . ALA A 1 595 ? -9.482 -12.231 9.529 1.00 98.25 595 ALA A N 1
ATOM 4495 C CA . ALA A 1 595 ? -8.341 -11.458 10.024 1.00 98.25 595 ALA A CA 1
ATOM 4496 C C . ALA A 1 595 ? -6.983 -12.171 9.855 1.00 98.25 595 ALA A C 1
ATOM 4498 O O . ALA A 1 595 ? -5.933 -11.605 10.169 1.00 98.25 595 ALA A O 1
ATOM 4499 N N . ASN A 1 596 ? -6.992 -13.417 9.376 1.00 98.50 596 ASN A N 1
ATOM 4500 C CA . ASN A 1 596 ? -5.825 -14.259 9.132 1.00 98.50 596 ASN A CA 1
ATOM 4501 C C . ASN A 1 596 ? -5.998 -14.983 7.783 1.00 98.50 596 ASN A C 1
ATOM 4503 O O . ASN A 1 596 ? -5.934 -16.211 7.709 1.00 98.50 596 ASN A O 1
ATOM 4507 N N . GLY A 1 597 ? -6.278 -14.212 6.722 1.00 98.19 597 GLY A N 1
ATOM 4508 C CA . GLY A 1 597 ? -6.795 -14.706 5.440 1.00 98.19 597 GLY A CA 1
ATOM 4509 C C . GLY A 1 597 ? -5.965 -15.789 4.745 1.00 98.19 597 GLY A C 1
ATOM 4510 O O . GLY A 1 597 ? -6.525 -16.568 3.980 1.00 98.19 597 GLY A O 1
ATOM 4511 N N . GLY A 1 598 ? -4.675 -15.944 5.061 1.00 98.31 598 GLY A N 1
ATOM 4512 C CA . GLY A 1 598 ? -3.883 -17.094 4.609 1.00 98.31 598 GLY A CA 1
ATOM 4513 C C . GLY A 1 598 ? -4.466 -18.461 5.013 1.00 98.31 598 GLY A C 1
ATOM 4514 O O . GLY A 1 598 ? -4.207 -19.455 4.344 1.00 98.31 598 GLY A O 1
ATOM 4515 N N . LEU A 1 599 ? -5.309 -18.520 6.055 1.00 98.12 599 LEU A N 1
ATOM 4516 C CA . LEU A 1 599 ? -6.072 -19.716 6.448 1.00 98.12 599 LEU A CA 1
ATOM 4517 C C . LEU A 1 599 ? -7.268 -20.022 5.525 1.00 98.12 599 LEU A C 1
ATOM 4519 O O . LEU A 1 599 ? -7.766 -21.146 5.522 1.00 98.12 599 LEU A O 1
ATOM 4523 N N . LEU A 1 600 ? -7.749 -19.027 4.776 1.00 97.88 600 LEU A N 1
ATOM 4524 C CA . LEU A 1 600 ? -8.854 -19.138 3.815 1.00 97.88 600 LEU A CA 1
ATOM 4525 C C . LEU A 1 600 ? -8.354 -19.319 2.370 1.00 97.88 600 LEU A C 1
ATOM 4527 O O . LEU A 1 600 ? -9.132 -19.694 1.490 1.00 97.88 600 LEU A O 1
ATOM 4531 N N . LEU A 1 601 ? -7.063 -19.062 2.140 1.00 97.62 601 LEU A N 1
ATOM 4532 C CA . LEU A 1 601 ? -6.438 -18.977 0.827 1.00 97.62 601 LEU A CA 1
ATOM 4533 C C . LEU A 1 601 ? -6.438 -20.313 0.075 1.00 97.62 601 LEU A C 1
ATOM 4535 O O . LEU A 1 601 ? -5.988 -21.345 0.571 1.00 97.62 601 LEU A O 1
ATOM 4539 N N . ARG A 1 602 ? -6.903 -20.271 -1.176 1.00 97.00 602 ARG A N 1
ATOM 4540 C CA . ARG A 1 602 ? -6.929 -21.404 -2.115 1.00 97.00 602 ARG A CA 1
ATOM 4541 C C . ARG A 1 602 ? -5.978 -21.130 -3.269 1.00 97.00 602 ARG A C 1
ATOM 4543 O O . ARG A 1 602 ? -5.791 -19.978 -3.642 1.00 97.00 602 ARG A O 1
ATOM 4550 N N . GLU A 1 603 ? -5.388 -22.153 -3.876 1.00 96.25 603 GLU A N 1
ATOM 4551 C CA . GLU A 1 603 ? -4.550 -21.947 -5.066 1.00 96.25 603 GLU A CA 1
ATOM 4552 C C . GLU A 1 603 ? -5.381 -21.483 -6.272 1.00 96.25 603 GLU A C 1
ATOM 4554 O O . GLU A 1 603 ? -6.554 -21.846 -6.410 1.00 96.25 603 GLU A O 1
ATOM 4559 N N . LEU A 1 604 ? -4.791 -20.662 -7.147 1.00 97.12 604 LEU A N 1
ATOM 4560 C CA . LEU A 1 604 ? -5.427 -20.254 -8.402 1.00 97.12 604 LEU A CA 1
ATOM 4561 C C . LEU A 1 604 ? -5.399 -21.402 -9.425 1.00 97.12 604 LEU A C 1
ATOM 4563 O O . LEU A 1 604 ? -4.369 -22.069 -9.551 1.00 97.12 604 LEU A O 1
ATOM 4567 N N . PRO A 1 605 ? -6.483 -21.608 -10.196 1.00 96.81 605 PRO A N 1
ATOM 4568 C CA . PRO A 1 605 ? -6.538 -22.579 -11.283 1.00 96.81 605 PRO A CA 1
ATOM 4569 C C . PRO A 1 605 ? -5.843 -21.994 -12.522 1.00 96.81 605 PRO A C 1
ATOM 4571 O O . PRO A 1 605 ? -6.481 -21.732 -13.538 1.00 96.81 605 PRO A O 1
ATOM 4574 N N . LEU A 1 606 ? -4.543 -21.708 -12.409 1.00 97.19 606 LEU A N 1
ATOM 4575 C CA . LEU A 1 606 ? -3.770 -21.135 -13.510 1.00 97.19 606 LEU A CA 1
ATOM 4576 C C . LEU A 1 606 ? -3.679 -22.157 -14.658 1.00 97.19 606 LEU A C 1
ATOM 4578 O O . LEU A 1 606 ? -3.280 -23.300 -14.404 1.00 97.19 606 LEU A O 1
ATOM 4582 N N . PRO A 1 607 ? -4.057 -21.780 -15.893 1.00 94.31 607 PRO A N 1
ATOM 4583 C CA . PRO A 1 607 ? -3.969 -22.665 -17.047 1.00 94.31 607 PRO A CA 1
ATOM 4584 C C . PRO A 1 607 ? -2.500 -22.891 -17.463 1.00 94.31 607 PRO A C 1
ATOM 4586 O O . PRO A 1 607 ? -1.648 -22.057 -17.152 1.00 94.31 607 PRO A O 1
ATOM 4589 N N . PRO A 1 608 ? -2.187 -23.980 -18.194 1.00 96.88 608 PRO A N 1
ATOM 4590 C CA . PRO A 1 608 ? -0.856 -24.192 -18.765 1.00 96.88 608 PRO A CA 1
ATOM 4591 C C . PRO A 1 608 ? -0.465 -23.053 -19.718 1.00 96.88 608 PRO A C 1
ATOM 4593 O O . PRO A 1 608 ? -1.289 -22.600 -20.522 1.00 96.88 608 PRO A O 1
ATOM 4596 N N . LEU A 1 609 ? 0.784 -22.588 -19.630 1.00 96.94 609 LEU A N 1
ATOM 4597 C CA . LEU A 1 609 ? 1.264 -21.414 -20.371 1.00 96.94 609 LEU A CA 1
ATOM 4598 C C . LEU A 1 609 ? 1.372 -21.680 -21.877 1.00 96.94 609 LEU A C 1
ATOM 4600 O O . LEU A 1 609 ? 1.208 -20.766 -22.678 1.00 96.94 609 LEU A O 1
ATOM 4604 N N . GLU A 1 610 ? 1.535 -22.941 -22.271 1.00 96.44 610 GLU A N 1
ATOM 4605 C CA . GLU A 1 610 ? 1.614 -23.415 -23.656 1.00 96.44 610 GLU A CA 1
ATOM 4606 C C . GLU A 1 610 ? 0.344 -23.123 -24.477 1.00 96.44 610 GLU A C 1
ATOM 4608 O O . GLU A 1 610 ? 0.377 -23.207 -25.701 1.00 96.44 610 GLU A O 1
ATOM 4613 N N . ARG A 1 611 ? -0.776 -22.765 -23.830 1.00 97.38 611 ARG A N 1
ATOM 4614 C CA . ARG A 1 611 ? -2.006 -22.310 -24.504 1.00 97.38 611 ARG A CA 1
ATOM 4615 C C . ARG A 1 611 ? -1.958 -20.835 -24.942 1.00 97.38 611 ARG A C 1
ATOM 4617 O O . ARG A 1 611 ? -2.721 -20.458 -25.826 1.00 97.38 611 ARG A O 1
ATOM 4624 N N . TYR A 1 612 ? -1.099 -20.024 -24.324 1.00 98.12 612 TYR A N 1
ATOM 4625 C CA . TYR A 1 612 ? -0.958 -18.579 -24.578 1.00 98.12 612 TYR A CA 1
ATOM 4626 C C . TYR A 1 612 ? 0.418 -18.220 -25.146 1.00 98.12 612 TYR A C 1
ATOM 4628 O O . TYR A 1 612 ? 0.609 -17.112 -25.637 1.00 98.12 612 TYR A O 1
ATOM 4636 N N . ALA A 1 613 ? 1.367 -19.155 -25.069 1.00 97.50 613 ALA A N 1
ATOM 4637 C CA . ALA A 1 613 ? 2.698 -19.030 -25.628 1.00 97.50 613 ALA A CA 1
ATOM 4638 C C . ALA A 1 613 ? 2.656 -18.619 -27.105 1.00 97.50 613 ALA A C 1
ATOM 4640 O O . ALA A 1 613 ? 2.010 -19.272 -27.926 1.00 97.50 613 ALA A O 1
ATOM 4641 N N . VAL A 1 614 ? 3.391 -17.563 -27.441 1.00 97.81 614 VAL A N 1
ATOM 4642 C CA . VAL A 1 614 ? 3.572 -17.128 -28.828 1.00 97.81 614 VAL A CA 1
ATOM 4643 C C . VAL A 1 614 ? 4.669 -17.958 -29.495 1.00 97.81 614 VAL A C 1
ATOM 4645 O O . VAL A 1 614 ? 5.662 -18.324 -28.856 1.00 97.81 614 VAL A O 1
ATOM 4648 N N . GLU A 1 615 ? 4.482 -18.287 -30.774 1.00 95.94 615 GLU A N 1
ATOM 4649 C CA . GLU A 1 615 ? 5.428 -19.107 -31.538 1.00 95.94 615 GLU A CA 1
ATOM 4650 C C . GLU A 1 615 ? 6.715 -18.323 -31.833 1.00 95.94 615 GLU A C 1
ATOM 4652 O O . GLU A 1 615 ? 6.682 -17.269 -32.462 1.00 95.94 615 GLU A O 1
ATOM 4657 N N . VAL A 1 616 ? 7.860 -18.860 -31.398 1.00 95.50 616 VAL A N 1
ATOM 4658 C CA . VAL A 1 616 ? 9.192 -18.263 -31.596 1.00 95.50 616 VAL A CA 1
ATOM 4659 C C . VAL A 1 616 ? 10.123 -19.307 -32.217 1.00 95.50 616 VAL A C 1
ATOM 4661 O O . VAL A 1 616 ? 10.979 -19.885 -31.550 1.00 95.50 616 VAL A O 1
ATOM 4664 N N . ASP A 1 617 ? 9.947 -19.557 -33.518 1.00 90.56 617 ASP A N 1
ATOM 4665 C CA . ASP A 1 617 ? 10.846 -20.403 -34.328 1.00 90.56 617 ASP A CA 1
ATOM 4666 C C . ASP A 1 617 ? 12.290 -19.869 -34.333 1.00 90.56 617 ASP A C 1
ATOM 4668 O O . ASP A 1 617 ? 13.259 -20.625 -34.451 1.00 90.56 617 ASP A O 1
ATOM 4672 N N . LYS A 1 618 ? 12.429 -18.540 -34.253 1.00 93.62 618 LYS A N 1
ATOM 4673 C CA . LYS A 1 618 ? 13.690 -17.801 -34.157 1.00 93.62 618 LYS A CA 1
ATOM 4674 C C . LYS A 1 618 ? 13.468 -16.523 -33.340 1.00 93.62 618 LYS A C 1
ATOM 4676 O O . LYS A 1 618 ? 12.422 -15.896 -33.518 1.00 93.62 618 LYS A O 1
ATOM 4681 N N . PRO A 1 619 ? 14.445 -16.084 -32.528 1.00 95.69 619 PRO A N 1
ATOM 4682 C CA . PRO A 1 619 ? 14.368 -14.803 -31.833 1.00 95.69 619 PRO A CA 1
ATOM 4683 C C . PRO A 1 619 ? 14.142 -13.640 -32.806 1.00 95.69 619 PRO A C 1
ATOM 4685 O O . PRO A 1 619 ? 14.790 -13.566 -33.852 1.00 95.69 619 PRO A O 1
ATOM 4688 N N . GLY A 1 620 ? 13.228 -12.731 -32.469 1.00 94.44 620 GLY A N 1
ATOM 4689 C CA . GLY A 1 620 ? 12.918 -11.542 -33.263 1.00 94.44 620 GLY A CA 1
ATOM 4690 C C . GLY A 1 620 ? 12.161 -11.801 -34.572 1.00 94.44 620 GLY A C 1
ATOM 4691 O O . GLY A 1 620 ? 12.104 -10.903 -35.411 1.00 94.44 620 GLY A O 1
ATOM 4692 N N . ALA A 1 621 ? 11.598 -12.999 -34.775 1.00 91.12 621 ALA A N 1
ATOM 4693 C CA . ALA A 1 621 ? 10.815 -13.328 -35.973 1.00 91.12 621 ALA A CA 1
ATOM 4694 C C . ALA A 1 621 ? 9.344 -12.870 -35.911 1.00 91.12 621 ALA A C 1
ATOM 4696 O O . ALA A 1 621 ? 8.717 -12.695 -36.956 1.00 91.12 621 ALA A O 1
ATOM 4697 N N . THR A 1 622 ? 8.799 -12.681 -34.707 1.00 94.38 622 THR A N 1
ATOM 4698 C CA . THR A 1 622 ? 7.399 -12.311 -34.446 1.00 94.38 622 THR A CA 1
ATOM 4699 C C . THR A 1 622 ? 7.296 -11.039 -33.604 1.00 94.38 622 THR A C 1
ATOM 4701 O O . THR A 1 622 ? 8.271 -10.602 -32.988 1.00 94.38 622 THR A O 1
ATOM 4704 N N . LEU A 1 623 ? 6.109 -10.422 -33.631 1.00 95.56 623 LEU A N 1
ATOM 4705 C CA . LEU A 1 623 ? 5.774 -9.185 -32.928 1.00 95.56 623 LEU A CA 1
ATOM 4706 C C . LEU A 1 623 ? 4.395 -9.322 -32.268 1.00 95.56 623 LEU A C 1
ATOM 4708 O O . LEU A 1 623 ? 3.402 -9.512 -32.973 1.00 95.56 623 LEU A O 1
ATOM 4712 N N . HIS A 1 624 ? 4.314 -9.144 -30.949 1.00 97.75 624 HIS A N 1
ATOM 4713 C CA . HIS A 1 624 ? 3.058 -9.177 -30.185 1.00 97.75 624 HIS A CA 1
ATOM 4714 C C . HIS A 1 624 ? 2.967 -8.003 -29.199 1.00 97.75 624 HIS A C 1
ATOM 4716 O O . HIS A 1 624 ? 3.965 -7.357 -28.900 1.00 97.75 624 HIS A O 1
ATOM 4722 N N . GLU A 1 625 ? 1.764 -7.708 -28.692 1.00 98.44 625 GLU A N 1
ATOM 4723 C CA . GLU A 1 625 ? 1.563 -6.820 -27.532 1.00 98.44 625 GLU A CA 1
ATOM 4724 C C . GLU A 1 625 ? 1.595 -7.683 -26.249 1.00 98.44 625 GLU A C 1
ATOM 4726 O O . GLU A 1 625 ? 0.606 -8.377 -25.993 1.00 98.44 625 GLU A O 1
ATOM 4731 N N . PRO A 1 626 ? 2.664 -7.677 -25.423 1.00 98.62 626 PRO A N 1
ATOM 4732 C CA . PRO A 1 626 ? 2.812 -8.636 -24.319 1.00 98.62 626 PRO A CA 1
ATOM 4733 C C . PRO A 1 626 ? 1.636 -8.648 -23.340 1.00 98.62 626 PRO A C 1
ATOM 4735 O O . PRO A 1 626 ? 1.121 -9.711 -22.988 1.00 98.62 626 PRO A O 1
ATOM 4738 N N . THR A 1 627 ? 1.149 -7.473 -22.930 1.00 98.62 627 THR A N 1
ATOM 4739 C CA . THR A 1 627 ? 0.026 -7.397 -21.986 1.00 98.62 627 THR A CA 1
ATOM 4740 C C . THR A 1 627 ? -1.307 -7.856 -22.583 1.00 98.62 627 THR A C 1
ATOM 4742 O O . THR A 1 627 ? -2.187 -8.239 -21.819 1.00 98.62 627 THR A O 1
ATOM 4745 N N . ARG A 1 628 ? -1.464 -7.918 -23.915 1.00 98.75 628 ARG A N 1
ATOM 4746 C CA . ARG A 1 628 ? -2.641 -8.545 -24.547 1.00 98.75 628 ARG A CA 1
ATOM 4747 C C . ARG A 1 628 ? -2.633 -10.057 -24.331 1.00 98.75 628 ARG A C 1
ATOM 4749 O O . ARG A 1 628 ? -3.623 -10.592 -23.850 1.00 98.75 628 ARG A O 1
ATOM 4756 N N . VAL A 1 629 ? -1.497 -10.703 -24.600 1.00 98.69 629 VAL A N 1
ATOM 4757 C CA . VAL A 1 629 ? -1.303 -12.152 -24.406 1.00 98.69 629 VAL A CA 1
ATOM 4758 C C . VAL A 1 629 ? -1.500 -12.536 -22.931 1.00 98.69 629 VAL A C 1
ATOM 4760 O O . VAL A 1 629 ? -2.150 -13.532 -22.614 1.00 98.69 629 VAL A O 1
ATOM 4763 N N . LEU A 1 630 ? -1.021 -11.694 -22.007 1.00 98.81 630 LEU A N 1
ATOM 4764 C CA . LEU A 1 630 ? -1.329 -11.831 -20.580 1.00 98.81 630 LEU A CA 1
ATOM 4765 C C . LEU A 1 630 ? -2.833 -11.656 -20.289 1.00 98.81 630 LEU A C 1
ATOM 4767 O O . LEU A 1 630 ? -3.386 -12.398 -19.481 1.00 98.81 630 LEU A O 1
ATOM 4771 N N . GLY A 1 631 ? -3.501 -10.700 -20.939 1.00 98.69 631 GLY A N 1
ATOM 4772 C CA . GLY A 1 631 ? -4.946 -10.489 -20.835 1.00 98.69 631 GLY A CA 1
ATOM 4773 C C . GLY A 1 631 ? -5.760 -11.737 -21.188 1.00 98.69 631 GLY A C 1
ATOM 4774 O O . GLY A 1 631 ? -6.688 -12.072 -20.454 1.00 98.69 631 GLY A O 1
ATOM 4775 N N . ASP A 1 632 ? -5.369 -12.461 -22.238 1.00 98.62 632 ASP A N 1
ATOM 4776 C CA . ASP A 1 632 ? -6.028 -13.701 -22.670 1.00 98.62 632 ASP A CA 1
ATOM 4777 C C . ASP A 1 632 ? -5.858 -14.831 -21.627 1.00 98.62 632 ASP A C 1
ATOM 4779 O O . ASP A 1 632 ? -6.805 -15.562 -21.326 1.00 98.62 632 ASP A O 1
ATOM 4783 N N . MET A 1 633 ? -4.684 -14.932 -20.985 1.00 98.62 633 MET A N 1
ATOM 4784 C CA . MET A 1 633 ? -4.471 -15.843 -19.846 1.00 98.62 633 MET A CA 1
ATOM 4785 C C . MET A 1 633 ? -5.325 -15.445 -18.629 1.00 98.62 633 MET A C 1
ATOM 4787 O O . MET A 1 633 ? -5.893 -16.304 -17.949 1.00 98.62 633 MET A O 1
ATOM 4791 N N . LEU A 1 634 ? -5.432 -14.143 -18.343 1.00 98.69 634 LEU A N 1
ATOM 4792 C CA . LEU A 1 634 ? -6.218 -13.621 -17.223 1.00 98.69 634 LEU A CA 1
ATOM 4793 C C . LEU A 1 634 ? -7.730 -13.751 -17.445 1.00 98.69 634 LEU A C 1
ATOM 4795 O O . LEU A 1 634 ? -8.453 -13.925 -16.463 1.00 98.69 634 LEU A O 1
ATOM 4799 N N . GLU A 1 635 ? -8.215 -13.726 -18.692 1.00 98.69 635 GLU A N 1
ATOM 4800 C CA . GLU A 1 635 ? -9.606 -14.065 -19.016 1.00 98.69 635 GLU A CA 1
ATOM 4801 C C . GLU A 1 635 ? -9.916 -15.485 -18.537 1.00 98.69 635 GLU A C 1
ATOM 4803 O O . GLU A 1 635 ? -10.900 -15.706 -17.832 1.00 98.69 635 GLU A O 1
ATOM 4808 N N . ASP A 1 636 ? -9.049 -16.444 -18.861 1.00 98.44 636 ASP A N 1
ATOM 4809 C CA . ASP A 1 636 ? -9.268 -17.851 -18.542 1.00 98.44 636 ASP A CA 1
ATOM 4810 C C . ASP A 1 636 ? -9.126 -18.134 -17.035 1.00 98.44 636 ASP A C 1
ATOM 4812 O O . ASP A 1 636 ? -9.920 -18.890 -16.475 1.00 98.44 636 ASP A O 1
ATOM 4816 N N . VAL A 1 637 ? -8.214 -17.444 -16.332 1.00 98.38 637 VAL A N 1
ATOM 4817 C CA . VAL A 1 637 ? -8.156 -17.446 -14.853 1.00 98.38 637 VAL A CA 1
ATOM 4818 C C . VAL A 1 637 ? -9.431 -16.845 -14.254 1.00 98.38 637 VAL A C 1
ATOM 4820 O O . VAL A 1 637 ? -9.999 -17.402 -13.310 1.00 98.38 637 VAL A O 1
ATOM 4823 N N . MET A 1 638 ? -9.933 -15.735 -14.800 1.00 98.12 638 MET A N 1
ATOM 4824 C CA . MET A 1 638 ? -11.180 -15.115 -14.347 1.00 98.12 638 MET A CA 1
ATOM 4825 C C . MET A 1 638 ? -12.389 -16.028 -14.627 1.00 98.12 638 MET A C 1
ATOM 4827 O O . MET A 1 638 ? -13.287 -16.136 -13.788 1.00 98.12 638 MET A O 1
ATOM 4831 N N . ARG A 1 639 ? -12.391 -16.762 -15.743 1.00 98.38 639 ARG A N 1
ATOM 4832 C CA . ARG A 1 639 ? -13.405 -17.761 -16.114 1.00 98.38 639 ARG A CA 1
ATOM 4833 C C . ARG A 1 639 ? -13.365 -18.985 -15.191 1.00 98.38 639 ARG A C 1
ATOM 4835 O O . ARG A 1 639 ? -14.394 -19.357 -14.635 1.00 98.38 639 ARG A O 1
ATOM 4842 N N . ALA A 1 640 ? -12.186 -19.552 -14.939 1.00 98.06 640 ALA A N 1
ATOM 4843 C CA . ALA A 1 640 ? -11.982 -20.695 -14.043 1.00 98.06 640 ALA A CA 1
ATOM 4844 C C . ALA A 1 640 ? -12.221 -20.370 -12.552 1.00 98.06 640 ALA A C 1
ATOM 4846 O O . ALA A 1 640 ? -12.387 -21.273 -11.731 1.00 98.06 640 ALA A O 1
ATOM 4847 N N . THR A 1 641 ? -12.267 -19.085 -12.188 1.00 97.69 641 THR A N 1
ATOM 4848 C CA . THR A 1 641 ? -12.621 -18.610 -10.840 1.00 97.69 641 THR A CA 1
ATOM 4849 C C . THR A 1 641 ? -14.070 -18.118 -10.719 1.00 97.69 641 THR A C 1
ATOM 4851 O O . THR A 1 641 ? -14.431 -17.624 -9.655 1.00 97.69 641 THR A O 1
ATOM 4854 N N . ALA A 1 642 ? -14.918 -18.256 -11.749 1.00 96.81 642 ALA A N 1
ATOM 4855 C CA . ALA A 1 642 ? -16.258 -17.653 -11.785 1.00 96.81 642 ALA A CA 1
ATOM 4856 C C . ALA A 1 642 ? -17.172 -18.035 -10.602 1.00 96.81 642 ALA A C 1
ATOM 4858 O O . ALA A 1 642 ? -17.764 -17.143 -10.004 1.00 96.81 642 ALA A O 1
ATOM 4859 N N . ASP A 1 643 ? -17.235 -19.313 -10.210 1.00 94.88 643 ASP A N 1
ATOM 4860 C CA . ASP A 1 643 ? -18.106 -19.763 -9.105 1.00 94.88 643 ASP A CA 1
ATOM 4861 C C . ASP A 1 643 ? -17.540 -19.418 -7.716 1.00 94.88 643 ASP A C 1
ATOM 4863 O O . ASP A 1 643 ? -18.274 -19.137 -6.771 1.00 94.88 643 ASP A O 1
ATOM 4867 N N . ARG A 1 644 ? -16.209 -19.469 -7.579 1.00 94.88 644 ARG A N 1
ATOM 4868 C CA . ARG A 1 644 ? -15.482 -19.278 -6.307 1.00 94.88 644 ARG A CA 1
ATOM 4869 C C . ARG A 1 644 ? -15.089 -17.822 -6.030 1.00 94.88 644 ARG A C 1
ATOM 4871 O O . ARG A 1 644 ? -14.720 -17.504 -4.904 1.00 94.88 644 ARG A O 1
ATOM 4878 N N . ARG A 1 645 ? -15.158 -16.971 -7.060 1.00 97.25 645 ARG A N 1
ATOM 4879 C CA . ARG A 1 645 ? -14.988 -15.509 -7.061 1.00 97.25 645 ARG A CA 1
ATOM 4880 C C . ARG A 1 645 ? -13.805 -14.992 -6.229 1.00 97.25 645 ARG A C 1
ATOM 4882 O O . ARG A 1 645 ? -13.934 -13.993 -5.534 1.00 97.25 645 ARG A O 1
ATOM 4889 N N . ASP A 1 646 ? -12.655 -15.665 -6.283 1.00 97.56 646 ASP A N 1
ATOM 4890 C CA . ASP A 1 646 ? -11.451 -15.344 -5.490 1.00 97.56 646 ASP A CA 1
ATOM 4891 C C . ASP A 1 646 ? -10.277 -14.776 -6.309 1.00 97.56 646 ASP A C 1
ATOM 4893 O O . ASP A 1 646 ? -9.139 -14.744 -5.833 1.00 97.56 646 ASP A O 1
ATOM 4897 N N . PHE A 1 647 ? -10.574 -14.283 -7.515 1.00 98.69 647 PHE A N 1
ATOM 4898 C CA . PHE A 1 647 ? -9.691 -13.447 -8.322 1.00 98.69 647 PHE A CA 1
ATOM 4899 C C . PHE A 1 647 ? -10.432 -12.192 -8.810 1.00 98.69 647 PHE A C 1
ATOM 4901 O O . PHE A 1 647 ? -11.509 -12.307 -9.408 1.00 98.69 647 PHE A O 1
ATOM 4908 N N . ARG A 1 648 ? -9.833 -11.011 -8.602 1.00 98.75 648 ARG A N 1
ATOM 4909 C CA . ARG A 1 648 ? -10.238 -9.734 -9.219 1.00 98.75 648 ARG A CA 1
ATOM 4910 C C . ARG A 1 648 ? -9.048 -9.024 -9.871 1.00 98.75 648 ARG A C 1
ATOM 4912 O O . ARG A 1 648 ? -7.904 -9.158 -9.436 1.00 98.75 648 ARG A O 1
ATOM 4919 N N . LEU A 1 649 ? -9.346 -8.240 -10.904 1.00 98.88 649 LEU A N 1
ATOM 4920 C CA . LEU A 1 649 ? -8.415 -7.304 -11.539 1.00 98.88 649 LEU A CA 1
ATOM 4921 C C . LEU A 1 649 ? -8.787 -5.882 -11.106 1.00 98.88 649 LEU A C 1
ATOM 4923 O O . LEU A 1 649 ? -9.973 -5.555 -11.072 1.00 98.88 649 LEU A O 1
ATOM 4927 N N . VAL A 1 650 ? -7.804 -5.042 -10.785 1.00 98.81 650 VAL A N 1
ATOM 4928 C CA . VAL A 1 650 ? -8.025 -3.626 -10.450 1.00 98.81 650 VAL A CA 1
ATOM 4929 C C . VAL A 1 650 ? -7.167 -2.725 -11.350 1.00 98.81 650 VAL A C 1
ATOM 4931 O O . VAL A 1 650 ? -6.033 -3.080 -11.680 1.00 98.81 650 VAL A O 1
ATOM 4934 N N . GLY A 1 651 ? -7.688 -1.565 -11.749 1.00 98.38 651 GLY A N 1
ATOM 4935 C CA . GLY A 1 651 ? -6.966 -0.599 -12.588 1.00 98.38 651 GLY A CA 1
ATOM 4936 C C . GLY A 1 651 ? -7.649 0.774 -12.602 1.00 98.38 651 GLY A C 1
ATOM 4937 O O . GLY A 1 651 ? -8.873 0.829 -12.484 1.00 98.38 651 GLY A O 1
ATOM 4938 N N . PRO A 1 652 ? -6.916 1.897 -12.716 1.00 98.38 652 PRO A N 1
ATOM 4939 C CA . PRO A 1 652 ? -7.480 3.210 -12.433 1.00 98.38 652 PRO A CA 1
ATOM 4940 C C . PRO A 1 652 ? -8.129 3.850 -13.675 1.00 98.38 652 PRO A C 1
ATOM 4942 O O . PRO A 1 652 ? -7.702 4.907 -14.118 1.00 98.38 652 PRO A O 1
ATOM 4945 N N . ASP A 1 653 ? -9.161 3.202 -14.235 1.00 98.19 653 ASP A N 1
ATOM 4946 C CA . ASP A 1 653 ? -9.748 3.514 -15.562 1.00 98.19 653 ASP A CA 1
ATOM 4947 C C . ASP A 1 653 ? -8.770 3.247 -16.731 1.00 98.19 653 ASP A C 1
ATOM 4949 O O . ASP A 1 653 ? -8.722 3.949 -17.741 1.00 98.19 653 ASP A O 1
ATOM 4953 N N . GLU A 1 654 ? -7.948 2.201 -16.590 1.00 98.31 654 GLU A N 1
ATOM 4954 C CA . GLU A 1 654 ? -6.865 1.883 -17.528 1.00 98.31 654 GLU A CA 1
ATOM 4955 C C . GLU A 1 654 ? -6.881 0.450 -18.075 1.00 98.31 654 GLU A C 1
ATOM 4957 O O . GLU A 1 654 ? -6.073 0.149 -18.953 1.00 98.31 654 GLU A O 1
ATOM 4962 N N . THR A 1 655 ? -7.745 -0.459 -17.611 1.00 98.62 655 THR A N 1
ATOM 4963 C CA . THR A 1 655 ? -7.650 -1.905 -17.921 1.00 98.62 655 THR A CA 1
ATOM 4964 C C . THR A 1 655 ? -7.600 -2.171 -19.432 1.00 98.62 655 THR A C 1
ATOM 4966 O O . THR A 1 655 ? -6.738 -2.910 -19.916 1.00 98.62 655 THR A O 1
ATOM 4969 N N . ALA A 1 656 ? -8.461 -1.500 -20.204 1.00 98.44 656 ALA A N 1
ATOM 4970 C CA . ALA A 1 656 ? -8.447 -1.558 -21.666 1.00 98.44 656 ALA A CA 1
ATOM 4971 C C . ALA A 1 656 ? -7.272 -0.786 -22.301 1.00 98.44 656 ALA A C 1
ATOM 4973 O O . ALA A 1 656 ? -6.705 -1.229 -23.303 1.00 98.44 656 ALA A O 1
ATOM 4974 N N . SER A 1 657 ? -6.844 0.336 -21.709 1.00 97.94 657 SER A N 1
ATOM 4975 C CA . SER A 1 657 ? -5.649 1.060 -22.170 1.00 97.94 657 SER A CA 1
ATOM 4976 C C . SER A 1 657 ? -4.393 0.197 -22.043 1.00 97.94 657 SER A C 1
ATOM 4978 O O . SER A 1 657 ? -3.566 0.184 -22.954 1.00 97.94 657 SER A O 1
ATOM 4980 N N . ASN A 1 658 ? -4.282 -0.571 -20.958 1.00 98.44 658 ASN A N 1
ATOM 4981 C CA . ASN A 1 658 ? -3.195 -1.493 -20.627 1.00 98.44 658 ASN A CA 1
ATOM 4982 C C . ASN A 1 658 ? -3.302 -2.853 -21.360 1.00 98.44 658 ASN A C 1
ATOM 4984 O O . ASN A 1 658 ? -2.498 -3.751 -21.114 1.00 98.44 658 ASN A O 1
ATOM 4988 N N . ARG A 1 659 ? -4.240 -2.971 -22.316 1.00 98.56 659 ARG A N 1
ATOM 4989 C CA . ARG A 1 659 ? -4.537 -4.128 -23.192 1.00 98.56 659 ARG A CA 1
ATOM 4990 C C . ARG A 1 659 ? -5.167 -5.360 -22.532 1.00 98.56 659 ARG A C 1
ATOM 4992 O O . ARG A 1 659 ? -5.331 -6.379 -23.204 1.00 98.56 659 ARG A O 1
ATOM 4999 N N . LEU A 1 660 ? -5.596 -5.268 -21.274 1.00 98.75 660 LEU A N 1
ATOM 5000 C CA . LEU A 1 660 ? -6.165 -6.393 -20.519 1.00 98.75 660 LEU A CA 1
ATOM 5001 C C . LEU A 1 660 ? -7.655 -6.669 -20.811 1.00 98.75 660 LEU A C 1
ATOM 5003 O O . LEU A 1 660 ? -8.220 -7.584 -20.221 1.00 98.75 660 LEU A O 1
ATOM 5007 N N . GLN A 1 661 ? -8.305 -5.931 -21.723 1.00 98.44 661 GLN A N 1
ATOM 5008 C CA . GLN A 1 661 ? -9.760 -6.001 -21.985 1.00 98.44 661 GLN A CA 1
ATOM 5009 C C . GLN A 1 661 ? -10.335 -7.385 -22.354 1.00 98.44 661 GLN A C 1
ATOM 5011 O O . GLN A 1 661 ? -11.553 -7.538 -22.346 1.00 98.44 661 GLN A O 1
ATOM 5016 N N . ALA A 1 662 ? -9.508 -8.392 -22.662 1.00 98.50 662 ALA A N 1
ATOM 5017 C CA . ALA A 1 662 ? -9.972 -9.770 -22.865 1.00 98.50 662 ALA A CA 1
ATOM 5018 C C . ALA A 1 662 ? -10.779 -10.290 -21.658 1.00 98.50 662 ALA A C 1
ATOM 5020 O O . ALA A 1 662 ? -11.826 -10.911 -21.828 1.00 98.50 662 ALA A O 1
ATOM 5021 N N . VAL A 1 663 ? -10.391 -9.911 -20.430 1.00 98.50 663 VAL A N 1
ATOM 5022 C CA . VAL A 1 663 ? -11.105 -10.301 -19.199 1.00 98.50 663 VAL A CA 1
ATOM 5023 C C . VAL A 1 663 ? -12.589 -9.904 -19.192 1.00 98.50 663 VAL A C 1
ATOM 5025 O O . VAL A 1 663 ? -13.385 -10.560 -18.518 1.00 98.50 663 VAL A O 1
ATOM 5028 N N . TYR A 1 664 ? -12.993 -8.891 -19.974 1.00 98.56 664 TYR A N 1
ATOM 5029 C CA . TYR A 1 664 ? -14.392 -8.469 -20.099 1.00 98.56 664 TYR A CA 1
ATOM 5030 C C . TYR A 1 664 ? -15.296 -9.556 -20.720 1.00 98.56 664 TYR A C 1
ATOM 5032 O O . TYR A 1 664 ? -16.515 -9.494 -20.564 1.00 98.56 664 TYR A O 1
ATOM 5040 N N . ALA A 1 665 ? -14.727 -10.577 -21.377 1.00 98.19 665 ALA A N 1
ATOM 5041 C CA . ALA A 1 665 ? -15.444 -11.769 -21.843 1.00 98.19 665 ALA A CA 1
ATOM 5042 C C . ALA A 1 665 ? -15.672 -12.832 -20.740 1.00 98.19 665 ALA A C 1
ATOM 5044 O O . ALA A 1 665 ? -16.403 -13.806 -20.963 1.00 98.19 665 ALA A O 1
ATOM 5045 N N . ALA A 1 666 ? -15.069 -12.667 -19.554 1.00 97.81 666 ALA A N 1
ATOM 5046 C CA . ALA A 1 666 ? -15.206 -13.552 -18.388 1.00 97.81 666 ALA A CA 1
ATOM 5047 C C . ALA A 1 666 ? -15.837 -12.881 -17.149 1.00 97.81 666 ALA A C 1
ATOM 5049 O O . ALA A 1 666 ? -16.400 -13.580 -16.302 1.00 97.81 666 ALA A O 1
ATOM 5050 N N . SER A 1 667 ? -15.762 -11.553 -17.020 1.00 97.94 667 SER A N 1
ATOM 5051 C CA . SER A 1 667 ? -16.545 -10.758 -16.061 1.00 97.94 667 SER A CA 1
ATOM 5052 C C . SER A 1 667 ? -16.518 -9.284 -16.468 1.00 97.94 667 SER A C 1
ATOM 5054 O O . SER A 1 667 ? -15.466 -8.784 -16.862 1.00 97.94 667 SER A O 1
ATOM 5056 N N . GLY A 1 668 ? -17.631 -8.561 -16.326 1.00 97.81 668 GLY A N 1
ATOM 5057 C CA . GLY A 1 668 ? -17.628 -7.121 -16.591 1.00 97.81 668 GLY A CA 1
ATOM 5058 C C . GLY A 1 668 ? -16.912 -6.300 -15.511 1.00 97.81 668 GLY A C 1
ATOM 5059 O O . GLY A 1 668 ? -16.437 -6.818 -14.489 1.00 97.81 668 GLY A O 1
ATOM 5060 N N . LYS A 1 669 ? -16.875 -4.987 -15.739 1.00 98.69 669 LYS A N 1
ATOM 5061 C CA . LYS A 1 669 ? -16.465 -3.971 -14.764 1.00 98.69 669 LYS A CA 1
ATOM 5062 C C . LYS A 1 669 ? -17.573 -3.797 -13.726 1.00 98.69 669 LYS A C 1
ATOM 5064 O O . LYS A 1 669 ? -18.717 -3.538 -14.098 1.00 98.69 669 LYS A O 1
ATOM 5069 N N . ALA A 1 670 ? -17.240 -3.944 -12.446 1.00 98.25 670 ALA A N 1
ATOM 5070 C CA . ALA A 1 670 ? -18.192 -3.840 -11.345 1.00 98.25 670 ALA A CA 1
ATOM 5071 C C . ALA A 1 670 ? -18.855 -2.453 -11.322 1.00 98.25 670 ALA A C 1
ATOM 5073 O O . ALA A 1 670 ? -18.161 -1.440 -11.238 1.00 98.25 670 ALA A O 1
ATOM 5074 N N . TRP A 1 671 ? -20.187 -2.389 -11.392 1.00 98.00 671 TRP A N 1
ATOM 5075 C CA . TRP A 1 671 ? -20.902 -1.110 -11.412 1.00 98.00 671 TRP A CA 1
ATOM 5076 C C . TRP A 1 671 ? -22.318 -1.209 -10.847 1.00 98.00 671 TRP A C 1
ATOM 5078 O O . TRP A 1 671 ? -23.174 -1.907 -11.388 1.00 98.00 671 TRP A O 1
ATOM 5088 N N . GLN A 1 672 ? -22.594 -0.451 -9.783 1.00 97.31 672 GLN A N 1
ATOM 5089 C CA . GLN A 1 672 ? -23.917 -0.387 -9.156 1.00 97.31 672 GLN A CA 1
ATOM 5090 C C . GLN A 1 672 ? -24.719 0.869 -9.495 1.00 97.31 672 GLN A C 1
ATOM 5092 O O . GLN A 1 672 ? -25.917 0.912 -9.201 1.00 97.31 672 GLN A O 1
ATOM 5097 N N . ALA A 1 673 ? -24.101 1.905 -10.063 1.00 95.19 673 ALA A N 1
ATOM 5098 C CA . ALA A 1 673 ? -24.778 3.171 -10.331 1.00 95.19 673 ALA A CA 1
ATOM 5099 C C . ALA A 1 673 ? -25.763 3.072 -11.522 1.00 95.19 673 ALA A C 1
ATOM 5101 O O . ALA A 1 673 ? -26.172 1.984 -11.936 1.00 95.19 673 ALA A O 1
ATOM 5102 N N . GLY A 1 674 ? -26.216 4.225 -12.024 1.00 95.00 674 GLY A N 1
ATOM 5103 C CA . GLY A 1 674 ? -26.965 4.284 -13.281 1.00 95.00 674 GLY A CA 1
ATOM 5104 C C . GLY A 1 674 ? -26.045 4.034 -14.479 1.00 95.00 674 GLY A C 1
ATOM 5105 O O . GLY A 1 674 ? -24.839 4.250 -14.373 1.00 95.00 674 GLY A O 1
ATOM 5106 N N . THR A 1 675 ? -26.622 3.597 -15.594 1.00 95.75 675 THR A N 1
ATOM 5107 C CA . THR A 1 675 ? -25.933 3.375 -16.872 1.00 95.75 675 THR A CA 1
ATOM 5108 C C . THR A 1 675 ? -26.717 4.017 -18.015 1.00 95.75 675 THR A C 1
ATOM 5110 O O . THR A 1 675 ? -27.897 4.351 -17.863 1.00 95.75 675 THR A O 1
ATOM 5113 N N . LEU A 1 676 ? -26.053 4.199 -19.150 1.00 97.62 676 LEU A N 1
ATOM 5114 C CA . LEU A 1 676 ? -26.577 4.715 -20.412 1.00 97.62 676 LEU A CA 1
ATOM 5115 C C . LEU A 1 676 ? -26.346 3.684 -21.529 1.00 97.62 676 LEU A C 1
ATOM 5117 O O . LEU A 1 676 ? -25.468 2.831 -21.422 1.00 97.62 676 LEU A O 1
ATOM 5121 N N . ASP A 1 677 ? -27.076 3.807 -22.640 1.00 97.12 677 ASP A N 1
ATOM 5122 C CA . ASP A 1 677 ? -26.996 2.886 -23.794 1.00 97.12 677 ASP A CA 1
ATOM 5123 C C . ASP A 1 677 ? -25.612 2.842 -24.491 1.00 97.12 677 ASP A C 1
ATOM 5125 O O . ASP A 1 677 ? -25.403 2.044 -25.402 1.00 97.12 677 ASP A O 1
ATOM 5129 N N . VAL A 1 678 ? -24.681 3.717 -24.092 1.00 97.50 678 VAL A N 1
ATOM 5130 C CA . VAL A 1 678 ? -23.300 3.818 -24.602 1.00 97.50 678 VAL A CA 1
ATOM 5131 C C . VAL A 1 678 ? -22.249 3.237 -23.645 1.00 97.50 678 VAL A C 1
ATOM 5133 O O . VAL A 1 678 ? -21.065 3.243 -23.976 1.00 97.50 678 VAL A O 1
ATOM 5136 N N . ASP A 1 679 ? -22.647 2.758 -22.463 1.00 97.75 679 ASP A N 1
ATOM 5137 C CA . ASP A 1 679 ? -21.709 2.304 -21.436 1.00 97.75 679 ASP A CA 1
ATOM 5138 C C . ASP A 1 679 ? -21.312 0.831 -21.649 1.00 97.75 679 ASP A C 1
ATOM 5140 O O . ASP A 1 679 ? -22.059 -0.098 -21.334 1.00 97.75 679 ASP A O 1
ATOM 5144 N N . GLU A 1 680 ? -20.107 0.598 -22.169 1.00 97.50 680 GLU A N 1
ATOM 5145 C CA . GLU A 1 680 ? -19.644 -0.749 -22.520 1.00 97.50 680 GLU A CA 1
ATOM 5146 C C . GLU A 1 680 ? -19.083 -1.544 -21.325 1.00 97.50 680 GLU A C 1
ATOM 5148 O O . GLU A 1 680 ? -18.343 -1.024 -20.480 1.00 97.50 680 GLU A O 1
ATOM 5153 N N . HIS A 1 681 ? -19.376 -2.850 -21.304 1.00 97.75 681 HIS A N 1
ATOM 5154 C CA . HIS A 1 681 ? -18.834 -3.854 -20.373 1.00 97.75 681 HIS A CA 1
ATOM 5155 C C . HIS A 1 681 ? -19.046 -3.575 -18.866 1.00 97.75 681 HIS A C 1
ATOM 5157 O O . HIS A 1 681 ? -18.256 -4.040 -18.042 1.00 97.75 681 HIS A O 1
ATOM 5163 N N . LEU A 1 682 ? -20.094 -2.835 -18.484 1.00 97.94 682 LEU A N 1
ATOM 5164 C CA . LEU A 1 682 ? -20.502 -2.671 -17.080 1.00 97.94 682 LEU A CA 1
ATOM 5165 C C . LEU A 1 682 ? -21.377 -3.847 -16.606 1.00 97.94 682 LEU A C 1
ATOM 5167 O O . LEU A 1 682 ? -22.243 -4.319 -17.340 1.00 97.94 682 LEU A O 1
ATOM 5171 N N . ASP A 1 683 ? -21.160 -4.309 -15.374 1.00 96.56 683 ASP A N 1
ATOM 5172 C CA . ASP A 1 683 ? -21.790 -5.501 -14.790 1.00 96.56 683 ASP A CA 1
ATOM 5173 C C . ASP A 1 683 ? -22.017 -5.312 -13.277 1.00 96.56 683 ASP A C 1
ATOM 5175 O O . ASP A 1 683 ? -21.099 -4.947 -12.537 1.00 96.56 683 ASP A O 1
ATOM 5179 N N . ARG A 1 684 ? -23.231 -5.601 -12.785 1.00 96.06 684 ARG A N 1
ATOM 5180 C CA . ARG A 1 684 ? -23.556 -5.537 -11.345 1.00 96.06 684 ARG A CA 1
ATOM 5181 C C . ARG A 1 684 ? -22.853 -6.610 -10.520 1.00 96.06 684 ARG A C 1
ATOM 5183 O O . ARG A 1 684 ? -22.739 -6.448 -9.312 1.00 96.06 684 ARG A O 1
ATOM 5190 N N . HIS A 1 685 ? -22.358 -7.666 -11.154 1.00 96.56 685 HIS A N 1
ATOM 5191 C CA . HIS A 1 685 ? -21.641 -8.769 -10.515 1.00 96.56 685 HIS A CA 1
ATOM 5192 C C . HIS A 1 685 ? -20.179 -8.845 -10.992 1.00 96.56 685 HIS A C 1
ATOM 5194 O O . HIS A 1 685 ? -19.515 -9.873 -10.809 1.00 96.56 685 HIS A O 1
ATOM 5200 N N . GLY A 1 686 ? -19.681 -7.755 -11.591 1.00 97.81 686 GLY A N 1
ATOM 5201 C CA . GLY A 1 686 ? -18.365 -7.658 -12.214 1.00 97.81 686 GLY A CA 1
ATOM 5202 C C . GLY A 1 686 ? -17.188 -7.922 -11.269 1.00 97.81 686 GLY A C 1
ATOM 5203 O O . GLY A 1 686 ? -17.298 -7.828 -10.046 1.00 97.81 686 GLY A O 1
ATOM 5204 N N . ARG A 1 687 ? -16.041 -8.275 -11.859 1.00 98.44 687 ARG A N 1
ATOM 5205 C CA . ARG A 1 687 ? -14.787 -8.614 -11.149 1.00 98.44 687 ARG A CA 1
ATOM 5206 C C . ARG A 1 687 ? -13.559 -7.862 -11.664 1.00 98.44 687 ARG A C 1
ATOM 5208 O O . ARG A 1 687 ? -12.464 -8.050 -11.132 1.00 98.44 687 ARG A O 1
ATOM 5215 N N . VAL A 1 688 ? -13.741 -6.981 -12.647 1.00 98.75 688 VAL A N 1
ATOM 5216 C CA . VAL A 1 688 ? -12.805 -5.879 -12.894 1.00 98.75 688 VAL A CA 1
ATOM 5217 C C . VAL A 1 688 ? -13.265 -4.676 -12.074 1.00 98.75 688 VAL A C 1
ATOM 5219 O O . VAL A 1 688 ? -14.449 -4.342 -12.085 1.00 98.75 688 VAL A O 1
ATOM 5222 N N . MET A 1 689 ? -12.348 -4.040 -11.354 1.00 98.56 689 MET A N 1
ATOM 5223 C CA . MET A 1 689 ? -12.614 -2.882 -10.501 1.00 98.56 689 MET A CA 1
ATOM 5224 C C . MET A 1 689 ? -11.925 -1.654 -11.084 1.00 98.56 689 MET A C 1
ATOM 5226 O O . MET A 1 689 ? -10.695 -1.600 -11.079 1.00 98.56 689 MET A O 1
ATOM 5230 N N . GLU A 1 690 ? -12.698 -0.672 -11.555 1.00 98.62 690 GLU A N 1
ATOM 5231 C CA . GLU A 1 690 ? -12.135 0.551 -12.139 1.00 98.62 690 GLU A CA 1
ATOM 5232 C C . GLU A 1 690 ? -12.705 1.816 -11.494 1.00 98.62 690 GLU A C 1
ATOM 5234 O O . GLU A 1 690 ? -13.910 2.055 -11.484 1.00 98.62 690 GLU A O 1
ATOM 5239 N N . ILE A 1 691 ? -11.807 2.633 -10.949 1.00 98.25 691 ILE A N 1
ATOM 5240 C CA . ILE A 1 691 ? -12.061 3.983 -10.447 1.00 98.25 691 ILE A CA 1
ATOM 5241 C C . ILE A 1 691 ? -10.772 4.780 -10.643 1.00 98.25 691 ILE A C 1
ATOM 5243 O O . ILE A 1 691 ? -9.702 4.260 -10.343 1.00 98.25 691 ILE A O 1
ATOM 5247 N N . LEU A 1 692 ? -10.852 6.030 -11.108 1.00 98.62 692 LEU A N 1
ATOM 5248 C CA . LEU A 1 692 ? -9.690 6.909 -11.321 1.00 98.62 692 LEU A CA 1
ATOM 5249 C C . LEU A 1 692 ? -9.079 7.363 -9.974 1.00 98.62 692 LEU A C 1
ATOM 5251 O O . LEU A 1 692 ? -9.255 8.497 -9.526 1.00 98.62 692 LEU A O 1
ATOM 5255 N N . SER A 1 693 ? -8.475 6.409 -9.264 1.00 98.69 693 SER A N 1
ATOM 5256 C CA . SER A 1 693 ? -7.847 6.535 -7.951 1.00 98.69 693 SER A CA 1
ATOM 5257 C C . SER A 1 693 ? -7.028 5.273 -7.651 1.00 98.69 693 SER A C 1
ATOM 5259 O O . SER A 1 693 ? -7.559 4.238 -7.235 1.00 98.69 693 SER A O 1
ATOM 5261 N N . GLU A 1 694 ? -5.715 5.384 -7.801 1.00 98.88 694 GLU A N 1
ATOM 5262 C CA . GLU A 1 694 ? -4.707 4.355 -7.522 1.00 98.88 694 GLU A CA 1
ATOM 5263 C C . GLU A 1 694 ? -4.785 3.922 -6.053 1.00 98.88 694 GLU A C 1
ATOM 5265 O O . GLU A 1 694 ? -4.823 2.731 -5.751 1.00 98.88 694 GLU A O 1
ATOM 5270 N N . HIS A 1 695 ? -4.931 4.896 -5.144 1.00 98.88 695 HIS A N 1
ATOM 5271 C CA . HIS A 1 695 ? -5.164 4.679 -3.712 1.00 98.88 695 HIS A CA 1
ATOM 5272 C C . HIS A 1 695 ? -6.362 3.763 -3.428 1.00 98.88 695 HIS A C 1
ATOM 5274 O O . HIS A 1 695 ? -6.338 2.945 -2.505 1.00 98.88 695 HIS A O 1
ATOM 5280 N N . THR A 1 696 ? -7.439 3.920 -4.200 1.00 98.81 696 THR A N 1
ATOM 5281 C CA . THR A 1 696 ? -8.664 3.138 -4.014 1.00 98.81 696 THR A CA 1
ATOM 5282 C C . THR A 1 696 ? -8.500 1.750 -4.630 1.00 98.81 696 THR A C 1
ATOM 5284 O O . THR A 1 696 ? -8.799 0.764 -3.960 1.00 98.81 696 THR A O 1
ATOM 5287 N N . CYS A 1 697 ? -7.918 1.653 -5.832 1.00 98.88 697 CYS A N 1
ATOM 5288 C CA . CYS A 1 697 ? -7.599 0.381 -6.486 1.00 98.88 697 CYS A CA 1
ATOM 5289 C C . CYS A 1 697 ? -6.669 -0.496 -5.629 1.00 98.88 697 CYS A C 1
ATOM 5291 O O . CYS A 1 697 ? -6.992 -1.654 -5.357 1.00 98.88 697 CYS A O 1
ATOM 5293 N N . GLN A 1 698 ? -5.555 0.058 -5.137 1.00 98.88 698 GLN A N 1
ATOM 5294 C CA . GLN A 1 698 ? -4.646 -0.668 -4.251 1.00 98.88 698 GLN A CA 1
ATOM 5295 C C . GLN A 1 698 ? -5.299 -0.985 -2.905 1.00 98.88 698 GLN A C 1
ATOM 5297 O O . GLN A 1 698 ? -5.203 -2.120 -2.454 1.00 98.88 698 GLN A O 1
ATOM 5302 N N . GLY A 1 699 ? -5.990 -0.034 -2.266 1.00 98.88 699 GLY A N 1
ATOM 5303 C CA . GLY A 1 699 ? -6.627 -0.273 -0.967 1.00 98.88 699 GLY A CA 1
ATOM 5304 C C . GLY A 1 699 ? -7.705 -1.363 -1.012 1.00 98.88 699 GLY A C 1
ATOM 5305 O O . GLY A 1 699 ? -7.825 -2.148 -0.069 1.00 98.88 699 GLY A O 1
ATOM 5306 N N . TRP A 1 700 ? -8.447 -1.463 -2.122 1.00 98.94 700 TRP A N 1
ATOM 5307 C CA . TRP A 1 700 ? -9.330 -2.597 -2.398 1.00 98.94 700 TRP A CA 1
ATOM 5308 C C . TRP A 1 700 ? -8.540 -3.905 -2.522 1.00 98.94 700 TRP A C 1
ATOM 5310 O O . TRP A 1 700 ? -8.874 -4.879 -1.848 1.00 98.94 700 TRP A O 1
ATOM 5320 N N . LEU A 1 701 ? -7.486 -3.939 -3.346 1.00 98.94 701 LEU A N 1
ATOM 5321 C CA . LEU A 1 701 ? -6.692 -5.152 -3.553 1.00 98.94 701 LEU A CA 1
ATOM 5322 C C . LEU A 1 701 ? -5.984 -5.611 -2.267 1.00 98.94 701 LEU A C 1
ATOM 5324 O O . LEU A 1 701 ? -5.991 -6.801 -1.971 1.00 98.94 701 LEU A O 1
ATOM 5328 N N . GLU A 1 702 ? -5.447 -4.707 -1.448 1.00 98.94 702 GLU A N 1
ATOM 5329 C CA . GLU A 1 702 ? -4.847 -5.064 -0.158 1.00 98.94 702 GLU A CA 1
ATOM 5330 C C . GLU A 1 702 ? -5.860 -5.752 0.767 1.00 98.94 702 GLU A C 1
ATOM 5332 O O . GLU A 1 702 ? -5.581 -6.845 1.259 1.00 98.94 702 GLU A O 1
ATOM 5337 N N . GLY A 1 703 ? -7.059 -5.184 0.953 1.00 98.88 703 GLY A N 1
ATOM 5338 C CA . GLY A 1 703 ? -8.123 -5.818 1.748 1.00 98.88 703 GLY A CA 1
ATOM 5339 C C . GLY A 1 703 ? -8.566 -7.186 1.200 1.00 98.88 703 GLY A C 1
ATOM 5340 O O . GLY A 1 703 ? -8.855 -8.107 1.969 1.00 98.88 703 GLY A O 1
ATOM 5341 N N . TYR A 1 704 ? -8.554 -7.339 -0.125 1.00 98.94 704 TYR A N 1
ATOM 5342 C CA . TYR A 1 704 ? -8.893 -8.572 -0.844 1.00 98.94 704 TYR A CA 1
ATOM 5343 C C . TYR A 1 704 ? -7.848 -9.684 -0.619 1.00 98.94 704 TYR A C 1
ATOM 5345 O O . TYR A 1 704 ? -8.191 -10.827 -0.311 1.00 98.94 704 TYR A O 1
ATOM 5353 N N . LEU A 1 705 ? -6.557 -9.341 -0.700 1.00 98.94 705 LEU A N 1
ATOM 5354 C CA . LEU A 1 705 ? -5.435 -10.253 -0.438 1.00 98.94 705 LEU A CA 1
ATOM 5355 C C . LEU A 1 705 ? -5.375 -10.649 1.046 1.00 98.94 705 LEU A C 1
ATOM 5357 O O . LEU A 1 705 ? -5.247 -11.829 1.381 1.00 98.94 705 LEU A O 1
ATOM 5361 N N . LEU A 1 706 ? -5.533 -9.672 1.946 1.00 98.88 706 LEU A N 1
ATOM 5362 C CA . LEU A 1 706 ? -5.473 -9.857 3.401 1.00 98.88 706 LEU A CA 1
ATOM 5363 C C . LEU A 1 706 ? -6.610 -10.731 3.956 1.00 98.88 706 LEU A C 1
ATOM 5365 O O . LEU A 1 706 ? -6.423 -11.387 4.982 1.00 98.88 706 LEU A O 1
ATOM 5369 N N . THR A 1 707 ? -7.751 -10.790 3.261 1.00 98.81 707 THR A N 1
ATOM 5370 C CA . THR A 1 707 ? -8.868 -11.707 3.561 1.00 98.81 707 THR A CA 1
ATOM 5371 C C . THR A 1 707 ? -8.781 -13.062 2.844 1.00 98.81 707 THR A C 1
ATOM 5373 O O . THR A 1 707 ? -9.689 -13.880 2.985 1.00 98.81 707 THR A O 1
ATOM 5376 N N . GLY A 1 708 ? -7.670 -13.355 2.154 1.00 98.31 708 GLY A N 1
ATOM 5377 C CA . GLY A 1 708 ? -7.340 -14.704 1.680 1.00 98.31 708 GLY A CA 1
ATOM 5378 C C . GLY A 1 708 ? -7.664 -14.999 0.219 1.00 98.31 708 GLY A C 1
ATOM 5379 O O . GLY A 1 708 ? -7.933 -16.152 -0.114 1.00 98.31 708 GLY A O 1
ATOM 5380 N N . ARG A 1 709 ? -7.686 -13.988 -0.653 1.00 98.75 709 ARG A N 1
ATOM 5381 C CA . ARG A 1 709 ? -8.016 -14.124 -2.087 1.00 98.75 709 ARG A CA 1
ATOM 5382 C C . ARG A 1 709 ? -6.911 -13.498 -2.956 1.00 98.75 709 ARG A C 1
ATOM 5384 O O . ARG A 1 709 ? -5.884 -13.109 -2.413 1.00 98.75 709 ARG A O 1
ATOM 5391 N N . HIS A 1 710 ? -7.053 -13.452 -4.284 1.00 98.88 710 HIS A N 1
ATOM 5392 C CA . HIS A 1 710 ? -5.974 -13.060 -5.217 1.00 98.88 710 HIS A CA 1
ATOM 5393 C C . HIS A 1 710 ? -6.337 -11.885 -6.127 1.00 98.88 710 HIS A C 1
ATOM 5395 O O . HIS A 1 710 ? -7.497 -11.687 -6.474 1.00 98.88 710 HIS A O 1
ATOM 5401 N N . GLY A 1 711 ? -5.334 -11.177 -6.640 1.00 98.56 711 GLY A N 1
ATOM 5402 C CA . GLY A 1 711 ? -5.569 -10.224 -7.719 1.00 98.56 711 GLY A CA 1
ATOM 5403 C C . GLY A 1 711 ? -4.310 -9.662 -8.360 1.00 98.56 711 GLY A C 1
ATOM 5404 O O . GLY A 1 711 ? -3.182 -10.036 -8.021 1.00 98.56 711 GLY A O 1
ATOM 5405 N N . LEU A 1 712 ? -4.544 -8.752 -9.300 1.00 98.88 712 LEU A N 1
ATOM 5406 C CA . LEU A 1 712 ? -3.541 -7.986 -10.032 1.00 98.88 712 LEU A CA 1
ATOM 5407 C C . LEU A 1 712 ? -3.988 -6.519 -10.083 1.00 98.88 712 LEU A C 1
ATOM 5409 O O . LEU A 1 712 ? -5.174 -6.246 -10.271 1.00 98.88 712 LEU A O 1
ATOM 5413 N N . PHE A 1 713 ? -3.044 -5.593 -9.940 1.00 98.88 713 PHE A N 1
ATOM 5414 C CA . PHE A 1 713 ? -3.240 -4.158 -10.141 1.00 98.88 713 PHE A CA 1
ATOM 5415 C C . PHE A 1 713 ? -2.466 -3.723 -11.387 1.00 98.88 713 PHE A C 1
ATOM 5417 O O . PHE A 1 713 ? -1.239 -3.797 -11.398 1.00 98.88 713 PHE A O 1
ATOM 5424 N N . SER A 1 714 ? -3.161 -3.297 -12.444 1.00 98.50 714 SER A N 1
ATOM 5425 C CA . SER A 1 714 ? -2.514 -2.680 -13.611 1.00 98.50 714 SER A CA 1
ATOM 5426 C C . SER A 1 714 ? -2.524 -1.160 -13.485 1.00 98.50 714 SER A C 1
ATOM 5428 O O . SER A 1 714 ? -3.583 -0.602 -13.202 1.00 98.50 714 SER A O 1
ATOM 5430 N N . CYS A 1 715 ? -1.384 -0.513 -13.723 1.00 98.50 715 CYS A N 1
ATOM 5431 C CA . CYS A 1 715 ? -1.223 0.938 -13.608 1.00 98.50 715 CYS A CA 1
ATOM 5432 C C . CYS A 1 715 ? -0.240 1.465 -14.669 1.00 98.50 715 CYS A C 1
ATOM 5434 O O . CYS A 1 715 ? 0.726 0.774 -15.020 1.00 98.50 715 CYS A O 1
ATOM 5436 N N . TYR A 1 716 ? -0.431 2.703 -15.132 1.00 98.69 716 TYR A N 1
ATOM 5437 C CA . TYR A 1 716 ? 0.594 3.458 -15.845 1.00 98.69 716 TYR A CA 1
ATOM 5438 C C . TYR A 1 716 ? 1.813 3.637 -14.936 1.00 98.69 716 TYR A C 1
ATOM 5440 O O . TYR A 1 716 ? 1.682 4.026 -13.773 1.00 98.69 716 TYR A O 1
ATOM 5448 N N . GLU A 1 717 ? 3.004 3.377 -15.476 1.00 98.62 717 GLU A N 1
ATOM 5449 C CA . GLU A 1 717 ? 4.251 3.344 -14.704 1.00 98.62 717 GLU A CA 1
ATOM 5450 C C . GLU A 1 717 ? 4.495 4.610 -13.866 1.00 98.62 717 GLU A C 1
ATOM 5452 O O . GLU A 1 717 ? 4.736 4.501 -12.671 1.00 98.62 717 GLU A O 1
ATOM 5457 N N . ALA A 1 718 ? 4.354 5.806 -14.442 1.00 97.50 718 ALA A N 1
ATOM 5458 C CA . ALA A 1 718 ? 4.602 7.053 -13.713 1.00 97.50 718 ALA A CA 1
ATOM 5459 C C . ALA A 1 718 ? 3.561 7.369 -12.620 1.00 97.50 718 ALA A C 1
ATOM 5461 O O . ALA A 1 718 ? 3.817 8.191 -11.742 1.00 97.50 718 ALA A O 1
ATOM 5462 N N . PHE A 1 719 ? 2.379 6.744 -12.659 1.00 98.38 719 PHE A N 1
ATOM 5463 C CA . PHE A 1 719 ? 1.274 7.055 -11.745 1.00 98.38 719 PHE A CA 1
ATOM 5464 C C . PHE A 1 719 ? 1.208 6.128 -10.531 1.00 98.38 719 PHE A C 1
ATOM 5466 O O . PHE A 1 719 ? 0.634 6.513 -9.515 1.00 98.38 719 PHE A O 1
ATOM 5473 N N . VAL A 1 720 ? 1.897 4.980 -10.538 1.00 98.44 720 VAL A N 1
ATOM 5474 C CA . VAL A 1 720 ? 1.998 4.136 -9.330 1.00 98.44 720 VAL A CA 1
ATOM 5475 C C . VAL A 1 720 ? 2.716 4.853 -8.170 1.00 98.44 720 VAL A C 1
ATOM 5477 O O . VAL A 1 720 ? 2.488 4.533 -7.007 1.00 98.44 720 VAL A O 1
ATOM 5480 N N . HIS A 1 721 ? 3.497 5.903 -8.450 1.00 98.25 721 HIS A N 1
ATOM 5481 C CA . HIS A 1 721 ? 4.054 6.793 -7.424 1.00 98.25 721 HIS A CA 1
ATOM 5482 C C . HIS A 1 721 ? 2.993 7.456 -6.531 1.00 98.25 721 HIS A C 1
ATOM 5484 O O . HIS A 1 721 ? 3.286 7.812 -5.390 1.00 98.25 721 HIS A O 1
ATOM 5490 N N . ILE A 1 722 ? 1.739 7.562 -6.986 1.00 98.56 722 ILE A N 1
ATOM 5491 C CA . ILE A 1 722 ? 0.615 8.049 -6.173 1.00 98.56 722 ILE A CA 1
ATOM 5492 C C . ILE A 1 722 ? 0.386 7.150 -4.941 1.00 98.56 722 ILE A C 1
ATOM 5494 O O . ILE A 1 722 ? -0.064 7.639 -3.908 1.00 98.56 722 ILE A O 1
ATOM 5498 N N . VAL A 1 723 ? 0.763 5.868 -5.005 1.00 98.56 723 VAL A N 1
ATOM 5499 C CA . VAL A 1 723 ? 0.642 4.883 -3.913 1.00 98.56 723 VAL A CA 1
ATOM 5500 C C . VAL A 1 723 ? 1.988 4.464 -3.299 1.00 98.56 723 VAL A C 1
ATOM 5502 O O . VAL A 1 723 ? 2.065 3.485 -2.546 1.00 98.56 723 VAL A O 1
ATOM 5505 N N . ASP A 1 724 ? 3.045 5.259 -3.518 1.00 98.44 724 ASP A N 1
ATOM 5506 C CA . ASP A 1 724 ? 4.389 5.052 -2.951 1.00 98.44 724 ASP A CA 1
ATOM 5507 C C . ASP A 1 724 ? 4.385 4.835 -1.435 1.00 98.44 724 ASP A C 1
ATOM 5509 O O . ASP A 1 724 ? 5.235 4.107 -0.914 1.00 98.44 724 ASP A O 1
ATOM 5513 N N . SER A 1 725 ? 3.471 5.478 -0.702 1.00 98.19 725 SER A N 1
ATOM 5514 C CA . SER A 1 725 ? 3.377 5.337 0.751 1.00 98.19 725 SER A CA 1
ATOM 5515 C C . SER A 1 725 ? 2.571 4.105 1.174 1.00 98.19 725 SER A C 1
ATOM 5517 O O . SER A 1 725 ? 3.028 3.387 2.066 1.00 98.19 725 SER A O 1
ATOM 5519 N N . MET A 1 726 ? 1.476 3.771 0.479 1.00 98.81 726 MET A N 1
ATOM 5520 C CA . MET A 1 726 ? 0.684 2.555 0.725 1.00 98.81 726 MET A CA 1
ATOM 5521 C C . MET A 1 726 ? 1.539 1.293 0.594 1.00 98.81 726 MET A C 1
ATOM 5523 O O . MET A 1 726 ? 1.610 0.492 1.529 1.00 98.81 726 MET A O 1
ATOM 5527 N N . VAL A 1 727 ? 2.299 1.163 -0.503 1.00 98.56 727 VAL A N 1
ATOM 5528 C CA . VAL A 1 727 ? 3.181 0.000 -0.705 1.00 98.56 727 VAL A CA 1
ATOM 5529 C C . VAL A 1 727 ? 4.253 -0.114 0.390 1.00 98.56 727 VAL A C 1
ATOM 5531 O O . VAL A 1 727 ? 4.620 -1.222 0.783 1.00 98.56 727 VAL A O 1
ATOM 5534 N N . ASN A 1 728 ? 4.699 1.004 0.985 1.00 98.12 728 ASN A N 1
ATOM 5535 C CA . ASN A 1 728 ? 5.598 0.961 2.144 1.00 98.12 728 ASN A CA 1
ATOM 5536 C C . ASN A 1 728 ? 4.929 0.345 3.371 1.00 98.12 728 ASN A C 1
ATOM 5538 O O . ASN A 1 728 ? 5.600 -0.359 4.125 1.00 98.12 728 ASN A O 1
ATOM 5542 N N . GLN A 1 729 ? 3.649 0.638 3.611 1.00 98.56 729 GLN A N 1
ATOM 5543 C CA . GLN A 1 729 ? 2.913 0.066 4.737 1.00 98.56 729 GLN A CA 1
ATOM 5544 C C . GLN A 1 729 ? 2.656 -1.427 4.502 1.00 98.56 729 GLN A C 1
ATOM 5546 O O . GLN A 1 729 ? 2.934 -2.226 5.395 1.00 98.56 729 GLN A O 1
ATOM 5551 N N . HIS A 1 730 ? 2.286 -1.829 3.282 1.00 98.75 730 HIS A N 1
ATOM 5552 C CA . HIS A 1 730 ? 2.133 -3.245 2.936 1.00 98.75 730 HIS A CA 1
ATOM 5553 C C . HIS A 1 730 ? 3.450 -4.035 3.077 1.00 98.75 730 HIS A C 1
ATOM 5555 O O . HIS A 1 730 ? 3.475 -5.120 3.657 1.00 98.75 730 HIS A O 1
ATOM 5561 N N . ILE A 1 731 ? 4.589 -3.478 2.644 1.00 98.56 731 ILE A N 1
ATOM 5562 C CA . ILE A 1 731 ? 5.899 -4.137 2.809 1.00 98.56 731 ILE A CA 1
ATOM 5563 C C . ILE A 1 731 ? 6.327 -4.200 4.286 1.00 98.56 731 ILE A C 1
ATOM 5565 O O . ILE A 1 731 ? 6.951 -5.183 4.692 1.00 98.56 731 ILE A O 1
ATOM 5569 N N . LYS A 1 732 ? 5.997 -3.199 5.118 1.00 98.12 732 LYS A N 1
ATOM 5570 C CA . LYS A 1 732 ? 6.215 -3.278 6.578 1.00 98.12 732 LYS A CA 1
ATOM 5571 C C . LYS A 1 732 ? 5.358 -4.374 7.202 1.00 98.12 732 LYS A C 1
ATOM 5573 O O . LYS A 1 732 ? 5.897 -5.169 7.968 1.00 98.12 732 LYS A O 1
ATOM 5578 N N . TRP A 1 733 ? 4.076 -4.436 6.835 1.00 98.69 733 TRP A N 1
ATOM 5579 C CA . TRP A 1 733 ? 3.144 -5.475 7.263 1.00 98.69 733 TRP A CA 1
ATOM 5580 C C . TRP A 1 733 ? 3.728 -6.856 6.955 1.00 98.69 733 TRP A C 1
ATOM 5582 O O . TRP A 1 733 ? 4.048 -7.593 7.885 1.00 98.69 733 TRP A O 1
ATOM 5592 N N . LEU A 1 734 ? 4.020 -7.147 5.681 1.00 98.31 734 LEU A N 1
ATOM 5593 C CA . LEU A 1 734 ? 4.628 -8.411 5.247 1.00 98.31 734 LEU A CA 1
ATOM 5594 C C . LEU A 1 734 ? 5.955 -8.723 5.963 1.00 98.31 734 LEU A C 1
ATOM 5596 O O . LEU A 1 734 ? 6.202 -9.862 6.357 1.00 98.31 734 LEU A O 1
ATOM 5600 N N . ARG A 1 735 ? 6.817 -7.724 6.194 1.00 96.12 735 ARG A N 1
ATOM 5601 C CA . ARG A 1 735 ? 8.084 -7.916 6.924 1.00 96.12 735 ARG A CA 1
ATOM 5602 C C . ARG A 1 735 ? 7.876 -8.378 8.372 1.00 96.12 735 ARG A C 1
ATOM 5604 O O . ARG A 1 735 ? 8.730 -9.095 8.900 1.00 96.12 735 ARG A O 1
ATOM 5611 N N . VAL A 1 736 ? 6.787 -7.962 9.018 1.00 96.81 736 VAL A N 1
ATOM 5612 C CA . VAL A 1 736 ? 6.441 -8.391 10.380 1.00 96.81 736 VAL A CA 1
ATOM 5613 C C . VAL A 1 736 ? 5.665 -9.709 10.360 1.00 96.81 736 VAL A C 1
ATOM 5615 O O . VAL A 1 736 ? 6.035 -10.619 11.100 1.00 96.81 736 VAL A O 1
ATOM 5618 N N . THR A 1 737 ? 4.657 -9.876 9.492 1.00 97.06 737 THR A N 1
ATOM 5619 C CA . THR A 1 737 ? 3.833 -11.103 9.445 1.00 97.06 737 THR A CA 1
ATOM 5620 C C . THR A 1 737 ? 4.656 -12.358 9.180 1.00 97.06 737 THR A C 1
ATOM 5622 O O . THR A 1 737 ? 4.452 -13.358 9.861 1.00 97.06 737 THR A O 1
ATOM 5625 N N . ARG A 1 738 ? 5.671 -12.284 8.307 1.00 95.19 738 ARG A N 1
ATOM 5626 C CA . ARG A 1 738 ? 6.619 -13.382 8.014 1.00 95.19 738 ARG A CA 1
ATOM 5627 C C . ARG A 1 738 ? 7.423 -13.870 9.233 1.00 95.19 738 ARG A C 1
ATOM 5629 O O . ARG A 1 738 ? 8.145 -14.859 9.139 1.00 95.19 738 ARG A O 1
ATOM 5636 N N . ARG A 1 739 ? 7.325 -13.176 10.373 1.00 95.00 739 ARG A N 1
ATOM 5637 C CA . ARG A 1 739 ? 7.982 -13.490 11.655 1.00 95.00 739 ARG A CA 1
ATOM 5638 C C . ARG A 1 739 ? 6.980 -13.906 12.746 1.00 95.00 739 ARG A C 1
ATOM 5640 O O . ARG A 1 739 ? 7.395 -14.198 13.865 1.00 95.00 739 ARG A O 1
ATOM 5647 N N . LEU A 1 740 ? 5.683 -13.956 12.427 1.00 96.75 740 LEU A N 1
ATOM 5648 C CA . LEU A 1 740 ? 4.588 -14.353 13.314 1.00 96.75 740 LEU A CA 1
ATOM 5649 C C . LEU A 1 740 ? 4.084 -15.755 12.920 1.00 96.75 740 LEU A C 1
ATOM 5651 O O . LEU A 1 740 ? 3.257 -15.865 12.020 1.00 96.75 740 LEU A O 1
ATOM 5655 N N . PRO A 1 741 ? 4.517 -16.842 13.588 1.00 96.12 741 PRO A N 1
ATOM 5656 C CA . PRO A 1 741 ? 4.238 -18.216 13.142 1.00 96.12 741 PRO A CA 1
ATOM 5657 C C . PRO A 1 741 ? 2.755 -18.628 13.204 1.00 96.12 741 PRO A C 1
ATOM 5659 O O . PRO A 1 741 ? 2.398 -19.694 12.715 1.00 96.12 741 PRO A O 1
ATOM 5662 N N . TRP A 1 742 ? 1.894 -17.808 13.815 1.00 97.31 742 TRP A N 1
ATOM 5663 C CA . TRP A 1 742 ? 0.442 -18.004 13.872 1.00 97.31 742 TRP A CA 1
ATOM 5664 C C . TRP A 1 742 ? -0.315 -17.347 12.707 1.00 97.31 742 TRP A C 1
ATOM 5666 O O . TRP A 1 742 ? -1.488 -17.659 12.482 1.00 97.31 742 TRP A O 1
ATOM 5676 N N . ARG A 1 743 ? 0.320 -16.414 11.986 1.00 98.31 743 ARG A N 1
ATOM 5677 C CA . ARG A 1 743 ? -0.298 -15.676 10.885 1.00 98.31 743 ARG A CA 1
ATOM 5678 C C . ARG A 1 743 ? 0.076 -16.351 9.567 1.00 98.31 743 ARG A C 1
ATOM 5680 O O . ARG A 1 743 ? 1.251 -16.480 9.240 1.00 98.31 743 ARG A O 1
ATOM 5687 N N . ALA A 1 744 ? -0.927 -16.834 8.844 1.00 98.31 744 ALA A N 1
ATOM 5688 C CA . ALA A 1 744 ? -0.731 -17.623 7.637 1.00 98.31 744 ALA A CA 1
ATOM 5689 C C . ALA A 1 744 ? -0.378 -16.722 6.433 1.00 98.31 744 ALA A C 1
ATOM 5691 O O . ALA A 1 744 ? -0.975 -15.647 6.309 1.00 98.31 744 ALA A O 1
ATOM 5692 N N . PRO A 1 745 ? 0.537 -17.152 5.538 1.00 98.44 745 PRO A N 1
ATOM 5693 C CA . PRO A 1 745 ? 0.909 -16.385 4.351 1.00 98.44 745 PRO A CA 1
ATOM 5694 C C . PRO A 1 745 ? -0.276 -16.063 3.438 1.00 98.44 745 PRO A C 1
ATOM 5696 O O . PRO A 1 745 ? -1.099 -16.934 3.148 1.00 98.44 745 PRO A O 1
ATOM 5699 N N . ILE A 1 746 ? -0.333 -14.828 2.946 1.00 98.75 746 ILE A N 1
ATOM 5700 C CA . ILE A 1 746 ? -1.363 -14.359 2.009 1.00 98.75 746 ILE A CA 1
ATOM 5701 C C . ILE A 1 746 ? -0.886 -14.452 0.553 1.00 98.75 746 ILE A C 1
ATOM 5703 O O . ILE A 1 746 ? 0.294 -14.687 0.274 1.00 98.75 746 ILE A O 1
ATOM 5707 N N . ALA A 1 747 ? -1.805 -14.266 -0.397 1.00 98.75 747 ALA A N 1
ATOM 5708 C CA . ALA A 1 747 ? -1.430 -14.016 -1.785 1.00 98.75 747 ALA A CA 1
ATOM 5709 C C . ALA A 1 747 ? -0.622 -12.713 -1.896 1.00 98.75 747 ALA A C 1
ATOM 5711 O O . ALA A 1 747 ? -0.875 -11.749 -1.173 1.00 98.75 747 ALA A O 1
ATOM 5712 N N . SER A 1 748 ? 0.352 -12.693 -2.801 1.00 98.81 748 SER A N 1
ATOM 5713 C CA . SER A 1 748 ? 1.202 -11.523 -3.024 1.00 98.81 748 SER A CA 1
ATOM 5714 C C . SER A 1 748 ? 0.451 -10.358 -3.668 1.00 98.81 748 SER A C 1
ATOM 5716 O O . SER A 1 748 ? -0.448 -10.558 -4.487 1.00 98.81 748 SER A O 1
ATOM 5718 N N . LEU A 1 749 ? 0.878 -9.136 -3.350 1.00 98.88 749 LEU A N 1
ATOM 5719 C CA . LEU A 1 749 ? 0.435 -7.919 -4.025 1.00 98.88 749 LEU A CA 1
ATOM 5720 C C . LEU A 1 749 ? 1.159 -7.801 -5.370 1.00 98.88 749 LEU A C 1
ATOM 5722 O O . LEU A 1 749 ? 2.378 -7.632 -5.407 1.00 98.88 749 LEU A O 1
ATOM 5726 N N . ASN A 1 750 ? 0.416 -7.919 -6.470 1.00 98.88 750 ASN A N 1
ATOM 5727 C CA . ASN A 1 750 ? 0.970 -7.971 -7.824 1.00 98.88 750 ASN A CA 1
ATOM 5728 C C . ASN A 1 750 ? 0.659 -6.675 -8.583 1.00 98.88 750 ASN A C 1
ATOM 5730 O O . ASN A 1 750 ? -0.513 -6.368 -8.808 1.00 98.88 750 ASN A O 1
ATOM 5734 N N . TYR A 1 751 ? 1.697 -5.962 -9.019 1.00 98.88 751 TYR A N 1
ATOM 5735 C CA . TYR A 1 751 ? 1.600 -4.823 -9.932 1.00 98.88 751 TYR A CA 1
ATOM 5736 C C . TYR A 1 751 ? 2.000 -5.249 -11.345 1.00 98.88 751 TYR A C 1
ATOM 5738 O O . TYR A 1 751 ? 3.064 -5.842 -11.534 1.00 98.88 751 TYR A O 1
ATOM 5746 N N . LEU A 1 752 ? 1.195 -4.866 -12.333 1.00 98.88 752 LEU A N 1
ATOM 5747 C CA . LEU A 1 752 ? 1.595 -4.772 -13.732 1.00 98.88 752 LEU A CA 1
ATOM 5748 C C . LEU A 1 752 ? 1.776 -3.289 -14.069 1.00 98.88 752 LEU A C 1
ATOM 5750 O O . LEU A 1 752 ? 0.800 -2.576 -14.310 1.00 98.88 752 LEU A O 1
ATOM 5754 N N . LEU A 1 753 ? 3.026 -2.836 -14.077 1.00 98.75 753 LEU A N 1
ATOM 5755 C CA . LEU A 1 753 ? 3.391 -1.513 -14.563 1.00 98.75 753 LEU A CA 1
ATOM 5756 C C . LEU A 1 753 ? 3.568 -1.595 -16.073 1.00 98.75 753 LEU A C 1
ATOM 5758 O O . LEU A 1 753 ? 4.426 -2.313 -16.590 1.00 98.75 753 LEU A O 1
ATOM 5762 N N . THR A 1 754 ? 2.721 -0.870 -16.787 1.00 98.19 754 THR A N 1
ATOM 5763 C CA . THR A 1 754 ? 2.792 -0.770 -18.242 1.00 98.19 754 THR A CA 1
ATOM 5764 C C . THR A 1 754 ? 2.498 0.661 -18.672 1.00 98.19 754 THR A C 1
ATOM 5766 O O . THR A 1 754 ? 2.505 1.568 -17.842 1.00 98.19 754 THR A O 1
ATOM 5769 N N . SER A 1 755 ? 2.327 0.908 -19.974 1.00 96.38 755 SER A N 1
ATOM 5770 C CA . SER A 1 755 ? 2.335 2.273 -20.525 1.00 96.38 755 SER A CA 1
ATOM 5771 C C . SER A 1 755 ? 3.592 3.022 -20.053 1.00 96.38 755 SER A C 1
ATOM 5773 O O . SER A 1 755 ? 3.524 4.110 -19.488 1.00 96.38 755 SER A O 1
ATOM 5775 N N . HIS A 1 756 ? 4.736 2.350 -20.176 1.00 97.62 756 HIS A N 1
ATOM 5776 C CA . HIS A 1 756 ? 5.976 2.716 -19.500 1.00 97.62 756 HIS A CA 1
ATOM 5777 C C . HIS A 1 756 ? 6.702 3.897 -20.155 1.00 97.62 756 HIS A C 1
ATOM 5779 O O . HIS A 1 756 ? 6.348 4.343 -21.253 1.00 97.62 756 HIS A O 1
ATOM 5785 N N . VAL A 1 757 ? 7.724 4.406 -19.462 1.00 97.69 757 VAL A N 1
ATOM 5786 C CA . VAL A 1 757 ? 8.490 5.623 -19.787 1.00 97.69 757 VAL A CA 1
ATOM 5787 C C . VAL A 1 757 ? 8.894 5.740 -21.265 1.00 97.69 757 VAL A C 1
ATOM 5789 O O . VAL A 1 757 ? 8.842 6.831 -21.838 1.00 97.69 757 VAL A O 1
ATOM 5792 N N . TRP A 1 758 ? 9.237 4.628 -21.922 1.00 98.19 758 TRP A N 1
ATOM 5793 C CA . TRP A 1 758 ? 9.708 4.618 -23.310 1.00 98.19 758 TRP A CA 1
ATOM 5794 C C . TRP A 1 758 ? 8.598 4.775 -24.354 1.00 98.19 758 TRP A C 1
ATOM 5796 O O . TRP A 1 758 ? 8.904 5.137 -25.489 1.00 98.19 758 TRP A O 1
ATOM 5806 N N . ARG A 1 759 ? 7.333 4.489 -24.008 1.00 96.25 759 ARG A N 1
ATOM 5807 C CA . ARG A 1 759 ? 6.213 4.350 -24.963 1.00 96.25 759 ARG A CA 1
ATOM 5808 C C . ARG A 1 759 ? 4.922 5.064 -24.541 1.00 96.25 759 ARG A C 1
ATOM 5810 O O . ARG A 1 759 ? 3.808 4.593 -24.790 1.00 96.25 759 ARG A O 1
ATOM 5817 N N . GLN A 1 760 ? 5.068 6.239 -23.932 1.00 94.31 760 GLN A N 1
ATOM 5818 C CA . GLN A 1 760 ? 3.972 7.177 -23.643 1.00 94.31 760 GLN A CA 1
ATOM 5819 C C . GLN A 1 760 ? 3.651 8.087 -24.846 1.00 94.31 760 GLN A C 1
ATOM 5821 O O . GLN A 1 760 ? 3.592 9.314 -24.736 1.00 94.31 760 GLN A O 1
ATOM 5826 N N . ASP A 1 761 ? 3.436 7.450 -26.003 1.00 90.19 761 ASP A N 1
ATOM 5827 C CA . ASP A 1 761 ? 3.390 8.034 -27.355 1.00 90.19 761 ASP A CA 1
ATOM 5828 C C . ASP A 1 761 ? 2.417 9.228 -27.514 1.00 90.19 761 ASP A C 1
ATOM 5830 O O . ASP A 1 761 ? 2.647 10.102 -28.346 1.00 90.19 761 ASP A O 1
ATOM 5834 N N . HIS A 1 762 ? 1.339 9.294 -26.722 1.00 91.62 762 HIS A N 1
ATOM 5835 C CA . HIS A 1 762 ? 0.357 10.393 -26.754 1.00 91.62 762 HIS A CA 1
ATOM 5836 C C . HIS A 1 762 ? 0.555 11.454 -25.657 1.00 91.62 762 HIS A C 1
ATOM 5838 O O . HIS A 1 762 ? 0.077 12.578 -25.807 1.00 91.62 762 HIS A O 1
ATOM 5844 N N . ASN A 1 763 ? 1.238 11.116 -24.561 1.00 91.75 763 ASN A N 1
ATOM 5845 C CA . ASN A 1 763 ? 1.154 11.862 -23.300 1.00 91.75 763 ASN A CA 1
ATOM 5846 C C . ASN A 1 763 ? 2.441 12.619 -22.941 1.00 91.75 763 ASN A C 1
ATOM 5848 O O . ASN A 1 763 ? 2.383 13.695 -22.344 1.00 91.75 763 ASN A O 1
ATOM 5852 N N . GLY A 1 764 ? 3.604 12.087 -23.325 1.00 91.44 764 GLY A N 1
ATOM 5853 C CA . GLY A 1 764 ? 4.892 12.737 -23.090 1.00 91.44 764 GLY A CA 1
ATOM 5854 C C . GLY A 1 764 ? 5.280 12.866 -21.610 1.00 91.44 764 GLY A C 1
ATOM 5855 O O . GLY A 1 764 ? 5.017 11.985 -20.795 1.00 91.44 764 GLY A O 1
ATOM 5856 N N . PHE A 1 765 ? 5.963 13.965 -21.275 1.00 95.62 765 PHE A N 1
ATOM 5857 C CA . PHE A 1 765 ? 6.884 14.029 -20.130 1.00 95.62 765 PHE A CA 1
ATOM 5858 C C . PHE A 1 765 ? 6.255 13.837 -18.740 1.00 95.62 765 PHE A C 1
ATOM 5860 O O . PHE A 1 765 ? 6.909 13.306 -17.852 1.00 95.62 765 PHE A O 1
ATOM 5867 N N . SER A 1 766 ? 4.984 14.193 -18.534 1.00 94.94 766 SER A N 1
ATOM 5868 C CA . SER A 1 766 ? 4.314 13.984 -17.236 1.00 94.94 766 SER A CA 1
ATOM 5869 C C . SER A 1 766 ? 3.987 12.519 -16.925 1.00 94.94 766 SER A C 1
ATOM 5871 O O . SER A 1 766 ? 3.559 12.224 -15.815 1.00 94.94 766 SER A O 1
ATOM 5873 N N . HIS A 1 767 ? 4.152 11.618 -17.896 1.00 97.44 767 HIS A N 1
ATOM 5874 C CA . HIS A 1 767 ? 3.922 10.179 -17.750 1.00 97.44 767 HIS A CA 1
ATOM 5875 C C . HIS A 1 767 ? 5.243 9.383 -17.817 1.00 97.44 767 HIS A C 1
ATOM 5877 O O . HIS A 1 767 ? 5.237 8.182 -18.079 1.00 97.44 767 HIS A O 1
ATOM 5883 N N . GLN A 1 768 ? 6.388 10.052 -17.647 1.00 97.94 768 GLN A N 1
ATOM 5884 C CA . GLN A 1 768 ? 7.719 9.504 -17.913 1.00 97.94 768 GLN A CA 1
ATOM 5885 C C . GLN A 1 768 ? 8.573 9.509 -16.633 1.00 97.94 768 GLN A C 1
ATOM 5887 O O . GLN A 1 768 ? 9.504 10.297 -16.510 1.00 97.94 768 GLN A O 1
ATOM 5892 N N . ASP A 1 769 ? 8.239 8.615 -15.695 1.00 98.12 769 ASP A N 1
ATOM 5893 C CA . ASP A 1 769 ? 8.991 8.343 -14.457 1.00 98.12 769 ASP A CA 1
ATOM 5894 C C . ASP A 1 769 ? 8.950 6.826 -14.129 1.00 98.12 769 ASP A C 1
ATOM 5896 O O . ASP A 1 769 ? 7.886 6.306 -13.795 1.00 98.12 769 ASP A O 1
ATOM 5900 N N . PRO A 1 770 ? 10.074 6.090 -14.254 1.00 98.19 770 PRO A N 1
ATOM 5901 C CA . PRO A 1 770 ? 10.209 4.675 -13.888 1.00 98.19 770 PRO A CA 1
ATOM 5902 C C . PRO A 1 770 ? 10.720 4.460 -12.441 1.00 98.19 770 PRO A C 1
ATOM 5904 O O . PRO A 1 770 ? 11.194 3.372 -12.088 1.00 98.19 770 PRO A O 1
ATOM 5907 N N . GLY A 1 771 ? 10.689 5.492 -11.593 1.00 97.88 771 GLY A N 1
ATOM 5908 C CA . GLY A 1 771 ? 11.312 5.540 -10.268 1.00 97.88 771 GLY A CA 1
ATOM 5909 C C . GLY A 1 771 ? 10.751 4.571 -9.227 1.00 97.88 771 GLY A C 1
ATOM 5910 O O . GLY A 1 771 ? 11.395 4.336 -8.199 1.00 97.88 771 GLY A O 1
ATOM 5911 N N . PHE A 1 772 ? 9.596 3.951 -9.473 1.00 98.25 772 PHE A N 1
ATOM 5912 C CA . PHE A 1 772 ? 8.973 3.025 -8.525 1.00 98.25 772 PHE A CA 1
ATOM 5913 C C . PHE A 1 772 ? 9.855 1.804 -8.250 1.00 98.25 772 PHE A C 1
ATOM 5915 O O . PHE A 1 772 ? 9.914 1.309 -7.123 1.00 98.25 772 PHE A O 1
ATOM 5922 N N . VAL A 1 773 ? 10.612 1.354 -9.257 1.00 97.69 773 VAL A N 1
ATOM 5923 C CA . VAL A 1 773 ? 11.591 0.268 -9.110 1.00 97.69 773 VAL A CA 1
ATOM 5924 C C . VAL A 1 773 ? 12.723 0.678 -8.159 1.00 97.69 773 VAL A C 1
ATOM 5926 O O . VAL A 1 773 ? 13.099 -0.080 -7.260 1.00 97.69 773 VAL A O 1
ATOM 5929 N N . ASP A 1 774 ? 13.224 1.906 -8.300 1.00 95.88 774 ASP A N 1
ATOM 5930 C CA . ASP A 1 774 ? 14.227 2.487 -7.408 1.00 95.88 774 ASP A CA 1
ATOM 5931 C C . ASP A 1 774 ? 13.716 2.608 -5.970 1.00 95.88 774 ASP A C 1
ATOM 5933 O O . ASP A 1 774 ? 14.436 2.257 -5.027 1.00 95.88 774 ASP A O 1
ATOM 5937 N N . HIS A 1 775 ? 12.472 3.060 -5.801 1.00 96.25 775 HIS A N 1
ATOM 5938 C CA . HIS A 1 775 ? 11.790 3.151 -4.513 1.00 96.25 775 HIS A CA 1
ATOM 5939 C C . HIS A 1 775 ? 11.619 1.772 -3.872 1.00 96.25 775 HIS A C 1
ATOM 5941 O O . HIS A 1 775 ? 12.097 1.560 -2.752 1.00 96.25 775 HIS A O 1
ATOM 5947 N N . ILE A 1 776 ? 10.987 0.812 -4.548 1.00 95.69 776 ILE A N 1
ATOM 5948 C CA . ILE A 1 776 ? 10.597 -0.461 -3.931 1.00 95.69 776 ILE A CA 1
ATOM 5949 C C . ILE A 1 776 ? 11.806 -1.347 -3.580 1.00 95.69 776 ILE A C 1
ATOM 5951 O O . ILE A 1 776 ? 11.825 -1.960 -2.512 1.00 95.69 776 ILE A O 1
ATOM 5955 N N . LEU A 1 777 ? 12.880 -1.325 -4.378 1.00 95.06 777 LEU A N 1
ATOM 5956 C CA . LEU A 1 777 ? 14.122 -2.061 -4.084 1.00 95.06 777 LEU A CA 1
ATOM 5957 C C . LEU A 1 777 ? 14.933 -1.472 -2.913 1.00 95.06 777 LEU A C 1
ATOM 5959 O O . LEU A 1 777 ? 15.896 -2.086 -2.464 1.00 95.06 777 LEU A O 1
ATOM 5963 N N . ASN A 1 778 ? 14.545 -0.312 -2.370 1.00 91.75 778 ASN A N 1
ATOM 5964 C CA . ASN A 1 778 ? 15.062 0.203 -1.092 1.00 91.75 778 ASN A CA 1
ATOM 5965 C C . ASN A 1 778 ? 14.270 -0.312 0.137 1.00 91.75 778 ASN A C 1
ATOM 5967 O O . ASN A 1 778 ? 14.423 0.230 1.235 1.00 91.75 778 ASN A O 1
ATOM 5971 N N . LYS A 1 779 ? 13.364 -1.289 -0.027 1.00 94.38 779 LYS A N 1
ATOM 5972 C CA . LYS A 1 779 ? 12.488 -1.812 1.042 1.00 94.38 779 LYS A CA 1
ATOM 5973 C C . LYS A 1 779 ? 12.926 -3.216 1.491 1.00 94.38 779 LYS A C 1
ATOM 5975 O O . LYS A 1 779 ? 14.116 -3.500 1.546 1.00 94.38 779 LYS A O 1
ATOM 5980 N N . SER A 1 780 ? 12.004 -4.070 1.952 1.00 91.69 780 SER A N 1
ATOM 5981 C CA . SER A 1 780 ? 12.373 -5.347 2.581 1.00 91.69 780 SER A CA 1
ATOM 5982 C C . SER A 1 780 ? 12.723 -6.423 1.536 1.00 91.69 780 SER A C 1
ATOM 5984 O O . SER A 1 780 ? 11.821 -6.868 0.825 1.00 91.69 780 SER A O 1
ATOM 5986 N N . PRO A 1 781 ? 13.976 -6.921 1.481 1.00 92.81 781 PRO A N 1
ATOM 5987 C CA . PRO A 1 781 ? 14.413 -7.878 0.454 1.00 92.81 781 PRO A CA 1
ATOM 5988 C C . PRO A 1 781 ? 13.761 -9.266 0.609 1.00 92.81 781 PRO A C 1
ATOM 5990 O O . PRO A 1 781 ? 13.613 -10.035 -0.340 1.00 92.81 781 PRO A O 1
ATOM 5993 N N . GLU A 1 782 ? 13.288 -9.587 1.816 1.00 93.44 782 GLU A N 1
ATOM 5994 C CA . GLU A 1 782 ? 12.473 -10.777 2.072 1.00 93.44 782 GLU A CA 1
ATOM 5995 C C . GLU A 1 782 ? 11.155 -10.768 1.273 1.00 93.44 782 GLU A C 1
ATOM 5997 O O . GLU A 1 782 ? 10.699 -11.840 0.867 1.00 93.44 782 GLU A O 1
ATOM 6002 N N . ALA A 1 783 ? 10.585 -9.582 1.014 1.00 95.31 783 ALA A N 1
ATOM 6003 C CA . ALA A 1 783 ? 9.231 -9.393 0.489 1.00 95.31 783 ALA A CA 1
ATOM 6004 C C . ALA A 1 783 ? 9.151 -8.785 -0.928 1.00 95.31 783 ALA A C 1
ATOM 6006 O O . ALA A 1 783 ? 8.152 -8.997 -1.599 1.00 95.31 783 ALA A O 1
ATOM 6007 N N . VAL A 1 784 ? 10.146 -8.032 -1.405 1.00 96.94 784 VAL A N 1
ATOM 6008 C CA . VAL A 1 784 ? 10.058 -7.325 -2.704 1.00 96.94 784 VAL A CA 1
ATOM 6009 C C . VAL A 1 784 ? 10.606 -8.160 -3.861 1.00 96.94 784 VAL A C 1
ATOM 6011 O O . VAL A 1 784 ? 11.702 -8.711 -3.762 1.00 96.94 784 VAL A O 1
ATOM 6014 N N . ARG A 1 785 ? 9.886 -8.211 -4.983 1.00 97.25 785 ARG A N 1
ATOM 6015 C CA . ARG A 1 785 ? 10.352 -8.761 -6.266 1.00 97.25 785 ARG A CA 1
ATOM 6016 C C . ARG A 1 785 ? 10.114 -7.743 -7.377 1.00 97.25 785 ARG A C 1
ATOM 6018 O O . ARG A 1 785 ? 9.066 -7.098 -7.386 1.00 97.25 785 ARG A O 1
ATOM 6025 N N . VAL A 1 786 ? 11.055 -7.612 -8.311 1.00 98.50 786 VAL A N 1
ATOM 6026 C CA . VAL A 1 786 ? 10.882 -6.760 -9.496 1.00 98.50 786 VAL A CA 1
ATOM 6027 C C . VAL A 1 786 ? 11.356 -7.496 -10.743 1.00 98.50 786 VAL A C 1
ATOM 6029 O O . VAL A 1 786 ? 12.484 -7.988 -10.788 1.00 98.50 786 VAL A O 1
ATOM 6032 N N . TYR A 1 787 ? 10.489 -7.535 -11.749 1.00 98.88 787 TYR A N 1
ATOM 6033 C CA . TYR A 1 787 ? 10.660 -8.279 -12.986 1.00 98.88 787 TYR A CA 1
ATOM 6034 C C . TYR A 1 787 ? 10.503 -7.362 -14.201 1.00 98.88 787 TYR A C 1
ATOM 6036 O O . TYR A 1 787 ? 9.556 -6.579 -14.264 1.00 98.88 787 TYR A O 1
ATOM 6044 N N . LEU A 1 788 ? 11.402 -7.491 -15.176 1.00 98.81 788 LEU A N 1
ATOM 6045 C CA . LEU A 1 788 ? 11.416 -6.724 -16.424 1.00 98.81 788 LEU A CA 1
ATOM 6046 C C . LEU A 1 788 ? 11.458 -7.671 -17.646 1.00 98.81 788 LEU A C 1
ATOM 6048 O O . LEU A 1 788 ? 12.492 -7.758 -18.317 1.00 98.81 788 LEU A O 1
ATOM 6052 N N . PRO A 1 789 ? 10.383 -8.444 -17.911 1.00 98.69 789 PRO A N 1
ATOM 6053 C CA . PRO A 1 789 ? 10.310 -9.351 -19.059 1.00 98.69 789 PRO A CA 1
ATOM 6054 C C . PRO A 1 789 ? 10.497 -8.606 -20.398 1.00 98.69 789 PRO A C 1
ATOM 6056 O O . PRO A 1 789 ? 9.858 -7.573 -20.602 1.00 98.69 789 PRO A O 1
ATOM 6059 N N . PRO A 1 790 ? 11.335 -9.113 -21.327 1.00 98.44 790 PRO A N 1
ATOM 6060 C CA . PRO A 1 790 ? 11.597 -8.448 -22.600 1.00 98.44 790 PRO A CA 1
ATOM 6061 C C . PRO A 1 790 ? 10.622 -8.829 -23.729 1.00 98.44 790 PRO A C 1
ATOM 6063 O O . PRO A 1 790 ? 10.693 -8.219 -24.792 1.00 98.44 790 PRO A O 1
ATOM 6066 N N . ASP A 1 791 ? 9.762 -9.836 -23.522 1.00 98.69 791 ASP A N 1
ATOM 6067 C CA . ASP A 1 791 ? 8.781 -10.348 -24.490 1.00 98.69 791 ASP A CA 1
ATOM 6068 C C . ASP A 1 791 ? 7.529 -10.963 -23.820 1.00 98.69 791 ASP A C 1
ATOM 6070 O O . ASP A 1 791 ? 7.424 -11.037 -22.588 1.00 98.69 791 ASP A O 1
ATOM 6074 N N . ALA A 1 792 ? 6.566 -11.409 -24.639 1.00 98.62 792 ALA A N 1
ATOM 6075 C CA . ALA A 1 792 ? 5.304 -11.998 -24.188 1.00 98.62 792 ALA A CA 1
ATOM 6076 C C . ALA A 1 792 ? 5.478 -13.330 -23.428 1.00 98.62 792 ALA A C 1
ATOM 6078 O O . ALA A 1 792 ? 4.865 -13.517 -22.375 1.00 98.62 792 ALA A O 1
ATOM 6079 N N . ASN A 1 793 ? 6.340 -14.236 -23.904 1.00 98.75 793 ASN A N 1
ATOM 6080 C CA . ASN A 1 793 ? 6.569 -15.536 -23.258 1.00 98.75 793 ASN A CA 1
ATOM 6081 C C . ASN A 1 793 ? 7.234 -15.383 -21.877 1.00 98.75 793 ASN A C 1
ATOM 6083 O O . ASN A 1 793 ? 6.863 -16.068 -20.919 1.00 98.75 793 ASN A O 1
ATOM 6087 N N . THR A 1 794 ? 8.165 -14.438 -21.729 1.00 98.81 794 THR A N 1
ATOM 6088 C CA . THR A 1 794 ? 8.765 -14.107 -20.429 1.00 98.81 794 THR A CA 1
ATOM 6089 C C . THR A 1 794 ? 7.731 -13.464 -19.499 1.00 98.81 794 THR A C 1
ATOM 6091 O O . THR A 1 794 ? 7.685 -13.803 -18.315 1.00 98.81 794 THR A O 1
ATOM 6094 N N . LEU A 1 795 ? 6.853 -12.589 -20.011 1.00 98.88 795 LEU A N 1
ATOM 6095 C CA . LEU A 1 795 ? 5.769 -11.997 -19.218 1.00 98.88 795 LEU A CA 1
ATOM 6096 C C . LEU A 1 795 ? 4.791 -13.059 -18.688 1.00 98.88 795 LEU A C 1
ATOM 6098 O O . LEU A 1 795 ? 4.427 -12.994 -17.515 1.00 98.88 795 LEU A O 1
ATOM 6102 N N . LEU A 1 796 ? 4.411 -14.051 -19.501 1.00 98.81 796 LEU A N 1
ATOM 6103 C CA . LEU A 1 796 ? 3.561 -15.170 -19.069 1.00 98.81 796 LEU A CA 1
ATOM 6104 C C . LEU A 1 796 ? 4.189 -15.942 -17.896 1.00 98.81 796 LEU A C 1
ATOM 6106 O O . LEU A 1 796 ? 3.536 -16.139 -16.870 1.00 98.81 796 LEU A O 1
ATOM 6110 N N . SER A 1 797 ? 5.469 -16.318 -18.004 1.00 98.81 797 SER A N 1
ATOM 6111 C CA . SER A 1 797 ? 6.182 -17.045 -16.938 1.00 98.81 797 SER A CA 1
ATOM 6112 C C . SER A 1 797 ? 6.326 -16.217 -15.650 1.00 98.81 797 SER A C 1
ATOM 6114 O O . SER A 1 797 ? 6.101 -16.723 -14.547 1.00 98.81 797 SER A O 1
ATOM 6116 N N . VAL A 1 798 ? 6.627 -14.920 -15.774 1.00 98.81 798 VAL A N 1
ATOM 6117 C CA . VAL A 1 798 ? 6.697 -13.984 -14.637 1.00 98.81 798 VAL A CA 1
ATOM 6118 C C . VAL A 1 798 ? 5.331 -13.805 -13.963 1.00 98.81 798 VAL A C 1
ATOM 6120 O O . VAL A 1 798 ? 5.245 -13.828 -12.732 1.00 98.81 798 VAL A O 1
ATOM 6123 N N . ALA A 1 799 ? 4.257 -13.648 -14.740 1.00 98.75 799 ALA A N 1
ATOM 6124 C CA . ALA A 1 799 ? 2.906 -13.476 -14.212 1.00 98.75 799 ALA A CA 1
ATOM 6125 C C . ALA A 1 799 ? 2.407 -14.739 -13.493 1.00 98.75 799 ALA A C 1
ATOM 6127 O O . ALA A 1 799 ? 1.815 -14.634 -12.416 1.00 98.75 799 ALA A O 1
ATOM 6128 N N . GLU A 1 800 ? 2.697 -15.930 -14.026 1.00 98.62 800 GLU A N 1
ATOM 6129 C CA . GLU A 1 800 ? 2.390 -17.192 -13.350 1.00 98.62 800 GLU A CA 1
ATOM 6130 C C . GLU A 1 800 ? 3.110 -17.288 -11.996 1.00 98.62 800 GLU A C 1
ATOM 6132 O O . GLU A 1 800 ? 2.476 -17.555 -10.970 1.00 98.62 800 GLU A O 1
ATOM 6137 N N . HIS A 1 801 ? 4.416 -16.993 -11.964 1.00 98.31 801 HIS A N 1
ATOM 6138 C CA . HIS A 1 801 ? 5.196 -16.976 -10.726 1.00 98.31 801 HIS A CA 1
ATOM 6139 C C . HIS A 1 801 ? 4.608 -16.005 -9.691 1.00 98.31 801 HIS A C 1
ATOM 6141 O O . HIS A 1 801 ? 4.412 -16.378 -8.531 1.00 98.31 801 HIS A O 1
ATOM 6147 N N . ALA A 1 802 ? 4.278 -14.779 -10.107 1.00 98.62 802 ALA A N 1
ATOM 6148 C CA . ALA A 1 802 ? 3.697 -13.763 -9.237 1.00 98.62 802 ALA A CA 1
ATOM 6149 C C . ALA A 1 802 ? 2.366 -14.232 -8.617 1.00 98.62 802 ALA A C 1
ATOM 6151 O O . ALA A 1 802 ? 2.221 -14.209 -7.391 1.00 98.62 802 ALA A O 1
ATOM 6152 N N . LEU A 1 803 ? 1.448 -14.769 -9.429 1.00 98.62 803 LEU A N 1
ATOM 6153 C CA . LEU A 1 803 ? 0.143 -15.285 -8.991 1.00 98.62 803 LEU A CA 1
ATOM 6154 C C . LEU A 1 803 ? 0.256 -16.540 -8.093 1.00 98.62 803 LEU A C 1
ATOM 6156 O O . LEU A 1 803 ? -0.565 -16.753 -7.191 1.00 98.62 803 LEU A O 1
ATOM 6160 N N . ARG A 1 804 ? 1.294 -17.369 -8.277 1.00 98.38 804 ARG A N 1
ATOM 6161 C CA . ARG A 1 804 ? 1.595 -18.501 -7.376 1.00 98.38 804 ARG A CA 1
ATOM 6162 C C . ARG A 1 804 ? 2.280 -18.087 -6.066 1.00 98.38 804 ARG A C 1
ATOM 6164 O O . ARG A 1 804 ? 2.167 -18.820 -5.084 1.00 98.38 804 ARG A O 1
ATOM 6171 N N . SER A 1 805 ? 2.970 -16.949 -6.027 1.00 98.25 805 SER A N 1
ATOM 6172 C CA . SER A 1 805 ? 3.779 -16.520 -4.875 1.00 98.25 805 SER A CA 1
ATOM 6173 C C . SER A 1 805 ? 2.957 -16.093 -3.643 1.00 98.25 805 SER A C 1
ATOM 6175 O O . SER A 1 805 ? 1.752 -15.834 -3.731 1.00 98.25 805 SER A O 1
ATOM 6177 N N . ARG A 1 806 ? 3.609 -16.028 -2.472 1.00 98.19 806 ARG A N 1
ATOM 6178 C CA . ARG A 1 806 ? 2.992 -15.688 -1.176 1.00 98.19 806 ARG A CA 1
ATOM 6179 C C . ARG A 1 806 ? 3.861 -14.719 -0.377 1.00 98.19 806 ARG A C 1
ATOM 6181 O O . ARG A 1 806 ? 5.089 -14.825 -0.411 1.00 98.19 806 ARG A O 1
ATOM 6188 N N . ASP A 1 807 ? 3.219 -13.833 0.382 1.00 97.81 807 ASP A N 1
ATOM 6189 C CA . ASP A 1 807 ? 3.852 -12.795 1.211 1.00 97.81 807 ASP A CA 1
ATOM 6190 C C . ASP A 1 807 ? 4.915 -11.943 0.479 1.00 97.81 807 ASP A C 1
ATOM 6192 O O . ASP A 1 807 ? 5.920 -11.550 1.090 1.00 97.81 807 ASP A O 1
ATOM 6196 N N . TYR A 1 808 ? 4.719 -11.670 -0.818 1.00 98.38 808 TYR A N 1
ATOM 6197 C CA . TYR A 1 808 ? 5.548 -10.745 -1.599 1.00 98.38 808 TYR A CA 1
ATOM 6198 C C . TYR A 1 808 ? 4.769 -9.515 -2.079 1.00 98.38 808 TYR A C 1
ATOM 6200 O O . TYR A 1 808 ? 3.541 -9.507 -2.161 1.00 98.38 808 TYR A O 1
ATOM 6208 N N . VAL A 1 809 ? 5.525 -8.489 -2.461 1.00 98.75 809 VAL A N 1
ATOM 6209 C CA . VAL A 1 809 ? 5.094 -7.468 -3.411 1.00 98.75 809 VAL A CA 1
ATOM 6210 C C . VAL A 1 809 ? 5.878 -7.676 -4.701 1.00 98.75 809 VAL A C 1
ATOM 6212 O O . VAL A 1 809 ? 7.102 -7.527 -4.709 1.00 98.75 809 VAL A O 1
ATOM 6215 N N . ASN A 1 810 ? 5.174 -8.038 -5.770 1.00 98.88 810 ASN A N 1
ATOM 6216 C CA . ASN A 1 810 ? 5.738 -8.294 -7.090 1.00 98.88 810 ASN A CA 1
ATOM 6217 C C . ASN A 1 810 ? 5.460 -7.100 -8.002 1.00 98.88 810 ASN A C 1
ATOM 6219 O O . ASN A 1 810 ? 4.302 -6.730 -8.191 1.00 98.88 810 ASN A O 1
ATOM 6223 N N . VAL A 1 811 ? 6.503 -6.530 -8.601 1.00 98.81 811 VAL A N 1
ATOM 6224 C CA . VAL A 1 811 ? 6.386 -5.475 -9.614 1.00 98.81 811 VAL A CA 1
ATOM 6225 C C . VAL A 1 811 ? 6.827 -6.034 -10.955 1.00 98.81 811 VAL A C 1
ATOM 6227 O O . VAL A 1 811 ? 7.976 -6.436 -11.109 1.00 98.81 811 VAL A O 1
ATOM 6230 N N . ILE A 1 812 ? 5.913 -6.074 -11.918 1.00 98.94 812 ILE A N 1
ATOM 6231 C CA . ILE A 1 812 ? 6.162 -6.549 -13.278 1.00 98.94 812 ILE A CA 1
ATOM 6232 C C . ILE A 1 812 ? 6.124 -5.330 -14.196 1.00 98.94 812 ILE A C 1
ATOM 6234 O O . ILE A 1 812 ? 5.068 -4.723 -14.347 1.00 98.94 812 ILE A O 1
ATOM 6238 N N . VAL A 1 813 ? 7.257 -4.966 -14.793 1.00 98.88 813 VAL A N 1
ATOM 6239 C CA . VAL A 1 813 ? 7.364 -3.854 -15.748 1.00 98.88 813 VAL A CA 1
ATOM 6240 C C . VAL A 1 813 ? 7.380 -4.427 -17.161 1.00 98.88 813 VAL A C 1
ATOM 6242 O O . VAL A 1 813 ? 8.315 -5.142 -17.518 1.00 98.88 813 VAL A O 1
ATOM 6245 N N . ALA A 1 814 ? 6.346 -4.151 -17.959 1.00 98.44 814 ALA A N 1
ATOM 6246 C CA . ALA A 1 814 ? 6.183 -4.757 -19.282 1.00 98.44 814 ALA A CA 1
ATOM 6247 C C . ALA A 1 814 ? 5.558 -3.801 -20.308 1.00 98.44 814 ALA A C 1
ATOM 6249 O O . ALA A 1 814 ? 4.653 -3.025 -19.993 1.00 98.44 814 ALA A O 1
ATOM 6250 N N . GLY A 1 815 ? 6.000 -3.887 -21.563 1.00 97.19 815 GLY A N 1
ATOM 6251 C CA . GLY A 1 815 ? 5.404 -3.149 -22.672 1.00 97.19 815 GLY A CA 1
ATOM 6252 C C . GLY A 1 815 ? 3.999 -3.636 -23.034 1.00 97.19 815 GLY A C 1
ATOM 6253 O O . GLY A 1 815 ? 3.709 -4.830 -23.005 1.00 97.19 815 GLY A O 1
ATOM 6254 N N . LYS A 1 816 ? 3.131 -2.696 -23.423 1.00 97.25 816 LYS A N 1
ATOM 6255 C CA . LYS A 1 816 ? 1.802 -2.970 -24.012 1.00 97.25 816 LYS A CA 1
ATOM 6256 C C . LYS A 1 816 ? 1.729 -2.767 -25.528 1.00 97.25 816 LYS A C 1
ATOM 6258 O O . LYS A 1 816 ? 0.676 -2.948 -26.129 1.00 97.25 816 LYS A O 1
ATOM 6263 N N . GLN A 1 817 ? 2.820 -2.282 -26.109 1.00 96.12 817 GLN A N 1
ATOM 6264 C CA . GLN A 1 817 ? 2.968 -2.004 -27.535 1.00 96.12 817 GLN A CA 1
ATOM 6265 C C . GLN A 1 817 ? 3.493 -3.258 -28.246 1.00 96.12 817 GLN A C 1
ATOM 6267 O O . GLN A 1 817 ? 4.046 -4.125 -27.570 1.00 96.12 817 GLN A O 1
ATOM 6272 N N . PRO A 1 818 ? 3.397 -3.345 -29.585 1.00 96.81 818 PRO A N 1
ATOM 6273 C CA . PRO A 1 818 ? 4.088 -4.379 -30.342 1.00 96.81 818 PRO A CA 1
ATOM 6274 C C . PRO A 1 818 ? 5.596 -4.357 -30.055 1.00 96.81 818 PRO A C 1
ATOM 6276 O O . PRO A 1 818 ? 6.255 -3.340 -30.293 1.00 96.81 818 PRO A O 1
ATOM 6279 N N . CYS A 1 819 ? 6.128 -5.466 -29.546 1.00 96.06 819 CYS A N 1
ATOM 6280 C CA . CYS A 1 819 ? 7.557 -5.714 -29.368 1.00 96.06 819 CYS A CA 1
ATOM 6281 C C . CYS A 1 819 ? 7.914 -7.113 -29.883 1.00 96.06 819 CYS A C 1
ATOM 6283 O O . CYS A 1 819 ? 7.035 -7.939 -30.125 1.00 96.06 819 CYS A O 1
ATOM 6285 N N . PHE A 1 820 ? 9.207 -7.359 -30.081 1.00 97.38 820 PHE A N 1
ATOM 6286 C CA . PHE A 1 820 ? 9.716 -8.635 -30.580 1.00 97.38 820 PHE A CA 1
ATOM 6287 C C . PHE A 1 820 ? 9.656 -9.735 -29.527 1.00 97.38 820 PHE A C 1
ATOM 6289 O O . PHE A 1 820 ? 9.936 -9.485 -28.354 1.00 97.38 820 PHE A O 1
ATOM 6296 N N . ASP A 1 821 ? 9.380 -10.957 -29.977 1.00 97.56 821 ASP A N 1
ATOM 6297 C CA . ASP A 1 821 ? 9.489 -12.153 -29.146 1.00 97.56 821 ASP A CA 1
ATOM 6298 C C . ASP A 1 821 ? 10.873 -12.793 -29.310 1.00 97.56 821 ASP A C 1
ATOM 6300 O O . ASP A 1 821 ? 11.322 -13.060 -30.429 1.00 97.56 821 ASP A O 1
ATOM 6304 N N . TRP A 1 822 ? 11.578 -13.022 -28.202 1.00 98.00 822 TRP A N 1
ATOM 6305 C CA . TRP A 1 822 ? 12.977 -13.463 -28.206 1.00 98.00 822 TRP A CA 1
ATOM 6306 C C . TRP A 1 822 ? 13.129 -14.927 -27.814 1.00 98.00 822 TRP A C 1
ATOM 6308 O O . TRP A 1 822 ? 13.999 -15.611 -28.352 1.00 98.00 822 TRP A O 1
ATOM 6318 N N . LEU A 1 823 ? 12.304 -15.401 -26.881 1.00 98.00 823 LEU A N 1
ATOM 6319 C CA . LEU A 1 823 ? 12.404 -16.734 -26.295 1.00 98.00 823 LEU A CA 1
ATOM 6320 C C . LEU A 1 823 ? 11.134 -17.554 -26.550 1.00 98.00 823 LEU A C 1
ATOM 6322 O O . LEU A 1 823 ? 10.016 -17.073 -26.364 1.00 98.00 823 LEU A O 1
ATOM 6326 N N . SER A 1 824 ? 11.296 -18.833 -26.895 1.00 97.75 824 SER A N 1
ATOM 6327 C CA . SER A 1 824 ? 10.192 -19.799 -26.828 1.00 97.75 824 SER A CA 1
ATOM 6328 C C . SER A 1 824 ? 9.753 -20.017 -25.371 1.00 97.75 824 SER A C 1
ATOM 6330 O O . SER A 1 824 ? 10.515 -19.746 -24.443 1.00 97.75 824 SER A O 1
ATOM 6332 N N . MET A 1 825 ? 8.547 -20.541 -25.131 1.00 97.88 825 MET A N 1
ATOM 6333 C CA . MET A 1 825 ? 8.018 -20.721 -23.764 1.00 97.88 825 MET A CA 1
ATOM 6334 C C . MET A 1 825 ? 8.930 -21.567 -22.851 1.00 97.88 825 MET A C 1
ATOM 6336 O O . MET A 1 825 ? 9.081 -21.262 -21.667 1.00 97.88 825 MET A O 1
ATOM 6340 N N . GLU A 1 826 ? 9.592 -22.596 -23.395 1.00 97.31 826 GLU A N 1
ATOM 6341 C CA . GLU A 1 826 ? 10.580 -23.405 -22.664 1.00 97.31 826 GLU A CA 1
ATOM 6342 C C . GLU A 1 826 ? 11.805 -22.565 -22.261 1.00 97.31 826 GLU A C 1
ATOM 6344 O O . GLU A 1 826 ? 12.206 -22.552 -21.094 1.00 97.31 826 GLU A O 1
ATOM 6349 N N . GLN A 1 827 ? 12.364 -21.807 -23.209 1.00 97.94 827 GLN A N 1
ATOM 6350 C CA . GLN A 1 827 ? 13.509 -20.926 -22.972 1.00 97.94 827 GLN A CA 1
ATOM 6351 C C . GLN A 1 827 ? 13.166 -19.813 -21.975 1.00 97.94 827 GLN A C 1
ATOM 6353 O O . GLN A 1 827 ? 13.936 -19.573 -21.045 1.00 97.94 827 GLN A O 1
ATOM 6358 N N . ALA A 1 828 ? 12.001 -19.178 -22.129 1.00 98.38 828 ALA A N 1
ATOM 6359 C CA . ALA A 1 828 ? 11.494 -18.139 -21.240 1.00 98.38 828 ALA A CA 1
ATOM 6360 C C . ALA A 1 828 ? 11.340 -18.663 -19.807 1.00 98.38 828 ALA A C 1
ATOM 6362 O O . ALA A 1 828 ? 11.856 -18.052 -18.876 1.00 98.38 828 ALA A O 1
ATOM 6363 N N . THR A 1 829 ? 10.741 -19.845 -19.627 1.00 98.12 829 THR A N 1
ATOM 6364 C CA . THR A 1 829 ? 10.570 -20.475 -18.305 1.00 98.12 829 THR A CA 1
ATOM 6365 C C . THR A 1 829 ? 11.916 -20.757 -17.627 1.00 98.12 829 THR A C 1
ATOM 6367 O O . THR A 1 829 ? 12.113 -20.434 -16.453 1.00 98.12 829 THR A O 1
ATOM 6370 N N . VAL A 1 830 ? 12.885 -21.311 -18.367 1.00 98.00 830 VAL A N 1
ATOM 6371 C CA . VAL A 1 830 ? 14.239 -21.589 -17.852 1.00 98.00 830 VAL A CA 1
ATOM 6372 C C . VAL A 1 830 ? 15.015 -20.298 -17.551 1.00 98.00 830 VAL A C 1
ATOM 6374 O O . VAL A 1 830 ? 15.777 -20.253 -16.582 1.00 98.00 830 VAL A O 1
ATOM 6377 N N . HIS A 1 831 ? 14.825 -19.242 -18.343 1.00 98.38 831 HIS A N 1
ATOM 6378 C CA . HIS A 1 831 ? 15.467 -17.938 -18.156 1.00 98.38 831 HIS A CA 1
ATOM 6379 C C . HIS A 1 831 ? 14.877 -17.179 -16.957 1.00 98.38 831 HIS A C 1
ATOM 6381 O O . HIS A 1 831 ? 15.630 -16.751 -16.080 1.00 98.38 831 HIS A O 1
ATOM 6387 N N . CYS A 1 832 ? 13.547 -17.131 -16.823 1.00 98.38 832 CYS A N 1
ATOM 6388 C CA . CYS A 1 832 ? 12.841 -16.616 -15.643 1.00 98.38 832 CYS A CA 1
ATOM 6389 C C . CYS A 1 832 ? 13.285 -17.310 -14.351 1.00 98.38 832 CYS A C 1
ATOM 6391 O O . CYS A 1 832 ? 13.576 -16.635 -13.367 1.00 98.38 832 CYS A O 1
ATOM 6393 N N . ALA A 1 833 ? 13.412 -18.641 -14.358 1.00 96.94 833 ALA A N 1
ATOM 6394 C CA . ALA A 1 833 ? 13.850 -19.408 -13.189 1.00 96.94 833 ALA A CA 1
ATOM 6395 C C . ALA A 1 833 ? 15.301 -19.106 -12.752 1.00 96.94 833 ALA A C 1
ATOM 6397 O O . ALA A 1 833 ? 15.651 -19.307 -11.588 1.00 96.94 833 ALA A O 1
ATOM 6398 N N . ARG A 1 834 ? 16.154 -18.612 -13.663 1.00 96.69 834 ARG A N 1
ATOM 6399 C CA . ARG A 1 834 ? 17.509 -18.107 -13.355 1.00 96.69 834 ARG A CA 1
ATOM 6400 C C . ARG A 1 834 ? 17.502 -16.626 -12.965 1.00 96.69 834 ARG A C 1
ATOM 6402 O O . ARG A 1 834 ? 18.405 -16.174 -12.253 1.00 96.69 834 ARG A O 1
ATOM 6409 N N . GLY A 1 835 ? 16.521 -15.877 -13.466 1.00 97.69 835 GLY A N 1
ATOM 6410 C CA . GLY A 1 835 ? 16.339 -14.433 -13.326 1.00 97.69 835 GLY A CA 1
ATOM 6411 C C . GLY A 1 835 ? 17.275 -13.587 -14.197 1.00 97.69 835 GLY A C 1
ATOM 6412 O O . GLY A 1 835 ? 16.907 -12.479 -14.572 1.00 97.69 835 GLY A O 1
ATOM 6413 N N . ALA A 1 836 ? 18.443 -14.105 -14.581 1.00 98.31 836 ALA A N 1
ATOM 6414 C CA . ALA A 1 836 ? 19.301 -13.545 -15.623 1.00 98.31 836 ALA A CA 1
ATOM 6415 C C . ALA A 1 836 ? 20.133 -14.648 -16.296 1.00 98.31 836 ALA A C 1
ATOM 6417 O O . ALA A 1 836 ? 20.340 -15.720 -15.716 1.00 98.31 836 ALA A O 1
ATOM 6418 N N . GLY A 1 837 ? 20.642 -14.381 -17.499 1.00 97.81 837 GLY A N 1
ATOM 6419 C CA . GLY A 1 837 ? 21.425 -15.349 -18.266 1.00 97.81 837 GLY A CA 1
ATOM 6420 C C . GLY A 1 837 ? 22.065 -14.771 -19.527 1.00 97.81 837 GLY A C 1
ATOM 6421 O O . GLY A 1 837 ? 21.684 -13.698 -19.996 1.00 97.81 837 GLY A O 1
ATOM 6422 N N . ILE A 1 838 ? 23.044 -15.503 -20.063 1.00 98.06 838 ILE A N 1
ATOM 6423 C CA . ILE A 1 838 ? 23.668 -15.226 -21.363 1.00 98.06 838 ILE A CA 1
ATOM 6424 C C . ILE A 1 838 ? 22.711 -15.678 -22.476 1.00 98.06 838 ILE A C 1
ATOM 6426 O O . ILE A 1 838 ? 22.062 -16.719 -22.352 1.00 98.06 838 ILE A O 1
ATOM 6430 N N . TRP A 1 839 ? 22.612 -14.893 -23.548 1.00 97.38 839 TRP A N 1
ATOM 6431 C CA . TRP A 1 839 ? 21.913 -15.253 -24.784 1.00 97.38 839 TRP A CA 1
ATOM 6432 C C . TRP A 1 839 ? 22.947 -15.533 -25.879 1.00 97.38 839 TRP A C 1
ATOM 6434 O O . TRP A 1 839 ? 23.307 -14.650 -26.657 1.00 97.38 839 TRP A O 1
ATOM 6444 N N . ASP A 1 840 ? 23.437 -16.773 -25.924 1.00 94.06 840 ASP A N 1
ATOM 6445 C CA . ASP A 1 840 ? 24.556 -17.200 -26.780 1.00 94.06 840 ASP A CA 1
ATOM 6446 C C . ASP A 1 840 ? 24.325 -16.884 -28.274 1.00 94.06 840 ASP A C 1
ATOM 6448 O O . ASP A 1 840 ? 25.239 -16.473 -28.983 1.00 94.06 840 ASP A O 1
ATOM 6452 N N . TRP A 1 841 ? 23.074 -16.990 -28.741 1.00 95.19 841 TRP A N 1
ATOM 6453 C CA . TRP A 1 841 ? 22.664 -16.670 -30.117 1.00 95.19 841 TRP A CA 1
ATOM 6454 C C . TRP A 1 841 ? 22.774 -15.175 -30.470 1.00 95.19 841 TRP A C 1
ATOM 6456 O O . TRP A 1 841 ? 22.946 -14.822 -31.638 1.00 95.19 841 TRP A O 1
ATOM 6466 N N . ALA A 1 842 ? 22.686 -14.288 -29.478 1.00 96.25 842 ALA A N 1
ATOM 6467 C CA . ALA A 1 842 ? 22.746 -12.841 -29.666 1.00 96.25 842 ALA A CA 1
ATOM 6468 C C . ALA A 1 842 ? 24.186 -12.298 -29.680 1.00 96.25 842 ALA A C 1
ATOM 6470 O O . ALA A 1 842 ? 24.442 -11.225 -30.228 1.00 96.25 842 ALA A O 1
ATOM 6471 N N . GLY A 1 843 ? 25.126 -13.027 -29.074 1.00 93.25 843 GLY A N 1
ATOM 6472 C CA . GLY A 1 843 ? 26.530 -12.636 -28.977 1.00 93.25 843 GLY A CA 1
ATOM 6473 C C . GLY A 1 843 ? 27.371 -12.968 -30.214 1.00 93.25 843 GLY A C 1
ATOM 6474 O O . GLY A 1 843 ? 26.875 -13.288 -31.294 1.00 93.25 843 GLY A O 1
ATOM 6475 N N . THR A 1 844 ? 28.684 -12.890 -30.037 1.00 94.25 844 THR A N 1
ATOM 6476 C CA . THR A 1 844 ? 29.714 -13.467 -30.922 1.00 94.25 844 THR A CA 1
ATOM 6477 C C . THR A 1 844 ? 30.724 -14.313 -30.131 1.00 94.25 844 THR A C 1
ATOM 6479 O O . THR A 1 844 ? 31.768 -14.689 -30.656 1.00 94.25 844 THR A O 1
ATOM 6482 N N . GLU A 1 845 ? 30.419 -14.610 -28.864 1.00 90.69 845 GLU A N 1
ATOM 6483 C CA . GLU A 1 845 ? 31.200 -15.490 -27.994 1.00 90.69 845 GLU A CA 1
ATOM 6484 C C . GLU A 1 845 ? 30.878 -16.964 -28.282 1.00 90.69 845 GLU A C 1
ATOM 6486 O O . GLU A 1 845 ? 29.728 -17.385 -28.204 1.00 90.69 845 GLU A O 1
ATOM 6491 N N . ASP A 1 846 ? 31.906 -17.754 -28.592 1.00 85.94 846 ASP A N 1
ATOM 6492 C CA . ASP A 1 846 ? 31.828 -19.192 -28.889 1.00 85.94 846 ASP A CA 1
ATOM 6493 C C . ASP A 1 846 ? 32.467 -20.071 -27.792 1.00 85.94 846 ASP A C 1
ATOM 6495 O O . ASP A 1 846 ? 32.605 -21.285 -27.948 1.00 85.94 846 ASP A O 1
ATOM 6499 N N . GLY A 1 847 ? 32.907 -19.453 -26.690 1.00 83.06 847 GLY A N 1
ATOM 6500 C CA . GLY A 1 847 ? 33.650 -20.102 -25.608 1.00 83.06 847 GLY A CA 1
ATOM 6501 C C . GLY A 1 847 ? 35.128 -20.396 -25.912 1.00 83.06 847 GLY A C 1
ATOM 6502 O O . GLY A 1 847 ? 35.808 -20.962 -25.057 1.00 83.06 847 GLY A O 1
ATOM 6503 N N . SER A 1 848 ? 35.661 -20.011 -27.081 1.00 86.38 848 SER A N 1
ATOM 6504 C CA . SER A 1 848 ? 37.088 -20.188 -27.414 1.00 86.38 848 SER A CA 1
ATOM 6505 C C . SER A 1 848 ? 38.009 -19.207 -26.676 1.00 86.38 848 SER A C 1
ATOM 6507 O O . SER A 1 848 ? 39.182 -19.509 -26.440 1.00 86.38 848 SER A O 1
ATOM 6509 N N . ARG A 1 849 ? 37.477 -18.036 -26.304 1.00 91.44 849 ARG A N 1
ATOM 6510 C CA . ARG A 1 849 ? 38.144 -16.976 -25.539 1.00 91.44 849 ARG A CA 1
ATOM 6511 C C . ARG A 1 849 ? 37.127 -16.129 -24.776 1.00 91.44 849 ARG A C 1
ATOM 6513 O O . ARG A 1 849 ? 35.954 -16.099 -25.129 1.00 91.44 849 ARG A O 1
ATOM 6520 N N . GLU A 1 850 ? 37.607 -15.392 -23.779 1.00 91.94 850 GLU A N 1
ATOM 6521 C CA . GLU A 1 850 ? 36.810 -14.389 -23.063 1.00 91.94 850 GLU A CA 1
ATOM 6522 C C . GLU A 1 850 ? 36.290 -13.279 -24.006 1.00 91.94 850 GLU A C 1
ATOM 6524 O O . GLU A 1 850 ? 36.958 -12.952 -25.002 1.00 91.94 850 GLU A O 1
ATOM 6529 N N . PRO A 1 851 ? 35.132 -12.665 -23.691 1.00 97.00 851 PRO A N 1
ATOM 6530 C CA . PRO A 1 851 ? 34.591 -11.554 -24.460 1.00 97.00 851 PRO A CA 1
ATOM 6531 C C . PRO A 1 851 ? 35.445 -10.290 -24.310 1.00 97.00 851 PRO A C 1
ATOM 6533 O O . PRO A 1 851 ? 36.041 -10.030 -23.266 1.00 97.00 851 PRO A O 1
ATOM 6536 N N . ASP A 1 852 ? 35.466 -9.470 -25.358 1.00 97.69 852 ASP A N 1
ATOM 6537 C CA . ASP A 1 852 ? 36.079 -8.140 -25.342 1.00 97.69 852 ASP A CA 1
ATOM 6538 C C . ASP A 1 852 ? 35.167 -7.113 -24.647 1.00 97.69 852 ASP A C 1
ATOM 6540 O O . ASP A 1 852 ? 35.658 -6.132 -24.088 1.00 97.69 852 ASP A O 1
ATOM 6544 N N . ALA A 1 853 ? 33.847 -7.338 -24.682 1.00 98.25 853 ALA A N 1
ATOM 6545 C CA . ALA A 1 853 ? 32.828 -6.564 -23.973 1.00 98.25 853 ALA A CA 1
ATOM 6546 C C . ALA A 1 853 ? 31.560 -7.393 -23.699 1.00 98.25 853 ALA A C 1
ATOM 6548 O O . ALA A 1 853 ? 31.229 -8.321 -24.443 1.00 98.25 853 ALA A O 1
ATOM 6549 N N . VAL A 1 854 ? 30.808 -6.995 -22.673 1.00 98.75 854 VAL A N 1
ATOM 6550 C CA . VAL A 1 854 ? 29.459 -7.497 -22.383 1.00 98.75 854 VAL A CA 1
ATOM 6551 C C . VAL A 1 854 ? 28.434 -6.408 -22.709 1.00 98.75 854 VAL A C 1
ATOM 6553 O O . VAL A 1 854 ? 28.525 -5.290 -22.200 1.00 98.75 854 VAL A O 1
ATOM 6556 N N . LEU A 1 855 ? 27.434 -6.738 -23.524 1.00 98.88 855 LEU A N 1
ATOM 6557 C CA . LEU A 1 855 ? 26.186 -5.987 -23.628 1.00 98.88 855 LEU A CA 1
ATOM 6558 C C . LEU A 1 855 ? 25.169 -6.605 -22.663 1.00 98.88 855 LEU A C 1
ATOM 6560 O O . LEU A 1 855 ? 24.855 -7.788 -22.767 1.00 98.88 855 LEU A O 1
ATOM 6564 N N . ALA A 1 856 ? 24.649 -5.818 -21.728 1.00 98.81 856 ALA A N 1
ATOM 6565 C CA . ALA A 1 856 ? 23.646 -6.264 -20.765 1.00 98.81 856 ALA A CA 1
ATOM 6566 C C . ALA A 1 856 ? 22.328 -5.500 -20.953 1.00 98.81 856 ALA A C 1
ATOM 6568 O O . ALA A 1 856 ? 22.355 -4.311 -21.262 1.00 98.81 856 ALA A O 1
ATOM 6569 N N . CYS A 1 857 ? 21.183 -6.155 -20.761 1.00 98.88 857 CYS A N 1
ATOM 6570 C CA . CYS A 1 857 ? 19.857 -5.547 -20.911 1.00 98.88 857 CYS A CA 1
ATOM 6571 C C . CYS A 1 857 ? 18.868 -5.983 -19.819 1.00 98.88 857 CYS A C 1
ATOM 6573 O O . CYS A 1 857 ? 18.931 -7.113 -19.335 1.00 98.88 857 CYS A O 1
ATOM 6575 N N . ALA A 1 858 ? 17.945 -5.088 -19.450 1.00 98.81 858 ALA A N 1
ATOM 6576 C CA . ALA A 1 858 ? 16.795 -5.382 -18.589 1.00 98.81 858 ALA A CA 1
ATOM 6577 C C . ALA A 1 858 ? 15.591 -4.508 -18.984 1.00 98.81 858 ALA A C 1
ATOM 6579 O O . ALA A 1 858 ? 15.704 -3.279 -18.955 1.00 98.81 858 ALA A O 1
ATOM 6580 N N . GLY A 1 859 ? 14.460 -5.135 -19.327 1.00 98.56 859 GLY A N 1
ATOM 6581 C CA . GLY A 1 859 ? 13.290 -4.499 -19.956 1.00 98.56 859 GLY A CA 1
ATOM 6582 C C . GLY A 1 859 ? 13.224 -4.707 -21.476 1.00 98.56 859 GLY A C 1
ATOM 6583 O O . GLY A 1 859 ? 14.237 -4.980 -22.122 1.00 98.56 859 GLY A O 1
ATOM 6584 N N . ASP A 1 860 ? 12.030 -4.564 -22.048 1.00 98.25 860 ASP A N 1
ATOM 6585 C CA . ASP A 1 860 ? 11.698 -4.794 -23.464 1.00 98.25 860 ASP A CA 1
ATOM 6586 C C . ASP A 1 860 ? 12.449 -3.858 -24.427 1.00 98.25 860 ASP A C 1
ATOM 6588 O O . ASP A 1 860 ? 13.260 -4.313 -25.240 1.00 98.25 860 ASP A O 1
ATOM 6592 N N . VAL A 1 861 ? 12.255 -2.544 -24.298 1.00 98.69 861 VAL A N 1
ATOM 6593 C CA . VAL A 1 861 ? 12.907 -1.536 -25.149 1.00 98.69 861 VAL A CA 1
ATOM 6594 C C . VAL A 1 861 ? 14.441 -1.549 -24.982 1.00 98.69 861 VAL A C 1
ATOM 6596 O O . VAL A 1 861 ? 15.139 -1.585 -25.999 1.00 98.69 861 VAL A O 1
ATOM 6599 N N . PRO A 1 862 ? 15.009 -1.620 -23.757 1.00 98.81 862 PRO A N 1
ATOM 6600 C CA . PRO A 1 862 ? 16.447 -1.827 -23.563 1.00 98.81 862 PRO A CA 1
ATOM 6601 C C . PRO A 1 862 ? 17.005 -3.098 -24.227 1.00 98.81 862 PRO A C 1
ATOM 6603 O O . PRO A 1 862 ? 18.133 -3.077 -24.721 1.00 98.81 862 PRO A O 1
ATOM 6606 N N . THR A 1 863 ? 16.237 -4.195 -24.268 1.00 98.75 863 THR A N 1
ATOM 6607 C CA . THR A 1 863 ? 16.653 -5.450 -24.924 1.00 98.75 863 THR A CA 1
ATOM 6608 C C . THR A 1 863 ? 16.677 -5.305 -26.443 1.00 98.75 863 THR A C 1
ATOM 6610 O O . THR A 1 863 ? 17.668 -5.680 -27.069 1.00 98.75 863 THR A O 1
ATOM 6613 N N . GLN A 1 864 ? 15.651 -4.686 -27.039 1.00 98.44 864 GLN A N 1
ATOM 6614 C CA . GLN A 1 864 ? 15.619 -4.397 -28.477 1.00 98.44 864 GLN A CA 1
ATOM 6615 C C . GLN A 1 864 ? 16.843 -3.578 -28.920 1.00 98.44 864 GLN A C 1
ATOM 6617 O O . GLN A 1 864 ? 17.505 -3.928 -29.899 1.00 98.44 864 GLN A O 1
ATOM 6622 N N . GLU A 1 865 ? 17.177 -2.508 -28.193 1.00 98.81 865 GLU A N 1
ATOM 6623 C CA . GLU A 1 865 ? 18.308 -1.646 -28.555 1.00 98.81 865 GLU A CA 1
ATOM 6624 C C . GLU A 1 865 ? 19.669 -2.321 -28.341 1.00 98.81 865 GLU A C 1
ATOM 6626 O O . GLU A 1 865 ? 20.578 -2.116 -29.149 1.00 98.81 865 GLU A O 1
ATOM 6631 N N . VAL A 1 866 ? 19.807 -3.188 -27.330 1.00 98.81 866 VAL A N 1
ATOM 6632 C CA . VAL A 1 866 ? 21.008 -4.022 -27.144 1.00 98.81 866 VAL A CA 1
ATOM 6633 C C . VAL A 1 866 ? 21.186 -5.034 -28.270 1.00 98.81 866 VAL A C 1
ATOM 6635 O O . VAL A 1 866 ? 22.303 -5.179 -28.766 1.00 98.81 866 VAL A O 1
ATOM 6638 N N . LEU A 1 867 ? 20.122 -5.694 -28.726 1.00 98.62 867 LEU A N 1
ATOM 6639 C CA . LEU A 1 867 ? 20.218 -6.638 -29.842 1.00 98.62 867 LEU A CA 1
ATOM 6640 C C . LEU A 1 867 ? 20.522 -5.919 -31.159 1.00 98.62 867 LEU A C 1
ATOM 6642 O O . LEU A 1 867 ? 21.434 -6.314 -31.886 1.00 98.62 867 LEU A O 1
ATOM 6646 N N . ALA A 1 868 ? 19.865 -4.794 -31.438 1.00 98.50 868 ALA A N 1
ATOM 6647 C CA . ALA A 1 868 ? 20.203 -3.987 -32.605 1.00 98.50 868 ALA A CA 1
ATOM 6648 C C . ALA A 1 868 ? 21.655 -3.455 -32.551 1.00 98.50 868 ALA A C 1
ATOM 6650 O O . ALA A 1 868 ? 22.332 -3.412 -33.581 1.00 98.50 868 ALA A O 1
ATOM 6651 N N . ALA A 1 869 ? 22.182 -3.129 -31.363 1.00 98.62 869 ALA A N 1
ATOM 6652 C CA . ALA A 1 869 ? 23.598 -2.804 -31.174 1.00 98.62 869 ALA A CA 1
ATOM 6653 C C . ALA A 1 869 ? 24.526 -4.015 -31.398 1.00 98.62 869 ALA A C 1
ATOM 6655 O O . ALA A 1 869 ? 25.555 -3.872 -32.061 1.00 98.62 869 ALA A O 1
ATOM 6656 N N . ALA A 1 870 ? 24.162 -5.207 -30.915 1.00 98.31 870 ALA A N 1
ATOM 6657 C CA . ALA A 1 870 ? 24.915 -6.445 -31.129 1.00 98.31 870 ALA A CA 1
ATOM 6658 C C . ALA A 1 870 ? 25.020 -6.794 -32.625 1.00 98.31 870 ALA A C 1
ATOM 6660 O O . ALA A 1 870 ? 26.117 -7.058 -33.119 1.00 98.31 870 ALA A O 1
ATOM 6661 N N . GLN A 1 871 ? 23.916 -6.683 -33.374 1.00 97.62 871 GLN A N 1
ATOM 6662 C CA . GLN A 1 871 ? 23.892 -6.852 -34.831 1.00 97.62 871 GLN A CA 1
ATOM 6663 C C . GLN A 1 871 ? 24.817 -5.840 -35.533 1.00 97.62 871 GLN A C 1
ATOM 6665 O O . GLN A 1 871 ? 25.577 -6.207 -36.433 1.00 97.62 871 GLN A O 1
ATOM 6670 N N . LEU A 1 872 ? 24.798 -4.567 -35.119 1.00 98.00 872 LEU A N 1
ATOM 6671 C CA . LEU A 1 872 ? 25.671 -3.527 -35.678 1.00 98.00 872 LEU A CA 1
ATOM 6672 C C . LEU A 1 872 ? 27.158 -3.781 -35.374 1.00 98.00 872 LEU A C 1
ATOM 6674 O O . LEU A 1 872 ? 27.992 -3.589 -36.262 1.00 98.00 872 LEU A O 1
ATOM 6678 N N . LEU A 1 873 ? 27.497 -4.260 -34.171 1.00 97.81 873 LEU A N 1
ATOM 6679 C CA . LEU A 1 873 ? 28.858 -4.689 -33.824 1.00 97.81 873 LEU A CA 1
ATOM 6680 C C . LEU A 1 873 ? 29.283 -5.895 -34.673 1.00 97.81 873 LEU A C 1
ATOM 6682 O O . LEU A 1 873 ? 30.299 -5.807 -35.358 1.00 97.81 873 LEU A O 1
ATOM 6686 N N . ARG A 1 874 ? 28.473 -6.960 -34.733 1.00 96.19 874 ARG A N 1
ATOM 6687 C CA . ARG A 1 874 ? 28.708 -8.159 -35.564 1.00 96.19 874 ARG A CA 1
ATOM 6688 C C . ARG A 1 874 ? 28.940 -7.795 -37.043 1.00 96.19 874 ARG A C 1
ATOM 6690 O O . ARG A 1 874 ? 29.818 -8.359 -37.691 1.00 96.19 874 ARG A O 1
ATOM 6697 N N . ARG A 1 875 ? 28.205 -6.805 -37.570 1.00 96.25 875 ARG A N 1
ATOM 6698 C CA . ARG A 1 875 ? 28.266 -6.339 -38.973 1.00 96.25 875 ARG A CA 1
ATOM 6699 C C . ARG A 1 875 ? 29.417 -5.367 -39.284 1.00 96.25 875 ARG A C 1
ATOM 6701 O O . ARG A 1 875 ? 29.784 -5.224 -40.452 1.00 96.25 875 ARG A O 1
ATOM 6708 N N . HIS A 1 876 ? 29.964 -4.649 -38.301 1.00 97.12 876 HIS A N 1
ATOM 6709 C CA . HIS A 1 876 ? 31.001 -3.624 -38.531 1.00 97.12 876 HIS A CA 1
ATOM 6710 C C . HIS A 1 876 ? 32.351 -3.913 -37.867 1.00 97.12 876 HIS A C 1
ATOM 6712 O O . HIS A 1 876 ? 33.358 -3.344 -38.287 1.00 97.12 876 HIS A O 1
ATOM 6718 N N . LEU A 1 877 ? 32.384 -4.791 -36.867 1.00 96.62 877 LEU A N 1
ATOM 6719 C CA . LEU A 1 877 ? 33.555 -5.186 -36.086 1.00 96.62 877 LEU A CA 1
ATOM 6720 C C . LEU A 1 877 ? 33.514 -6.711 -35.815 1.00 96.62 877 LEU A C 1
ATOM 6722 O O . LEU A 1 877 ? 33.505 -7.112 -34.655 1.00 96.62 877 LEU A O 1
ATOM 6726 N N . PRO A 1 878 ? 33.488 -7.578 -36.850 1.00 94.19 878 PRO A N 1
ATOM 6727 C CA . PRO A 1 878 ? 33.252 -9.023 -36.694 1.00 94.19 878 PRO A CA 1
ATOM 6728 C C . PRO A 1 878 ? 34.316 -9.769 -35.866 1.00 94.19 878 PRO A C 1
ATOM 6730 O O . PRO A 1 878 ? 34.042 -10.846 -35.357 1.00 94.19 878 PRO A O 1
ATOM 6733 N N . GLU A 1 879 ? 35.512 -9.194 -35.706 1.00 92.75 879 GLU A N 1
ATOM 6734 C CA . GLU A 1 879 ? 36.596 -9.727 -34.859 1.00 92.75 879 GLU A CA 1
ATOM 6735 C C . GLU A 1 879 ? 36.347 -9.523 -33.345 1.00 92.75 879 GLU A C 1
ATOM 6737 O O . GLU A 1 879 ? 37.098 -10.036 -32.509 1.00 92.75 879 GLU A O 1
ATOM 6742 N N . LEU A 1 880 ? 35.339 -8.719 -32.981 1.00 95.50 880 LEU A N 1
ATOM 6743 C CA . LEU A 1 880 ? 34.990 -8.396 -31.600 1.00 95.50 880 LEU A CA 1
ATOM 6744 C C . LEU A 1 880 ? 34.141 -9.521 -30.998 1.00 95.50 880 LEU A C 1
ATOM 6746 O O . LEU A 1 880 ? 33.044 -9.806 -31.480 1.00 95.50 880 LEU A O 1
ATOM 6750 N N . CYS A 1 881 ? 34.626 -10.124 -29.915 1.00 96.81 881 CYS A N 1
ATOM 6751 C CA . CYS A 1 881 ? 33.879 -11.097 -29.126 1.00 96.81 881 CYS A CA 1
ATOM 6752 C C . CYS A 1 881 ? 32.965 -10.343 -28.151 1.00 96.81 881 CYS A C 1
ATOM 6754 O O . CYS A 1 881 ? 33.445 -9.639 -27.260 1.00 96.81 881 CYS A O 1
ATOM 6756 N N . VAL A 1 882 ? 31.652 -10.451 -28.338 1.00 97.75 882 VAL A N 1
ATOM 6757 C CA . VAL A 1 882 ? 30.635 -9.739 -27.559 1.00 97.75 882 VAL A CA 1
ATOM 6758 C C . VAL A 1 882 ? 29.726 -10.753 -26.887 1.00 97.75 882 VAL A C 1
ATOM 6760 O O . VAL A 1 882 ? 29.086 -11.564 -27.557 1.00 97.75 882 VAL A O 1
ATOM 6763 N N . ARG A 1 883 ? 29.621 -10.668 -25.563 1.00 98.50 883 ARG A N 1
ATOM 6764 C CA . ARG A 1 883 ? 28.616 -11.399 -24.788 1.00 98.50 883 ARG A CA 1
ATOM 6765 C C . ARG A 1 883 ? 27.328 -10.585 -24.722 1.00 98.50 883 ARG A C 1
ATOM 6767 O O . ARG A 1 883 ? 27.397 -9.381 -24.486 1.00 98.50 883 ARG A O 1
ATOM 6774 N N . VAL A 1 884 ? 26.169 -11.228 -24.853 1.00 98.62 884 VAL A N 1
ATOM 6775 C CA . VAL A 1 884 ? 24.865 -10.606 -24.562 1.00 98.62 884 VAL A CA 1
ATOM 6776 C C . VAL A 1 884 ? 24.264 -11.250 -23.316 1.00 98.62 884 VAL A C 1
ATOM 6778 O O . VAL A 1 884 ? 24.151 -12.471 -23.244 1.00 98.62 884 VAL A O 1
ATOM 6781 N N . VAL A 1 885 ? 23.883 -10.434 -22.332 1.00 98.81 885 VAL A N 1
ATOM 6782 C CA . VAL A 1 885 ? 23.233 -10.856 -21.081 1.00 98.81 885 VAL A CA 1
ATOM 6783 C C . VAL A 1 885 ? 21.872 -10.177 -20.967 1.00 98.81 885 VAL A C 1
ATOM 6785 O O . VAL A 1 885 ? 21.774 -8.956 -21.090 1.00 98.81 885 VAL A O 1
ATOM 6788 N N . ASN A 1 886 ? 20.826 -10.948 -20.679 1.00 98.81 886 ASN A N 1
ATOM 6789 C CA . ASN A 1 886 ? 19.502 -10.420 -20.356 1.00 98.81 886 ASN A CA 1
ATOM 6790 C C . ASN A 1 886 ? 19.160 -10.692 -18.882 1.00 98.81 886 ASN A C 1
ATOM 6792 O O . ASN A 1 886 ? 19.445 -11.772 -18.355 1.00 98.81 886 ASN A O 1
ATOM 6796 N N . VAL A 1 887 ? 18.559 -9.700 -18.226 1.00 98.81 887 VAL A N 1
ATOM 6797 C CA . VAL A 1 887 ? 18.154 -9.711 -16.817 1.00 98.81 887 VAL A CA 1
ATOM 6798 C C . VAL A 1 887 ? 16.647 -9.467 -16.740 1.00 98.81 887 VAL A C 1
ATOM 6800 O O . VAL A 1 887 ? 16.168 -8.392 -17.094 1.00 98.81 887 VAL A O 1
ATOM 6803 N N . VAL A 1 888 ? 15.916 -10.462 -16.240 1.00 98.69 888 VAL A N 1
ATOM 6804 C CA . VAL A 1 888 ? 14.474 -10.392 -15.973 1.00 98.69 888 VAL A CA 1
ATOM 6805 C C . VAL A 1 888 ? 14.239 -10.017 -14.512 1.00 98.69 888 VAL A C 1
ATOM 6807 O O . VAL A 1 888 ? 13.570 -9.028 -14.245 1.00 98.69 888 VAL A O 1
ATOM 6810 N N . ASP A 1 889 ? 14.811 -10.764 -13.565 1.00 98.06 889 ASP A N 1
ATOM 6811 C CA . ASP A 1 889 ? 14.768 -10.446 -12.132 1.00 98.06 889 ASP A CA 1
ATOM 6812 C C . ASP A 1 889 ? 15.983 -9.583 -11.770 1.00 98.06 889 ASP A C 1
ATOM 6814 O O . ASP A 1 889 ? 17.116 -10.061 -11.658 1.00 98.06 889 ASP A O 1
ATOM 6818 N N . ILE A 1 890 ? 15.741 -8.286 -11.586 1.00 96.69 890 ILE A N 1
ATOM 6819 C CA . ILE A 1 890 ? 16.786 -7.304 -11.277 1.00 96.69 890 ILE A CA 1
ATOM 6820 C C . ILE A 1 890 ? 17.347 -7.467 -9.853 1.00 96.69 890 ILE A C 1
ATOM 6822 O O . ILE A 1 890 ? 18.489 -7.081 -9.590 1.00 96.69 890 ILE A O 1
ATOM 6826 N N . ALA A 1 891 ? 16.600 -8.086 -8.932 1.00 95.25 891 ALA A N 1
ATOM 6827 C CA . ALA A 1 891 ? 17.051 -8.313 -7.562 1.00 95.25 891 ALA A CA 1
ATOM 6828 C C . ALA A 1 891 ? 18.089 -9.449 -7.468 1.00 95.25 891 ALA A C 1
ATOM 6830 O O . ALA A 1 891 ? 18.886 -9.475 -6.525 1.00 95.25 891 ALA A O 1
ATOM 6831 N N . ARG A 1 892 ? 18.196 -10.315 -8.490 1.00 95.38 892 ARG A N 1
ATOM 6832 C CA . ARG A 1 892 ? 19.333 -11.247 -8.643 1.00 95.38 892 ARG A CA 1
ATOM 6833 C C . ARG A 1 892 ? 20.686 -10.532 -8.699 1.00 95.38 892 ARG A C 1
ATOM 6835 O O . ARG A 1 892 ? 21.672 -11.112 -8.253 1.00 95.38 892 ARG A O 1
ATOM 6842 N N . LEU A 1 893 ? 20.757 -9.288 -9.184 1.00 95.56 893 LEU A N 1
ATOM 6843 C CA . LEU A 1 893 ? 22.019 -8.537 -9.269 1.00 95.56 893 LEU A CA 1
ATOM 6844 C C . LEU A 1 893 ? 22.623 -8.226 -7.886 1.00 95.56 893 LEU A C 1
ATOM 6846 O O . LEU A 1 893 ? 23.843 -8.072 -7.779 1.00 95.56 893 LEU A O 1
ATOM 6850 N N . MET A 1 894 ? 21.806 -8.186 -6.828 1.00 94.56 894 MET A N 1
ATOM 6851 C CA . MET A 1 894 ? 22.252 -7.943 -5.450 1.00 94.56 894 MET A CA 1
ATOM 6852 C C . MET A 1 894 ? 23.103 -9.099 -4.895 1.00 94.56 894 MET A C 1
ATOM 6854 O O . MET A 1 894 ? 22.873 -10.253 -5.265 1.00 94.56 894 MET A O 1
ATOM 6858 N N . PRO A 1 895 ? 24.047 -8.834 -3.969 1.00 93.94 895 PRO A N 1
ATOM 6859 C CA . PRO A 1 895 ? 24.733 -9.884 -3.217 1.00 93.94 895 PRO A CA 1
ATOM 6860 C C . PRO A 1 895 ? 23.752 -10.794 -2.468 1.00 93.94 895 PRO A C 1
ATOM 6862 O O . PRO A 1 895 ? 22.741 -10.331 -1.927 1.00 93.94 895 PRO A O 1
ATOM 6865 N N . ARG A 1 896 ? 24.066 -12.089 -2.399 1.00 93.62 896 ARG A N 1
ATOM 6866 C CA . ARG A 1 896 ? 23.241 -13.123 -1.747 1.00 93.62 896 ARG A CA 1
ATOM 6867 C C . ARG A 1 896 ? 23.066 -12.907 -0.238 1.00 93.62 896 ARG A C 1
ATOM 6869 O O . ARG A 1 896 ? 22.129 -13.413 0.374 1.00 93.62 896 ARG A O 1
ATOM 6876 N N . GLU A 1 897 ? 23.972 -12.145 0.354 1.00 92.12 897 GLU A N 1
ATOM 6877 C CA . GLU A 1 897 ? 24.012 -11.763 1.762 1.00 92.12 897 GLU A CA 1
ATOM 6878 C C . GLU A 1 897 ? 23.023 -10.624 2.072 1.00 92.12 897 GLU A C 1
ATOM 6880 O O . GLU A 1 897 ? 22.605 -10.468 3.217 1.00 92.12 897 GLU A O 1
ATOM 6885 N N . GLU A 1 898 ? 22.636 -9.847 1.053 1.00 91.50 898 GLU A N 1
ATOM 6886 C CA . GLU A 1 898 ? 21.714 -8.705 1.149 1.00 91.50 898 GLU A CA 1
ATOM 6887 C C . GLU A 1 898 ? 20.315 -9.040 0.587 1.00 91.50 898 GLU A C 1
ATOM 6889 O O . GLU A 1 898 ? 19.319 -8.472 1.038 1.00 91.50 898 GLU A O 1
ATOM 6894 N N . HIS A 1 899 ? 20.213 -9.974 -0.372 1.00 94.12 899 HIS A N 1
ATOM 6895 C CA . HIS A 1 899 ? 18.943 -10.427 -0.957 1.00 94.12 899 HIS A CA 1
ATOM 6896 C C . HIS A 1 899 ? 18.795 -11.962 -0.899 1.00 94.12 899 HIS A C 1
ATOM 6898 O O . HIS A 1 899 ? 19.704 -12.657 -1.349 1.00 94.12 899 HIS A O 1
ATOM 6904 N N . PRO A 1 900 ? 17.656 -12.536 -0.443 1.00 92.94 900 PRO A N 1
ATOM 6905 C CA . PRO A 1 900 ? 17.509 -13.987 -0.226 1.00 92.94 900 PRO A CA 1
ATOM 6906 C C . PRO A 1 900 ? 17.776 -14.900 -1.433 1.00 92.94 900 PRO A C 1
ATOM 6908 O O . PRO A 1 900 ? 18.075 -16.079 -1.253 1.00 92.94 900 PRO A O 1
ATOM 6911 N N . HIS A 1 901 ? 17.653 -14.372 -2.653 1.00 92.88 901 HIS A N 1
ATOM 6912 C CA . HIS A 1 901 ? 18.002 -15.056 -3.903 1.00 92.88 901 HIS A CA 1
ATOM 6913 C C . HIS A 1 901 ? 19.081 -14.311 -4.709 1.00 92.88 901 HIS A C 1
ATOM 6915 O O . HIS A 1 901 ? 19.285 -14.629 -5.879 1.00 92.88 901 HIS A O 1
ATOM 6921 N N . GLY A 1 902 ? 19.746 -13.307 -4.129 1.00 95.12 902 GLY A N 1
ATOM 6922 C CA . GLY A 1 902 ? 20.815 -12.558 -4.791 1.00 95.12 902 GLY A CA 1
ATOM 6923 C C . GLY A 1 902 ? 21.933 -13.478 -5.290 1.00 95.12 902 GLY A C 1
ATOM 6924 O O . GLY A 1 902 ? 22.149 -14.565 -4.747 1.00 95.12 902 GLY A O 1
ATOM 6925 N N . MET A 1 903 ? 22.624 -13.074 -6.352 1.00 95.56 903 MET A N 1
ATOM 6926 C CA . MET A 1 903 ? 23.754 -13.827 -6.893 1.00 95.56 903 MET A CA 1
ATOM 6927 C C . MET A 1 903 ? 24.949 -13.790 -5.937 1.00 95.56 903 MET A C 1
ATOM 6929 O O . MET A 1 903 ? 25.305 -12.739 -5.393 1.00 95.56 903 MET A O 1
ATOM 6933 N N . THR A 1 904 ? 25.623 -14.928 -5.794 1.00 96.25 904 THR A N 1
ATOM 6934 C CA . THR A 1 904 ? 27.017 -14.968 -5.327 1.00 96.25 904 THR A CA 1
ATOM 6935 C C . THR A 1 904 ? 27.928 -14.235 -6.317 1.00 96.25 904 THR A C 1
ATOM 6937 O O . THR A 1 904 ? 27.587 -14.102 -7.492 1.00 96.25 904 THR A O 1
ATOM 6940 N N . ASP A 1 905 ? 29.100 -13.769 -5.880 1.00 95.88 905 ASP A N 1
ATOM 6941 C CA . ASP A 1 905 ? 30.033 -13.082 -6.790 1.00 95.88 905 ASP A CA 1
ATOM 6942 C C . ASP A 1 905 ? 30.498 -13.986 -7.944 1.00 95.88 905 ASP A C 1
ATOM 6944 O O . ASP A 1 905 ? 30.671 -13.509 -9.057 1.00 95.88 905 ASP A O 1
ATOM 6948 N N . PHE A 1 906 ? 30.582 -15.306 -7.732 1.00 96.19 906 PHE A N 1
ATOM 6949 C CA . PHE A 1 906 ? 30.876 -16.271 -8.799 1.00 96.19 906 PHE A CA 1
ATOM 6950 C C . PHE A 1 906 ? 29.766 -16.360 -9.863 1.00 96.19 906 PHE A C 1
ATOM 6952 O O . PHE A 1 906 ? 30.067 -16.441 -11.051 1.00 96.19 906 PHE A O 1
ATOM 6959 N N . GLU A 1 907 ? 28.486 -16.323 -9.469 1.00 96.25 907 GLU A N 1
ATOM 6960 C CA . GLU A 1 907 ? 27.371 -16.231 -10.428 1.00 96.25 907 GLU A CA 1
ATOM 6961 C C . GLU A 1 907 ? 27.404 -14.898 -11.194 1.00 96.25 907 GLU A C 1
ATOM 6963 O O . GLU A 1 907 ? 27.190 -14.879 -12.405 1.00 96.25 907 GLU A O 1
ATOM 6968 N N . TYR A 1 908 ? 27.684 -13.792 -10.495 1.00 97.44 908 TYR A N 1
ATOM 6969 C CA . TYR A 1 908 ? 27.696 -12.453 -11.082 1.00 97.44 908 TYR A CA 1
ATOM 6970 C C . TYR A 1 908 ? 28.863 -12.267 -12.062 1.00 97.44 908 TYR A C 1
ATOM 6972 O O . TYR A 1 908 ? 28.638 -11.951 -13.231 1.00 97.44 908 TYR A O 1
ATOM 6980 N N . ASP A 1 909 ? 30.100 -12.515 -11.625 1.00 96.56 909 ASP A N 1
ATOM 6981 C CA . ASP A 1 909 ? 31.298 -12.412 -12.467 1.00 96.56 909 ASP A CA 1
ATOM 6982 C C . ASP A 1 909 ? 31.261 -13.470 -13.592 1.00 96.56 909 ASP A C 1
ATOM 6984 O O . ASP A 1 909 ? 31.773 -13.235 -14.686 1.00 96.56 909 ASP A O 1
ATOM 6988 N N . GLY A 1 910 ? 30.570 -14.600 -13.387 1.00 95.44 910 GLY A N 1
ATOM 6989 C CA . GLY A 1 910 ? 30.286 -15.589 -14.431 1.00 95.44 910 GLY A CA 1
ATOM 6990 C C . GLY A 1 910 ? 29.441 -15.049 -15.594 1.00 95.44 910 GLY A C 1
ATOM 6991 O O . GLY A 1 910 ? 29.662 -15.458 -16.736 1.00 95.44 910 GLY A O 1
ATOM 6992 N N . LEU A 1 911 ? 28.529 -14.100 -15.343 1.00 96.75 911 LEU A N 1
ATOM 6993 C CA . LEU A 1 911 ? 27.748 -13.404 -16.377 1.00 96.75 911 LEU A CA 1
ATOM 6994 C C . LEU A 1 911 ? 28.462 -12.155 -16.908 1.00 96.75 911 LEU A C 1
ATOM 6996 O O . LEU A 1 911 ? 28.612 -12.006 -18.121 1.00 96.75 911 LEU A O 1
ATOM 7000 N N . PHE A 1 912 ? 28.905 -11.270 -16.014 1.00 97.62 912 PHE A N 1
ATOM 7001 C CA . PHE A 1 912 ? 29.350 -9.910 -16.342 1.00 97.62 912 PHE A CA 1
ATOM 7002 C C . PHE A 1 912 ? 30.873 -9.750 -16.482 1.00 97.62 912 PHE A C 1
ATOM 7004 O O . PHE A 1 912 ? 31.327 -8.701 -16.935 1.00 97.62 912 PHE A O 1
ATOM 7011 N N . THR A 1 913 ? 31.656 -10.789 -16.173 1.00 96.12 913 THR A N 1
ATOM 7012 C CA . THR A 1 913 ? 33.128 -10.773 -16.027 1.00 96.12 913 THR A CA 1
ATOM 7013 C C . THR A 1 913 ? 33.635 -9.906 -14.866 1.00 96.12 913 THR A C 1
ATOM 7015 O O . THR A 1 913 ? 32.919 -9.062 -14.328 1.00 96.12 913 THR A O 1
ATOM 7018 N N . ALA A 1 914 ? 34.896 -10.117 -14.478 1.00 95.69 914 ALA A N 1
ATOM 7019 C CA . ALA A 1 914 ? 35.554 -9.347 -13.422 1.00 95.69 914 ALA A CA 1
ATOM 7020 C C . ALA A 1 914 ? 36.316 -8.104 -13.935 1.00 95.69 914 ALA A C 1
ATOM 7022 O O . ALA A 1 914 ? 36.631 -7.224 -13.137 1.00 95.69 914 ALA A O 1
ATOM 7023 N N . ASP A 1 915 ? 36.637 -8.028 -15.233 1.00 95.81 915 ASP A N 1
ATOM 7024 C CA . ASP A 1 915 ? 37.589 -7.053 -15.798 1.00 95.81 915 ASP A CA 1
ATOM 7025 C C . ASP A 1 915 ? 37.213 -6.474 -17.182 1.00 95.81 915 ASP A C 1
ATOM 7027 O O . ASP A 1 915 ? 37.863 -5.529 -17.643 1.00 95.81 915 ASP A O 1
ATOM 7031 N N . LYS A 1 916 ? 36.197 -7.011 -17.875 1.00 97.69 916 LYS A N 1
ATOM 7032 C CA . LYS A 1 916 ? 35.799 -6.545 -19.216 1.00 97.69 916 LYS A CA 1
ATOM 7033 C C . LYS A 1 916 ? 34.746 -5.430 -19.126 1.00 97.69 916 LYS A C 1
ATOM 7035 O O . LYS A 1 916 ? 33.927 -5.439 -18.208 1.00 97.69 916 LYS A O 1
ATOM 7040 N N . PRO A 1 917 ? 34.711 -4.475 -20.077 1.00 98.38 917 PRO A N 1
ATOM 7041 C CA . PRO A 1 917 ? 33.657 -3.465 -20.144 1.00 98.38 917 PRO A CA 1
ATOM 7042 C C . PRO A 1 917 ? 32.252 -4.074 -20.233 1.00 98.38 917 PRO A C 1
ATOM 7044 O O . PRO A 1 917 ? 31.981 -4.881 -21.123 1.00 98.38 917 PRO A O 1
ATOM 7047 N N . VAL A 1 918 ? 31.345 -3.621 -19.367 1.00 98.69 918 VAL A N 1
ATOM 7048 C CA . VAL A 1 918 ? 29.921 -3.984 -19.383 1.00 98.69 918 VAL A CA 1
ATOM 7049 C C . VAL A 1 918 ? 29.109 -2.745 -19.744 1.00 98.69 918 VAL A C 1
ATOM 7051 O O . VAL A 1 918 ? 29.015 -1.810 -18.949 1.00 98.69 918 VAL A O 1
ATOM 7054 N N . VAL A 1 919 ? 28.507 -2.722 -20.932 1.00 98.81 919 VAL A N 1
ATOM 7055 C CA . VAL A 1 919 ? 27.556 -1.677 -21.335 1.00 98.81 919 VAL A CA 1
ATOM 7056 C C . VAL A 1 919 ? 26.149 -2.189 -21.042 1.00 98.81 919 VAL A C 1
ATOM 7058 O O . VAL A 1 919 ? 25.663 -3.100 -21.708 1.00 98.81 919 VAL A O 1
ATOM 7061 N N . PHE A 1 920 ? 25.510 -1.627 -20.015 1.00 98.88 920 PHE A N 1
ATOM 7062 C CA . PHE A 1 920 ? 24.212 -2.078 -19.510 1.00 98.88 920 PHE A CA 1
ATOM 7063 C C . PHE A 1 920 ? 23.100 -1.119 -19.954 1.00 98.88 920 PHE A C 1
ATOM 7065 O O . PHE A 1 920 ? 23.083 0.038 -19.542 1.00 98.88 920 PHE A O 1
ATOM 7072 N N . ALA A 1 921 ? 22.150 -1.595 -20.752 1.00 98.88 921 ALA A N 1
ATOM 7073 C CA . ALA A 1 921 ? 20.912 -0.905 -21.094 1.00 98.88 921 ALA A CA 1
ATOM 7074 C C . ALA A 1 921 ? 19.816 -1.265 -20.075 1.00 98.88 921 ALA A C 1
ATOM 7076 O O . ALA A 1 921 ? 19.352 -2.403 -20.013 1.00 98.88 921 ALA A O 1
ATOM 7077 N N . TYR A 1 922 ? 19.408 -0.302 -19.254 1.00 98.75 922 TYR A N 1
ATOM 7078 C CA . TYR A 1 922 ? 18.392 -0.472 -18.219 1.00 98.75 922 TYR A CA 1
ATOM 7079 C C . TYR A 1 922 ? 17.143 0.357 -18.524 1.00 98.75 922 TYR A C 1
ATOM 7081 O O . TYR A 1 922 ? 17.224 1.473 -19.028 1.00 98.75 922 TYR A O 1
ATOM 7089 N N . HIS A 1 923 ? 15.983 -0.199 -18.184 1.00 98.75 923 HIS A N 1
ATOM 7090 C CA . HIS A 1 923 ? 14.682 0.448 -18.296 1.00 98.75 923 HIS A CA 1
ATOM 7091 C C . HIS A 1 923 ? 14.546 1.741 -17.476 1.00 98.75 923 HIS A C 1
ATOM 7093 O O . HIS A 1 923 ? 14.049 2.740 -17.984 1.00 98.75 923 HIS A O 1
ATOM 7099 N N . GLY A 1 924 ? 14.971 1.718 -16.211 1.00 98.31 924 GLY A N 1
ATOM 7100 C CA . GLY A 1 924 ? 14.808 2.832 -15.274 1.00 98.31 924 GLY A CA 1
ATOM 7101 C C . GLY A 1 924 ? 16.039 3.735 -15.164 1.00 98.31 924 GLY A C 1
ATOM 7102 O O . GLY A 1 924 ? 16.850 3.842 -16.088 1.00 98.31 924 GLY A O 1
ATOM 7103 N N . TYR A 1 925 ? 16.209 4.379 -14.007 1.00 98.44 925 TYR A N 1
ATOM 7104 C CA . TYR A 1 925 ? 17.335 5.279 -13.756 1.00 98.44 925 TYR A CA 1
ATOM 7105 C C . TYR A 1 925 ? 18.682 4.522 -13.655 1.00 98.44 925 TYR A C 1
ATOM 7107 O O . TYR A 1 925 ? 18.818 3.608 -12.837 1.00 98.44 925 TYR A O 1
ATOM 7115 N N . PRO A 1 926 ? 19.732 4.914 -14.412 1.00 97.44 926 PRO A N 1
ATOM 7116 C CA . PRO A 1 926 ? 21.026 4.218 -14.455 1.00 97.44 926 PRO A CA 1
ATOM 7117 C C . PRO A 1 926 ? 21.727 3.987 -13.107 1.00 97.44 926 PRO A C 1
ATOM 7119 O O . PRO A 1 926 ? 22.483 3.025 -12.957 1.00 97.44 926 PRO A O 1
ATOM 7122 N N . TRP A 1 927 ? 21.490 4.856 -12.118 1.00 96.25 927 TRP A N 1
ATOM 7123 C CA . TRP A 1 927 ? 22.076 4.736 -10.778 1.00 96.25 927 TRP A CA 1
ATOM 7124 C C . TRP A 1 927 ? 21.607 3.460 -10.060 1.00 96.25 927 TRP A C 1
ATOM 7126 O O . TRP A 1 927 ? 22.393 2.888 -9.310 1.00 96.25 927 TRP A O 1
ATOM 7136 N N . LEU A 1 928 ? 20.413 2.920 -10.337 1.00 97.19 928 LEU A N 1
ATOM 7137 C CA . LEU A 1 928 ? 19.974 1.674 -9.701 1.00 97.19 928 LEU A CA 1
ATOM 7138 C C . LEU A 1 928 ? 20.931 0.506 -9.961 1.00 97.19 928 LEU A C 1
ATOM 7140 O O . LEU A 1 928 ? 21.346 -0.156 -9.016 1.00 97.19 928 LEU A O 1
ATOM 7144 N N . ILE A 1 929 ? 21.309 0.255 -11.216 1.00 97.62 929 ILE A N 1
ATOM 7145 C CA . ILE A 1 929 ? 22.178 -0.881 -11.565 1.00 97.62 929 ILE A CA 1
ATOM 7146 C C . ILE A 1 929 ? 23.530 -0.759 -10.853 1.00 97.62 929 ILE A C 1
ATOM 7148 O O . ILE A 1 929 ? 23.992 -1.716 -10.233 1.00 97.62 929 ILE A O 1
ATOM 7152 N N . HIS A 1 930 ? 24.113 0.442 -10.835 1.00 97.00 930 HIS A N 1
ATOM 7153 C CA . HIS A 1 930 ? 25.305 0.741 -10.039 1.00 97.00 930 HIS A CA 1
ATOM 7154 C C . HIS A 1 930 ? 25.072 0.523 -8.527 1.00 97.00 930 HIS A C 1
ATOM 7156 O O . HIS A 1 930 ? 25.931 -0.049 -7.859 1.00 97.00 930 HIS A O 1
ATOM 7162 N N . ARG A 1 931 ? 23.907 0.897 -7.974 1.00 95.00 931 ARG A N 1
ATOM 7163 C CA . ARG A 1 931 ? 23.538 0.672 -6.559 1.00 95.00 931 ARG A CA 1
ATOM 7164 C C . ARG A 1 931 ? 23.421 -0.813 -6.204 1.00 95.00 931 ARG A C 1
ATOM 7166 O O . ARG A 1 931 ? 23.749 -1.184 -5.081 1.00 95.00 931 ARG A O 1
ATOM 7173 N N . LEU A 1 932 ? 22.975 -1.658 -7.131 1.00 94.56 932 LEU A N 1
ATOM 7174 C CA . LEU A 1 932 ? 22.889 -3.111 -6.938 1.00 94.56 932 LEU A CA 1
ATOM 7175 C C . LEU A 1 932 ? 24.267 -3.785 -7.111 1.00 94.56 932 LEU A C 1
ATOM 7177 O O . LEU A 1 932 ? 24.589 -4.721 -6.382 1.00 94.56 932 LEU A O 1
ATOM 7181 N N . ALA A 1 933 ? 25.100 -3.273 -8.024 1.00 93.31 933 ALA A N 1
ATOM 7182 C CA . ALA A 1 933 ? 26.401 -3.841 -8.386 1.00 93.31 933 ALA A CA 1
ATOM 7183 C C . ALA A 1 933 ? 27.611 -3.291 -7.597 1.00 93.31 933 ALA A C 1
ATOM 7185 O O . ALA A 1 933 ? 28.713 -3.803 -7.770 1.00 93.31 933 ALA A O 1
ATOM 7186 N N . TYR A 1 934 ? 27.455 -2.286 -6.726 1.00 92.50 934 TYR A N 1
ATOM 7187 C CA . TYR A 1 934 ? 28.577 -1.511 -6.154 1.00 92.50 934 TYR A CA 1
ATOM 7188 C C . TYR A 1 934 ? 29.663 -2.296 -5.386 1.00 92.50 934 TYR A C 1
ATOM 7190 O O . TYR A 1 934 ? 30.751 -1.761 -5.177 1.00 92.50 934 TYR A O 1
ATOM 7198 N N . ARG A 1 935 ? 29.381 -3.531 -4.940 1.00 89.81 935 ARG A N 1
ATOM 7199 C CA . ARG A 1 935 ? 30.355 -4.420 -4.268 1.00 89.81 935 ARG A CA 1
ATOM 7200 C C . ARG A 1 935 ? 31.020 -5.447 -5.194 1.00 89.81 935 ARG A C 1
ATOM 7202 O O . ARG A 1 935 ? 31.933 -6.130 -4.746 1.00 89.81 935 ARG A O 1
ATOM 7209 N N . ARG A 1 936 ? 30.553 -5.592 -6.438 1.00 94.00 936 ARG A N 1
ATOM 7210 C CA . ARG A 1 936 ? 31.009 -6.629 -7.379 1.00 94.00 936 ARG A CA 1
ATOM 7211 C C . ARG A 1 936 ? 32.390 -6.297 -7.936 1.00 94.00 936 ARG A C 1
ATOM 7213 O O . ARG A 1 936 ? 32.674 -5.127 -8.200 1.00 94.00 936 ARG A O 1
ATOM 7220 N N . THR A 1 937 ? 33.206 -7.321 -8.183 1.00 90.69 937 THR A N 1
ATOM 7221 C CA . THR A 1 937 ? 34.595 -7.198 -8.662 1.00 90.69 937 THR A CA 1
ATOM 7222 C C . THR A 1 937 ? 34.704 -6.274 -9.878 1.00 90.69 937 THR A C 1
ATOM 7224 O O . THR A 1 937 ? 35.474 -5.314 -9.871 1.00 90.69 937 THR A O 1
ATOM 7227 N N . GLY A 1 938 ? 33.861 -6.511 -10.887 1.00 91.19 938 GLY A N 1
ATOM 7228 C CA . GLY A 1 938 ? 33.859 -5.762 -12.142 1.00 91.19 938 GLY A CA 1
ATOM 7229 C C . GLY A 1 938 ? 33.180 -4.388 -12.113 1.00 91.19 938 GLY A C 1
ATOM 7230 O O . GLY A 1 938 ? 33.074 -3.770 -13.169 1.00 91.19 938 GLY A O 1
ATOM 7231 N N . HIS A 1 939 ? 32.707 -3.870 -10.968 1.00 95.56 939 HIS A N 1
ATOM 7232 C CA . HIS A 1 939 ? 31.848 -2.669 -10.933 1.00 95.56 939 HIS A CA 1
ATOM 7233 C C . HIS A 1 939 ? 32.448 -1.436 -11.641 1.00 95.56 939 HIS A C 1
ATOM 7235 O O . HIS A 1 939 ? 31.722 -0.702 -12.307 1.00 95.56 939 HIS A O 1
ATOM 7241 N N . GLN A 1 940 ? 33.768 -1.230 -11.570 1.00 95.50 940 GLN A N 1
ATOM 7242 C CA . GLN A 1 940 ? 34.455 -0.121 -12.257 1.00 95.50 940 GLN A CA 1
ATOM 7243 C C . GLN A 1 940 ? 34.392 -0.194 -13.799 1.00 95.50 940 GLN A C 1
ATOM 7245 O O . GLN A 1 940 ? 34.640 0.804 -14.472 1.00 95.50 940 GLN A O 1
ATOM 7250 N N . HIS A 1 941 ? 34.077 -1.368 -14.355 1.00 96.81 941 HIS A N 1
ATOM 7251 C CA . HIS A 1 941 ? 33.932 -1.618 -15.790 1.00 96.81 941 HIS A CA 1
ATOM 7252 C C . HIS A 1 941 ? 32.468 -1.551 -16.258 1.00 96.81 941 HIS A C 1
ATOM 7254 O O . HIS A 1 941 ? 32.210 -1.596 -17.463 1.00 96.81 941 HIS A O 1
ATOM 7260 N N . VAL A 1 942 ? 31.514 -1.418 -15.328 1.00 98.06 942 VAL A N 1
ATOM 7261 C CA . VAL A 1 942 ? 30.087 -1.260 -15.627 1.00 98.06 942 VAL A CA 1
ATOM 7262 C C . VAL A 1 942 ? 29.796 0.184 -16.029 1.00 98.06 942 VAL A C 1
ATOM 7264 O O . VAL A 1 942 ? 30.154 1.131 -15.332 1.00 98.06 942 VAL A O 1
ATOM 7267 N N . HIS A 1 943 ? 29.104 0.355 -17.150 1.00 98.38 943 HIS A N 1
ATOM 7268 C CA . HIS A 1 943 ? 28.619 1.635 -17.654 1.00 98.38 943 HIS A CA 1
ATOM 7269 C C . HIS A 1 943 ? 27.150 1.502 -18.052 1.00 98.38 943 HIS A C 1
ATOM 7271 O O . HIS A 1 943 ? 26.813 0.729 -18.950 1.00 98.38 943 HIS A O 1
ATOM 7277 N N . VAL A 1 944 ? 26.279 2.262 -17.390 1.00 98.62 944 VAL A N 1
ATOM 7278 C CA . VAL A 1 944 ? 24.826 2.094 -17.503 1.00 98.62 944 VAL A CA 1
ATOM 7279 C C . VAL A 1 944 ? 24.192 3.197 -18.361 1.00 98.62 944 VAL A C 1
ATOM 7281 O O . VAL A 1 944 ? 24.473 4.391 -18.212 1.00 98.62 944 VAL A O 1
ATOM 7284 N N . ARG A 1 945 ? 23.293 2.789 -19.256 1.00 98.56 945 ARG A N 1
ATOM 7285 C CA . ARG A 1 945 ? 22.319 3.616 -19.976 1.00 98.56 945 ARG A CA 1
ATOM 7286 C C . ARG A 1 945 ? 20.912 3.276 -19.498 1.00 98.56 945 ARG A C 1
ATOM 7288 O O . ARG A 1 945 ? 20.673 2.185 -19.000 1.00 98.56 945 ARG A O 1
ATOM 7295 N N . GLY A 1 946 ? 20.007 4.232 -19.629 1.00 98.38 946 GLY A N 1
ATOM 7296 C CA . GLY A 1 946 ? 18.643 4.172 -19.111 1.00 98.38 946 GLY A CA 1
ATOM 7297 C C . GLY A 1 946 ? 18.066 5.576 -19.029 1.00 98.38 946 GLY A C 1
ATOM 7298 O O . GLY A 1 946 ? 18.632 6.497 -19.622 1.00 98.38 946 GLY A O 1
ATOM 7299 N N . TYR A 1 947 ? 16.958 5.749 -18.318 1.00 98.56 947 TYR A N 1
ATOM 7300 C CA . TYR A 1 947 ? 16.220 7.010 -18.297 1.00 98.56 947 TYR A CA 1
ATOM 7301 C C . TYR A 1 947 ? 16.931 8.131 -17.509 1.00 98.56 947 TYR A C 1
ATOM 7303 O O . TYR A 1 947 ? 17.631 7.875 -16.527 1.00 98.56 947 TYR A O 1
ATOM 7311 N N . LYS A 1 948 ? 16.794 9.385 -17.965 1.00 97.81 948 LYS A N 1
ATOM 7312 C CA . LYS A 1 948 ? 17.592 10.538 -17.497 1.00 97.81 948 LYS A CA 1
ATOM 7313 C C . LYS A 1 948 ? 16.805 11.836 -17.258 1.00 97.81 948 LYS A C 1
ATOM 7315 O O . LYS A 1 948 ? 17.418 12.900 -17.312 1.00 97.81 948 LYS A O 1
ATOM 7320 N N . GLU A 1 949 ? 15.488 11.795 -17.056 1.00 97.19 949 GLU A N 1
ATOM 7321 C CA . GLU A 1 949 ? 14.636 13.005 -17.074 1.00 97.19 949 GLU A CA 1
ATOM 7322 C C . GLU A 1 949 ? 14.635 13.727 -18.438 1.00 97.19 949 GLU A C 1
ATOM 7324 O O . GLU A 1 949 ? 14.578 14.955 -18.517 1.00 97.19 949 GLU A O 1
ATOM 7329 N N . ILE A 1 950 ? 14.723 12.977 -19.548 1.00 96.12 950 ILE A N 1
ATOM 7330 C CA . ILE A 1 950 ? 14.712 13.549 -20.904 1.00 96.12 950 ILE A CA 1
ATOM 7331 C C . ILE A 1 950 ? 13.653 12.857 -21.763 1.00 96.12 950 ILE A C 1
ATOM 7333 O O . ILE A 1 950 ? 13.901 11.830 -22.390 1.00 96.12 950 ILE A O 1
ATOM 7337 N N . GLY A 1 951 ? 12.480 13.475 -21.871 1.00 94.75 951 GLY A N 1
ATOM 7338 C CA . GLY A 1 951 ? 11.367 12.975 -22.678 1.00 94.75 951 GLY A CA 1
ATOM 7339 C C . GLY A 1 951 ? 10.456 14.093 -23.188 1.00 94.75 951 GLY A C 1
ATOM 7340 O O . GLY A 1 951 ? 10.732 15.274 -22.957 1.00 94.75 951 GLY A O 1
ATOM 7341 N N . THR A 1 952 ? 9.460 13.732 -23.996 1.00 94.88 952 THR A N 1
ATOM 7342 C CA . THR A 1 952 ? 8.338 14.562 -24.483 1.00 94.88 952 THR A CA 1
ATOM 7343 C C . THR A 1 952 ? 7.422 13.677 -25.348 1.00 94.88 952 THR A C 1
ATOM 7345 O O . THR A 1 952 ? 7.717 12.501 -25.551 1.00 94.88 952 THR A O 1
ATOM 7348 N N . THR A 1 953 ? 6.339 14.223 -25.902 1.00 96.94 953 THR A N 1
ATOM 7349 C CA . THR A 1 953 ? 5.600 13.599 -27.013 1.00 96.94 953 THR A CA 1
ATOM 7350 C C . THR A 1 953 ? 6.472 13.647 -28.276 1.00 96.94 953 THR A C 1
ATOM 7352 O O . THR A 1 953 ? 6.682 14.718 -28.847 1.00 96.94 953 THR A O 1
ATOM 7355 N N . THR A 1 954 ? 7.050 12.511 -28.662 1.00 97.00 954 THR A N 1
ATOM 7356 C CA . THR A 1 954 ? 7.984 12.355 -29.794 1.00 97.00 954 THR A CA 1
ATOM 7357 C C . THR A 1 954 ? 7.927 10.914 -30.320 1.00 97.00 954 THR A C 1
ATOM 7359 O O . THR A 1 954 ? 7.130 10.114 -29.827 1.00 97.00 954 THR A O 1
ATOM 7362 N N . THR A 1 955 ? 8.724 10.568 -31.330 1.00 97.56 955 THR A N 1
ATOM 7363 C CA . THR A 1 955 ? 8.743 9.213 -31.898 1.00 97.56 955 THR A CA 1
ATOM 7364 C C . THR A 1 955 ? 9.401 8.192 -30.949 1.00 97.56 955 THR A C 1
ATOM 7366 O O . THR A 1 955 ? 10.249 8.571 -30.131 1.00 97.56 955 THR A O 1
ATOM 7369 N N . PRO A 1 956 ? 9.054 6.889 -31.039 1.00 97.00 956 PRO A N 1
ATOM 7370 C CA . PRO A 1 956 ? 9.620 5.851 -30.174 1.00 97.00 956 PRO A CA 1
ATOM 7371 C C . PRO A 1 956 ? 11.155 5.798 -30.159 1.00 97.00 956 PRO A C 1
ATOM 7373 O O . PRO A 1 956 ? 11.740 5.584 -29.096 1.00 97.00 956 PRO A O 1
ATOM 7376 N N . PHE A 1 957 ? 11.829 6.034 -31.292 1.00 98.25 957 PHE A N 1
ATOM 7377 C CA . PHE A 1 957 ? 13.294 6.054 -31.305 1.00 98.25 957 PHE A CA 1
ATOM 7378 C C . PHE A 1 957 ? 13.895 7.353 -30.738 1.00 98.25 957 PHE A C 1
ATOM 7380 O O . PHE A 1 957 ? 14.897 7.280 -30.025 1.00 98.25 957 PHE A O 1
ATOM 7387 N N . ASP A 1 958 ? 13.283 8.529 -30.947 1.00 98.44 958 ASP A N 1
ATOM 7388 C CA . ASP A 1 958 ? 13.780 9.782 -30.338 1.00 98.44 958 ASP A CA 1
ATOM 7389 C C . ASP A 1 958 ? 13.744 9.698 -28.803 1.00 98.44 958 ASP A C 1
ATOM 7391 O O . ASP A 1 958 ? 14.649 10.208 -28.143 1.00 98.44 958 ASP A O 1
ATOM 7395 N N . MET A 1 959 ? 12.779 8.974 -28.216 1.00 98.25 959 MET A N 1
ATOM 7396 C CA . MET A 1 959 ? 12.749 8.706 -26.770 1.00 98.25 959 MET A CA 1
ATOM 7397 C C . MET A 1 959 ? 14.001 7.970 -26.260 1.00 98.25 959 MET A C 1
ATOM 7399 O O . MET A 1 959 ? 14.563 8.376 -25.237 1.00 98.25 959 MET A O 1
ATOM 7403 N N . VAL A 1 960 ? 14.497 6.939 -26.957 1.00 98.31 960 VAL A N 1
ATOM 7404 C CA . VAL A 1 960 ? 15.748 6.255 -26.558 1.00 98.31 960 VAL A CA 1
ATOM 7405 C C . VAL A 1 960 ? 16.999 7.054 -26.939 1.00 98.31 960 VAL A C 1
ATOM 7407 O O . VAL A 1 960 ? 17.955 7.093 -26.158 1.00 98.31 960 VAL A O 1
ATOM 7410 N N . VAL A 1 961 ? 16.985 7.774 -28.069 1.00 98.50 961 VAL A N 1
ATOM 7411 C CA . VAL A 1 961 ? 18.094 8.646 -28.502 1.00 98.50 961 VAL A CA 1
ATOM 7412 C C . VAL A 1 961 ? 18.337 9.773 -27.500 1.00 98.50 961 VAL A C 1
ATOM 7414 O O . VAL A 1 961 ? 19.473 9.981 -27.067 1.00 98.50 961 VAL A O 1
ATOM 7417 N N . ARG A 1 962 ? 17.272 10.444 -27.051 1.00 97.88 962 ARG A N 1
ATOM 7418 C CA . ARG A 1 962 ? 17.294 11.492 -26.015 1.00 97.88 962 ARG A CA 1
ATOM 7419 C C . ARG A 1 962 ? 17.956 11.056 -24.710 1.00 97.88 962 ARG A C 1
ATOM 7421 O O . ARG A 1 962 ? 18.560 11.883 -24.030 1.00 97.88 962 ARG A O 1
ATOM 7428 N N . ASN A 1 963 ? 17.874 9.770 -24.376 1.00 98.50 963 ASN A N 1
ATOM 7429 C CA . ASN A 1 963 ? 18.430 9.209 -23.148 1.00 98.50 963 ASN A CA 1
ATOM 7430 C C . ASN A 1 963 ? 19.823 8.564 -23.336 1.00 98.50 963 ASN A C 1
ATOM 7432 O O . ASN A 1 963 ? 20.414 8.104 -22.361 1.00 98.50 963 ASN A O 1
ATOM 7436 N N . ASP A 1 964 ? 20.421 8.599 -24.536 1.00 98.44 964 ASP A N 1
ATOM 7437 C CA . ASP A 1 964 ? 21.609 7.801 -24.920 1.00 98.44 964 ASP A CA 1
ATOM 7438 C C . ASP A 1 964 ? 21.422 6.274 -24.753 1.00 98.44 964 ASP A C 1
ATOM 7440 O O . ASP A 1 964 ? 22.399 5.558 -24.535 1.00 98.44 964 ASP A O 1
ATOM 7444 N N . LEU A 1 965 ? 20.187 5.771 -24.828 1.00 98.62 965 LEU A N 1
ATOM 7445 C CA . LEU A 1 965 ? 19.882 4.334 -24.770 1.00 98.62 965 LEU A CA 1
ATOM 7446 C C . LEU A 1 965 ? 19.865 3.680 -26.168 1.00 98.62 965 LEU A C 1
ATOM 7448 O O . LEU A 1 965 ? 19.894 2.460 -26.274 1.00 98.62 965 LEU A O 1
ATOM 7452 N N . ASP A 1 966 ? 19.838 4.481 -27.237 1.00 98.75 966 ASP A N 1
ATOM 7453 C CA . ASP A 1 966 ? 19.727 4.000 -28.615 1.00 98.75 966 ASP A CA 1
ATOM 7454 C C . ASP A 1 966 ? 20.874 3.078 -29.068 1.00 98.75 966 ASP A C 1
ATOM 7456 O O . ASP A 1 966 ? 22.041 3.277 -28.714 1.00 98.75 966 ASP A O 1
ATOM 7460 N N . ARG A 1 967 ? 20.547 2.115 -29.940 1.00 98.75 967 ARG A N 1
ATOM 7461 C CA . ARG A 1 967 ? 21.484 1.152 -30.550 1.00 98.75 967 ARG A CA 1
ATOM 7462 C C . ARG A 1 967 ? 22.801 1.759 -31.048 1.00 98.75 967 ARG A C 1
ATOM 7464 O O . ARG A 1 967 ? 23.863 1.178 -30.831 1.00 98.75 967 ARG A O 1
ATOM 7471 N N . TYR A 1 968 ? 22.772 2.934 -31.681 1.00 98.69 968 TYR A N 1
ATOM 7472 C CA . TYR A 1 968 ? 23.976 3.572 -32.227 1.00 98.69 968 TYR A CA 1
ATOM 7473 C C . TYR A 1 968 ? 24.873 4.114 -31.107 1.00 98.69 968 TYR A C 1
ATOM 7475 O O . TYR A 1 968 ? 26.102 4.029 -31.183 1.00 98.69 968 TYR A O 1
ATOM 7483 N N . ARG A 1 969 ? 24.276 4.621 -30.025 1.00 98.75 969 ARG A N 1
ATOM 7484 C CA . ARG A 1 969 ? 24.993 5.063 -28.828 1.00 98.75 969 ARG A CA 1
ATOM 7485 C C . ARG A 1 969 ? 25.550 3.911 -27.996 1.00 98.75 969 ARG A C 1
ATOM 7487 O O . ARG A 1 969 ? 26.665 4.050 -27.492 1.00 98.75 969 ARG A O 1
ATOM 7494 N N . LEU A 1 970 ? 24.860 2.774 -27.932 1.00 98.81 970 LEU A N 1
ATOM 7495 C CA . LEU A 1 970 ? 25.390 1.548 -27.322 1.00 98.81 970 LEU A CA 1
ATOM 7496 C C . LEU A 1 970 ? 26.624 1.026 -28.087 1.00 98.81 970 LEU A C 1
ATOM 7498 O O . LEU A 1 970 ? 27.648 0.741 -27.465 1.00 98.81 970 LEU A O 1
ATOM 7502 N N . VAL A 1 971 ? 26.590 1.015 -29.430 1.00 98.81 971 VAL A N 1
ATOM 7503 C CA . VAL A 1 971 ? 27.764 0.702 -30.278 1.00 98.81 971 VAL A CA 1
ATOM 7504 C C . VAL A 1 971 ? 28.938 1.645 -29.981 1.00 98.81 971 VAL A C 1
ATOM 7506 O O . VAL A 1 971 ? 30.068 1.186 -29.805 1.00 98.81 971 VAL A O 1
ATOM 7509 N N . MET A 1 972 ? 28.691 2.959 -29.881 1.00 98.81 972 MET A N 1
ATOM 7510 C CA . MET A 1 972 ? 29.734 3.918 -29.493 1.00 98.81 972 MET A CA 1
ATOM 7511 C C . MET A 1 972 ? 30.293 3.643 -28.096 1.00 98.81 972 MET A C 1
ATOM 7513 O O . MET A 1 972 ? 31.501 3.726 -27.910 1.00 98.81 972 MET A O 1
ATOM 7517 N N . ASP A 1 973 ? 29.448 3.325 -27.112 1.00 98.69 973 ASP A N 1
ATOM 7518 C CA . ASP A 1 973 ? 29.908 3.110 -25.739 1.00 98.69 973 ASP A CA 1
ATOM 7519 C C . ASP A 1 973 ? 30.793 1.861 -25.588 1.00 98.69 973 ASP A C 1
ATOM 7521 O O . ASP A 1 973 ? 31.690 1.870 -24.740 1.00 98.69 973 ASP A O 1
ATOM 7525 N N . VAL A 1 974 ? 30.608 0.838 -26.432 1.00 98.62 974 VAL A N 1
ATOM 7526 C CA . VAL A 1 974 ? 31.541 -0.296 -26.557 1.00 98.62 974 VAL A CA 1
ATOM 7527 C C . VAL A 1 974 ? 32.857 0.151 -27.205 1.00 98.62 974 VAL A C 1
ATOM 7529 O O . VAL A 1 974 ? 33.929 -0.106 -26.654 1.00 98.62 974 VAL A O 1
ATOM 7532 N N . ILE A 1 975 ? 32.800 0.876 -28.330 1.00 98.50 975 ILE A N 1
ATOM 7533 C CA . ILE A 1 975 ? 33.998 1.391 -29.025 1.00 98.50 975 ILE A CA 1
ATOM 7534 C C . ILE A 1 975 ? 34.847 2.295 -28.112 1.00 98.50 975 ILE A C 1
ATOM 7536 O O . ILE A 1 975 ? 36.075 2.197 -28.128 1.00 98.50 975 ILE A O 1
ATOM 7540 N N . ASP A 1 976 ? 34.198 3.122 -27.291 1.00 98.25 976 ASP A N 1
ATOM 7541 C CA . ASP A 1 976 ? 34.833 4.067 -26.367 1.00 98.25 976 ASP A CA 1
ATOM 7542 C C . ASP A 1 976 ? 35.451 3.394 -25.121 1.00 98.25 976 ASP A C 1
ATOM 7544 O O . ASP A 1 976 ? 36.216 4.045 -24.409 1.00 98.25 976 ASP A O 1
ATOM 7548 N N . ARG A 1 977 ? 35.147 2.113 -24.837 1.00 97.81 977 ARG A N 1
ATOM 7549 C CA . ARG A 1 977 ? 35.593 1.409 -23.609 1.00 97.81 977 ARG A CA 1
ATOM 7550 C C . ARG A 1 977 ? 36.461 0.179 -23.832 1.00 97.81 977 ARG A C 1
ATOM 7552 O O . ARG A 1 977 ? 37.284 -0.118 -22.969 1.00 97.81 977 ARG A O 1
ATOM 7559 N N . VAL A 1 978 ? 36.322 -0.533 -24.950 1.00 97.75 978 VAL A N 1
ATOM 7560 C CA . VAL A 1 978 ? 37.199 -1.677 -25.248 1.00 97.75 978 VAL A CA 1
ATOM 7561 C C . VAL A 1 978 ? 38.623 -1.164 -25.525 1.00 97.75 978 VAL A C 1
ATOM 7563 O O . VAL A 1 978 ? 38.803 -0.334 -26.427 1.00 97.75 978 VAL A O 1
ATOM 7566 N N . PRO A 1 979 ? 39.657 -1.634 -24.797 1.00 94.94 979 PRO A N 1
ATOM 7567 C CA . PRO A 1 979 ? 41.019 -1.124 -24.935 1.00 94.94 979 PRO A CA 1
ATOM 7568 C C . PRO A 1 979 ? 41.533 -1.139 -26.382 1.00 94.94 979 PRO A C 1
ATOM 7570 O O . PRO A 1 979 ? 41.527 -2.157 -27.076 1.00 94.94 979 PRO A O 1
ATOM 7573 N N . GLY A 1 980 ? 41.967 0.028 -26.865 1.00 93.56 980 GLY A N 1
ATOM 7574 C CA . GLY A 1 980 ? 42.470 0.200 -28.231 1.00 93.56 980 GLY A CA 1
ATOM 7575 C C . GLY A 1 980 ? 41.427 0.026 -29.348 1.00 93.56 980 GLY A C 1
ATOM 7576 O O . GLY A 1 980 ? 41.811 -0.023 -30.520 1.00 93.56 980 GLY A O 1
ATOM 7577 N N . LEU A 1 981 ? 40.126 -0.076 -29.044 1.00 95.69 981 LEU A N 1
ATOM 7578 C CA . LEU A 1 981 ? 39.079 -0.147 -30.069 1.00 95.69 981 LEU A CA 1
ATOM 7579 C C . LEU A 1 981 ? 38.737 1.235 -30.637 1.00 95.69 981 LEU A C 1
ATOM 7581 O O . LEU A 1 981 ? 38.652 1.357 -31.855 1.00 95.69 981 LEU A O 1
ATOM 7585 N N . ALA A 1 982 ? 38.660 2.278 -29.804 1.00 92.25 982 ALA A N 1
ATOM 7586 C CA . ALA A 1 982 ? 38.355 3.655 -30.219 1.00 92.25 982 ALA A CA 1
ATOM 7587 C C . ALA A 1 982 ? 39.195 4.156 -31.414 1.00 92.25 982 ALA A C 1
ATOM 7589 O O . ALA A 1 982 ? 38.663 4.776 -32.332 1.00 92.25 982 ALA A O 1
ATOM 7590 N N . VAL A 1 983 ? 40.493 3.826 -31.451 1.00 92.50 983 VAL A N 1
ATOM 7591 C CA . VAL A 1 983 ? 41.393 4.184 -32.566 1.00 92.50 983 VAL A CA 1
ATOM 7592 C C . VAL A 1 983 ? 41.132 3.322 -33.808 1.00 92.50 983 VAL A C 1
ATOM 7594 O O . VAL A 1 983 ? 41.096 3.840 -34.921 1.00 92.50 983 VAL A O 1
ATOM 7597 N N . ARG A 1 984 ? 40.926 2.008 -33.636 1.00 93.81 984 ARG A N 1
ATOM 7598 C CA . ARG A 1 984 ? 40.700 1.058 -34.745 1.00 93.81 984 ARG A CA 1
ATOM 7599 C C . ARG A 1 984 ? 39.326 1.225 -35.404 1.00 93.81 984 ARG A C 1
ATOM 7601 O O . ARG A 1 984 ? 39.198 1.012 -36.604 1.00 93.81 984 ARG A O 1
ATOM 7608 N N . ALA A 1 985 ? 38.316 1.610 -34.628 1.00 96.62 985 ALA A N 1
ATOM 7609 C CA . ALA A 1 985 ? 36.916 1.695 -35.034 1.00 96.62 985 ALA A CA 1
ATOM 7610 C C . ALA A 1 985 ? 36.410 3.140 -35.221 1.00 96.62 985 ALA A C 1
ATOM 7612 O O . ALA A 1 985 ? 35.205 3.345 -35.363 1.00 96.62 985 ALA A O 1
ATOM 7613 N N . ALA A 1 986 ? 37.296 4.144 -35.261 1.00 96.38 986 ALA A N 1
ATOM 7614 C CA . ALA A 1 986 ? 36.928 5.565 -35.335 1.00 96.38 986 ALA A CA 1
ATOM 7615 C C . ALA A 1 986 ? 35.927 5.898 -36.466 1.00 96.38 986 ALA A C 1
ATOM 7617 O O . ALA A 1 986 ? 34.977 6.645 -36.250 1.00 96.38 986 ALA A O 1
ATOM 7618 N N . ALA A 1 987 ? 36.076 5.287 -37.647 1.00 97.44 987 ALA A N 1
ATOM 7619 C CA . ALA A 1 987 ? 35.153 5.477 -38.773 1.00 97.44 987 ALA A CA 1
ATOM 7620 C C . ALA A 1 987 ? 33.776 4.804 -38.576 1.00 97.44 987 ALA A C 1
ATOM 7622 O O . ALA A 1 987 ? 32.780 5.258 -39.139 1.00 97.44 987 ALA A O 1
ATOM 7623 N N . VAL A 1 988 ? 33.698 3.733 -37.774 1.00 97.94 988 VAL A N 1
ATOM 7624 C CA . VAL A 1 988 ? 32.421 3.120 -37.361 1.00 97.94 988 VAL A CA 1
ATOM 7625 C C . VAL A 1 988 ? 31.748 4.014 -36.322 1.00 97.94 988 VAL A C 1
ATOM 7627 O O . VAL A 1 988 ? 30.569 4.325 -36.461 1.00 97.94 988 VAL A O 1
ATOM 7630 N N . ARG A 1 989 ? 32.516 4.492 -35.335 1.00 97.94 989 ARG A N 1
ATOM 7631 C CA . ARG A 1 989 ? 32.070 5.426 -34.294 1.00 97.94 989 ARG A CA 1
ATOM 7632 C C . ARG A 1 989 ? 31.464 6.698 -34.889 1.00 97.94 989 ARG A C 1
ATOM 7634 O O . ARG A 1 989 ? 30.328 7.024 -34.564 1.00 97.94 989 ARG A O 1
ATOM 7641 N N . GLN A 1 990 ? 32.181 7.356 -35.804 1.00 98.06 990 GLN A N 1
ATOM 7642 C CA . GLN A 1 990 ? 31.692 8.554 -36.490 1.00 98.06 990 GLN A CA 1
ATOM 7643 C C . GLN A 1 990 ? 30.377 8.274 -37.231 1.00 98.06 990 GLN A C 1
ATOM 7645 O O . GLN A 1 990 ? 29.420 9.024 -37.077 1.00 98.06 990 GLN A O 1
ATOM 7650 N N . ARG A 1 991 ? 30.278 7.145 -37.950 1.00 98.19 991 ARG A N 1
ATOM 7651 C CA . ARG A 1 991 ? 29.035 6.757 -38.632 1.00 98.19 991 ARG A CA 1
ATOM 7652 C C . ARG A 1 991 ? 27.856 6.628 -37.662 1.00 98.19 991 ARG A C 1
ATOM 7654 O O . ARG A 1 991 ? 26.746 6.989 -38.031 1.00 98.19 991 ARG A O 1
ATOM 7661 N N . MET A 1 992 ? 28.066 6.138 -36.437 1.00 98.44 992 MET A N 1
ATOM 7662 C CA . MET A 1 992 ? 26.995 6.071 -35.432 1.00 98.44 992 MET A CA 1
ATOM 7663 C C . MET A 1 992 ? 26.519 7.476 -35.014 1.00 98.44 992 MET A C 1
ATOM 7665 O O . MET A 1 992 ? 25.326 7.680 -34.789 1.00 98.44 992 MET A O 1
ATOM 7669 N N . GLU A 1 993 ? 27.423 8.456 -34.938 1.00 98.06 993 GLU A N 1
ATOM 7670 C CA . GLU A 1 993 ? 27.085 9.862 -34.666 1.00 98.06 993 GLU A CA 1
ATOM 7671 C C . GLU A 1 993 ? 26.350 10.498 -35.859 1.00 98.06 993 GLU A C 1
ATOM 7673 O O . GLU A 1 993 ? 25.296 11.108 -35.669 1.00 98.06 993 GLU A O 1
ATOM 7678 N N . ASP A 1 994 ? 26.825 10.265 -37.088 1.00 98.38 994 ASP A N 1
ATOM 7679 C CA . ASP A 1 994 ? 26.193 10.729 -38.332 1.00 98.38 994 ASP A CA 1
ATOM 7680 C C . ASP A 1 994 ? 24.743 10.215 -38.477 1.00 98.38 994 ASP A C 1
ATOM 7682 O O . ASP A 1 994 ? 23.863 10.942 -38.946 1.00 98.38 994 ASP A O 1
ATOM 7686 N N . VAL A 1 995 ? 24.455 8.974 -38.052 1.00 98.25 995 VAL A N 1
ATOM 7687 C CA . VAL A 1 995 ? 23.083 8.428 -38.067 1.00 98.25 995 VAL A CA 1
ATOM 7688 C C . VAL A 1 995 ? 22.187 9.105 -37.024 1.00 98.25 995 VAL A C 1
ATOM 7690 O O . VAL A 1 995 ? 21.048 9.437 -37.353 1.00 98.25 995 VAL A O 1
ATOM 7693 N N . ARG A 1 996 ? 22.678 9.390 -35.808 1.00 98.31 996 ARG A N 1
ATOM 7694 C CA . ARG A 1 996 ? 21.898 10.132 -34.790 1.00 98.31 996 ARG A CA 1
ATOM 7695 C C . ARG A 1 996 ? 21.608 11.573 -35.229 1.00 98.31 996 ARG A C 1
ATOM 7697 O O . ARG A 1 996 ? 20.512 12.071 -34.978 1.00 98.31 996 ARG A O 1
ATOM 7704 N N . LEU A 1 997 ? 22.538 12.218 -35.940 1.00 97.75 997 LEU A N 1
ATOM 7705 C CA . LEU A 1 997 ? 22.308 13.526 -36.569 1.00 97.75 997 LEU A CA 1
ATOM 7706 C C . LEU A 1 997 ? 21.237 13.444 -37.669 1.00 97.75 997 LEU A C 1
ATOM 7708 O O . LEU A 1 997 ? 20.272 14.205 -37.640 1.00 97.75 997 LEU A O 1
ATOM 7712 N N . ARG A 1 998 ? 21.330 12.471 -38.586 1.00 98.31 998 ARG A N 1
ATOM 7713 C CA . ARG A 1 998 ? 20.304 12.274 -39.626 1.00 98.31 998 ARG A CA 1
ATOM 7714 C C . ARG A 1 998 ? 18.928 11.934 -39.043 1.00 98.31 998 ARG A C 1
ATOM 7716 O O . ARG A 1 998 ? 17.928 12.393 -39.583 1.00 98.31 998 ARG A O 1
ATOM 7723 N N . HIS A 1 999 ? 18.862 11.175 -37.949 1.00 98.44 999 HIS A N 1
ATOM 7724 C CA . HIS A 1 999 ? 17.615 10.914 -37.224 1.00 98.44 999 HIS A CA 1
ATOM 7725 C C . HIS A 1 999 ? 16.988 12.210 -36.680 1.00 98.44 999 HIS A C 1
ATOM 7727 O O . HIS A 1 999 ? 15.797 12.439 -36.886 1.00 98.44 999 HIS A O 1
ATOM 7733 N N . HIS A 1 1000 ? 17.792 13.079 -36.054 1.00 97.69 1000 HIS A N 1
ATOM 7734 C CA . HIS A 1 1000 ? 17.341 14.368 -35.517 1.00 97.69 1000 HIS A CA 1
ATOM 7735 C C . HIS A 1 1000 ? 16.662 15.238 -36.585 1.00 97.69 1000 HIS A C 1
ATOM 7737 O O . HIS A 1 1000 ? 15.593 15.799 -36.330 1.00 97.69 1000 HIS A O 1
ATOM 7743 N N . ASP A 1 1001 ? 17.249 15.330 -37.778 1.00 98.00 1001 ASP A N 1
ATOM 7744 C CA . ASP A 1 1001 ? 16.658 16.076 -38.892 1.00 98.00 1001 ASP A CA 1
ATOM 7745 C C . ASP A 1 1001 ? 15.424 15.356 -39.461 1.00 98.00 1001 ASP A C 1
ATOM 7747 O O . ASP A 1 1001 ? 14.387 15.979 -39.694 1.00 98.00 1001 ASP A O 1
ATOM 7751 N N . TRP A 1 1002 ? 15.500 14.031 -39.626 1.00 98.44 1002 TRP A N 1
ATOM 7752 C CA . TRP A 1 1002 ? 14.435 13.219 -40.215 1.00 98.44 1002 TRP A CA 1
ATOM 7753 C C . TRP A 1 1002 ? 13.116 13.305 -39.438 1.00 98.44 1002 TRP A C 1
ATOM 7755 O O . TRP A 1 1002 ? 12.090 13.621 -40.042 1.00 98.44 1002 TRP A O 1
ATOM 7765 N N . ILE A 1 1003 ? 13.120 13.127 -38.109 1.00 97.94 1003 ILE A N 1
ATOM 7766 C CA . ILE A 1 1003 ? 11.877 13.192 -37.311 1.00 97.94 1003 ILE A CA 1
ATOM 7767 C C . ILE A 1 1003 ? 11.196 14.567 -37.395 1.00 97.94 1003 ILE A C 1
ATOM 7769 O O . ILE A 1 1003 ? 9.971 14.653 -37.338 1.00 97.94 1003 ILE A O 1
ATOM 7773 N N . ARG A 1 1004 ? 11.970 15.644 -37.595 1.00 97.50 1004 ARG A N 1
ATOM 7774 C CA . ARG A 1 1004 ? 11.465 17.026 -37.722 1.00 97.50 1004 ARG A CA 1
ATOM 7775 C C . ARG A 1 1004 ? 10.856 17.321 -39.092 1.00 97.50 1004 ARG A C 1
ATOM 7777 O O . ARG A 1 1004 ? 10.020 18.214 -39.193 1.00 97.50 1004 ARG A O 1
ATOM 7784 N N . VAL A 1 1005 ? 11.272 16.592 -40.127 1.00 97.88 1005 VAL A N 1
ATOM 7785 C CA . VAL A 1 1005 ? 10.763 16.730 -41.503 1.00 97.88 1005 VAL A CA 1
ATOM 7786 C C . VAL A 1 1005 ? 9.619 15.752 -41.788 1.00 97.88 1005 VAL A C 1
ATOM 7788 O O . VAL A 1 1005 ? 8.689 16.106 -42.511 1.00 97.88 1005 VAL A O 1
ATOM 7791 N N . HIS A 1 1006 ? 9.669 14.541 -41.225 1.00 97.56 1006 HIS A N 1
ATOM 7792 C CA . HIS A 1 1006 ? 8.780 13.430 -41.586 1.00 97.56 1006 HIS A CA 1
ATOM 7793 C C . HIS A 1 1006 ? 7.793 13.008 -40.487 1.00 97.56 1006 HIS A C 1
ATOM 7795 O O . HIS A 1 1006 ? 6.774 12.403 -40.808 1.00 97.56 1006 HIS A O 1
ATOM 7801 N N . GLY A 1 1007 ? 8.056 13.315 -39.209 1.00 96.56 1007 GLY A N 1
ATOM 7802 C CA . GLY A 1 1007 ? 7.200 12.902 -38.086 1.00 96.56 1007 GLY A CA 1
ATOM 7803 C C . GLY A 1 1007 ? 7.227 11.400 -37.764 1.00 96.56 1007 GLY A C 1
ATOM 7804 O O . GLY A 1 1007 ? 6.430 10.940 -36.952 1.00 96.56 1007 GLY A O 1
ATOM 7805 N N . THR A 1 1008 ? 8.131 10.636 -38.382 1.00 97.38 1008 THR A N 1
ATOM 7806 C CA . THR A 1 1008 ? 8.327 9.194 -38.169 1.00 97.38 1008 THR A CA 1
ATOM 7807 C C . THR A 1 1008 ? 9.798 8.892 -37.910 1.00 97.38 1008 THR A C 1
ATOM 7809 O O . THR A 1 1008 ? 10.665 9.701 -38.237 1.00 97.38 1008 THR A O 1
ATOM 7812 N N . ASP A 1 1009 ? 10.096 7.713 -37.364 1.00 98.00 1009 ASP A N 1
ATOM 7813 C CA . ASP A 1 1009 ? 11.476 7.240 -37.212 1.00 98.00 1009 ASP A CA 1
ATOM 7814 C C . ASP A 1 1009 ? 12.149 6.926 -38.561 1.00 98.00 1009 ASP A C 1
ATOM 7816 O O . ASP A 1 1009 ? 11.509 6.939 -39.620 1.00 98.00 1009 ASP A O 1
ATOM 7820 N N . LEU A 1 1010 ? 13.469 6.700 -38.526 1.00 97.38 1010 LEU A N 1
ATOM 7821 C CA . LEU A 1 1010 ? 14.254 6.325 -39.706 1.00 97.38 1010 LEU A CA 1
ATOM 7822 C C . LEU A 1 1010 ? 13.800 4.954 -40.248 1.00 97.38 1010 LEU A C 1
ATOM 7824 O O . LEU A 1 1010 ? 13.556 4.059 -39.436 1.00 97.38 1010 LEU A O 1
ATOM 7828 N N . PRO A 1 1011 ? 13.763 4.737 -41.579 1.00 96.62 1011 PRO A N 1
ATOM 7829 C CA . PRO A 1 1011 ? 13.374 3.449 -42.158 1.00 96.62 1011 PRO A CA 1
ATOM 7830 C C . PRO A 1 1011 ? 14.211 2.284 -41.621 1.00 96.62 1011 PRO A C 1
ATOM 7832 O O . PRO A 1 1011 ? 13.666 1.311 -41.127 1.00 96.62 1011 PRO A O 1
ATOM 7835 N N . GLU A 1 1012 ? 15.538 2.412 -41.552 1.00 94.62 1012 GLU A N 1
ATOM 7836 C CA . GLU A 1 1012 ? 16.415 1.355 -41.021 1.00 94.62 1012 GLU A CA 1
ATOM 7837 C C . GLU A 1 1012 ? 16.340 1.140 -39.491 1.00 94.62 1012 GLU A C 1
ATOM 7839 O O . GLU A 1 1012 ? 17.079 0.317 -38.942 1.00 94.62 1012 GLU A O 1
ATOM 7844 N N . VAL A 1 1013 ? 15.479 1.892 -38.799 1.00 96.31 1013 VAL A N 1
ATOM 7845 C CA . VAL A 1 1013 ? 15.100 1.676 -37.396 1.00 96.31 1013 VAL A CA 1
ATOM 7846 C C . VAL A 1 1013 ? 13.705 1.056 -37.313 1.00 96.31 1013 VAL A C 1
ATOM 7848 O O . VAL A 1 1013 ? 13.530 0.093 -36.570 1.00 96.31 1013 VAL A O 1
ATOM 7851 N N . ALA A 1 1014 ? 12.739 1.587 -38.070 1.00 94.00 1014 ALA A N 1
ATOM 7852 C CA . ALA A 1 1014 ? 11.349 1.129 -38.090 1.00 94.00 1014 ALA A CA 1
ATOM 7853 C C . ALA A 1 1014 ? 11.172 -0.229 -38.797 1.00 94.00 1014 ALA A C 1
ATOM 7855 O O . ALA A 1 1014 ? 10.438 -1.082 -38.308 1.00 94.00 1014 ALA A O 1
ATOM 7856 N N . ASP A 1 1015 ? 11.897 -0.445 -39.896 1.00 94.44 1015 ASP A N 1
ATOM 7857 C CA . ASP A 1 1015 ? 11.927 -1.680 -40.688 1.00 94.44 1015 ASP A CA 1
ATOM 7858 C C . ASP A 1 1015 ? 13.011 -2.665 -40.183 1.00 94.44 1015 ASP A C 1
ATOM 7860 O O . ASP A 1 1015 ? 13.396 -3.601 -40.888 1.00 94.44 1015 ASP A O 1
ATOM 7864 N N . TRP A 1 1016 ? 13.579 -2.435 -38.991 1.00 96.31 1016 TRP A N 1
ATOM 7865 C CA . TRP A 1 1016 ? 14.639 -3.282 -38.437 1.00 96.31 1016 TRP A CA 1
ATOM 7866 C C . TRP A 1 1016 ? 14.098 -4.633 -37.964 1.00 96.31 1016 TRP A C 1
ATOM 7868 O O . TRP A 1 1016 ? 13.122 -4.686 -37.223 1.00 96.31 1016 TRP A O 1
ATOM 7878 N N . THR A 1 1017 ? 14.803 -5.715 -38.297 1.00 92.44 1017 THR A N 1
ATOM 7879 C CA . THR A 1 1017 ? 14.563 -7.061 -37.760 1.00 92.44 1017 THR A CA 1
ATOM 7880 C C . THR A 1 1017 ? 15.876 -7.722 -37.335 1.00 92.44 1017 THR A C 1
ATOM 7882 O O . THR A 1 1017 ? 16.960 -7.378 -37.827 1.00 92.44 1017 THR A O 1
ATOM 7885 N N . TRP A 1 1018 ? 15.785 -8.720 -36.454 1.00 94.12 1018 TRP A N 1
ATOM 7886 C CA . TRP A 1 1018 ? 16.901 -9.623 -36.169 1.00 94.12 1018 TRP A CA 1
ATOM 7887 C C . TRP A 1 1018 ? 17.159 -10.543 -37.378 1.00 94.12 1018 TRP A C 1
ATOM 7889 O O . TRP A 1 1018 ? 16.215 -11.075 -37.963 1.00 94.12 1018 TRP A O 1
ATOM 7899 N N . ASP A 1 1019 ? 18.421 -10.703 -37.792 1.00 86.56 1019 ASP A N 1
ATOM 7900 C CA . ASP A 1 1019 ? 18.817 -11.454 -38.999 1.00 86.56 1019 ASP A CA 1
ATOM 7901 C C . ASP A 1 1019 ? 19.452 -12.832 -38.718 1.00 86.56 1019 ASP A C 1
ATOM 7903 O O . ASP A 1 1019 ? 19.604 -13.623 -39.653 1.00 86.56 1019 ASP A O 1
ATOM 7907 N N . GLY A 1 1020 ? 19.721 -13.160 -37.446 1.00 76.94 1020 GLY A N 1
ATOM 7908 C CA . GLY A 1 1020 ? 20.314 -14.432 -37.003 1.00 76.94 1020 GLY A CA 1
ATOM 7909 C C . GLY A 1 1020 ? 21.678 -14.245 -36.367 1.00 76.94 1020 GLY A C 1
ATOM 7910 O O . GLY A 1 1020 ? 22.659 -14.043 -37.114 1.00 76.94 1020 GLY A O 1
#

pLDDT: mean 88.97, std 21.08, range [21.81, 98.94]

InterPro domains:
  IPR005593 Xylulose 5-phosphate/Fructose 6-phosphate phosphoketolase [PF03894] (629-805)
  IPR005593 Xylulose 5-phosphate/Fructose 6-phosphate phosphoketolase [PTHR31273] (232-1018)
  IPR007197 Radical SAM [PF04055] (17-121)
  IPR009014 Transketolase C-terminal/Pyruvate-ferredoxin oxidoreductase domain II [G3DSA:3.40.50.920] (836-1020)
  IPR018969 Xylulose 5-phosphate/Fructose 6-phosphate phosphoketolase, C-terminal [PF09363] (816-1018)
  IPR018970 Xylulose 5-phosphate/Fructose 6-phosphate phosphoketolase, N-terminal [PF09364] (239-599)
  IPR019789 Xylulose 5-phosphate/Fructose 6-phosphate phosphoketolase, thiamine diphosphate binding site [PS60003] (387-405)
  IPR019790 Xylulose 5-phosphate/Fructose 6-phosphate phosphoketolase, conserved site [PS60002] (374-380)
  IPR023962 Probable phosphoketolase [MF_01403] (235-1020)
  IPR029061 Thiamin diphosphate-binding fold [SSF52518] (229-599)
  IPR029061 Thiamin diphosphate-binding fold [SSF52518] (606-818)
  IPR058240 Radical SAM superfamily [SSF102114] (18-120)

Organism: NCBI:txid698759

Secondary structure (DSSP, 8-state):
-HHHHGGGHHHHHHTT-EEEE-SS-GGGSHHHHHHHHHHHHTTSSEEEEEE-STTGGGS-HHHHHT-SEEEEE-S-SSHHHHHHHHSS-SHHHHHHHHHHHHTT--EEEE----TTTT--HHHHHTTSTT-TT-------------------------------------------------------PPP------------------------------------------PPP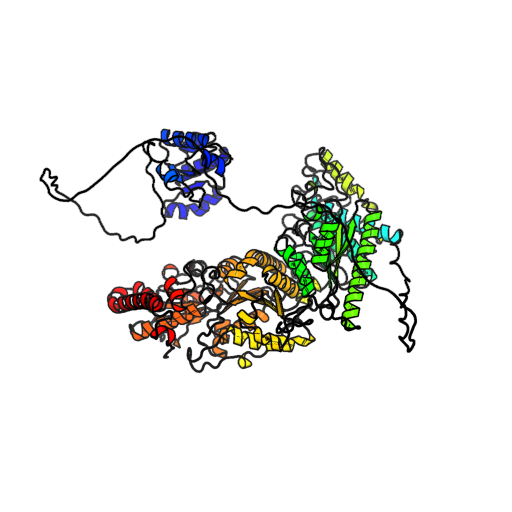P--HHHHHHHHHHHHHHHHHHHHHHHBSS-TT-SS---TTTB-SS--S--TTHHHHHHHHHHHHHHHHHHT-EEEEEETTGGGHHHHHHHHHHTTHHHHH-TTS-SSHHHHHHHHHHBTSTTSB-SSS-TTSTT-S---SS-S-HHHHHHHHHTT-TTEEEEEEEETTTTTSHHHHHHTTGGGT--TTTS-EEEEEEE--SB-SSSB-HHHHS-HHHHHHHHHHTTEEEEEEE-S-HHHHHHHHHHHHHHHHHHHHHHHHHHHHS---SPP-EEEEEEE--TTTTS-SEETTEE-TTSGGGGS-S-TTTTT-HHHHHHHHHHHHHT-HHHHB-TTSPBPTTTTTTPPPTTSSTTT-GGGGGGGT-----PPPGGGTPPP-SSTTS-EE-HHHHHHHHHHHHHHHTTTT--EEEEESS-TTTTT-GGGGGT--EE--S---TT-TTEETT--EEE-S-HHHHHHHHHHHHHTT-EEEEEEEGGGGGGGHHHHHHHHHHHHHHTT-TTSPPPBPEEEEEES-GGG-TTTGGGG---THHHHHTTS-TTTEEEE--SSHHHHHHHHHHHHH-BS-EEEEE---S-EE--S-HHHHHHHHHHSEEE-TTTS---SSS--SEEEEEESHHHHHHHHHHHHHHHHH-TT--EEEEEESBGGGGSBTTTSTTPBPHHHHHHHH-SSS-EEEEESS-THHHHHHHTTSTTGGGEEEE---S---S--HHHHHHHTT-SHHHHHHHHHTTSTTHHHHTHHHHHHHHHHHHHHHHHHHHHSS--HHHHT-----